Protein AF-0000000076202775 (afdb_homodimer)

Solvent-accessible surface area (backbone atoms only — not comparable to full-atom values): 42315 Å² total; per-residue (Å²): 124,76,68,68,77,54,48,28,70,50,40,70,52,51,61,80,54,64,61,56,53,52,49,53,47,55,75,72,47,61,91,71,47,43,62,22,39,56,92,52,64,41,72,86,58,28,51,69,39,34,38,36,37,31,30,73,88,66,50,70,50,76,37,49,51,70,56,36,52,55,13,36,30,75,59,57,40,51,38,56,64,72,46,45,52,53,50,50,51,47,45,46,71,75,40,44,31,63,25,60,84,29,84,81,44,84,24,24,55,39,73,32,42,24,36,14,31,51,24,42,50,34,37,44,46,61,28,44,56,45,69,67,38,34,38,37,31,37,33,70,27,44,45,59,56,46,50,45,53,59,34,50,53,42,44,75,40,77,25,48,46,54,83,50,20,66,36,53,68,48,43,51,58,63,51,60,80,48,56,69,70,32,65,74,40,88,86,57,61,54,51,47,42,36,38,41,46,51,30,16,19,57,49,52,0,20,30,46,49,60,68,53,47,53,49,41,52,50,51,27,63,68,48,61,32,35,36,38,41,44,30,58,23,58,63,26,40,67,55,78,77,73,74,73,54,68,52,33,69,26,72,69,37,42,39,38,35,30,34,39,37,34,71,58,51,26,41,8,39,24,42,14,34,37,36,22,19,34,70,59,50,55,48,34,47,45,51,36,45,33,25,46,33,39,42,36,17,53,49,49,46,51,46,42,54,51,42,67,73,38,40,70,66,42,47,52,50,51,34,48,54,46,17,50,51,40,48,53,34,48,53,51,44,50,52,30,41,56,72,43,27,62,91,48,44,47,68,62,83,50,48,17,36,50,32,43,29,34,40,41,76,46,73,52,29,50,62,51,37,74,48,55,29,46,74,67,36,26,40,56,34,38,32,31,60,28,37,93,66,53,87,49,77,26,32,26,34,31,37,24,42,48,71,45,48,70,68,50,43,38,51,44,35,43,54,48,36,54,51,50,54,50,52,48,61,70,72,104,124,74,66,70,79,52,47,29,71,50,40,70,53,51,62,79,53,65,59,57,52,52,49,54,49,54,75,71,45,62,92,72,48,41,61,24,38,55,91,53,63,40,71,86,57,27,52,71,39,34,38,37,38,31,31,73,89,64,50,71,49,77,37,48,50,71,55,38,52,56,13,35,30,76,59,56,39,52,38,55,66,72,47,46,52,52,49,51,50,48,46,46,73,75,39,44,29,62,24,60,83,29,85,80,43,84,24,23,56,40,73,32,42,23,35,15,31,50,24,42,52,33,35,43,47,60,28,44,56,47,70,66,37,34,38,39,32,37,32,69,28,44,44,59,58,46,51,44,52,61,34,50,55,41,46,77,40,77,26,48,47,53,81,52,19,68,35,53,68,48,43,51,59,64,52,63,80,50,57,68,70,33,63,75,39,90,87,59,59,54,51,46,42,37,39,41,47,51,28,15,18,56,49,52,0,20,31,45,49,61,70,54,48,53,48,41,51,50,51,28,63,68,48,62,32,35,36,39,42,45,32,57,21,59,65,26,39,66,55,78,78,70,74,73,53,68,52,33,69,25,73,69,38,42,38,39,36,28,34,37,37,35,71,58,52,26,41,8,39,23,41,13,34,36,37,23,20,35,71,58,49,55,47,34,47,46,52,37,45,32,26,45,33,39,41,34,18,53,49,49,44,52,48,41,53,52,42,67,72,37,39,70,66,42,48,51,50,50,34,48,53,45,18,50,51,39,48,52,35,47,53,50,43,49,53,30,41,55,72,43,27,60,93,47,45,46,69,60,84,51,46,16,35,49,30,43,29,33,40,41,76,46,73,52,28,52,64,50,37,73,48,54,29,46,76,67,36,26,38,56,34,40,32,30,60,27,37,93,66,52,86,49,77,26,31,27,34,31,36,24,44,48,71,45,47,70,68,49,42,38,51,44,34,43,55,49,34,54,50,50,55,51,52,47,58,70,72,105

pLDDT: mean 95.63, std 5.13, range [69.12, 98.94]

Organism: Mytilus galloprovincialis (NCBI:txid29158)

Foldseek 3Di:
DPPVLQFDPVLVPFDDDPLVVVVVVVVVDDPVDDDPRHPKDDCVPPPDAWDWDADPVGDIFTGGRVLVSQQVIQDAAQADPLLQVLVLVLCCVAQVFPLAPPPPAQFRKGKGKALWLLLLLLLLCVGGDAAAAEEEEEPLADLSNCVRCVVRNYHYDYQYADLAFGDLVSVCVSQVVDDLVLLVDRPSSRHAEYEGAAALGVFALHHHAQVVLVSNLVVCVSNNHQYEHEYQWQLLFLDPPGRHDNSSHCNNQRYWYKYGCCLQPNVVQRIIMIMTGPVSVVSSSSVSCVPVNHRRSVSRSVVSRVCVVQPSVNSSVSSNVSSVVQVVLLVLLVVLCCVACVVFWDWHRRRGDFKTKIQGPAFACVCLQVPVLVVVVAHWATSLSSGSRSVGGGRMIMDGSPPADSVRSNVNSNSVSVSSVVRVVVVD/DPPVLQFDPVLVPFDDDPLVVVVVVVVVDDPVDDDPRHPKDDCVPPPDAWDWDADPVGDIFTGGRVLVSQQVIQDAAQADPLLQVLVLVLCCVAQVFPLAPPPPAQFRKGKGKALWLLLLLLLLCVGGDAAAAEEEEEPLADLSNCVRCVVRNYHYDYQYADLQFGDLVSVLVSQVVDDLVLLVDRPSSRHAEYEGAAALGVFALHHHAQVVLVSNLVVCVSNNHQYEHEYQWQLLFLDPPGRHDNSSHDNNQRYWYKYGCCLQPNVVQRIIMIMTGPVSVVSSSSVSCVPVNHRRSVSRSVVSRVCVVQPSVNSSVSSNVSSVVQVVLLVLLVVLCCVACVVFWDWHRRRGDFKTKIQGPAFACVCLQVPVLVVVVAHWATPLSSGSRSVGGGRMIMDGSPPADSVRSNVRSNSVSVSSVVRVVVVD

Radius of gyration: 27.54 Å; Cα contacts (8 Å, |Δi|>4): 1899; chains: 2; bounding box: 60×96×62 Å

Sequence (856 aa):
MNYTRFLNRLSLARKPSPIRILTAILNESSAEMISMAGGMPNTQTFPIMEASFKLRDGTVLELDQNIMNKGLQYAPTPGLPDLVTWIEGLQSRVHNPPTYNDKSHPGKMECLVTCGSQDGLCKAFEALVSEGDNVLLEHPTYSGTLAIVGPMAANLIPVNSDSQGLDPSHLRKTLSRWSPSDFSRSGSGAPKILYCIPNGGNPTGTSLNLERKKEIYKIAQEYDLLILEDDPYFYIQFTKPYIPSLLSMDVDGRVLRFDSMSKLLSSGMRIGVLTGPKPIVDRVNLHMQCSVMHASGLSKVFLIKLFEHWGHDGFLEHAEKTATFYETKRDLCLKSAEKHLKGLAEWSVPTGGMFLWLKLNVKDTKKMIEVKARANNVLFVPGSAFMIDQSQPCSHIRASYSTATPEEMDLAFKRLADLIREEVKESDMNYTRFLNRLSLARKPSPIRILTAILNESSAEMISMAGGMPNTQTFPIMEASFKLRDGTVLELDQNIMNKGLQYAPTPGLPDLVTWIEGLQSRVHNPPTYNDKSHPGKMECLVTCGSQDGLCKAFEALVSEGDNVLLEHPTYSGTLAIVGPMAANLIPVNSDSQGLDPSHLRKTLSRWSPSDFSRSGSGAPKILYCIPNGGNPTGTSLNLERKKEIYKIAQEYDLLILEDDPYFYIQFTKPYIPSLLSMDVDGRVLRFDSMSKLLSSGMRIGVLTGPKPIVDRVNLHMQCSVMHASGLSKVFLIKLFEHWGHDGFLEHAEKTATFYETKRDLCLKSAEKHLKGLAEWSVPTGGMFLWLKLNVKDTKKMIEVKARANNVLFVPGSAFMIDQSQPCSHIRASYSTATPEEMDLAFKRLADLIREEVKESD

Nearest PDB structures (foldseek):
  4gdy-assembly1_A  TM=9.743E-01  e=2.158E-56  Homo sapiens
  6t8p-assembly1_A  TM=9.674E-01  e=1.159E-53  Homo sapiens
  1vp4-assembly1_B  TM=7.971E-01  e=1.716E-30  Thermotoga maritima MSB8
  8tn2-assembly1_A  TM=8.593E-01  e=6.838E-23  Streptomyces hygroscopicus
  5veq-assembly1_A  TM=7.793E-01  e=7.111E-21  Mus musculus

InterPro domains:
  IPR004839 Aminotransferase, class I/classII, large domain [PF00155] (70-416)
  IPR015421 Pyridoxal phosphate-dependent transferase, major domain [G3DSA:3.40.640.10] (1-427)
  IPR015424 Pyridoxal phosphate-dependent transferase [SSF53383] (2-422)
  IPR050859 Class-I pyridoxal-phosphate-dependent aminotransferase-like [PTHR42790] (1-426)

Secondary structure (DSSP, 8-state):
--GGGG--HHHHH----HHHHHHHHHHHS-TT-EE----PPPGGG-SEEEEEEEETTS-EEEE-HHHHHHHHS---TT--HHHHHHHHHHHHHHT--TTTT-TT-TT-EEEEEESSHHHHHHHHHHHH--TT-EEEEEES--HHHHHHHGGGT-EEEEEEEETTEE-HHHHHHHHTTS-GGGGGSTTS----EEEE--SS-TTT-----HHHHHHHHHHHHHHTPEEEEE-TTGGGBSSSSPPPPSGGG-SSS-EEEEEESTTTT-STT--EEEEEEHHHHHHHHHHHHHTT-SS-HHHHHHHHHHHHHHHHHHHHHHHHHHHHHHHHHHHHHHHHHHHHHBTTEEEPPPSBSSEEEEEESSS--HHIIIIIIHHTTEE-EEGGGGSSSTTS---EEEEE-SSS-HHHHHHHHHHHHHHHHHHHHHH-/--GGGG--HHHHH----HHHHHHHHHHHS-TT-EE----PPPGGG-SEEEEEEEETTS-EEEE-HHHHHHHHS---TT--HHHHHHHHHHHHHHT--TTTT-TT-TT-EEEEEESSHHHHHHHHHHHH--TT-EEEEEES--HHHHHHHGGGT-EEEEEEEETTEE-HHHHHHHHTTS-GGGGGSTTS----EEEE--SS-TTT-----HHHHHHHHHHHHHTTPEEEEE-TTGGGBSSSSPPPPSGGG-SSS-EEEEEESTTTT-STT--EEEEEEHHHHHHHHHHHHHTT-SS-HHHHHHHHHHHHHHHHHHHHHHHHHHHHHHHHHHHHHHHHHHHHHBTTEEEPPPSBSSEEEEEESSS--HHIIIIIIHHTTEE-EEGGGGSSSTTS---EEEEE-SSS-HHHHHHHHHHHHHHHHHHHHHH-

Structure (mmCIF, N/CA/C/O backbone):
data_AF-0000000076202775-model_v1
#
loop_
_entity.id
_entity.type
_entity.pdbx_description
1 polymer 'Kynurenine/alpha-aminoadipate aminotransferase, mitochondrial'
#
loop_
_atom_site.group_PDB
_atom_site.id
_atom_site.type_symbol
_atom_site.label_atom_id
_atom_site.label_alt_id
_atom_site.label_comp_id
_atom_site.label_asym_id
_atom_site.label_entity_id
_atom_site.label_seq_id
_atom_site.pdbx_PDB_ins_code
_atom_site.Cartn_x
_atom_site.Cartn_y
_atom_site.Cartn_z
_atom_site.occupancy
_atom_site.B_iso_or_equiv
_atom_site.auth_seq_id
_atom_site.auth_comp_id
_atom_site.auth_asym_id
_atom_site.auth_atom_id
_atom_site.pdbx_PDB_model_num
ATOM 1 N N . MET A 1 1 ? -15.25 -2.479 25.734 1 91.12 1 MET A N 1
ATOM 2 C CA . MET A 1 1 ? -15.828 -1.949 24.516 1 91.12 1 MET A CA 1
ATOM 3 C C . MET A 1 1 ? -16.234 -3.078 23.562 1 91.12 1 MET A C 1
ATOM 5 O O . MET A 1 1 ? -15.578 -4.121 23.531 1 91.12 1 MET A O 1
ATOM 9 N N . ASN A 1 2 ? -17.359 -2.949 22.891 1 92.81 2 ASN A N 1
ATOM 10 C CA . ASN A 1 2 ? -17.75 -3.871 21.828 1 92.81 2 ASN A CA 1
ATOM 11 C C . ASN A 1 2 ? -17.156 -3.451 20.484 1 92.81 2 ASN A C 1
ATOM 13 O O . ASN A 1 2 ? -17.781 -2.68 19.75 1 92.81 2 ASN A O 1
ATOM 17 N N . TYR A 1 3 ? -16.062 -4.027 20.156 1 95.62 3 TYR A N 1
ATOM 18 C CA . TYR A 1 3 ? -15.297 -3.572 19 1 95.62 3 TYR A CA 1
ATOM 19 C C . TYR A 1 3 ? -16 -3.943 17.703 1 95.62 3 TYR A C 1
ATOM 21 O O . TYR A 1 3 ? -15.805 -3.297 16.672 1 95.62 3 TYR A O 1
ATOM 29 N N . THR A 1 4 ? -16.781 -4.969 17.609 1 94 4 THR A N 1
ATOM 30 C CA . THR A 1 4 ? -17.438 -5.441 16.406 1 94 4 THR A CA 1
ATOM 31 C C . THR A 1 4 ? -18.391 -4.375 15.852 1 94 4 THR A C 1
ATOM 33 O O . THR A 1 4 ? -18.578 -4.273 14.641 1 94 4 THR A O 1
ATOM 36 N N . ARG A 1 5 ? -18.891 -3.521 16.688 1 93.06 5 ARG A N 1
ATOM 37 C CA . ARG A 1 5 ? -19.844 -2.512 16.266 1 93.06 5 ARG A CA 1
ATOM 38 C C . ARG A 1 5 ? -19.203 -1.511 15.312 1 93.06 5 ARG A C 1
ATOM 40 O O . ARG A 1 5 ? -19.891 -0.845 14.539 1 93.06 5 ARG A O 1
ATOM 47 N N . PHE A 1 6 ? -17.891 -1.4 15.469 1 96 6 PHE A N 1
ATOM 48 C CA . PHE A 1 6 ? -17.188 -0.375 14.703 1 96 6 PHE A CA 1
ATOM 49 C C . PHE A 1 6 ? -16.844 -0.892 13.312 1 96 6 PHE A C 1
ATOM 51 O O . PHE A 1 6 ? -16.5 -0.11 12.414 1 96 6 PHE A O 1
ATOM 58 N N . LEU A 1 7 ? -16.859 -2.184 13.07 1 97 7 LEU A N 1
ATOM 59 C CA . LEU A 1 7 ? -16.391 -2.801 11.836 1 97 7 LEU A CA 1
ATOM 60 C C . LEU A 1 7 ? -17.516 -2.895 10.812 1 97 7 LEU A C 1
ATOM 62 O O . LEU A 1 7 ? -18.656 -3.186 11.164 1 97 7 LEU A O 1
ATOM 66 N N . ASN A 1 8 ? -17.188 -2.66 9.531 1 96.75 8 ASN A N 1
ATOM 67 C CA . ASN A 1 8 ? -18.203 -2.799 8.492 1 96.75 8 ASN A CA 1
ATOM 68 C C . ASN A 1 8 ? -18.219 -4.207 7.906 1 96.75 8 ASN A C 1
ATOM 70 O O . ASN A 1 8 ? -17.438 -5.059 8.305 1 96.75 8 ASN A O 1
ATOM 74 N N . ARG A 1 9 ? -19.094 -4.457 6.98 1 96 9 ARG A N 1
ATOM 75 C CA . ARG A 1 9 ? -19.328 -5.781 6.414 1 96 9 ARG A CA 1
ATOM 76 C C . ARG A 1 9 ? -18.078 -6.301 5.707 1 96 9 ARG A C 1
ATOM 78 O O . ARG A 1 9 ? -17.703 -7.465 5.867 1 96 9 ARG A O 1
ATOM 85 N N . LEU A 1 10 ? -17.469 -5.445 4.859 1 97.5 10 LEU A N 1
ATOM 86 C CA . LEU A 1 10 ? -16.266 -5.812 4.113 1 97.5 10 LEU A CA 1
ATOM 87 C C . LEU A 1 10 ? -15.172 -6.312 5.051 1 97.5 10 LEU A C 1
ATOM 89 O O . LEU A 1 10 ? -14.578 -7.363 4.812 1 97.5 10 LEU A O 1
ATOM 93 N N . SER A 1 11 ? -14.906 -5.531 6.09 1 98.12 11 SER A N 1
ATOM 94 C CA . SER A 1 11 ? -13.867 -5.867 7.055 1 98.12 11 SER A CA 1
ATOM 95 C C . SER A 1 11 ? -14.188 -7.168 7.781 1 98.12 11 SER A C 1
ATOM 97 O O . SER A 1 11 ? -13.312 -8.008 7.984 1 98.12 11 SER A O 1
ATOM 99 N N . LEU A 1 12 ? -15.43 -7.34 8.188 1 97.5 12 LEU A N 1
ATOM 100 C CA . LEU A 1 12 ? -15.836 -8.547 8.898 1 97.5 12 LEU A CA 1
ATOM 101 C C . LEU A 1 12 ? -15.703 -9.773 8.008 1 97.5 12 LEU A C 1
ATOM 103 O O . LEU A 1 12 ? -15.5 -10.883 8.5 1 97.5 12 LEU A O 1
ATOM 107 N N . ALA A 1 13 ? -15.75 -9.586 6.703 1 97.31 13 ALA A N 1
ATOM 108 C CA . ALA A 1 13 ? -15.711 -10.695 5.758 1 97.31 13 ALA A CA 1
ATOM 109 C C . ALA A 1 13 ? -14.281 -11.078 5.414 1 97.31 13 ALA A C 1
ATOM 111 O O . ALA A 1 13 ? -14.031 -12.148 4.844 1 97.31 13 ALA A O 1
ATOM 112 N N . ARG A 1 14 ? -13.305 -10.266 5.707 1 96.88 14 ARG A N 1
ATOM 113 C CA . ARG A 1 14 ? -11.914 -10.586 5.395 1 96.88 14 ARG A CA 1
ATOM 114 C C . ARG A 1 14 ? -11.391 -11.695 6.301 1 96.88 14 ARG A C 1
ATOM 116 O O . ARG A 1 14 ? -11.695 -11.727 7.492 1 96.88 14 ARG A O 1
ATOM 123 N N . LYS A 1 15 ? -10.68 -12.578 5.648 1 93.06 15 LYS A N 1
ATOM 124 C CA . LYS A 1 15 ? -10.086 -13.711 6.359 1 93.06 15 LYS A CA 1
ATOM 125 C C . LYS A 1 15 ? -8.578 -13.758 6.145 1 93.06 15 LYS A C 1
ATOM 127 O O . LYS A 1 15 ? -8.07 -13.227 5.156 1 93.06 15 LYS A O 1
ATOM 132 N N . PRO A 1 16 ? -7.926 -14.359 7.078 1 90.12 16 PRO A N 1
ATOM 133 C CA . PRO A 1 16 ? -6.488 -14.539 6.863 1 90.12 16 PRO A CA 1
ATOM 134 C C . PRO A 1 16 ? -6.176 -15.398 5.641 1 90.12 16 PRO A C 1
ATOM 136 O O . PRO A 1 16 ? -6.93 -16.328 5.32 1 90.12 16 PRO A O 1
ATOM 139 N N . SER A 1 17 ? -5.125 -15.07 4.988 1 86.06 17 SER A N 1
ATOM 140 C CA . SER A 1 17 ? -4.641 -15.883 3.875 1 86.06 17 SER A CA 1
ATOM 141 C C . SER A 1 17 ? -4.258 -17.281 4.34 1 86.06 17 SER A C 1
ATOM 143 O O . SER A 1 17 ? -3.461 -17.438 5.266 1 86.06 17 SER A O 1
ATOM 145 N N . PRO A 1 18 ? -4.793 -18.25 3.701 1 84.12 18 PRO A N 1
ATOM 146 C CA . PRO A 1 18 ? -4.406 -19.609 4.086 1 84.12 18 PRO A CA 1
ATOM 147 C C . PRO A 1 18 ? -2.904 -19.859 3.949 1 84.12 18 PRO A C 1
ATOM 149 O O . PRO A 1 18 ? -2.309 -20.562 4.777 1 84.12 18 PRO A O 1
ATOM 152 N N . ILE A 1 19 ? -2.34 -19.297 2.918 1 82.62 19 ILE A N 1
ATOM 153 C CA . ILE A 1 19 ? -0.912 -19.469 2.672 1 82.62 19 ILE A CA 1
ATOM 154 C C . ILE A 1 19 ? -0.112 -18.812 3.795 1 82.62 19 ILE A C 1
ATOM 156 O O . ILE A 1 19 ? 0.855 -19.391 4.297 1 82.62 19 ILE A O 1
ATOM 160 N N . ARG A 1 20 ? -0.56 -17.703 4.215 1 79.19 20 ARG A N 1
ATOM 161 C CA . ARG A 1 20 ? 0.176 -16.969 5.246 1 79.19 20 ARG A CA 1
ATOM 162 C C . ARG A 1 20 ? 0.025 -17.656 6.605 1 79.19 20 ARG A C 1
ATOM 164 O O . ARG A 1 20 ? 0.953 -17.641 7.418 1 79.19 20 ARG A O 1
ATOM 171 N N . ILE A 1 21 ? -1.097 -18.297 6.793 1 78 21 ILE A N 1
ATOM 172 C CA . ILE A 1 21 ? -1.294 -19.078 8.008 1 78 21 ILE A CA 1
ATOM 173 C C . ILE A 1 21 ? -0.301 -20.234 8.047 1 78 21 ILE A C 1
ATOM 175 O O . ILE A 1 21 ? 0.333 -20.484 9.07 1 78 21 ILE A O 1
ATOM 179 N N . LEU A 1 22 ? -0.086 -20.812 6.934 1 79.31 22 LEU A N 1
ATOM 180 C CA . LEU A 1 22 ? 0.831 -21.938 6.84 1 79.31 22 LEU A CA 1
ATOM 181 C C . LEU A 1 22 ? 2.277 -21.484 7.004 1 79.31 22 LEU A C 1
ATOM 183 O O . LEU A 1 22 ? 3.088 -22.188 7.613 1 79.31 22 LEU A O 1
ATOM 187 N N . THR A 1 23 ? 2.537 -20.281 6.477 1 75.38 23 THR A N 1
ATOM 188 C CA . THR A 1 23 ? 3.869 -19.703 6.633 1 75.38 23 THR A CA 1
ATOM 189 C C . THR A 1 23 ? 4.16 -19.406 8.102 1 75.38 23 THR A C 1
ATOM 191 O O . THR A 1 23 ? 5.277 -19.625 8.578 1 75.38 23 THR A O 1
ATOM 194 N N . ALA A 1 24 ? 3.156 -18.938 8.773 1 73.5 24 ALA A N 1
ATOM 195 C CA . ALA A 1 24 ? 3.309 -18.672 10.203 1 73.5 24 ALA A CA 1
ATOM 196 C C . ALA A 1 24 ? 3.553 -19.953 10.984 1 73.5 24 ALA A C 1
ATOM 198 O O . ALA A 1 24 ? 4.355 -19.984 11.922 1 73.5 24 ALA A O 1
ATOM 199 N N . ILE A 1 25 ? 2.926 -21.016 10.555 1 77.19 25 ILE A N 1
ATOM 200 C CA . ILE A 1 25 ? 3.098 -22.312 11.18 1 77.19 25 ILE A CA 1
ATOM 201 C C . ILE A 1 25 ? 4.531 -22.797 10.977 1 77.19 25 ILE A C 1
ATOM 203 O O . ILE A 1 25 ? 5.145 -23.344 11.898 1 77.19 25 ILE A O 1
ATOM 207 N N . LEU A 1 26 ? 5.066 -22.531 9.82 1 78.12 26 LEU A N 1
ATOM 208 C CA . LEU A 1 26 ? 6.441 -22.922 9.516 1 78.12 26 LEU A CA 1
ATOM 209 C C . LEU A 1 26 ? 7.418 -22.234 10.469 1 78.12 26 LEU A C 1
ATOM 211 O O . LEU A 1 26 ? 8.367 -22.859 10.938 1 78.12 26 LEU A O 1
ATOM 215 N N . ASN A 1 27 ? 7.117 -21.016 10.75 1 71.31 27 ASN A N 1
ATOM 216 C CA . ASN A 1 27 ? 8.016 -20.25 11.594 1 71.31 27 ASN A CA 1
ATOM 217 C C . ASN A 1 27 ? 8.031 -20.781 13.023 1 71.31 27 ASN A C 1
ATOM 219 O O . ASN A 1 27 ? 9 -20.562 13.766 1 71.31 27 ASN A O 1
ATOM 223 N N . GLU A 1 28 ? 6.977 -21.547 13.367 1 74.12 28 GLU A N 1
ATOM 224 C CA . GLU A 1 28 ? 6.859 -22.094 14.719 1 74.12 28 GLU A CA 1
ATOM 225 C C . GLU A 1 28 ? 7.199 -23.578 14.75 1 74.12 28 GLU A C 1
ATOM 227 O O . GLU A 1 28 ? 7.215 -24.203 15.812 1 74.12 28 GLU A O 1
ATOM 232 N N . SER A 1 29 ? 7.469 -24.078 13.664 1 80.19 29 SER A N 1
ATOM 233 C CA . SER A 1 29 ? 7.66 -25.516 13.547 1 80.19 29 SER A CA 1
ATOM 234 C C . SER A 1 29 ? 9.117 -25.906 13.789 1 80.19 29 SER A C 1
ATOM 236 O O . SER A 1 29 ? 9.992 -25.047 13.828 1 80.19 29 SER A O 1
ATOM 238 N N . SER A 1 30 ? 9.328 -27.203 14.055 1 81.62 30 SER A N 1
ATOM 239 C CA . SER A 1 30 ? 10.664 -27.734 14.312 1 81.62 30 SER A CA 1
ATOM 240 C C . SER A 1 30 ? 11.523 -27.688 13.062 1 81.62 30 SER A C 1
ATOM 242 O O . SER A 1 30 ? 11.016 -27.516 11.953 1 81.62 30 SER A O 1
ATOM 244 N N . ALA A 1 31 ? 12.797 -27.969 13.289 1 82.38 31 ALA A N 1
ATOM 245 C CA . ALA A 1 31 ? 13.789 -27.969 12.211 1 82.38 31 ALA A CA 1
ATOM 246 C C . ALA A 1 31 ? 13.57 -29.125 11.258 1 82.38 31 ALA A C 1
ATOM 248 O O . ALA A 1 31 ? 14.047 -29.109 10.117 1 82.38 31 ALA A O 1
ATOM 249 N N . GLU A 1 32 ? 12.797 -29.969 11.633 1 89.44 32 GLU A N 1
ATOM 250 C CA . GLU A 1 32 ? 12.547 -31.172 10.836 1 89.44 32 GLU A CA 1
ATOM 251 C C . GLU A 1 32 ? 11.414 -30.938 9.836 1 89.44 32 GLU A C 1
ATOM 253 O O . GLU A 1 32 ? 11.219 -31.734 8.914 1 89.44 32 GLU A O 1
ATOM 258 N N . MET A 1 33 ? 10.719 -29.844 10.031 1 93.25 33 MET A N 1
ATOM 259 C CA . MET A 1 33 ? 9.586 -29.547 9.164 1 93.25 33 MET A CA 1
ATOM 260 C C . MET A 1 33 ? 10.047 -29.219 7.75 1 93.25 33 MET A C 1
ATOM 262 O O . MET A 1 33 ? 10.945 -28.391 7.566 1 93.25 33 MET A O 1
ATOM 266 N N . ILE A 1 34 ? 9.562 -29.953 6.789 1 94.81 34 ILE A N 1
ATOM 267 C CA . ILE A 1 34 ? 9.789 -29.656 5.383 1 94.81 34 ILE A CA 1
ATOM 268 C C . ILE A 1 34 ? 8.578 -28.938 4.809 1 94.81 34 ILE A C 1
ATOM 270 O O . ILE A 1 34 ? 7.469 -29.469 4.809 1 94.81 34 ILE A O 1
ATOM 274 N N . SER A 1 35 ? 8.781 -27.719 4.395 1 93.88 35 SER A N 1
ATOM 275 C CA . SER A 1 35 ? 7.645 -26.969 3.859 1 93.88 35 SER A CA 1
ATOM 276 C C . SER A 1 35 ? 7.715 -26.859 2.34 1 93.88 35 SER A C 1
ATOM 278 O O . SER A 1 35 ? 8.719 -26.406 1.789 1 93.88 35 SER A O 1
ATOM 280 N N . MET A 1 36 ? 6.73 -27.312 1.704 1 95.56 36 MET A N 1
ATOM 281 C CA . MET A 1 36 ? 6.473 -27.047 0.29 1 95.56 36 MET A CA 1
ATOM 282 C C . MET A 1 36 ? 5.168 -26.281 0.107 1 95.56 36 MET A C 1
ATOM 284 O O . MET A 1 36 ? 4.496 -26.422 -0.917 1 95.56 36 MET A O 1
ATOM 288 N N . ALA A 1 37 ? 4.785 -25.547 1.188 1 91.19 37 ALA A N 1
ATOM 289 C CA . ALA A 1 37 ? 3.514 -24.828 1.196 1 91.19 37 ALA A CA 1
ATOM 290 C C . ALA A 1 37 ? 3.684 -23.406 0.665 1 91.19 37 ALA A C 1
ATOM 292 O O . ALA A 1 37 ? 2.809 -22.891 -0.037 1 91.19 37 ALA A O 1
ATOM 293 N N . GLY A 1 38 ? 4.758 -22.781 0.978 1 85.31 38 GLY A N 1
ATOM 294 C CA . GLY A 1 38 ? 4.906 -21.359 0.693 1 85.31 38 GLY A CA 1
ATOM 295 C C . GLY A 1 38 ? 5.16 -21.062 -0.774 1 85.31 38 GLY A C 1
ATOM 296 O O . GLY A 1 38 ? 5.855 -21.828 -1.45 1 85.31 38 GLY A O 1
ATOM 297 N N . GLY A 1 39 ? 4.531 -20.062 -1.338 1 87.38 39 GLY A N 1
ATOM 298 C CA . GLY A 1 39 ? 4.836 -19.547 -2.666 1 87.38 39 GLY A CA 1
ATOM 299 C C . GLY A 1 39 ? 5.949 -18.516 -2.67 1 87.38 39 GLY A C 1
ATOM 300 O O . GLY A 1 39 ? 5.855 -17.5 -3.359 1 87.38 39 GLY A O 1
ATOM 301 N N . MET A 1 40 ? 6.992 -18.781 -1.916 1 91.56 40 MET A N 1
ATOM 302 C CA . MET A 1 40 ? 8.102 -17.844 -1.778 1 91.56 40 MET A CA 1
ATOM 303 C C . MET A 1 40 ? 9.172 -18.109 -2.834 1 91.56 40 MET A C 1
ATOM 305 O O . MET A 1 40 ? 9.617 -19.25 -3.006 1 91.56 40 MET A O 1
ATOM 309 N N . PRO A 1 41 ? 9.586 -17.062 -3.518 1 95.5 41 PRO A N 1
ATOM 310 C CA . PRO A 1 41 ? 10.719 -17.25 -4.418 1 95.5 41 PRO A CA 1
ATOM 311 C C . PRO A 1 41 ? 12.008 -17.609 -3.68 1 95.5 41 PRO A C 1
ATOM 313 O O . PRO A 1 41 ? 12.117 -17.391 -2.473 1 95.5 41 PRO A O 1
ATOM 316 N N . ASN A 1 42 ? 12.883 -18.281 -4.387 1 95.25 42 ASN A N 1
ATOM 317 C CA . ASN A 1 42 ? 14.164 -18.672 -3.809 1 95.25 42 ASN A CA 1
ATOM 318 C C . ASN A 1 42 ? 15.133 -17.5 -3.748 1 95.25 42 ASN A C 1
ATOM 320 O O . ASN A 1 42 ? 15.5 -16.938 -4.781 1 95.25 42 ASN A O 1
ATOM 324 N N . THR A 1 43 ? 15.609 -17.141 -2.602 1 92.44 43 THR A N 1
ATOM 325 C CA . THR A 1 43 ? 16.453 -15.969 -2.408 1 92.44 43 THR A CA 1
ATOM 326 C C . THR A 1 43 ? 17.766 -16.109 -3.168 1 92.44 43 THR A C 1
ATOM 328 O O . THR A 1 43 ? 18.453 -15.125 -3.43 1 92.44 43 THR A O 1
ATOM 331 N N . GLN A 1 44 ? 18.094 -17.344 -3.525 1 92.75 44 GLN A N 1
ATOM 332 C CA . GLN A 1 44 ? 19.312 -17.562 -4.297 1 92.75 44 GLN A CA 1
ATOM 333 C C . GLN A 1 44 ? 19.203 -16.953 -5.688 1 92.75 44 GLN A C 1
ATOM 335 O O . GLN A 1 44 ? 20.219 -16.75 -6.363 1 92.75 44 GLN A O 1
ATOM 340 N N . THR A 1 45 ? 17.984 -16.734 -6.102 1 95.75 45 THR A N 1
ATOM 341 C CA . THR A 1 45 ? 17.781 -16.172 -7.438 1 95.75 45 THR A CA 1
ATOM 342 C C . THR A 1 45 ? 17.781 -14.648 -7.395 1 95.75 45 THR A C 1
ATOM 344 O O . THR A 1 45 ? 17.797 -13.992 -8.438 1 95.75 45 THR A O 1
ATOM 347 N N . PHE A 1 46 ? 17.781 -14.023 -6.199 1 96.75 46 PHE A N 1
ATOM 348 C CA . PHE A 1 46 ? 17.812 -12.57 -6.094 1 96.75 46 PHE A CA 1
ATOM 349 C C . PHE A 1 46 ? 19.219 -12.039 -6.379 1 96.75 46 PHE A C 1
ATOM 351 O O . PHE A 1 46 ? 20.203 -12.617 -5.93 1 96.75 46 PHE A O 1
ATOM 358 N N . PRO A 1 47 ? 19.344 -10.93 -7.035 1 97 47 PRO A N 1
ATOM 359 C CA . PRO A 1 47 ? 20.656 -10.453 -7.434 1 97 47 PRO A CA 1
ATOM 360 C C . PRO A 1 47 ? 21.391 -9.711 -6.309 1 97 47 PRO A C 1
ATOM 362 O O . PRO A 1 47 ? 22.594 -9.484 -6.391 1 97 47 PRO A O 1
ATOM 365 N N . ILE A 1 48 ? 20.75 -9.297 -5.238 1 96.44 48 ILE A N 1
ATOM 366 C CA . ILE A 1 48 ? 21.312 -8.43 -4.203 1 96.44 48 ILE A CA 1
ATOM 367 C C . ILE A 1 48 ? 21.875 -9.281 -3.068 1 96.44 48 ILE A C 1
ATOM 369 O O . ILE A 1 48 ? 21.25 -10.242 -2.627 1 96.44 48 ILE A O 1
ATOM 373 N N . MET A 1 49 ? 23.031 -8.938 -2.584 1 95.94 49 MET A N 1
ATOM 374 C CA . MET A 1 49 ? 23.656 -9.68 -1.496 1 95.94 49 MET A CA 1
ATOM 375 C C . MET A 1 49 ? 23.719 -8.844 -0.225 1 95.94 49 MET A C 1
ATOM 377 O O . MET A 1 49 ? 23.188 -9.242 0.813 1 95.94 49 MET A O 1
ATOM 381 N N . GLU A 1 50 ? 24.391 -7.738 -0.317 1 97.62 50 GLU A N 1
ATOM 382 C CA . GLU A 1 50 ? 24.641 -6.867 0.828 1 97.62 50 GLU A CA 1
ATOM 383 C C . GLU A 1 50 ? 24.406 -5.402 0.471 1 97.62 50 GLU A C 1
ATOM 385 O O . GLU A 1 50 ? 24.266 -5.059 -0.706 1 97.62 50 GLU A O 1
ATOM 390 N N . ALA A 1 51 ? 24.344 -4.562 1.532 1 98.38 51 ALA A N 1
ATOM 391 C CA . ALA A 1 51 ? 24.219 -3.123 1.317 1 98.38 51 ALA A CA 1
ATOM 392 C C . ALA A 1 51 ? 24.891 -2.344 2.443 1 98.38 51 ALA A C 1
ATOM 394 O O . ALA A 1 51 ? 25.219 -2.91 3.488 1 98.38 51 ALA A O 1
ATOM 395 N N . SER A 1 52 ? 25.172 -1.145 2.217 1 98.44 52 SER A N 1
ATOM 396 C CA . SER A 1 52 ? 25.641 -0.198 3.225 1 98.44 52 SER A CA 1
ATOM 397 C C . SER A 1 52 ? 24.984 1.165 3.051 1 98.44 52 SER A C 1
ATOM 399 O O . SER A 1 52 ? 24.719 1.592 1.925 1 98.44 52 SER A O 1
ATOM 401 N N . PHE A 1 53 ? 24.734 1.848 4.156 1 98.44 53 PHE A N 1
ATOM 402 C CA . PHE A 1 53 ? 24.156 3.188 4.172 1 98.44 53 PHE A CA 1
ATOM 403 C C . PHE A 1 53 ? 25.031 4.148 4.961 1 98.44 53 PHE A C 1
ATOM 405 O O . PHE A 1 53 ? 25.469 3.83 6.07 1 98.44 53 PHE A O 1
ATOM 412 N N . LYS A 1 54 ? 25.297 5.285 4.379 1 98.38 54 LYS A N 1
ATOM 413 C CA . LYS A 1 54 ? 26.047 6.344 5.051 1 98.38 54 LYS A CA 1
ATOM 414 C C . LYS A 1 54 ? 25.109 7.418 5.594 1 98.38 54 LYS A C 1
ATOM 416 O O . LYS A 1 54 ? 24.312 7.977 4.852 1 98.38 54 LYS A O 1
ATOM 421 N N . LEU A 1 55 ? 25.266 7.703 6.867 1 97.88 55 LEU A N 1
ATOM 422 C CA . LEU A 1 55 ? 24.453 8.727 7.52 1 97.88 55 LEU A CA 1
ATOM 423 C C . LEU A 1 55 ? 25.141 10.086 7.457 1 97.88 55 LEU A C 1
ATOM 425 O O . LEU A 1 55 ? 26.328 10.172 7.133 1 97.88 55 LEU A O 1
ATOM 429 N N . ARG A 1 56 ? 24.406 11.117 7.746 1 95.31 56 ARG A N 1
ATOM 430 C CA . ARG A 1 56 ? 24.922 12.484 7.688 1 95.31 56 ARG A CA 1
ATOM 431 C C . ARG A 1 56 ? 26.047 12.695 8.688 1 95.31 56 ARG A C 1
ATOM 433 O O . ARG A 1 56 ? 26.953 13.492 8.453 1 95.31 56 ARG A O 1
ATOM 440 N N . ASP A 1 57 ? 26.047 11.969 9.797 1 94.88 57 ASP A N 1
ATOM 441 C CA . ASP A 1 57 ? 27.078 12.148 10.812 1 94.88 57 ASP A CA 1
ATOM 442 C C . ASP A 1 57 ? 28.328 11.336 10.477 1 94.88 57 ASP A C 1
ATOM 444 O O . ASP A 1 57 ? 29.25 11.258 11.289 1 94.88 57 ASP A O 1
ATOM 448 N N . GLY A 1 58 ? 28.297 10.688 9.414 1 96.19 58 GLY A N 1
ATOM 449 C CA . GLY A 1 58 ? 29.469 9.953 8.945 1 96.19 58 GLY A CA 1
ATOM 450 C C . GLY A 1 58 ? 29.406 8.477 9.273 1 96.19 58 GLY A C 1
ATOM 451 O O . GLY A 1 58 ? 30.172 7.68 8.727 1 96.19 58 GLY A O 1
ATOM 452 N N . THR A 1 59 ? 28.453 8.07 10.07 1 97.88 59 THR A N 1
ATOM 453 C CA . THR A 1 59 ? 28.297 6.664 10.422 1 97.88 59 THR A CA 1
ATOM 454 C C . THR A 1 59 ? 27.922 5.832 9.203 1 97.88 59 THR A C 1
ATOM 456 O O . THR A 1 59 ? 27.109 6.266 8.375 1 97.88 59 THR A O 1
ATOM 459 N N . VAL A 1 60 ? 28.531 4.695 9.125 1 98.31 60 VAL A N 1
ATOM 460 C CA . VAL A 1 60 ? 28.172 3.752 8.07 1 98.31 60 VAL A CA 1
ATOM 461 C C . VAL A 1 60 ? 27.484 2.533 8.672 1 98.31 60 VAL A C 1
ATOM 463 O O . VAL A 1 60 ? 28.047 1.861 9.547 1 98.31 60 VAL A O 1
ATOM 466 N N . LEU A 1 61 ? 26.266 2.256 8.281 1 98.5 61 LEU A N 1
ATOM 467 C CA . LEU A 1 61 ? 25.516 1.073 8.688 1 98.5 61 LEU A CA 1
ATOM 468 C C . LEU A 1 61 ? 25.656 -0.042 7.656 1 98.5 61 LEU A C 1
ATOM 470 O O . LEU A 1 61 ? 25.312 0.143 6.484 1 98.5 61 LEU A O 1
ATOM 474 N N . GLU A 1 62 ? 26.094 -1.173 8.102 1 98.44 62 GLU A N 1
ATOM 475 C CA . GLU A 1 62 ? 26.281 -2.324 7.22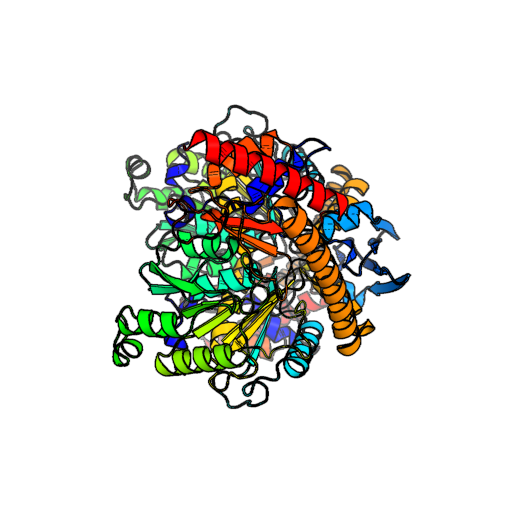3 1 98.44 62 GLU A CA 1
ATOM 476 C C . GLU A 1 62 ? 25.109 -3.297 7.344 1 98.44 62 GLU A C 1
ATOM 478 O O . GLU A 1 62 ? 24.703 -3.658 8.453 1 98.44 62 GLU A O 1
ATOM 483 N N . LEU A 1 63 ? 24.547 -3.631 6.254 1 98.31 63 LEU A N 1
ATOM 484 C CA . LEU A 1 63 ? 23.547 -4.68 6.16 1 98.31 63 LEU A CA 1
ATOM 485 C C . LEU A 1 63 ? 24.125 -5.934 5.508 1 98.31 63 LEU A C 1
ATOM 487 O O . LEU A 1 63 ? 24.234 -6 4.281 1 98.31 63 LEU A O 1
ATOM 491 N N . ASP A 1 64 ? 24.422 -6.902 6.309 1 97.81 64 ASP A N 1
ATOM 492 C CA . ASP A 1 64 ? 25.031 -8.125 5.785 1 97.81 64 ASP A CA 1
ATOM 493 C C . ASP A 1 64 ? 23.984 -9.016 5.129 1 97.81 64 ASP A C 1
ATOM 495 O O . ASP A 1 64 ? 22.812 -8.648 5.043 1 97.81 64 ASP A O 1
ATOM 499 N N . GLN A 1 65 ? 24.406 -10.102 4.664 1 95.56 65 GLN A N 1
ATOM 500 C CA . GLN A 1 65 ? 23.547 -10.984 3.883 1 95.56 65 GLN A CA 1
ATOM 501 C C . GLN A 1 65 ? 22.375 -11.492 4.723 1 95.56 65 GLN A C 1
ATOM 503 O O . GLN A 1 65 ? 21.266 -11.688 4.211 1 95.56 65 GLN A O 1
ATOM 508 N N . ASN A 1 66 ? 22.578 -11.719 5.93 1 95.44 66 ASN A N 1
ATOM 509 C CA . ASN A 1 66 ? 21.531 -12.266 6.801 1 95.44 66 ASN A CA 1
ATOM 510 C C . ASN A 1 66 ? 20.359 -11.305 6.918 1 95.44 66 ASN A C 1
ATOM 512 O O . ASN A 1 66 ? 19.203 -11.695 6.711 1 95.44 66 ASN A O 1
ATOM 516 N N . ILE A 1 67 ? 20.594 -10.078 7.254 1 96.75 67 ILE A N 1
ATOM 517 C CA . ILE A 1 67 ? 19.516 -9.109 7.41 1 96.75 67 ILE A CA 1
ATOM 518 C C . ILE A 1 67 ? 18.938 -8.758 6.043 1 96.75 67 ILE A C 1
ATOM 520 O O . ILE A 1 67 ? 17.734 -8.508 5.918 1 96.75 67 ILE A O 1
ATOM 524 N N . MET A 1 68 ? 19.797 -8.711 5.02 1 96.56 68 MET A N 1
ATOM 525 C CA . MET A 1 68 ? 19.312 -8.445 3.67 1 96.56 68 MET A CA 1
ATOM 526 C C . MET A 1 68 ? 18.359 -9.547 3.211 1 96.56 68 MET A C 1
ATOM 528 O O . MET A 1 68 ? 17.3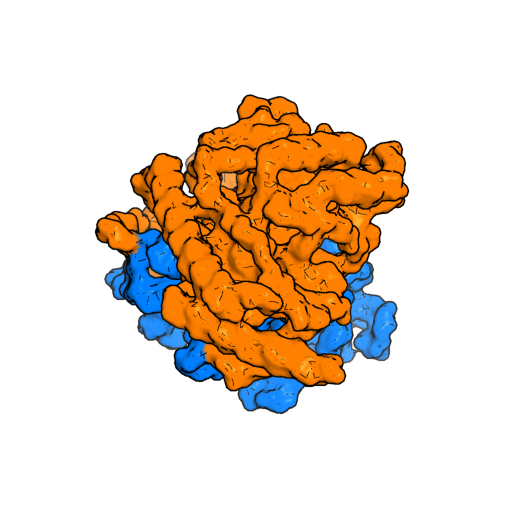44 -9.266 2.568 1 96.56 68 MET A O 1
ATOM 532 N N . ASN A 1 69 ? 18.656 -10.789 3.541 1 94.69 69 ASN A N 1
ATOM 533 C CA . ASN A 1 69 ? 17.766 -11.891 3.182 1 94.69 69 ASN A CA 1
ATOM 534 C C . ASN A 1 69 ? 16.375 -11.711 3.795 1 94.69 69 ASN A C 1
ATOM 536 O O . ASN A 1 69 ? 15.367 -12.023 3.158 1 94.69 69 ASN A O 1
ATOM 540 N N . LYS A 1 70 ? 16.328 -11.195 4.996 1 94 70 LYS A N 1
ATOM 541 C CA . LYS A 1 70 ? 15.039 -10.922 5.637 1 94 70 LYS A CA 1
ATOM 542 C C . LYS A 1 70 ? 14.281 -9.82 4.898 1 94 70 LYS A C 1
ATOM 544 O O . LYS A 1 70 ? 13.078 -9.93 4.672 1 94 70 LYS A O 1
ATOM 549 N N . GLY A 1 71 ? 15.031 -8.836 4.52 1 96.5 71 GLY A N 1
ATOM 550 C CA . GLY A 1 71 ? 14.414 -7.691 3.863 1 96.5 71 GLY A CA 1
ATOM 551 C C . GLY A 1 71 ? 14 -7.977 2.432 1 96.5 71 GLY A C 1
ATOM 552 O O . GLY A 1 71 ? 13.07 -7.359 1.915 1 96.5 71 GLY A O 1
ATOM 553 N N . LEU A 1 72 ? 14.688 -8.906 1.797 1 97 72 LEU A N 1
ATOM 554 C CA . LEU A 1 72 ? 14.469 -9.164 0.377 1 97 72 LEU A CA 1
ATOM 555 C C . LEU A 1 72 ? 13.391 -10.219 0.172 1 97 72 LEU A C 1
ATOM 557 O O . LEU A 1 72 ? 12.891 -10.391 -0.942 1 97 72 LEU A O 1
ATOM 561 N N . GLN A 1 73 ? 12.945 -10.906 1.191 1 95.12 73 GLN A N 1
ATOM 562 C CA . GLN A 1 73 ? 11.914 -11.938 1.115 1 95.12 73 GLN A CA 1
ATOM 563 C C . GLN A 1 73 ? 10.586 -11.43 1.675 1 95.12 73 GLN A C 1
ATOM 565 O O . GLN A 1 73 ? 10.547 -10.414 2.369 1 95.12 73 GLN A O 1
ATOM 570 N N . TYR A 1 74 ? 9.469 -12.102 1.311 1 93.94 74 TYR A N 1
ATOM 571 C CA . TYR A 1 74 ? 8.188 -11.812 1.942 1 93.94 74 TYR A CA 1
ATOM 572 C C . TYR A 1 74 ? 8.32 -11.797 3.461 1 93.94 74 TYR A C 1
ATOM 574 O O . TYR A 1 74 ? 9.016 -12.633 4.039 1 93.94 74 TYR A O 1
ATOM 582 N N . ALA A 1 75 ? 7.73 -10.836 4.062 1 92.94 75 ALA A N 1
ATOM 583 C CA . ALA A 1 75 ? 7.75 -10.672 5.516 1 92.94 75 ALA A CA 1
ATOM 584 C C . ALA A 1 75 ? 6.34 -10.742 6.094 1 92.94 75 ALA A C 1
ATOM 586 O O . ALA A 1 75 ? 5.355 -10.641 5.355 1 92.94 75 ALA A O 1
ATOM 587 N N . PRO A 1 76 ? 6.27 -11.008 7.438 1 93.38 76 PRO A N 1
ATOM 588 C CA . PRO A 1 76 ? 4.953 -10.883 8.062 1 93.38 76 PRO A CA 1
ATOM 589 C C . PRO A 1 76 ? 4.312 -9.516 7.832 1 93.38 76 PRO A C 1
ATOM 591 O O . PRO A 1 76 ? 5.008 -8.492 7.848 1 93.38 76 PRO A O 1
ATOM 594 N N . THR A 1 77 ? 3.018 -9.516 7.656 1 95.94 77 THR A N 1
ATOM 595 C CA . THR A 1 77 ? 2.285 -8.289 7.336 1 95.94 77 THR A CA 1
ATOM 596 C C . THR A 1 77 ? 2.469 -7.246 8.438 1 95.94 77 THR A C 1
ATOM 598 O O . THR A 1 77 ? 2.717 -6.074 8.148 1 95.94 77 THR A O 1
ATOM 601 N N . PRO A 1 78 ? 2.449 -7.578 9.766 1 96.06 78 PRO A N 1
ATOM 602 C CA . PRO A 1 78 ? 2.564 -6.562 10.812 1 96.06 78 PRO A CA 1
ATOM 603 C C . PRO A 1 78 ? 3.934 -5.887 10.828 1 96.06 78 PRO A C 1
ATOM 605 O O . PRO A 1 78 ? 4.102 -4.84 11.469 1 96.06 78 PRO A O 1
ATOM 608 N N . GLY A 1 79 ? 4.887 -6.531 10.164 1 96.25 79 GLY A N 1
ATOM 609 C CA . GLY A 1 79 ? 6.262 -6.059 10.164 1 96.25 79 GLY A CA 1
ATOM 610 C C . GLY A 1 79 ? 7.258 -7.113 10.617 1 96.25 79 GLY A C 1
ATOM 611 O O . GLY A 1 79 ? 6.867 -8.164 11.117 1 96.25 79 GLY A O 1
ATOM 612 N N . LEU A 1 80 ? 8.578 -6.855 10.328 1 96.69 80 LEU A N 1
ATOM 613 C CA . LEU A 1 80 ? 9.617 -7.719 10.867 1 96.69 80 LEU A CA 1
ATOM 614 C C . LEU A 1 80 ? 9.625 -7.68 12.391 1 96.69 80 LEU A C 1
ATOM 616 O O . LEU A 1 80 ? 9.516 -6.605 12.984 1 96.69 80 LEU A O 1
ATOM 620 N N . PRO A 1 81 ? 9.719 -8.766 13.031 1 94.81 81 PRO A N 1
ATOM 621 C CA . PRO A 1 81 ? 9.562 -8.836 14.484 1 94.81 81 PRO A CA 1
ATOM 622 C C . PRO A 1 81 ? 10.477 -7.867 15.227 1 94.81 81 PRO A C 1
ATOM 624 O O . PRO A 1 81 ? 10.039 -7.207 16.172 1 94.81 81 PRO A O 1
ATOM 627 N N . ASP A 1 82 ? 11.734 -7.758 14.789 1 96.5 82 ASP A N 1
ATOM 628 C CA . ASP A 1 82 ? 12.68 -6.852 15.438 1 96.5 82 ASP A CA 1
ATOM 629 C C . ASP A 1 82 ? 12.195 -5.406 15.359 1 96.5 82 ASP A C 1
ATOM 631 O O . ASP A 1 82 ? 12.32 -4.648 16.328 1 96.5 82 ASP A O 1
ATOM 635 N N . LEU A 1 83 ? 11.672 -5.062 14.266 1 98.19 83 LEU A N 1
ATOM 636 C CA . LEU A 1 83 ? 11.172 -3.705 14.07 1 98.19 83 LEU A CA 1
ATOM 637 C C . LEU A 1 83 ? 9.93 -3.455 14.922 1 98.19 83 LEU A C 1
ATOM 639 O O . LEU A 1 83 ? 9.812 -2.406 15.562 1 98.19 83 LEU A O 1
ATOM 643 N N . VAL A 1 84 ? 9 -4.387 14.945 1 97.94 84 VAL A N 1
ATOM 644 C CA . VAL A 1 84 ? 7.762 -4.266 15.711 1 97.94 84 VAL A CA 1
ATOM 645 C C . VAL A 1 84 ? 8.086 -4.121 17.203 1 97.94 84 VAL A C 1
ATOM 647 O O . VAL A 1 84 ? 7.504 -3.279 17.891 1 97.94 84 VAL A O 1
ATOM 650 N N . THR A 1 85 ? 9.039 -4.926 17.625 1 97.62 85 THR A N 1
ATOM 651 C CA . THR A 1 85 ? 9.453 -4.863 19.031 1 97.62 85 THR A CA 1
ATOM 652 C C . THR A 1 85 ? 10.023 -3.488 19.359 1 97.62 85 THR A C 1
ATOM 654 O O . THR A 1 85 ? 9.711 -2.916 20.406 1 97.62 85 THR A O 1
ATOM 657 N N . TRP A 1 86 ? 10.852 -3.016 18.531 1 98.56 86 TRP A N 1
ATOM 658 C CA . TRP A 1 86 ? 11.438 -1.696 18.75 1 98.56 86 TRP A CA 1
ATOM 659 C C . TRP A 1 86 ? 10.352 -0.623 18.797 1 98.56 86 TRP A C 1
ATOM 661 O O . TRP A 1 86 ? 10.383 0.256 19.656 1 98.56 86 TRP A O 1
ATOM 671 N N . ILE A 1 87 ? 9.406 -0.665 17.891 1 98.5 87 ILE A N 1
ATOM 672 C CA . ILE A 1 87 ? 8.312 0.3 17.797 1 98.5 87 ILE A CA 1
ATOM 673 C C . ILE A 1 87 ? 7.453 0.224 19.062 1 98.5 87 ILE A C 1
ATOM 675 O O . ILE A 1 87 ? 7.066 1.254 19.609 1 98.5 87 ILE A O 1
ATOM 679 N N . GLU A 1 88 ? 7.133 -0.979 19.484 1 97.62 88 GLU A N 1
ATOM 680 C CA . GLU A 1 88 ? 6.363 -1.159 20.703 1 97.62 88 GLU A CA 1
ATOM 681 C C . GLU A 1 88 ? 7.078 -0.542 21.906 1 97.62 88 GLU A C 1
ATOM 683 O O . GLU A 1 88 ? 6.445 0.07 22.766 1 97.62 88 GLU A O 1
ATOM 688 N N . GLY A 1 89 ? 8.375 -0.77 21.938 1 97.88 89 GLY A N 1
ATOM 689 C CA . GLY A 1 89 ? 9.172 -0.142 22.984 1 97.88 89 GLY A CA 1
ATOM 690 C C . GLY A 1 89 ? 9.102 1.373 22.953 1 97.88 89 GLY A C 1
ATOM 691 O O . GLY A 1 89 ? 8.992 2.016 24 1 97.88 89 GLY A O 1
ATOM 692 N N . LEU A 1 90 ? 9.18 1.934 21.781 1 98.44 90 LEU A N 1
ATOM 693 C CA . LEU A 1 90 ? 9.078 3.383 21.641 1 98.44 90 LEU A CA 1
ATOM 694 C C . LEU A 1 90 ? 7.715 3.883 22.109 1 98.44 90 LEU A C 1
ATOM 696 O O . LEU A 1 90 ? 7.621 4.895 22.797 1 98.44 90 LEU A O 1
ATOM 700 N N . GLN A 1 91 ? 6.621 3.174 21.688 1 98.19 91 GLN A N 1
ATOM 701 C CA . GLN A 1 91 ? 5.266 3.541 22.078 1 98.19 91 GLN A CA 1
ATOM 702 C C . GLN A 1 91 ? 5.102 3.494 23.594 1 98.19 91 GLN A C 1
ATOM 704 O O . GLN A 1 91 ? 4.461 4.367 24.172 1 98.19 91 GLN A O 1
ATOM 709 N N . SER A 1 92 ? 5.645 2.49 24.156 1 96.5 92 SER A N 1
ATOM 710 C CA . SER A 1 92 ? 5.59 2.359 25.609 1 96.5 92 SER A CA 1
ATOM 711 C C . SER A 1 92 ? 6.348 3.494 26.297 1 96.5 92 SER A C 1
ATOM 713 O O . SER A 1 92 ? 5.859 4.078 27.266 1 96.5 92 SER A O 1
ATOM 715 N N . ARG A 1 93 ? 7.473 3.844 25.797 1 97.06 93 ARG A N 1
ATOM 716 C CA . ARG A 1 93 ? 8.336 4.863 26.391 1 97.06 93 ARG A CA 1
ATOM 717 C C . ARG A 1 93 ? 7.707 6.246 26.266 1 97.06 93 ARG A C 1
ATOM 719 O O . ARG A 1 93 ? 7.77 7.043 27.219 1 97.06 93 ARG A O 1
ATOM 726 N N . VAL A 1 94 ? 7.121 6.523 25.188 1 98.06 94 VAL A N 1
ATOM 727 C CA . VAL A 1 94 ? 6.699 7.887 24.875 1 98.06 94 VAL A CA 1
ATOM 728 C C . VAL A 1 94 ? 5.246 8.086 25.297 1 98.06 94 VAL A C 1
ATOM 730 O O . VAL A 1 94 ? 4.887 9.133 25.844 1 98.06 94 VAL A O 1
ATOM 733 N N . HIS A 1 95 ? 4.391 7.102 25.016 1 98.06 95 HIS A N 1
ATOM 734 C CA . HIS A 1 95 ? 2.961 7.262 25.234 1 98.06 95 HIS A CA 1
ATOM 735 C C . HIS A 1 95 ? 2.502 6.457 26.453 1 98.06 95 HIS A C 1
ATOM 737 O O . HIS A 1 95 ? 1.581 6.867 27.156 1 98.06 95 HIS A O 1
ATOM 743 N N . ASN A 1 96 ? 3.021 5.258 26.625 1 96.12 96 ASN A N 1
ATOM 744 C CA . ASN A 1 96 ? 2.74 4.371 27.734 1 96.12 96 ASN A CA 1
ATOM 745 C C . ASN A 1 96 ? 1.241 4.262 28.016 1 96.12 96 ASN A C 1
ATOM 747 O O . ASN A 1 96 ? 0.785 4.516 29.125 1 96.12 96 ASN A O 1
ATOM 751 N N . PRO A 1 97 ? 0.472 3.836 27.016 1 95.62 97 PRO A N 1
ATOM 752 C CA . PRO A 1 97 ? -0.969 3.744 27.25 1 95.62 97 PRO A CA 1
ATOM 753 C C . PRO A 1 97 ? -1.322 2.719 28.328 1 95.62 97 PRO A C 1
ATOM 755 O O . PRO A 1 97 ? -0.649 1.693 28.453 1 95.62 97 PRO A O 1
ATOM 758 N N . PRO A 1 98 ? -2.422 2.938 29.078 1 94.75 98 PRO A N 1
ATOM 759 C CA . PRO A 1 98 ? -2.857 2.012 30.141 1 94.75 98 PRO A CA 1
ATOM 760 C C . PRO A 1 98 ? -3.125 0.604 29.609 1 94.75 98 PRO A C 1
ATOM 762 O O . PRO A 1 98 ? -3.047 -0.369 30.359 1 94.75 98 PRO A O 1
ATOM 765 N N . THR A 1 99 ? -3.396 0.457 28.375 1 92.88 99 THR A N 1
ATOM 766 C CA . THR A 1 99 ? -3.756 -0.826 27.781 1 92.88 99 THR A CA 1
ATOM 767 C C . THR A 1 99 ? -2.508 -1.62 27.406 1 92.88 99 THR A C 1
ATOM 769 O O . THR A 1 99 ? -2.592 -2.811 27.094 1 92.88 99 THR A O 1
ATOM 772 N N . TYR A 1 100 ? -1.375 -1.032 27.406 1 90.56 100 TYR A N 1
ATOM 773 C CA . TYR A 1 100 ? -0.141 -1.66 26.953 1 90.56 100 TYR A CA 1
ATOM 774 C C . TYR A 1 100 ? 0.223 -2.85 27.844 1 90.56 100 TYR A C 1
ATOM 776 O O . TYR A 1 100 ? 0.485 -3.945 27.328 1 90.56 100 TYR A O 1
ATOM 784 N N . ASN A 1 101 ? 0.209 -2.701 29.109 1 84.31 101 ASN A N 1
ATOM 785 C CA . ASN A 1 101 ? 0.682 -3.725 30.031 1 84.31 101 ASN A CA 1
ATOM 786 C C . ASN A 1 101 ? -0.473 -4.551 30.594 1 84.31 101 ASN A C 1
ATOM 788 O O . ASN A 1 101 ? -0.271 -5.395 31.469 1 84.31 101 ASN A O 1
ATOM 792 N N . ASP A 1 102 ? -1.629 -4.352 30.062 1 87.25 102 ASP A N 1
ATOM 793 C CA . ASP A 1 102 ? -2.775 -5.121 30.531 1 87.25 102 ASP A CA 1
ATOM 794 C C . ASP A 1 102 ? -3.156 -6.211 29.531 1 87.25 102 ASP A C 1
ATOM 796 O O . ASP A 1 102 ? -4.066 -6.027 28.734 1 87.25 102 ASP A O 1
ATOM 800 N N . LYS A 1 103 ? -2.572 -7.344 29.734 1 82.19 103 LYS A N 1
ATOM 801 C CA . LYS A 1 103 ? -2.754 -8.461 28.812 1 82.19 103 LYS A CA 1
ATOM 802 C C . LYS A 1 103 ? -4.203 -8.93 28.797 1 82.19 103 LYS A C 1
ATOM 804 O O . LYS A 1 103 ? -4.648 -9.562 27.844 1 82.19 103 LYS A O 1
ATOM 809 N N . SER A 1 104 ? -4.934 -8.625 29.781 1 90.25 104 SER A N 1
ATOM 810 C CA . SER A 1 104 ? -6.312 -9.094 29.891 1 90.25 104 SER A CA 1
ATOM 811 C C . SER A 1 104 ? -7.285 -8.078 29.281 1 90.25 104 SER A C 1
ATOM 813 O O . SER A 1 104 ? -8.461 -8.391 29.078 1 90.25 104 SER A O 1
ATOM 815 N N . HIS A 1 105 ? -6.766 -6.938 29.016 1 92.44 105 HIS A N 1
ATOM 816 C CA . HIS A 1 105 ? -7.645 -5.934 28.438 1 92.44 105 HIS A CA 1
ATOM 817 C C . HIS A 1 105 ? -8.141 -6.375 27.062 1 92.44 105 HIS A C 1
ATOM 819 O O . HIS A 1 105 ? -7.359 -6.832 26.219 1 92.44 105 HIS A O 1
ATOM 825 N N . PRO A 1 106 ? -9.43 -6.254 26.781 1 92.25 106 PRO A N 1
ATOM 826 C CA . PRO A 1 106 ? -9.969 -6.672 25.484 1 92.25 106 PRO A CA 1
ATOM 827 C C . PRO A 1 106 ? -9.398 -5.863 24.328 1 92.25 106 PRO A C 1
ATOM 829 O O . PRO A 1 106 ? -9.406 -6.324 23.188 1 92.25 106 PRO A O 1
ATOM 832 N N . GLY A 1 107 ? -8.961 -4.723 24.688 1 95.06 107 GLY A N 1
ATOM 833 C CA . GLY A 1 107 ? -8.336 -3.861 23.703 1 95.06 107 GLY A CA 1
ATOM 834 C C . GLY A 1 107 ? -6.848 -3.666 23.938 1 95.06 107 GLY A C 1
ATOM 835 O O . GLY A 1 107 ? -6.348 -2.543 23.875 1 95.06 107 GLY A O 1
ATOM 836 N N . LYS A 1 108 ? -6.156 -4.73 24.203 1 95.19 108 LYS A N 1
ATOM 837 C CA . LYS A 1 108 ? -4.711 -4.645 24.391 1 95.19 108 LYS A CA 1
ATOM 838 C C . LYS A 1 108 ? -4.051 -3.939 23.203 1 95.19 108 LYS A C 1
ATOM 840 O O . LYS A 1 108 ? -4.43 -4.156 22.062 1 95.19 108 LYS A O 1
ATOM 845 N N . MET A 1 109 ? -3.049 -3.148 23.516 1 96.38 109 MET A N 1
ATOM 846 C CA . MET A 1 109 ? -2.389 -2.371 22.469 1 96.38 109 MET A CA 1
ATOM 847 C C . MET A 1 109 ? -1.63 -3.283 21.516 1 96.38 109 MET A C 1
ATOM 849 O O . MET A 1 109 ? -0.944 -4.211 21.953 1 96.38 109 MET A O 1
ATOM 853 N N . GLU A 1 110 ? -1.733 -3.025 20.266 1 96.56 110 GLU A N 1
ATOM 854 C CA . GLU A 1 110 ? -0.982 -3.678 19.203 1 96.56 110 GLU A CA 1
ATOM 855 C C . GLU A 1 110 ? -0.45 -2.66 18.188 1 96.56 110 GLU A C 1
ATOM 857 O O . GLU A 1 110 ? -1.023 -1.581 18.031 1 96.56 110 GLU A O 1
ATOM 862 N N . CYS A 1 111 ? 0.721 -2.99 17.641 1 98.06 111 CYS A N 1
ATOM 863 C CA . CYS A 1 111 ? 1.32 -2.137 16.609 1 98.06 111 CYS A CA 1
ATOM 864 C C . CYS A 1 111 ? 1.346 -2.838 15.258 1 98.06 111 CYS A C 1
ATOM 866 O O . CYS A 1 111 ? 1.505 -4.059 15.195 1 98.06 111 CYS A O 1
ATOM 868 N N . LEU A 1 112 ? 1.172 -2.096 14.203 1 98.62 112 LEU A N 1
ATOM 869 C CA . LEU A 1 112 ? 1.194 -2.543 12.812 1 98.62 112 LEU A CA 1
ATOM 870 C C . LEU A 1 112 ? 2.018 -1.593 11.945 1 98.62 112 LEU A C 1
ATOM 872 O O . LEU A 1 112 ? 1.74 -0.393 11.898 1 98.62 112 LEU A O 1
ATOM 876 N N . VAL A 1 113 ? 3.1 -2.129 11.297 1 98.81 113 VAL A N 1
ATOM 877 C CA . VAL A 1 113 ? 3.883 -1.334 10.359 1 98.81 113 VAL A CA 1
ATOM 878 C C . VAL A 1 113 ? 3.127 -1.196 9.039 1 98.81 113 VAL A C 1
ATOM 880 O O . VAL A 1 113 ? 2.672 -2.191 8.469 1 98.81 113 VAL A O 1
ATOM 883 N N . THR A 1 114 ? 2.967 0.006 8.562 1 98.81 114 THR A N 1
ATOM 884 C CA . THR A 1 114 ? 2.18 0.264 7.363 1 98.81 114 THR A CA 1
ATOM 885 C C . THR A 1 114 ? 3.037 0.922 6.285 1 98.81 114 THR A C 1
ATOM 887 O O . THR A 1 114 ? 4.168 1.338 6.551 1 98.81 114 THR A O 1
ATOM 890 N N . CYS A 1 115 ? 2.541 0.994 5.039 1 98.56 115 CYS A N 1
ATOM 891 C CA . CYS A 1 115 ? 3.209 1.648 3.922 1 98.56 115 CYS A CA 1
ATOM 892 C C . CYS A 1 115 ? 2.998 3.156 3.965 1 98.56 115 CYS A C 1
ATOM 894 O O . CYS A 1 115 ? 2.436 3.736 3.035 1 98.56 115 CYS A O 1
ATOM 896 N N . GLY A 1 116 ? 3.549 3.762 4.992 1 98.31 116 GLY A N 1
ATOM 897 C CA . GLY A 1 116 ? 3.219 5.137 5.332 1 98.31 116 GLY A CA 1
ATOM 898 C C . GLY A 1 116 ? 1.978 5.258 6.191 1 98.31 116 GLY A C 1
ATOM 899 O O . GLY A 1 116 ? 1.131 4.363 6.203 1 98.31 116 GLY A O 1
ATOM 900 N N . SER A 1 117 ? 1.884 6.355 6.898 1 98.19 117 SER A N 1
ATOM 901 C CA . SER A 1 117 ? 0.749 6.527 7.801 1 98.19 117 SER A CA 1
ATOM 902 C C . SER A 1 117 ? -0.559 6.652 7.023 1 98.19 117 SER A C 1
ATOM 904 O O . SER A 1 117 ? -1.613 6.23 7.504 1 98.19 117 SER A O 1
ATOM 906 N N . GLN A 1 118 ? -0.527 7.242 5.812 1 97.75 118 GLN A N 1
ATOM 907 C CA . GLN A 1 118 ? -1.736 7.402 5.016 1 97.75 118 GLN A CA 1
ATOM 908 C C . GLN A 1 118 ? -2.33 6.051 4.637 1 97.75 118 GLN A C 1
ATOM 910 O O . GLN A 1 118 ? -3.551 5.906 4.539 1 97.75 118 GLN A O 1
ATOM 915 N N . ASP A 1 119 ? -1.47 5.074 4.371 1 98.56 119 ASP A N 1
ATOM 916 C CA . ASP A 1 119 ? -1.974 3.732 4.098 1 98.56 119 ASP A CA 1
ATOM 917 C C . ASP A 1 119 ? -2.742 3.178 5.297 1 98.56 119 ASP A C 1
ATOM 919 O O . ASP A 1 119 ? -3.801 2.568 5.133 1 98.56 119 ASP A O 1
ATOM 923 N N . GLY A 1 120 ? -2.16 3.342 6.527 1 98.75 120 GLY A N 1
ATOM 924 C CA . GLY A 1 120 ? -2.869 2.945 7.734 1 98.75 120 GLY A CA 1
ATOM 925 C C . GLY A 1 120 ? -4.223 3.615 7.879 1 98.75 120 GLY A C 1
ATOM 926 O O . GLY A 1 120 ? -5.215 2.959 8.211 1 98.75 120 GLY A O 1
ATOM 927 N N . LEU A 1 121 ? -4.27 4.926 7.594 1 98.75 121 LEU A N 1
ATOM 928 C CA . LEU A 1 121 ? -5.516 5.688 7.648 1 98.75 121 LEU A CA 1
ATOM 929 C C . LEU A 1 121 ? -6.527 5.145 6.645 1 98.75 121 LEU A C 1
ATOM 931 O O . LEU A 1 121 ? -7.691 4.93 6.984 1 98.75 121 LEU A O 1
ATOM 935 N N . CYS A 1 122 ? -6.051 4.957 5.445 1 98.69 122 CYS A N 1
ATOM 936 C CA . CYS A 1 122 ? -6.93 4.473 4.387 1 98.69 122 CYS A CA 1
ATOM 937 C C . CYS A 1 122 ? -7.543 3.127 4.758 1 98.69 122 CYS A C 1
ATOM 939 O O . CYS A 1 122 ? -8.758 2.939 4.641 1 98.69 122 CYS A O 1
ATOM 941 N N . LYS A 1 123 ? -6.723 2.207 5.219 1 98.81 123 LYS A N 1
ATOM 942 C CA . LYS A 1 123 ? -7.199 0.871 5.562 1 98.81 123 LYS A CA 1
ATOM 943 C C . LYS A 1 123 ? -8.109 0.912 6.785 1 98.81 123 LYS A C 1
ATOM 945 O O . LYS A 1 123 ? -9.047 0.112 6.895 1 98.81 123 LYS A O 1
ATOM 950 N N . ALA A 1 124 ? -7.824 1.793 7.711 1 98.88 124 ALA A N 1
ATOM 951 C CA . ALA A 1 124 ? -8.727 1.956 8.844 1 98.88 124 ALA A CA 1
ATOM 952 C C . ALA A 1 124 ? -10.102 2.43 8.391 1 98.88 124 ALA A C 1
ATOM 954 O O . ALA A 1 124 ? -11.125 1.88 8.805 1 98.88 124 ALA A O 1
ATOM 955 N N . PHE A 1 125 ? -10.156 3.465 7.527 1 98.81 125 PHE A N 1
ATOM 956 C CA . PHE A 1 125 ? -11.438 3.941 7.023 1 98.81 125 PHE A CA 1
ATOM 957 C C . PHE A 1 125 ? -12.156 2.848 6.234 1 98.81 125 PHE A C 1
ATOM 959 O O . PHE A 1 125 ? -13.375 2.691 6.344 1 98.81 125 PHE A O 1
ATOM 966 N N . GLU A 1 126 ? -11.422 2.078 5.438 1 98.44 126 GLU A N 1
ATOM 967 C CA . GLU A 1 126 ? -12.016 0.978 4.684 1 98.44 126 GLU A CA 1
ATOM 968 C C . GLU A 1 126 ? -12.617 -0.071 5.613 1 98.44 126 GLU A C 1
ATOM 970 O O . GLU A 1 126 ? -13.609 -0.716 5.266 1 98.44 126 GLU A O 1
ATOM 975 N N . ALA A 1 127 ? -12.031 -0.248 6.746 1 98.69 127 ALA A N 1
ATOM 976 C CA . ALA A 1 127 ? -12.484 -1.254 7.699 1 98.69 127 ALA A CA 1
ATOM 977 C C . ALA A 1 127 ? -13.695 -0.756 8.484 1 98.69 127 ALA A C 1
ATOM 979 O O . ALA A 1 127 ? -14.516 -1.553 8.945 1 98.69 127 ALA A O 1
ATOM 980 N N . LEU A 1 128 ? -13.844 0.587 8.633 1 98.31 128 LEU A N 1
ATOM 981 C CA . LEU A 1 128 ? -14.742 1.118 9.656 1 98.31 128 LEU A CA 1
ATOM 982 C C . LEU A 1 128 ? -15.938 1.822 9.016 1 98.31 128 LEU A C 1
ATOM 984 O O . LEU A 1 128 ? -16.969 2.008 9.664 1 98.31 128 LEU A O 1
ATOM 988 N N . VAL A 1 129 ? -15.836 2.295 7.734 1 97.88 129 VAL A N 1
ATOM 989 C CA . VAL A 1 129 ? -16.812 3.225 7.184 1 97.88 129 VAL A CA 1
ATOM 990 C C . VAL A 1 129 ? -17.578 2.557 6.043 1 97.88 129 VAL A C 1
ATOM 992 O O . VAL A 1 129 ? -16.969 1.973 5.141 1 97.88 129 VAL A O 1
ATOM 995 N N . SER A 1 130 ? -18.859 2.58 6.082 1 95.44 130 SER A N 1
ATOM 996 C CA . SER A 1 130 ? -19.766 2.145 5.02 1 95.44 130 SER A CA 1
ATOM 997 C C . SER A 1 130 ? -20.516 3.326 4.41 1 95.44 130 SER A C 1
ATOM 999 O O . SER A 1 130 ? -20.547 4.414 4.988 1 95.44 130 SER A O 1
ATOM 1001 N N . GLU A 1 131 ? -21.062 3.096 3.205 1 95.25 131 GLU A N 1
ATOM 1002 C CA . GLU A 1 131 ? -21.938 4.09 2.604 1 95.25 131 GLU A CA 1
ATOM 1003 C C . GLU A 1 131 ? -23.062 4.484 3.562 1 95.25 131 GLU A C 1
ATOM 1005 O O . GLU A 1 131 ? -23.672 3.623 4.203 1 95.25 131 GLU A O 1
ATOM 1010 N N . GLY A 1 132 ? -23.219 5.805 3.732 1 95.94 132 GLY A N 1
ATOM 1011 C CA . GLY A 1 132 ? -24.328 6.305 4.547 1 95.94 132 GLY A CA 1
ATOM 1012 C C . GLY A 1 132 ? -23.938 6.547 5.992 1 95.94 132 GLY A C 1
ATOM 1013 O O . GLY A 1 132 ? -24.656 7.203 6.738 1 95.94 132 GLY A O 1
ATOM 1014 N N . ASP A 1 133 ? -22.766 6.059 6.449 1 96.69 133 ASP A N 1
ATOM 1015 C CA . ASP A 1 133 ? -22.328 6.281 7.824 1 96.69 133 ASP A CA 1
ATOM 1016 C C . ASP A 1 133 ? -22.078 7.766 8.086 1 96.69 133 ASP A C 1
ATOM 1018 O O . ASP A 1 133 ? -21.688 8.508 7.184 1 96.69 133 ASP A O 1
ATOM 1022 N N . ASN A 1 134 ? -22.359 8.211 9.32 1 97.25 134 ASN A N 1
ATOM 1023 C CA . ASN A 1 134 ? -21.922 9.516 9.797 1 97.25 134 ASN A CA 1
ATOM 1024 C C . ASN A 1 134 ? -20.5 9.453 10.344 1 97.25 134 ASN A C 1
ATOM 1026 O O . ASN A 1 134 ? -20.188 8.625 11.203 1 97.25 134 ASN A O 1
ATOM 1030 N N . VAL A 1 135 ? -19.609 10.266 9.828 1 98.31 135 VAL A N 1
ATOM 1031 C CA . VAL A 1 135 ? -18.203 10.289 10.219 1 98.31 135 VAL A CA 1
ATOM 1032 C C . VAL A 1 135 ? -17.828 11.695 10.68 1 98.31 135 VAL A C 1
ATOM 1034 O O . VAL A 1 135 ? -17.984 12.664 9.938 1 98.31 135 VAL A O 1
ATOM 1037 N N . LEU A 1 136 ? -17.328 11.852 11.953 1 98.75 136 LEU A N 1
ATOM 1038 C CA . LEU A 1 136 ? -16.891 13.133 12.484 1 98.75 136 LEU A CA 1
ATOM 1039 C C . LEU A 1 136 ? -15.445 13.422 12.07 1 98.75 136 LEU A C 1
ATOM 1041 O O . LEU A 1 136 ? -14.547 12.617 12.328 1 98.75 136 LEU A O 1
ATOM 1045 N N . LEU A 1 137 ? -15.203 14.586 11.438 1 98.62 137 LEU A N 1
ATOM 1046 C CA . LEU A 1 137 ? -13.867 15 11.008 1 98.62 137 LEU A CA 1
ATOM 1047 C C . LEU A 1 137 ? -13.523 16.375 11.562 1 98.62 137 LEU A C 1
ATOM 1049 O O . LEU A 1 137 ? -14.336 17.297 11.5 1 98.62 137 LEU A O 1
ATOM 1053 N N . GLU A 1 138 ? -12.336 16.422 12.117 1 98.69 138 GLU A N 1
ATOM 1054 C CA . GLU A 1 138 ? -11.828 17.766 12.391 1 98.69 138 GLU A CA 1
ATOM 1055 C C . GLU A 1 138 ? -11.875 18.641 11.141 1 98.69 138 GLU A C 1
ATOM 1057 O O . GLU A 1 138 ? -11.602 18.172 10.039 1 98.69 138 GLU A O 1
ATOM 1062 N N . HIS A 1 139 ? -12.258 19.922 11.305 1 98.38 139 HIS A N 1
ATOM 1063 C CA . HIS A 1 139 ? -12.438 20.828 10.18 1 98.38 139 HIS A CA 1
ATOM 1064 C C . HIS A 1 139 ? -11.773 22.172 10.445 1 98.38 139 HIS A C 1
ATOM 1066 O O . HIS A 1 139 ? -12.016 22.797 11.477 1 98.38 139 HIS A O 1
ATOM 1072 N N . PRO A 1 140 ? -10.914 22.734 9.539 1 97.81 140 PRO A N 1
ATOM 1073 C CA . PRO A 1 140 ? -10.445 22.062 8.328 1 97.81 140 PRO A CA 1
ATOM 1074 C C . PRO A 1 140 ? -9.547 20.859 8.625 1 97.81 140 PRO A C 1
ATOM 1076 O O . PRO A 1 140 ? -9.164 20.656 9.773 1 97.81 140 PRO A O 1
ATOM 1079 N N . THR A 1 141 ? -9.367 20.031 7.574 1 97.69 141 THR A N 1
ATOM 1080 C CA . THR A 1 141 ? -8.602 18.812 7.836 1 97.69 141 THR A CA 1
ATOM 1081 C C . THR A 1 141 ? -7.68 18.484 6.66 1 97.69 141 THR A C 1
ATOM 1083 O O . THR A 1 141 ? -7.684 19.203 5.652 1 97.69 141 THR A O 1
ATOM 1086 N N . TYR A 1 142 ? -6.812 17.531 6.848 1 97.25 142 TYR A N 1
ATOM 1087 C CA . TYR A 1 142 ? -5.812 17.109 5.871 1 97.25 142 TYR A CA 1
ATOM 1088 C C . TYR A 1 142 ? -6.473 16.641 4.582 1 97.25 142 TYR A C 1
ATOM 1090 O O . TYR A 1 142 ? -7.34 15.766 4.602 1 97.25 142 TYR A O 1
ATOM 1098 N N . SER A 1 143 ? -6.031 17.156 3.443 1 96.56 143 SER A N 1
ATOM 1099 C CA . SER A 1 143 ? -6.617 16.859 2.139 1 96.56 143 SER A CA 1
ATOM 1100 C C . SER A 1 143 ? -6.473 15.391 1.779 1 96.56 143 SER A C 1
ATOM 1102 O O . SER A 1 143 ? -7.316 14.828 1.077 1 96.56 143 SER A O 1
ATOM 1104 N N . GLY A 1 144 ? -5.367 14.688 2.223 1 95.81 144 GLY A N 1
ATOM 1105 C CA . GLY A 1 144 ? -5.211 13.266 1.979 1 95.81 144 GLY A CA 1
ATOM 1106 C C . GLY A 1 144 ? -6.312 12.43 2.607 1 95.81 144 GLY A C 1
ATOM 1107 O O . GLY A 1 144 ? -6.766 11.445 2.016 1 95.81 144 GLY A O 1
ATOM 1108 N N . THR A 1 145 ? -6.723 12.812 3.844 1 97.75 145 THR A N 1
ATOM 1109 C CA . THR A 1 145 ? -7.832 12.117 4.488 1 97.75 145 THR A CA 1
ATOM 1110 C C . THR A 1 145 ? -9.125 12.336 3.715 1 97.75 145 THR A C 1
ATOM 1112 O O . THR A 1 145 ? -9.914 11.398 3.543 1 97.75 145 THR A O 1
ATOM 1115 N N . LEU A 1 146 ? -9.344 13.562 3.23 1 97.62 146 LEU A N 1
ATOM 1116 C CA . LEU A 1 146 ? -10.531 13.844 2.426 1 97.62 146 LEU A CA 1
ATOM 1117 C C . LEU A 1 146 ? -10.523 13.016 1.145 1 97.62 146 LEU A C 1
ATOM 1119 O O . LEU A 1 146 ? -11.578 12.57 0.688 1 97.62 146 LEU A O 1
ATOM 1123 N N . ALA A 1 147 ? -9.367 12.852 0.561 1 97 147 ALA A N 1
ATOM 1124 C CA . ALA A 1 147 ? -9.242 12.031 -0.641 1 97 147 ALA A CA 1
ATOM 1125 C C . ALA A 1 147 ? -9.617 10.578 -0.356 1 97 147 ALA A C 1
ATOM 1127 O O . ALA A 1 147 ? -10.102 9.875 -1.241 1 97 147 ALA A O 1
ATOM 1128 N N . ILE A 1 148 ? -9.398 10.094 0.867 1 97.88 148 ILE A N 1
ATOM 1129 C CA . ILE A 1 148 ? -9.719 8.727 1.275 1 97.88 148 ILE A CA 1
ATOM 1130 C C . ILE A 1 148 ? -11.219 8.594 1.499 1 97.88 148 ILE A C 1
ATOM 1132 O O . ILE A 1 148 ? -11.883 7.773 0.862 1 97.88 148 ILE A O 1
ATOM 1136 N N . VAL A 1 149 ? -11.812 9.461 2.324 1 97.81 149 VAL A N 1
ATOM 1137 C CA . VAL A 1 149 ? -13.141 9.211 2.873 1 97.81 149 VAL A CA 1
ATOM 1138 C C . VAL A 1 149 ? -14.195 9.898 2.006 1 97.81 149 VAL A C 1
ATOM 1140 O O . VAL A 1 149 ? -15.336 9.445 1.938 1 97.81 149 VAL A O 1
ATOM 1143 N N . GLY A 1 150 ? -13.836 10.977 1.277 1 96.88 150 GLY A N 1
ATOM 1144 C CA . GLY A 1 150 ? -14.773 11.719 0.453 1 96.88 150 GLY A CA 1
ATOM 1145 C C . GLY A 1 150 ? -15.539 10.844 -0.52 1 96.88 150 GLY A C 1
ATOM 1146 O O . GLY A 1 150 ? -16.766 10.906 -0.583 1 96.88 150 GLY A O 1
ATOM 1147 N N . PRO A 1 151 ? -14.828 9.953 -1.184 1 97.5 151 PRO A N 1
ATOM 1148 C CA . PRO A 1 151 ? -15.469 9.133 -2.211 1 97.5 151 PRO A CA 1
ATOM 1149 C C . PRO A 1 151 ? -16.312 8 -1.622 1 97.5 151 PRO A C 1
ATOM 1151 O O . PRO A 1 151 ? -17.047 7.336 -2.348 1 97.5 151 PRO A O 1
ATOM 1154 N N . MET A 1 152 ? -16.281 7.699 -0.314 1 97.19 152 MET A N 1
ATOM 1155 C CA . MET A 1 152 ? -16.891 6.527 0.301 1 97.19 152 MET A CA 1
ATOM 1156 C C . MET A 1 152 ? -18.406 6.723 0.447 1 97.19 152 MET A C 1
ATOM 1158 O O . MET A 1 152 ? -19.109 5.816 0.896 1 97.19 152 MET A O 1
ATOM 1162 N N . ALA A 1 153 ? -19 7.855 0.076 1 96.12 153 ALA A N 1
ATOM 1163 C CA . ALA A 1 153 ? -20.422 8.164 0.157 1 96.12 153 ALA A CA 1
ATOM 1164 C C . ALA A 1 153 ? -20.922 8.117 1.602 1 96.12 153 ALA A C 1
ATOM 1166 O O . ALA A 1 153 ? -22.031 7.656 1.871 1 96.12 153 ALA A O 1
ATOM 1167 N N . ALA A 1 154 ? -20.062 8.414 2.553 1 97.19 154 ALA A N 1
ATOM 1168 C CA . ALA A 1 154 ? -20.422 8.641 3.945 1 97.19 154 ALA A CA 1
ATOM 1169 C C . ALA A 1 154 ? -20.828 10.094 4.172 1 97.19 154 ALA A C 1
ATOM 1171 O O . ALA A 1 154 ? -20.547 10.961 3.34 1 97.19 154 ALA A O 1
ATOM 1172 N N . ASN A 1 155 ? -21.594 10.289 5.191 1 97.56 155 ASN A N 1
ATOM 1173 C CA . ASN A 1 155 ? -21.906 11.656 5.598 1 97.56 155 ASN A CA 1
ATOM 1174 C C . ASN A 1 155 ? -20.797 12.242 6.477 1 97.56 155 ASN A C 1
ATOM 1176 O O . ASN A 1 155 ? -20.719 11.922 7.664 1 97.56 155 ASN A O 1
ATOM 1180 N N . LEU A 1 156 ? -19.969 13.102 5.938 1 98.38 156 LEU A N 1
ATOM 1181 C CA . LEU A 1 156 ? -18.875 13.711 6.672 1 98.38 156 LEU A CA 1
ATOM 1182 C C . LEU A 1 156 ? -19.344 14.922 7.465 1 98.38 156 LEU A C 1
ATOM 1184 O O . LEU A 1 156 ? -19.812 15.914 6.887 1 98.38 156 LEU A O 1
ATOM 1188 N N . ILE A 1 157 ? -19.266 14.844 8.758 1 98.5 157 ILE A N 1
ATOM 1189 C CA . ILE A 1 157 ? -19.75 15.883 9.664 1 98.5 157 ILE A CA 1
ATOM 1190 C C . ILE A 1 157 ? -18.562 16.656 10.227 1 98.5 157 ILE A C 1
ATOM 1192 O O . ILE A 1 157 ? -17.734 16.109 10.945 1 98.5 157 ILE A O 1
ATOM 1196 N N . PRO A 1 158 ? -18.516 17.969 9.961 1 98.44 158 PRO A N 1
ATOM 1197 C CA . PRO A 1 158 ? -17.391 18.766 10.453 1 98.44 158 PRO A CA 1
ATOM 1198 C C . PRO A 1 158 ? -17.469 19.031 11.953 1 98.44 158 PRO A C 1
ATOM 1200 O O . PRO A 1 158 ? -18.562 19.312 12.477 1 98.44 158 PRO A O 1
ATOM 1203 N N . VAL A 1 159 ? -16.391 18.844 12.633 1 98.75 159 VAL A N 1
ATOM 1204 C CA . VAL A 1 159 ? -16.172 19.375 13.977 1 98.75 159 VAL A CA 1
ATOM 1205 C C . VAL A 1 159 ? -15.156 20.516 13.922 1 98.75 159 VAL A C 1
ATOM 1207 O O . VAL A 1 159 ? -13.984 20.297 13.625 1 98.75 159 VAL A O 1
ATOM 1210 N N . ASN A 1 160 ? -15.523 21.672 14.32 1 98 160 ASN A N 1
ATOM 1211 C CA . ASN A 1 160 ? -14.727 22.875 14.109 1 98 160 ASN A CA 1
ATOM 1212 C C . ASN A 1 160 ? -13.492 22.906 15.008 1 98 160 ASN A C 1
ATOM 1214 O O . ASN A 1 160 ? -13.523 22.375 16.125 1 98 160 ASN A O 1
ATOM 1218 N N . SER A 1 161 ? -12.477 23.484 14.461 1 96.94 161 SER A N 1
ATOM 1219 C CA . SER A 1 161 ? -11.258 23.75 15.227 1 96.94 161 SER A CA 1
ATOM 1220 C C . SER A 1 161 ? -10.977 25.234 15.328 1 96.94 161 SER A C 1
ATOM 1222 O O . SER A 1 161 ? -11.523 26.031 14.57 1 96.94 161 SER A O 1
ATOM 1224 N N . ASP A 1 162 ? -10.227 25.656 16.344 1 95.56 162 ASP A N 1
ATOM 1225 C CA . ASP A 1 162 ? -9.742 27.031 16.531 1 95.56 162 ASP A CA 1
ATOM 1226 C C . ASP A 1 162 ? -8.234 27.047 16.766 1 95.56 162 ASP A C 1
ATOM 1228 O O . ASP A 1 162 ? -7.523 26.125 16.359 1 95.56 162 ASP A O 1
ATOM 1232 N N . SER A 1 163 ? -7.707 28.125 17.281 1 94.12 163 SER A N 1
ATOM 1233 C CA . SER A 1 163 ? -6.27 28.297 17.438 1 94.12 163 SER A CA 1
ATOM 1234 C C . SER A 1 163 ? -5.691 27.281 18.422 1 94.12 163 SER A C 1
ATOM 1236 O O . SER A 1 163 ? -4.473 27.125 18.516 1 94.12 163 SER A O 1
ATOM 1238 N N . GLN A 1 164 ? -6.586 26.547 19.078 1 94.94 164 GLN A N 1
ATOM 1239 C CA . GLN A 1 164 ? -6.133 25.547 20.031 1 94.94 164 GLN A CA 1
ATOM 1240 C C . GLN A 1 164 ? -6.531 24.141 19.578 1 94.94 164 GLN A C 1
ATOM 1242 O O . GLN A 1 164 ? -6.586 23.219 20.391 1 94.94 164 GLN A O 1
ATOM 1247 N N . GLY A 1 165 ? -6.848 23.969 18.344 1 96.5 165 GLY A N 1
ATOM 1248 C CA . GLY A 1 165 ? -7.195 22.672 17.797 1 96.5 165 GLY A CA 1
ATOM 1249 C C . GLY A 1 165 ? -8.688 22.375 17.859 1 96.5 165 GLY A C 1
ATOM 1250 O O . GLY A 1 165 ? -9.5 23.297 17.938 1 96.5 165 GLY A O 1
ATOM 1251 N N . LEU A 1 166 ? -9.086 21.141 17.688 1 98.38 166 LEU A N 1
ATOM 1252 C CA . LEU A 1 166 ? -10.469 20.688 17.672 1 98.38 166 LEU A CA 1
ATOM 1253 C C . LEU A 1 166 ? -11.219 21.203 18.906 1 98.38 166 LEU A C 1
ATOM 1255 O O . LEU A 1 166 ? -10.719 21.094 20.031 1 98.38 166 LEU A O 1
ATOM 1259 N N . ASP A 1 167 ? -12.43 21.781 18.719 1 98.56 167 ASP A N 1
ATOM 1260 C CA . ASP A 1 167 ? -13.227 22.391 19.781 1 98.56 167 ASP A CA 1
ATOM 1261 C C . ASP A 1 167 ? -14.141 21.359 20.438 1 98.56 167 ASP A C 1
ATOM 1263 O O . ASP A 1 167 ? -15.148 20.953 19.844 1 98.56 167 ASP A O 1
ATOM 1267 N N . PRO A 1 168 ? -13.836 21.016 21.703 1 98.56 168 PRO A N 1
ATOM 1268 C CA . PRO A 1 168 ? -14.68 20.016 22.359 1 98.56 168 PRO A CA 1
ATOM 1269 C C . PRO A 1 168 ? -16.125 20.469 22.516 1 98.56 168 PRO A C 1
ATOM 1271 O O . PRO A 1 168 ? -17.047 19.641 22.5 1 98.56 168 PRO A O 1
ATOM 1274 N N . SER A 1 169 ? -16.328 21.766 22.688 1 98.31 169 SER A N 1
ATOM 1275 C CA . SER A 1 169 ? -17.688 22.281 22.812 1 98.31 169 SER A CA 1
ATOM 1276 C C . SER A 1 169 ? -18.469 22.062 21.516 1 98.31 169 SER A C 1
ATOM 1278 O O . SER A 1 169 ? -19.656 21.703 21.547 1 98.31 169 SER A O 1
ATOM 1280 N N . HIS A 1 170 ? -17.875 22.297 20.438 1 98.62 170 HIS A N 1
ATOM 1281 C CA . HIS A 1 170 ? -18.531 22.047 19.156 1 98.62 170 HIS A CA 1
ATOM 1282 C C . HIS A 1 170 ? -18.766 20.547 18.938 1 98.62 170 HIS A C 1
ATOM 1284 O O . HIS A 1 170 ? -19.781 20.156 18.359 1 98.62 170 HIS A O 1
ATOM 1290 N N . LEU A 1 171 ? -17.797 19.719 19.375 1 98.56 171 LEU A N 1
ATOM 1291 C CA . LEU A 1 171 ? -17.969 18.266 19.297 1 98.56 171 LEU A CA 1
ATOM 1292 C C . LEU A 1 171 ? -19.219 17.828 20.062 1 98.56 171 LEU A C 1
ATOM 1294 O O . LEU A 1 171 ? -20.047 17.078 19.531 1 98.56 171 LEU A O 1
ATOM 1298 N N . ARG A 1 172 ? -19.344 18.344 21.281 1 97.25 172 ARG A N 1
ATOM 1299 C CA . ARG A 1 172 ? -20.5 17.984 22.094 1 97.25 172 ARG A CA 1
ATOM 1300 C C . ARG A 1 172 ? -21.797 18.469 21.453 1 97.25 172 ARG A C 1
ATOM 1302 O O . ARG A 1 172 ? -22.781 17.734 21.422 1 97.25 172 ARG A O 1
ATOM 1309 N N . LYS A 1 173 ? -21.75 19.688 20.969 1 97.75 173 LYS A N 1
ATOM 1310 C CA . LYS A 1 173 ? -22.938 20.234 20.297 1 97.75 173 LYS A CA 1
ATOM 1311 C C . LYS A 1 173 ? -23.328 19.391 19.094 1 97.75 173 LYS A C 1
ATOM 1313 O O . LYS A 1 173 ? -24.5 19.094 18.891 1 97.75 173 LYS A O 1
ATOM 1318 N N . THR A 1 174 ? -22.375 18.984 18.281 1 97.38 174 THR A N 1
ATOM 1319 C CA . THR A 1 174 ? -22.609 18.172 17.094 1 97.38 174 THR A CA 1
ATOM 1320 C C . THR A 1 174 ? -23.219 16.828 17.469 1 97.38 174 THR A C 1
ATOM 1322 O O . THR A 1 174 ? -24.156 16.359 16.812 1 97.38 174 THR A O 1
ATOM 1325 N N . LEU A 1 175 ? -22.766 16.219 18.547 1 96.81 175 LEU A N 1
ATOM 1326 C CA . LEU A 1 175 ? -23.188 14.898 18.984 1 96.81 175 LEU A CA 1
ATOM 1327 C C . LEU A 1 175 ? -24.547 14.953 19.672 1 96.81 175 LEU A C 1
ATOM 1329 O O . LEU A 1 175 ? -25.234 13.938 19.781 1 96.81 175 LEU A O 1
ATOM 1333 N N . SER A 1 176 ? -24.922 16.125 20.125 1 94.38 176 SER A N 1
ATOM 1334 C CA . SER A 1 176 ? -26.172 16.266 20.875 1 94.38 176 SER A CA 1
ATOM 1335 C C . SER A 1 176 ? -27.391 16.016 19.984 1 94.38 176 SER A C 1
ATOM 1337 O O . SER A 1 176 ? -28.5 15.867 20.484 1 94.38 176 SER A O 1
ATOM 1339 N N . ARG A 1 177 ? -27.125 15.891 18.703 1 91.94 177 ARG A N 1
ATOM 1340 C CA . ARG A 1 177 ? -28.172 15.539 17.75 1 91.94 177 ARG A CA 1
ATOM 1341 C C . ARG A 1 177 ? -28.656 14.117 17.984 1 91.94 177 ARG A C 1
ATOM 1343 O O . ARG A 1 177 ? -29.734 13.734 17.484 1 91.94 177 ARG A O 1
ATOM 1350 N N . TRP A 1 178 ? -27.812 13.32 18.688 1 91.25 178 TRP A N 1
ATOM 1351 C CA . TRP A 1 178 ? -28.156 11.93 18.984 1 91.25 178 TRP A CA 1
ATOM 1352 C C . TRP A 1 178 ? -28.266 11.703 20.484 1 91.25 178 TRP A C 1
ATOM 1354 O O . TRP A 1 178 ? -27.609 12.398 21.281 1 91.25 178 TRP A O 1
ATOM 1364 N N . SER A 1 179 ? -29.156 10.711 20.828 1 85.5 179 SER A N 1
ATOM 1365 C CA . SER A 1 179 ? -29.203 10.297 22.219 1 85.5 179 SER A CA 1
ATOM 1366 C C . SER A 1 179 ? -28.141 9.25 22.531 1 85.5 179 SER A C 1
ATOM 1368 O O . SER A 1 179 ? -27.719 8.5 21.641 1 85.5 179 SER A O 1
ATOM 1370 N N . PRO A 1 180 ? -27.703 9.289 23.734 1 78.12 180 PRO A N 1
ATOM 1371 C CA . PRO A 1 180 ? -26.719 8.266 24.109 1 78.12 180 PRO A CA 1
ATOM 1372 C C . PRO A 1 180 ? -27.172 6.852 23.766 1 78.12 180 PRO A C 1
ATOM 1374 O O . PRO A 1 180 ? -26.359 6.004 23.406 1 78.12 180 PRO A O 1
ATOM 1377 N N . SER A 1 181 ? -28.422 6.629 23.859 1 81.62 181 SER A N 1
ATOM 1378 C CA . SER A 1 181 ? -28.969 5.301 23.578 1 81.62 181 SER A CA 1
ATOM 1379 C C . SER A 1 181 ? -28.828 4.945 22.094 1 81.62 181 SER A C 1
ATOM 1381 O O . SER A 1 181 ? -28.844 3.77 21.734 1 81.62 181 SER A O 1
ATOM 1383 N N . ASP A 1 182 ? -28.594 5.98 21.281 1 84.81 182 ASP A N 1
ATOM 1384 C CA . ASP A 1 182 ? -28.453 5.766 19.844 1 84.81 182 ASP A CA 1
ATOM 1385 C C . ASP A 1 182 ? -27.141 5.059 19.531 1 84.81 182 ASP A C 1
ATOM 1387 O O . ASP A 1 182 ? -27.031 4.328 18.531 1 84.81 182 ASP A O 1
ATOM 1391 N N . PHE A 1 183 ? -26.281 5.172 20.375 1 82 183 PHE A N 1
ATOM 1392 C CA . PHE A 1 183 ? -24.938 4.66 20.125 1 82 183 PHE A CA 1
ATOM 1393 C C . PHE A 1 183 ? -24.844 3.182 20.484 1 82 183 PHE A C 1
ATOM 1395 O O . PHE A 1 183 ? -23.891 2.502 20.109 1 82 183 PHE A O 1
ATOM 1402 N N . SER A 1 184 ? -25.844 2.705 21.062 1 75.69 184 SER A N 1
ATOM 1403 C CA . SER A 1 184 ? -25.891 1.286 21.406 1 75.69 184 SER A CA 1
ATOM 1404 C C . SER A 1 184 ? -26.797 0.517 20.438 1 75.69 184 SER A C 1
ATOM 1406 O O . SER A 1 184 ? -26.844 -0.715 20.484 1 75.69 184 SER A O 1
ATOM 1408 N N . ARG A 1 185 ? -27.531 1.257 19.625 1 75.25 185 ARG A N 1
ATOM 1409 C CA . ARG A 1 185 ? -28.469 0.611 18.734 1 75.25 185 ARG A CA 1
ATOM 1410 C C . ARG A 1 185 ? -27.891 0.504 17.312 1 75.25 185 ARG A C 1
ATOM 1412 O O . ARG A 1 185 ? -27.5 1.511 16.719 1 75.25 185 ARG A O 1
ATOM 1419 N N . SER A 1 186 ? -27.844 -0.751 16.812 1 72.38 186 SER A N 1
ATOM 1420 C CA . SER A 1 186 ? -27.422 -0.954 15.438 1 72.38 186 SER A CA 1
ATOM 1421 C C . SER A 1 186 ? -28.328 -0.207 14.461 1 72.38 186 SER A C 1
ATOM 1423 O O . SER A 1 186 ? -29.547 -0.197 14.625 1 72.38 186 SER A O 1
ATOM 1425 N N . GLY A 1 187 ? -27.719 0.675 13.562 1 76.81 187 GLY A N 1
ATOM 1426 C CA . GLY A 1 187 ? -28.5 1.326 12.531 1 76.81 187 GLY A CA 1
ATOM 1427 C C . GLY A 1 187 ? -29.016 2.697 12.938 1 76.81 187 GLY A C 1
ATOM 1428 O O . GLY A 1 187 ? -29.797 3.316 12.211 1 76.81 187 GLY A O 1
ATOM 1429 N N . SER A 1 188 ? -28.672 3.182 14.141 1 82.12 188 SER A N 1
ATOM 1430 C CA . SER A 1 188 ? -29.156 4.469 14.625 1 82.12 188 SER A CA 1
ATOM 1431 C C . SER A 1 188 ? -28.609 5.621 13.789 1 82.12 188 SER A C 1
ATOM 1433 O O . SER A 1 188 ? -29.125 6.734 13.844 1 82.12 188 SER A O 1
ATOM 1435 N N . GLY A 1 189 ? -27.609 5.395 13.07 1 88.94 189 GLY A N 1
ATOM 1436 C CA . GLY A 1 189 ? -26.984 6.445 12.289 1 88.94 189 GLY A CA 1
ATOM 1437 C C . GLY A 1 189 ? -26.031 7.297 13.094 1 88.94 189 GLY A C 1
ATOM 1438 O O . GLY A 1 189 ? -25.391 8.203 12.555 1 88.94 189 GLY A O 1
ATOM 1439 N N . ALA A 1 190 ? -25.953 7.043 14.375 1 94.25 190 ALA A N 1
ATOM 1440 C CA . ALA A 1 190 ? -25 7.777 15.211 1 94.25 190 ALA A CA 1
ATOM 1441 C C . ALA A 1 190 ? -23.562 7.566 14.734 1 94.25 190 ALA A C 1
ATOM 1443 O O . ALA A 1 190 ? -23.203 6.461 14.328 1 94.25 190 ALA A O 1
ATOM 1444 N N . PRO A 1 191 ? -22.781 8.688 14.727 1 96.19 191 PRO A N 1
ATOM 1445 C CA . PRO A 1 191 ? -21.375 8.508 14.328 1 96.19 191 PRO A CA 1
ATOM 1446 C C . PRO A 1 191 ? -20.609 7.582 15.266 1 96.19 191 PRO A C 1
ATOM 1448 O O . PRO A 1 191 ? -20.922 7.512 16.453 1 96.19 191 PRO A O 1
ATOM 1451 N N . LYS A 1 192 ? -19.672 6.902 14.742 1 95.38 192 LYS A N 1
ATOM 1452 C CA . LYS A 1 192 ? -18.922 5.969 15.586 1 95.38 192 LYS A CA 1
ATOM 1453 C C . LYS A 1 192 ? -17.438 6.297 15.586 1 95.38 192 LYS A C 1
ATOM 1455 O O . LYS A 1 192 ? -16.672 5.727 16.359 1 95.38 192 LYS A O 1
ATOM 1460 N N . ILE A 1 193 ? -16.969 7.188 14.68 1 97.75 193 ILE A N 1
ATOM 1461 C CA . ILE A 1 193 ? -15.539 7.496 14.641 1 97.75 193 ILE A CA 1
ATOM 1462 C C . ILE A 1 193 ? -15.336 9.008 14.609 1 97.75 193 ILE A C 1
ATOM 1464 O O . ILE A 1 193 ? -16.141 9.734 14.023 1 97.75 193 ILE A O 1
ATOM 1468 N N . LEU A 1 194 ? -14.336 9.508 15.32 1 98.81 194 LEU A N 1
ATOM 1469 C CA . LEU A 1 194 ? -13.836 10.883 15.305 1 98.81 194 LEU A CA 1
ATOM 1470 C C . LEU A 1 194 ? -12.398 10.93 14.789 1 98.81 194 LEU A C 1
ATOM 1472 O O . LEU A 1 194 ? -11.516 10.281 15.359 1 98.81 194 LEU A O 1
ATOM 1476 N N . TYR A 1 195 ? -12.227 11.617 13.695 1 98.88 195 TYR A N 1
ATOM 1477 C CA . TYR A 1 195 ? -10.883 11.836 13.164 1 98.88 195 TYR A CA 1
ATOM 1478 C C . TYR A 1 195 ? -10.352 13.211 13.57 1 98.88 195 TYR A C 1
ATOM 1480 O O . TYR A 1 195 ? -11.047 14.219 13.414 1 98.88 195 TYR A O 1
ATOM 1488 N N . CYS A 1 196 ? -9.086 13.266 14.086 1 98.62 196 CYS A N 1
ATOM 1489 C CA . CYS A 1 196 ? -8.484 14.555 14.422 1 98.62 196 CYS A CA 1
ATOM 1490 C C . CYS A 1 196 ? -6.977 14.523 14.219 1 98.62 196 CYS A C 1
ATOM 1492 O O . CYS A 1 196 ? -6.379 13.453 14.133 1 98.62 196 CYS A O 1
ATOM 1494 N N . ILE A 1 197 ? -6.371 15.609 14.078 1 98.56 197 ILE A N 1
ATOM 1495 C CA . ILE A 1 197 ? -4.934 15.852 13.977 1 98.56 197 ILE A CA 1
ATOM 1496 C C . ILE A 1 197 ? -4.461 16.656 15.18 1 98.56 197 ILE A C 1
ATOM 1498 O O . ILE A 1 197 ? -4.406 17.891 15.133 1 98.56 197 ILE A O 1
ATOM 1502 N N . PRO A 1 198 ? -3.967 16 16.203 1 98.44 198 PRO A N 1
ATOM 1503 C CA . PRO A 1 198 ? -3.855 16.656 17.516 1 98.44 198 PRO A CA 1
ATOM 1504 C C . PRO A 1 198 ? -2.656 17.594 17.609 1 98.44 198 PRO A C 1
ATOM 1506 O O . PRO A 1 198 ? -2.607 18.453 18.484 1 98.44 198 PRO A O 1
ATOM 1509 N N . ASN A 1 199 ? -1.641 17.391 16.766 1 98.12 199 ASN A N 1
ATOM 1510 C CA . ASN A 1 199 ? -0.437 18.203 16.875 1 98.12 199 ASN A CA 1
ATOM 1511 C C . ASN A 1 199 ? -0.01 18.75 15.523 1 98.12 199 ASN A C 1
ATOM 1513 O O . ASN A 1 199 ? 0.113 18 14.555 1 98.12 199 ASN A O 1
ATOM 1517 N N . GLY A 1 200 ? 0.246 20.078 15.484 1 96.69 200 GLY A N 1
ATOM 1518 C CA . GLY A 1 200 ? 0.783 20.672 14.273 1 96.69 200 GLY A CA 1
ATOM 1519 C C . GLY A 1 200 ? -0.044 20.359 13.039 1 96.69 200 GLY A C 1
ATOM 1520 O O . GLY A 1 200 ? 0.503 20 11.992 1 96.69 200 GLY A O 1
ATOM 1521 N N . GLY A 1 201 ? -1.267 20.5 13.188 1 93.81 201 GLY A N 1
ATOM 1522 C CA . GLY A 1 201 ? -2.211 20 12.203 1 93.81 201 GLY A CA 1
ATOM 1523 C C . GLY A 1 201 ? -1.97 20.562 10.812 1 93.81 201 GLY A C 1
ATOM 1524 O O . GLY A 1 201 ? -1.629 21.734 10.664 1 93.81 201 GLY A O 1
ATOM 1525 N N . ASN A 1 202 ? -1.935 19.734 9.758 1 96.06 202 ASN A N 1
ATOM 1526 C CA . ASN A 1 202 ? -2.094 20.141 8.359 1 96.06 202 ASN A CA 1
ATOM 1527 C C . ASN A 1 202 ? -3.562 20.359 8.008 1 96.06 202 ASN A C 1
ATOM 1529 O O . ASN A 1 202 ? -4.32 19.391 7.883 1 96.06 202 ASN A O 1
ATOM 1533 N N . PRO A 1 203 ? -4.051 21.547 7.965 1 97.12 203 PRO A N 1
ATOM 1534 C CA . PRO A 1 203 ? -3.275 22.688 7.469 1 97.12 203 PRO A CA 1
ATOM 1535 C C . PRO A 1 203 ? -2.951 23.703 8.562 1 97.12 203 PRO A C 1
ATOM 1537 O O . PRO A 1 203 ? -2.219 24.656 8.32 1 97.12 203 PRO A O 1
ATOM 1540 N N . THR A 1 204 ? -3.414 23.562 9.773 1 97 204 THR A N 1
ATOM 1541 C CA . THR A 1 204 ? -3.598 24.734 10.641 1 97 204 THR A CA 1
ATOM 1542 C C . THR A 1 204 ? -2.318 25.031 11.414 1 97 204 THR A C 1
ATOM 1544 O O . THR A 1 204 ? -2.121 26.156 11.883 1 97 204 THR A O 1
ATOM 1547 N N . GLY A 1 205 ? -1.508 23.984 11.641 1 97.12 205 GLY A N 1
ATOM 1548 C CA . GLY A 1 205 ? -0.339 24.156 12.492 1 97.12 205 GLY A CA 1
ATOM 1549 C C . GLY A 1 205 ? -0.677 24.219 13.969 1 97.12 205 GLY A C 1
ATOM 1550 O O . GLY A 1 205 ? 0.217 24.312 14.812 1 97.12 205 GLY A O 1
ATOM 1551 N N . THR A 1 206 ? -1.928 24.078 14.281 1 95.81 206 THR A N 1
ATOM 1552 C CA . THR A 1 206 ? -2.385 24.172 15.664 1 95.81 206 THR A CA 1
ATOM 1553 C C . THR A 1 206 ? -2.299 22.828 16.359 1 95.81 206 THR A C 1
ATOM 1555 O O . THR A 1 206 ? -2.266 21.781 15.688 1 95.81 206 THR A O 1
ATOM 1558 N N . SER A 1 207 ? -2.234 22.812 17.703 1 97.56 207 SER A N 1
ATOM 1559 C CA . SER A 1 207 ? -2.191 21.609 18.516 1 97.56 207 SER A CA 1
ATOM 1560 C C . SER A 1 207 ? -3.201 21.672 19.656 1 97.56 207 SER A C 1
ATOM 1562 O O . SER A 1 207 ? -3.436 22.75 20.219 1 97.56 207 SER A O 1
ATOM 1564 N N . LEU A 1 208 ? -3.715 20.562 19.953 1 98.19 208 LEU A N 1
ATOM 1565 C CA . LEU A 1 208 ? -4.527 20.438 21.156 1 98.19 208 LEU A CA 1
ATOM 1566 C C . LEU A 1 208 ? -3.664 20.531 22.406 1 98.19 208 LEU A C 1
ATOM 1568 O O . LEU A 1 208 ? -2.564 19.969 22.453 1 98.19 208 LEU A O 1
ATOM 1572 N N . ASN A 1 209 ? -4.125 21.297 23.391 1 97.12 209 ASN A N 1
ATOM 1573 C CA . ASN A 1 209 ? -3.482 21.203 24.703 1 97.12 209 ASN A CA 1
ATOM 1574 C C . ASN A 1 209 ? -4.008 20 25.5 1 97.12 209 ASN A C 1
ATOM 1576 O O . ASN A 1 209 ? -4.91 19.297 25.031 1 97.12 209 ASN A O 1
ATOM 1580 N N . LEU A 1 210 ? -3.432 19.766 26.609 1 97.75 210 LEU A N 1
ATOM 1581 C CA . LEU A 1 210 ? -3.746 18.578 27.391 1 97.75 210 LEU A CA 1
ATOM 1582 C C . LEU A 1 210 ? -5.191 18.609 27.875 1 97.75 210 LEU A C 1
ATOM 1584 O O . LEU A 1 210 ? -5.879 17.594 27.859 1 97.75 210 LEU A O 1
ATOM 1588 N N . GLU A 1 211 ? -5.668 19.734 28.297 1 98.06 211 GLU A N 1
ATOM 1589 C CA . GLU A 1 211 ? -7.023 19.859 28.828 1 98.06 211 GLU A CA 1
ATOM 1590 C C . GLU A 1 211 ? -8.07 19.547 27.766 1 98.06 211 GLU A C 1
ATOM 1592 O O . GLU A 1 211 ? -9.047 18.844 28.047 1 98.06 211 GLU A O 1
ATOM 1597 N N . ARG A 1 212 ? -7.898 20.016 26.625 1 98.19 212 ARG A N 1
ATOM 1598 C CA . ARG A 1 212 ? -8.82 19.734 25.531 1 98.19 212 ARG A CA 1
ATOM 1599 C C . ARG A 1 212 ? -8.789 18.266 25.156 1 98.19 212 ARG A C 1
ATOM 1601 O O . ARG A 1 212 ? -9.82 17.672 24.859 1 98.19 212 ARG A O 1
ATOM 1608 N N . LYS A 1 213 ? -7.602 17.656 25.125 1 98.69 213 LYS A N 1
ATOM 1609 C CA . LYS A 1 213 ? -7.512 16.234 24.844 1 98.69 213 LYS A CA 1
ATOM 1610 C C . LYS A 1 213 ? -8.305 15.414 25.859 1 98.69 213 LYS A C 1
ATOM 1612 O O . LYS A 1 213 ? -9.008 14.469 25.484 1 98.69 213 LYS A O 1
ATOM 1617 N N . LYS A 1 214 ? -8.156 15.773 27.109 1 98.75 214 LYS A N 1
ATOM 1618 C CA . LYS A 1 214 ? -8.906 15.086 28.156 1 98.75 214 LYS A CA 1
ATOM 1619 C C . LYS A 1 214 ? -10.414 15.234 27.938 1 98.75 214 LYS A C 1
ATOM 1621 O O . LYS A 1 214 ? -11.164 14.266 28.109 1 98.75 214 LYS A O 1
ATOM 1626 N N . GLU A 1 215 ? -10.82 16.422 27.578 1 98.75 215 GLU A N 1
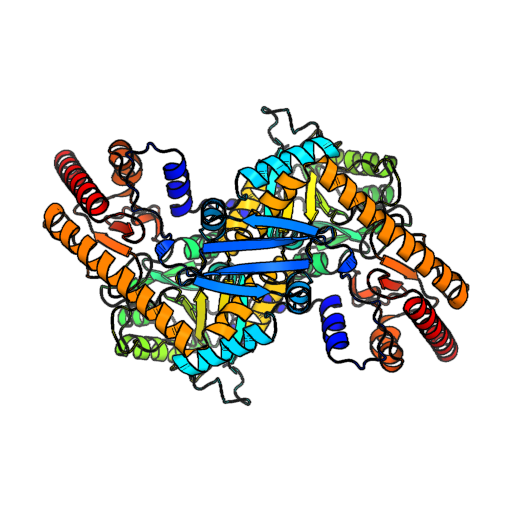ATOM 1627 C CA . GLU A 1 215 ? -12.242 16.672 27.344 1 98.75 215 GLU A CA 1
ATOM 1628 C C . GLU A 1 215 ? -12.742 15.891 26.141 1 98.75 215 GLU A C 1
ATOM 1630 O O . GLU A 1 215 ? -13.828 15.297 26.188 1 98.75 215 GLU A O 1
ATOM 1635 N N . ILE A 1 216 ? -12.016 15.875 25.078 1 98.81 216 ILE A N 1
ATOM 1636 C CA . ILE A 1 216 ? -12.375 15.141 23.875 1 98.81 216 ILE A CA 1
ATOM 1637 C C . ILE A 1 216 ? -12.484 13.648 24.188 1 98.81 216 ILE A C 1
ATOM 1639 O O . ILE A 1 216 ? -13.43 12.984 23.75 1 98.81 216 ILE A O 1
ATOM 1643 N N . TYR A 1 217 ? -11.5 13.117 24.938 1 98.75 217 TYR A N 1
ATOM 1644 C CA . TYR A 1 217 ? -11.523 11.711 25.312 1 98.75 217 TYR A CA 1
ATOM 1645 C C . TYR A 1 217 ? -12.766 11.383 26.141 1 98.75 217 TYR A C 1
ATOM 1647 O O . TYR A 1 217 ? -13.414 10.359 25.922 1 98.75 217 TYR A O 1
ATOM 1655 N N . LYS A 1 218 ? -13.109 12.297 27.062 1 98.31 218 LYS A N 1
ATOM 1656 C CA . LYS A 1 218 ? -14.297 12.102 27.891 1 98.31 218 LYS A CA 1
ATOM 1657 C C . LYS A 1 218 ? -15.562 12.07 27.047 1 98.31 218 LYS A C 1
ATOM 1659 O O . LYS A 1 218 ? -16.453 11.25 27.266 1 98.31 218 LYS A O 1
ATOM 1664 N N . ILE A 1 219 ? -15.672 12.992 26.125 1 97.38 219 ILE A N 1
ATOM 1665 C CA . ILE A 1 219 ? -16.812 13.016 25.219 1 97.38 219 ILE A CA 1
ATOM 1666 C C . ILE A 1 219 ? -16.859 11.711 24.422 1 97.38 219 ILE A C 1
ATOM 1668 O O . ILE A 1 219 ? -17.938 11.125 24.25 1 97.38 219 ILE A O 1
ATOM 1672 N N . ALA A 1 220 ? -15.695 11.227 23.953 1 97.38 220 ALA A N 1
ATOM 1673 C CA . ALA A 1 220 ? -15.641 9.984 23.188 1 97.38 220 ALA A CA 1
ATOM 1674 C C . ALA A 1 220 ? -16.125 8.805 24.047 1 97.38 220 ALA A C 1
ATOM 1676 O O . ALA A 1 220 ? -16.75 7.875 23.531 1 97.38 220 ALA A O 1
ATOM 1677 N N . GLN A 1 221 ? -15.812 8.812 25.344 1 96.19 221 GLN A N 1
ATOM 1678 C CA . GLN A 1 221 ? -16.297 7.789 26.266 1 96.19 221 GLN A CA 1
ATOM 1679 C C . GLN A 1 221 ? -17.812 7.84 26.391 1 96.19 221 GLN A C 1
ATOM 1681 O O . GLN A 1 221 ? -18.484 6.801 26.344 1 96.19 221 GLN A O 1
ATOM 1686 N N . GLU A 1 222 ? -18.312 9.031 26.516 1 94.5 222 GLU A N 1
ATOM 1687 C CA . GLU A 1 222 ? -19.734 9.227 26.719 1 94.5 222 GLU A CA 1
ATOM 1688 C C . GLU A 1 222 ? -20.547 8.773 25.5 1 94.5 222 GLU A C 1
ATOM 1690 O O . GLU A 1 222 ? -21.625 8.211 25.641 1 94.5 222 GLU A O 1
ATOM 1695 N N . TYR A 1 223 ? -20.016 8.953 24.344 1 94.44 223 TYR A N 1
ATOM 1696 C CA . TYR A 1 223 ? -20.781 8.703 23.125 1 94.44 223 TYR A CA 1
ATOM 1697 C C . TYR A 1 223 ? -20.266 7.453 22.406 1 94.44 223 TYR A C 1
ATOM 1699 O O . TYR A 1 223 ? -20.656 7.18 21.281 1 94.44 223 TYR A O 1
ATOM 1707 N N . ASP A 1 224 ? -19.312 6.75 22.969 1 94.75 224 ASP A N 1
ATOM 1708 C CA . ASP A 1 224 ? -18.75 5.496 22.469 1 94.75 224 ASP A CA 1
ATOM 1709 C C . ASP A 1 224 ? -18.172 5.68 21.062 1 94.75 224 ASP A C 1
ATOM 1711 O O . ASP A 1 224 ? -18.547 4.961 20.141 1 94.75 224 ASP A O 1
ATOM 1715 N N . LEU A 1 225 ? -17.25 6.648 21.016 1 96.81 225 LEU A N 1
ATOM 1716 C CA . LEU A 1 225 ? -16.547 6.93 19.75 1 96.81 225 LEU A CA 1
ATOM 1717 C C . LEU A 1 225 ? -15.188 6.262 19.719 1 96.81 225 LEU A C 1
ATOM 1719 O O . LEU A 1 225 ? -14.516 6.164 20.75 1 96.81 225 LEU A O 1
ATOM 1723 N N . LEU A 1 226 ? -14.797 5.711 18.594 1 98 226 LEU A N 1
ATOM 1724 C CA . LEU A 1 226 ? -13.391 5.469 18.297 1 98 226 LEU A CA 1
ATOM 1725 C C . LEU A 1 226 ? -12.695 6.75 17.859 1 98 226 LEU A C 1
ATOM 1727 O O . LEU A 1 226 ? -13.242 7.52 17.062 1 98 226 LEU A O 1
ATOM 1731 N N . ILE A 1 227 ? -11.547 7.035 18.406 1 98.88 227 ILE A N 1
ATOM 1732 C CA . ILE A 1 227 ? -10.789 8.219 18.031 1 98.88 227 ILE A CA 1
ATOM 1733 C C . ILE A 1 227 ? -9.656 7.824 17.078 1 98.88 227 ILE A C 1
ATOM 1735 O O . ILE A 1 227 ? -8.828 6.98 17.406 1 98.88 227 ILE A O 1
ATOM 1739 N N . LEU A 1 228 ? -9.656 8.32 15.883 1 98.94 228 LEU A N 1
ATOM 1740 C CA . LEU A 1 228 ? -8.523 8.227 14.969 1 98.94 228 LEU A CA 1
ATOM 1741 C C . LEU A 1 228 ? -7.562 9.391 15.172 1 98.94 228 LEU A C 1
ATOM 1743 O O . LEU A 1 228 ? -7.824 10.508 14.703 1 98.94 228 LEU A O 1
ATOM 1747 N N . GLU A 1 229 ? -6.488 9.133 15.898 1 98.88 229 GLU A N 1
ATOM 1748 C CA . GLU A 1 229 ? -5.461 10.109 16.234 1 98.88 229 GLU A CA 1
ATOM 1749 C C . GLU A 1 229 ? -4.383 10.164 15.148 1 98.88 229 GLU A C 1
ATOM 1751 O O . GLU A 1 229 ? -3.377 9.461 15.227 1 98.88 229 GLU A O 1
ATOM 1756 N N . ASP A 1 230 ? -4.562 10.992 14.117 1 98.81 230 ASP A N 1
ATOM 1757 C CA . ASP A 1 230 ? -3.611 11.195 13.031 1 98.81 230 ASP A CA 1
ATOM 1758 C C . ASP A 1 230 ? -2.498 12.148 13.445 1 98.81 230 ASP A C 1
ATOM 1760 O O . ASP A 1 230 ? -2.684 13.367 13.438 1 98.81 230 ASP A O 1
ATOM 1764 N N . ASP A 1 231 ? -1.313 11.586 13.711 1 98.56 231 ASP A N 1
ATOM 1765 C CA . ASP A 1 231 ? -0.357 12.445 14.398 1 98.56 231 ASP A CA 1
ATOM 1766 C C . ASP A 1 231 ? 1.044 12.289 13.805 1 98.56 231 ASP A C 1
ATOM 1768 O O . ASP A 1 231 ? 2.004 12.039 14.539 1 98.56 231 ASP A O 1
ATOM 1772 N N . PRO A 1 232 ? 1.185 12.602 12.484 1 98.06 232 PRO A N 1
ATOM 1773 C CA . PRO A 1 232 ? 2.521 12.539 11.883 1 98.06 232 PRO A CA 1
ATOM 1774 C C . PRO A 1 232 ? 3.465 13.602 12.438 1 98.06 232 PRO A C 1
ATOM 1776 O O . PRO A 1 232 ? 4.676 13.531 12.219 1 98.06 232 PRO A O 1
ATOM 1779 N N . TYR A 1 233 ? 2.979 14.586 13.242 1 98.12 233 TYR A N 1
ATOM 1780 C CA . TYR A 1 233 ? 3.783 15.711 13.695 1 98.12 233 TYR A CA 1
ATOM 1781 C C . TYR A 1 233 ? 4.02 15.641 15.195 1 98.12 233 TYR A C 1
ATOM 1783 O O . TYR A 1 233 ? 4.488 16.609 15.805 1 98.12 233 TYR A O 1
ATOM 1791 N N . PHE A 1 234 ? 3.693 14.539 15.836 1 98.62 234 PHE A N 1
ATOM 1792 C CA . PHE A 1 234 ? 3.826 14.43 17.281 1 98.62 234 PHE A CA 1
ATOM 1793 C C . PHE A 1 234 ? 5.219 14.859 17.734 1 98.62 234 PHE A C 1
ATOM 1795 O O . PHE A 1 234 ? 5.359 15.68 18.641 1 98.62 234 PHE A O 1
ATOM 1802 N N . TYR A 1 235 ? 6.262 14.422 17.094 1 98.44 235 TYR A N 1
ATOM 1803 C CA . TYR A 1 235 ? 7.633 14.641 17.531 1 98.44 235 TYR A CA 1
ATOM 1804 C C . TYR A 1 235 ? 8.148 16 17.062 1 98.44 235 TYR A C 1
ATOM 1806 O O . TYR A 1 235 ? 9.266 16.391 17.406 1 98.44 235 TYR A O 1
ATOM 1814 N N . ILE A 1 236 ? 7.375 16.688 16.297 1 98.19 236 ILE A N 1
ATOM 1815 C CA . ILE A 1 236 ? 7.719 18.031 15.875 1 98.19 236 ILE A CA 1
ATOM 1816 C C . ILE A 1 236 ? 6.883 19.047 16.656 1 98.19 236 ILE A C 1
ATOM 1818 O O . ILE A 1 236 ? 6.375 20.016 16.078 1 98.19 236 ILE A O 1
ATOM 1822 N N . GLN A 1 237 ? 6.516 18.781 17.844 1 98.19 237 GLN A N 1
ATOM 1823 C CA . GLN A 1 237 ? 6 19.766 18.781 1 98.19 237 GLN A CA 1
ATOM 1824 C C . GLN A 1 237 ? 7.086 20.766 19.188 1 98.19 237 GLN A C 1
ATOM 1826 O O . GLN A 1 237 ? 8.234 20.375 19.422 1 98.19 237 GLN A O 1
ATOM 1831 N N . PHE A 1 238 ? 6.75 22.016 19.25 1 97.75 238 PHE A N 1
ATOM 1832 C CA . PHE A 1 238 ? 7.723 23.047 19.641 1 97.75 238 PHE A CA 1
ATOM 1833 C C . PHE A 1 238 ? 7.691 23.266 21.156 1 97.75 238 PHE A C 1
ATOM 1835 O O . PHE A 1 238 ? 8.617 23.844 21.719 1 97.75 238 PHE A O 1
ATOM 1842 N N . THR A 1 239 ? 6.605 22.75 21.734 1 93.25 239 THR A N 1
ATOM 1843 C CA . THR A 1 239 ? 6.492 22.781 23.188 1 93.25 239 THR A CA 1
ATOM 1844 C C . THR A 1 239 ? 7.141 21.547 23.797 1 93.25 239 THR A C 1
ATOM 1846 O O . THR A 1 239 ? 6.988 20.438 23.281 1 93.25 239 THR A O 1
ATOM 1849 N N . LYS A 1 240 ? 7.914 21.812 24.953 1 94 240 LYS A N 1
ATOM 1850 C CA . LYS A 1 240 ? 8.484 20.703 25.734 1 94 240 LYS A CA 1
ATOM 1851 C C . LYS A 1 240 ? 8.141 20.844 27.203 1 94 240 LYS A C 1
ATOM 1853 O O . LYS A 1 240 ? 8.07 21.953 27.734 1 94 240 LYS A O 1
ATOM 1858 N N . PRO A 1 241 ? 8.031 19.797 28.062 1 96.12 241 PRO A N 1
ATOM 1859 C CA . PRO A 1 241 ? 7.934 18.453 27.516 1 96.12 241 PRO A CA 1
ATOM 1860 C C . PRO A 1 241 ? 6.77 18.281 26.547 1 96.12 241 PRO A C 1
ATOM 1862 O O . PRO A 1 241 ? 5.902 19.156 26.469 1 96.12 241 PRO A O 1
ATOM 1865 N N . TYR A 1 242 ? 6.762 17.188 25.75 1 97.44 242 TYR A N 1
ATOM 1866 C CA . TYR A 1 242 ? 5.664 16.922 24.828 1 97.44 242 TYR A CA 1
ATOM 1867 C C . TYR A 1 242 ? 4.32 16.969 25.547 1 97.44 242 TYR A C 1
ATOM 1869 O O . TYR A 1 242 ? 4.188 16.484 26.672 1 97.44 242 TYR A O 1
ATOM 1877 N N . ILE A 1 243 ? 3.324 17.641 24.828 1 97.81 243 ILE A N 1
ATOM 1878 C CA . ILE A 1 243 ? 1.952 17.406 25.281 1 97.81 243 ILE A CA 1
ATOM 1879 C C . ILE A 1 243 ? 1.565 15.953 25.016 1 97.81 243 ILE A C 1
ATOM 1881 O O . ILE A 1 243 ? 1.67 15.461 23.891 1 97.81 243 ILE A O 1
ATOM 1885 N N . PRO A 1 244 ? 1.149 15.219 26.047 1 98.19 244 PRO A N 1
ATOM 1886 C CA . PRO A 1 244 ? 0.854 13.789 25.906 1 98.19 244 PRO A CA 1
ATOM 1887 C C . PRO A 1 244 ? -0.217 13.516 24.844 1 98.19 244 PRO A C 1
ATOM 1889 O O . PRO A 1 244 ? -1.09 14.352 24.625 1 98.19 244 PRO A O 1
ATOM 1892 N N . SER A 1 245 ? -0.113 12.344 24.25 1 98.62 245 SER A N 1
ATOM 1893 C CA . SER A 1 245 ? -1.049 11.938 23.219 1 98.62 245 SER A CA 1
ATOM 1894 C C . SER A 1 245 ? -2.387 11.508 23.812 1 98.62 245 SER A C 1
ATOM 1896 O O . SER A 1 245 ? -2.5 11.32 25.016 1 98.62 245 SER A O 1
ATOM 1898 N N . LEU A 1 246 ? -3.461 11.438 22.938 1 98.81 246 LEU A N 1
ATOM 1899 C CA . LEU A 1 246 ? -4.707 10.789 23.344 1 98.81 246 LEU A CA 1
ATOM 1900 C C . LEU A 1 246 ? -4.469 9.328 23.688 1 98.81 246 LEU A C 1
ATOM 1902 O O . LEU A 1 246 ? -5.074 8.805 24.625 1 98.81 246 LEU A O 1
ATOM 1906 N N . LEU A 1 247 ? -3.582 8.68 22.953 1 98.75 247 LEU A N 1
ATOM 1907 C CA . LEU A 1 247 ? -3.232 7.289 23.234 1 98.75 247 LEU A CA 1
ATOM 1908 C C . LEU A 1 247 ? -2.748 7.129 24.672 1 98.75 247 LEU A C 1
ATOM 1910 O O . LEU A 1 247 ? -3.035 6.121 25.328 1 98.75 247 LEU A O 1
ATOM 1914 N N . SER A 1 248 ? -2.018 8.102 25.188 1 98.19 248 SER A N 1
ATOM 1915 C CA . SER A 1 248 ? -1.424 8.016 26.516 1 98.19 248 SER A CA 1
ATOM 1916 C C . SER A 1 248 ? -2.496 7.953 27.594 1 98.19 248 SER A C 1
ATOM 1918 O O . SER A 1 248 ? -2.238 7.484 28.703 1 98.19 248 SER A O 1
ATOM 1920 N N . MET A 1 249 ? -3.738 8.414 27.328 1 98 249 MET A N 1
ATOM 1921 C CA . MET A 1 249 ? -4.801 8.43 28.344 1 98 249 MET A CA 1
ATOM 1922 C C . MET A 1 249 ? -5.871 7.395 28.016 1 98 249 MET A C 1
ATOM 1924 O O . MET A 1 249 ? -6.953 7.406 28.609 1 98 249 MET A O 1
ATOM 1928 N N . ASP A 1 250 ? -5.617 6.5 27.125 1 98.12 250 ASP A N 1
ATOM 1929 C CA . ASP A 1 250 ? -6.613 5.586 26.562 1 98.12 250 ASP A CA 1
ATOM 1930 C C . ASP A 1 250 ? -6.824 4.387 27.484 1 98.12 250 ASP A C 1
ATOM 1932 O O . ASP A 1 250 ? -6.309 3.299 27.219 1 98.12 250 ASP A O 1
ATOM 1936 N N . VAL A 1 251 ? -7.723 4.523 28.391 1 96.94 251 VAL A N 1
ATOM 1937 C CA . VAL A 1 251 ? -7.988 3.457 29.359 1 96.94 251 VAL A CA 1
ATOM 1938 C C . VAL A 1 251 ? -8.953 2.443 28.75 1 96.94 251 VAL A C 1
ATOM 1940 O O . VAL A 1 251 ? -8.961 1.273 29.141 1 96.94 251 VAL A O 1
ATOM 1943 N N . ASP A 1 252 ? -9.773 2.793 27.781 1 96.94 252 ASP A N 1
ATOM 1944 C CA . ASP A 1 252 ? -10.828 1.934 27.25 1 96.94 252 ASP A CA 1
ATOM 1945 C C . ASP A 1 252 ? -10.32 1.117 26.062 1 96.94 252 ASP A C 1
ATOM 1947 O O . ASP A 1 252 ? -10.945 0.128 25.672 1 96.94 252 ASP A O 1
ATOM 1951 N N . GLY A 1 253 ? -9.258 1.521 25.438 1 97.69 253 GLY A N 1
ATOM 1952 C CA . GLY A 1 253 ? -8.852 0.958 24.156 1 97.69 253 GLY A CA 1
ATOM 1953 C C . GLY A 1 253 ? -9.68 1.475 23 1 97.69 253 GLY A C 1
ATOM 1954 O O . GLY A 1 253 ? -10.195 0.689 22.203 1 97.69 253 GLY A O 1
ATOM 1955 N N . ARG A 1 254 ? -9.812 2.887 22.922 1 98.19 254 ARG A N 1
ATOM 1956 C CA . ARG A 1 254 ? -10.672 3.457 21.891 1 98.19 254 ARG A CA 1
ATOM 1957 C C . ARG A 1 254 ? -9.875 4.352 20.953 1 98.19 254 ARG A C 1
ATOM 1959 O O . ARG A 1 254 ? -10.43 4.934 20.016 1 98.19 254 ARG A O 1
ATOM 1966 N N . VAL A 1 255 ? -8.508 4.418 21.094 1 98.81 255 VAL A N 1
ATOM 1967 C CA . VAL A 1 255 ? -7.68 5.301 20.281 1 98.81 255 VAL A CA 1
ATOM 1968 C C . VAL A 1 255 ? -6.906 4.48 19.25 1 98.81 255 VAL A C 1
ATOM 1970 O O . VAL A 1 255 ? -6.242 3.504 19.594 1 98.81 255 VAL A O 1
ATOM 1973 N N . LEU A 1 256 ? -7.051 4.797 18 1 98.81 256 LEU A N 1
ATOM 1974 C CA . LEU A 1 256 ? -6.176 4.379 16.906 1 98.81 256 LEU A CA 1
ATOM 1975 C C . LEU A 1 256 ? -5.215 5.5 16.516 1 98.81 256 LEU A C 1
ATOM 1977 O O . LEU A 1 256 ? -5.629 6.516 15.961 1 98.81 256 LEU A O 1
ATOM 1981 N N . ARG A 1 257 ? -3.988 5.246 16.797 1 98.88 257 ARG A N 1
ATOM 1982 C CA . ARG A 1 257 ? -2.984 6.27 16.547 1 98.88 257 ARG A CA 1
ATOM 1983 C C . ARG A 1 257 ? -2.207 5.965 15.266 1 98.88 257 ARG A C 1
ATOM 1985 O O . ARG A 1 257 ? -1.84 4.812 15.016 1 98.88 257 ARG A O 1
ATOM 1992 N N . PHE A 1 258 ? -1.967 6.996 14.484 1 98.88 258 PHE A N 1
ATOM 1993 C CA . PHE A 1 258 ? -1.221 6.887 13.234 1 98.88 258 PHE A CA 1
ATOM 1994 C C . PHE A 1 258 ? 0.042 7.738 13.281 1 98.88 258 PHE A C 1
ATOM 1996 O O . PHE A 1 258 ? -0.027 8.969 13.211 1 98.88 258 PHE A O 1
ATOM 2003 N N . ASP A 1 259 ? 1.183 7.07 13.391 1 98.69 259 ASP A N 1
ATOM 2004 C CA . ASP A 1 259 ? 2.492 7.711 13.344 1 98.69 259 ASP A CA 1
ATOM 2005 C C . ASP A 1 259 ? 3.127 7.566 11.961 1 98.69 259 ASP A C 1
ATOM 2007 O O . ASP A 1 259 ? 2.77 6.664 11.203 1 98.69 259 ASP A O 1
ATOM 2011 N N . SER A 1 260 ? 4.008 8.484 11.656 1 98.12 260 SER A N 1
ATOM 2012 C CA . SER A 1 260 ? 4.688 8.453 10.367 1 98.12 260 SER A CA 1
ATOM 2013 C C . SER A 1 260 ? 6.191 8.641 10.523 1 98.12 260 SER A C 1
ATOM 2015 O O . SER A 1 260 ? 6.633 9.445 11.352 1 98.12 260 SER A O 1
ATOM 2017 N N . MET A 1 261 ? 6.969 7.965 9.766 1 98.19 261 MET A N 1
ATOM 2018 C CA . MET A 1 261 ? 8.406 8.195 9.711 1 98.19 261 MET A CA 1
ATOM 2019 C C . MET A 1 261 ? 8.75 9.227 8.633 1 98.19 261 MET A C 1
ATOM 2021 O O . MET A 1 261 ? 9.906 9.617 8.484 1 98.19 261 MET A O 1
ATOM 2025 N N . SER A 1 262 ? 7.766 9.734 7.957 1 97.5 262 SER A N 1
ATOM 2026 C CA . SER A 1 262 ? 7.953 10.586 6.781 1 97.5 262 SER A CA 1
ATOM 2027 C C . SER A 1 262 ? 8.555 11.938 7.164 1 97.5 262 SER A C 1
ATOM 2029 O O . SER A 1 262 ? 9.297 12.531 6.387 1 97.5 262 SER A O 1
ATOM 2031 N N . LYS A 1 263 ? 8.203 12.422 8.367 1 97.06 263 LYS A N 1
ATOM 2032 C CA . LYS A 1 263 ? 8.602 13.781 8.742 1 97.06 263 LYS A CA 1
ATOM 2033 C C . LYS A 1 263 ? 9.906 13.766 9.523 1 97.06 263 LYS A C 1
ATOM 2035 O O . LYS A 1 263 ? 10.516 14.812 9.75 1 97.06 263 LYS A O 1
ATOM 2040 N N . LEU A 1 264 ? 10.352 12.562 9.875 1 97.31 264 LEU A N 1
ATOM 2041 C CA . LEU A 1 264 ? 11.516 12.461 10.75 1 97.31 264 LEU A CA 1
ATOM 2042 C C . LEU A 1 264 ? 12.68 11.781 10.031 1 97.31 264 LEU A C 1
ATOM 2044 O O . LEU A 1 264 ? 13.844 12.094 10.297 1 97.31 264 LEU A O 1
ATOM 2048 N N . LEU A 1 265 ? 12.375 10.844 9.148 1 97.88 265 LEU A N 1
ATOM 2049 C CA . LEU A 1 265 ? 13.422 9.992 8.602 1 97.88 265 LEU A CA 1
ATOM 2050 C C . LEU A 1 265 ? 13.43 10.062 7.074 1 97.88 265 LEU A C 1
ATOM 2052 O O . LEU A 1 265 ? 14.477 10.32 6.465 1 97.88 265 LEU A O 1
ATOM 2056 N N . SER A 1 266 ? 12.312 9.781 6.449 1 97.88 266 SER A N 1
ATOM 2057 C CA . SER A 1 266 ? 12.195 9.773 4.996 1 97.88 266 SER A CA 1
ATOM 2058 C C . SER A 1 266 ? 10.734 9.633 4.566 1 97.88 266 SER A C 1
ATOM 2060 O O . SER A 1 266 ? 10.062 8.68 4.945 1 97.88 266 SER A O 1
ATOM 2062 N N . SER A 1 267 ? 10.281 10.641 3.807 1 97.12 267 SER A N 1
ATOM 2063 C CA . SER A 1 267 ? 8.938 10.531 3.248 1 97.12 267 SER A CA 1
ATOM 2064 C C . SER A 1 267 ? 8.883 9.492 2.133 1 97.12 267 SER A C 1
ATOM 2066 O O . SER A 1 267 ? 7.836 8.891 1.888 1 97.12 267 SER A O 1
ATOM 2068 N N . GLY A 1 268 ? 9.977 9.172 1.512 1 97.5 268 GLY A N 1
ATOM 2069 C CA . GLY A 1 268 ? 10.039 8.266 0.38 1 97.5 268 GLY A CA 1
ATOM 2070 C C . GLY A 1 268 ? 10.055 6.805 0.79 1 97.5 268 GLY A C 1
ATOM 2071 O O . GLY A 1 268 ? 9.602 5.938 0.038 1 97.5 268 GLY A O 1
ATOM 2072 N N . MET A 1 269 ? 10.531 6.477 1.994 1 97.94 269 MET A N 1
ATOM 2073 C CA . MET A 1 269 ? 10.656 5.094 2.445 1 97.94 269 MET A CA 1
ATOM 2074 C C . MET A 1 269 ? 9.289 4.492 2.736 1 97.94 269 MET A C 1
ATOM 2076 O O . MET A 1 269 ? 9.141 3.27 2.809 1 97.94 269 MET A O 1
ATOM 2080 N N . ARG A 1 270 ? 8.289 5.348 2.92 1 98.44 270 ARG A N 1
ATOM 2081 C CA . ARG A 1 270 ? 6.895 4.953 3.078 1 98.44 270 ARG A CA 1
ATOM 2082 C C . ARG A 1 270 ? 6.727 3.988 4.246 1 98.44 270 ARG A C 1
ATOM 2084 O O . ARG A 1 270 ? 6.191 2.889 4.082 1 98.44 270 ARG A O 1
ATOM 2091 N N . ILE A 1 271 ? 7.129 4.391 5.43 1 98.75 271 ILE A N 1
ATOM 2092 C CA . ILE A 1 271 ? 6.906 3.604 6.637 1 98.75 271 ILE A CA 1
ATOM 2093 C C . ILE A 1 271 ? 6.059 4.398 7.625 1 98.75 271 ILE A C 1
ATOM 2095 O O . ILE A 1 271 ? 6.344 5.57 7.895 1 98.75 271 ILE A O 1
ATOM 2099 N N . GLY A 1 272 ? 4.977 3.887 8.047 1 98.75 272 GLY A N 1
ATOM 2100 C CA . GLY A 1 272 ? 4.125 4.375 9.117 1 98.75 272 GLY A CA 1
ATOM 2101 C C . GLY A 1 272 ? 3.82 3.322 10.164 1 98.75 272 GLY A C 1
ATOM 2102 O O . GLY A 1 272 ? 4.254 2.174 10.047 1 98.75 272 GLY A O 1
ATOM 2103 N N . VAL A 1 273 ? 3.184 3.709 11.242 1 98.81 273 VAL A N 1
ATOM 2104 C CA . VAL A 1 273 ? 2.82 2.797 12.32 1 98.81 273 VAL A CA 1
ATOM 2105 C C . VAL A 1 273 ? 1.386 3.068 12.766 1 98.81 273 VAL A C 1
ATOM 2107 O O . VAL A 1 273 ? 1.019 4.215 13.039 1 98.81 273 VAL A O 1
ATOM 2110 N N . LEU A 1 274 ? 0.602 2.045 12.742 1 98.88 274 LEU A N 1
ATOM 2111 C CA . LEU A 1 274 ? -0.713 2.072 13.375 1 98.88 274 LEU A CA 1
ATOM 2112 C C . LEU A 1 274 ? -0.672 1.408 14.75 1 98.88 274 LEU A C 1
ATOM 2114 O O . LEU A 1 274 ? -0.195 0.279 14.883 1 98.88 274 LEU A O 1
ATOM 2118 N N . THR A 1 275 ? -1.043 2.127 15.773 1 98.81 275 THR A N 1
ATOM 2119 C CA . THR A 1 275 ? -1.107 1.633 17.141 1 98.81 275 THR A CA 1
ATOM 2120 C C . THR A 1 275 ? -2.525 1.749 17.688 1 98.81 275 THR A C 1
ATOM 2122 O O . THR A 1 275 ? -3.166 2.793 17.562 1 98.81 275 THR A O 1
ATOM 2125 N N . GLY A 1 276 ? -3.082 0.735 18.312 1 98.38 276 GLY A N 1
ATOM 2126 C CA . GLY A 1 276 ? -4.418 0.791 18.891 1 98.38 276 GLY A CA 1
ATOM 2127 C C . GLY A 1 276 ? -4.891 -0.545 19.422 1 98.38 276 GLY A C 1
ATOM 2128 O O . GLY A 1 276 ? -4.082 -1.44 19.672 1 98.38 276 GLY A O 1
ATOM 2129 N N . PRO A 1 277 ? -6.219 -0.646 19.734 1 98.19 277 PRO A N 1
ATOM 2130 C CA . PRO A 1 277 ? -6.742 -1.896 20.281 1 98.19 277 PRO A CA 1
ATOM 2131 C C . PRO A 1 277 ? -6.633 -3.066 19.312 1 98.19 277 PRO A C 1
ATOM 2133 O O . PRO A 1 277 ? -7.016 -2.941 18.156 1 98.19 277 PRO A O 1
ATOM 2136 N N . LYS A 1 278 ? -6.168 -4.184 19.828 1 97.06 278 LYS A N 1
ATOM 2137 C CA . LYS A 1 278 ? -5.844 -5.383 19.062 1 97.06 278 LYS A CA 1
ATOM 2138 C C . LYS A 1 278 ? -7 -5.781 18.156 1 97.06 278 LYS A C 1
ATOM 2140 O O . LYS A 1 278 ? -6.797 -6.078 16.969 1 97.06 278 LYS A O 1
ATOM 2145 N N . PRO A 1 279 ? -8.289 -5.738 18.547 1 97.81 279 PRO A N 1
ATOM 2146 C CA . PRO A 1 279 ? -9.375 -6.199 17.688 1 97.81 279 PRO A CA 1
ATOM 2147 C C . PRO A 1 279 ? -9.508 -5.371 16.406 1 97.81 279 PRO A C 1
ATOM 2149 O O . PRO A 1 279 ? -9.844 -5.91 15.352 1 97.81 279 PRO A O 1
ATOM 2152 N N . ILE A 1 280 ? -9.227 -4.074 16.484 1 98.62 280 ILE A N 1
ATOM 2153 C CA . ILE A 1 280 ? -9.328 -3.213 15.312 1 98.62 280 ILE A CA 1
ATOM 2154 C C . ILE A 1 280 ? -8.062 -3.332 14.477 1 98.62 280 ILE A C 1
ATOM 2156 O O . ILE A 1 280 ? -8.125 -3.436 13.25 1 98.62 280 ILE A O 1
ATOM 2160 N N . VAL A 1 281 ? -6.898 -3.377 15.148 1 98.5 281 VAL A N 1
ATOM 2161 C CA . VAL A 1 281 ? -5.617 -3.477 14.461 1 98.5 281 VAL A CA 1
ATOM 2162 C C . VAL A 1 281 ? -5.562 -4.781 13.664 1 98.5 281 VAL A C 1
ATOM 2164 O O . VAL A 1 281 ? -5.055 -4.809 12.539 1 98.5 281 VAL A O 1
ATOM 2167 N N . ASP A 1 282 ? -6.094 -5.867 14.203 1 97.5 282 ASP A N 1
ATOM 2168 C CA . ASP A 1 282 ? -6.133 -7.156 13.516 1 97.5 282 ASP A CA 1
ATOM 2169 C C . ASP A 1 282 ? -6.914 -7.059 12.211 1 97.5 282 ASP A C 1
ATOM 2171 O O . ASP A 1 282 ? -6.551 -7.688 11.219 1 97.5 282 ASP A O 1
ATOM 2175 N N . ARG A 1 283 ? -7.973 -6.305 12.234 1 98.5 283 ARG A N 1
ATOM 2176 C CA . ARG A 1 283 ? -8.781 -6.156 11.023 1 98.5 283 ARG A CA 1
ATOM 2177 C C . ARG A 1 283 ? -8.055 -5.32 9.977 1 98.5 283 ARG A C 1
ATOM 2179 O O . ARG A 1 283 ? -8.07 -5.652 8.789 1 98.5 283 ARG A O 1
ATOM 2186 N N . VAL A 1 284 ? -7.414 -4.25 10.43 1 98.69 284 VAL A N 1
ATOM 2187 C CA . VAL A 1 284 ? -6.633 -3.436 9.508 1 98.69 284 VAL A CA 1
ATOM 2188 C C . VAL A 1 284 ? -5.5 -4.27 8.914 1 98.69 284 VAL A C 1
ATOM 2190 O O . VAL A 1 284 ? -5.164 -4.125 7.734 1 98.69 284 VAL A O 1
ATOM 2193 N N . ASN A 1 285 ? -4.953 -5.129 9.719 1 98 285 ASN A N 1
ATOM 2194 C CA . ASN A 1 285 ? -3.916 -6.051 9.266 1 98 285 ASN A CA 1
ATOM 2195 C C . ASN A 1 285 ? -4.402 -6.918 8.109 1 98 285 ASN A C 1
ATOM 2197 O O . ASN A 1 285 ? -3.65 -7.176 7.164 1 98 285 ASN A O 1
ATOM 2201 N N . LEU A 1 286 ? -5.617 -7.398 8.156 1 98 286 LEU A N 1
ATOM 2202 C CA . LEU A 1 286 ? -6.172 -8.211 7.078 1 98 286 LEU A CA 1
ATOM 2203 C C . LEU A 1 286 ? -6.352 -7.383 5.809 1 98 286 LEU A C 1
ATOM 2205 O O . LEU A 1 286 ? -6.188 -7.895 4.699 1 98 286 LEU A O 1
ATOM 2209 N N . HIS A 1 287 ? -6.699 -6.098 5.965 1 98.5 287 HIS A N 1
ATOM 2210 C CA . HIS A 1 287 ? -6.766 -5.211 4.809 1 98.5 287 HIS A CA 1
ATOM 2211 C C . HIS A 1 287 ? -5.391 -5.031 4.176 1 98.5 287 HIS A C 1
ATOM 2213 O O . HIS A 1 287 ? -5.27 -5 2.947 1 98.5 287 HIS A O 1
ATOM 2219 N N . MET A 1 288 ? -4.379 -4.926 5.016 1 97.81 288 MET A N 1
ATOM 2220 C CA . MET A 1 288 ? -3.016 -4.82 4.504 1 97.81 288 MET A CA 1
ATOM 2221 C C . MET A 1 288 ? -2.594 -6.109 3.807 1 97.81 288 MET A C 1
ATOM 2223 O O . MET A 1 288 ? -2.002 -6.066 2.725 1 97.81 288 MET A O 1
ATOM 2227 N N . GLN A 1 289 ? -2.949 -7.168 4.371 1 96.31 289 GLN A N 1
ATOM 2228 C CA . GLN A 1 289 ? -2.529 -8.477 3.885 1 96.31 289 GLN A CA 1
ATOM 2229 C C . GLN A 1 289 ? -3.027 -8.719 2.463 1 96.31 289 GLN A C 1
ATOM 2231 O O . GLN A 1 289 ? -2.301 -9.273 1.632 1 96.31 289 GLN A O 1
ATOM 2236 N N . CYS A 1 290 ? -4.188 -8.312 2.125 1 96.62 290 CYS A N 1
ATOM 2237 C CA . CYS A 1 290 ? -4.762 -8.625 0.821 1 96.62 290 CYS A CA 1
ATOM 2238 C C . CYS A 1 290 ? -4.406 -7.555 -0.202 1 96.62 290 CYS A C 1
ATOM 2240 O O . CYS A 1 290 ? -4.629 -7.734 -1.4 1 96.62 290 CYS A O 1
ATOM 2242 N N . SER A 1 291 ? -3.834 -6.449 0.212 1 97.62 291 SER A N 1
ATOM 2243 C CA . SER A 1 291 ? -3.498 -5.363 -0.702 1 97.62 291 SER A CA 1
ATOM 2244 C C . SER A 1 291 ? -1.99 -5.258 -0.903 1 97.62 291 SER A C 1
ATOM 2246 O O . SER A 1 291 ? -1.416 -5.969 -1.729 1 97.62 291 SER A O 1
ATOM 2248 N N . VAL A 1 292 ? -1.32 -4.641 0.077 1 98.12 292 VAL A N 1
ATOM 2249 C CA . VAL A 1 292 ? 0.105 -4.383 -0.094 1 98.12 292 VAL A CA 1
ATOM 2250 C C . VAL A 1 292 ? 0.914 -5.543 0.478 1 98.12 292 VAL A C 1
ATOM 2252 O O . VAL A 1 292 ? 2.129 -5.617 0.282 1 98.12 292 VAL A O 1
ATOM 2255 N N . MET A 1 293 ? 0.298 -6.516 1.152 1 96.19 293 MET A N 1
ATOM 2256 C CA . MET A 1 293 ? 0.914 -7.629 1.869 1 96.19 293 MET A CA 1
ATOM 2257 C C . MET A 1 293 ? 1.728 -7.129 3.057 1 96.19 293 MET A C 1
ATOM 2259 O O . MET A 1 293 ? 1.45 -7.492 4.203 1 96.19 293 MET A O 1
ATOM 2263 N N . HIS A 1 294 ? 2.682 -6.352 2.859 1 97.06 294 HIS A N 1
ATOM 2264 C CA . HIS A 1 294 ? 3.469 -5.699 3.898 1 97.06 294 HIS A CA 1
ATOM 2265 C C . HIS A 1 294 ? 4.27 -4.531 3.332 1 97.06 294 HIS A C 1
ATOM 2267 O O . HIS A 1 294 ? 4.414 -4.406 2.113 1 97.06 294 HIS A O 1
ATOM 2273 N N . ALA A 1 295 ? 4.723 -3.625 4.195 1 98.31 295 ALA A N 1
ATOM 2274 C CA . ALA A 1 295 ? 5.578 -2.514 3.795 1 98.31 295 ALA A CA 1
ATOM 2275 C C . ALA A 1 295 ? 6.918 -3.016 3.262 1 98.31 295 ALA A C 1
ATOM 2277 O O . ALA A 1 295 ? 7.285 -4.172 3.48 1 98.31 295 ALA A O 1
ATOM 2278 N N . SER A 1 296 ? 7.652 -2.17 2.549 1 98.56 296 SER A N 1
ATOM 2279 C CA . SER A 1 296 ? 8.906 -2.527 1.899 1 98.56 296 SER A CA 1
ATOM 2280 C C . SER A 1 296 ? 9.891 -3.143 2.893 1 98.56 296 SER A C 1
ATOM 2282 O O . SER A 1 296 ? 10.211 -2.531 3.912 1 98.56 296 SER A O 1
ATOM 2284 N N . GLY A 1 297 ? 10.328 -4.348 2.543 1 98.19 297 GLY A N 1
ATOM 2285 C CA . GLY A 1 297 ? 11.32 -5.008 3.381 1 98.19 297 GLY A CA 1
ATOM 2286 C C . GLY A 1 297 ? 12.648 -4.281 3.426 1 98.19 297 GLY A C 1
ATOM 2287 O O . GLY A 1 297 ? 13.312 -4.25 4.465 1 98.19 297 GLY A O 1
ATOM 2288 N N . LEU A 1 298 ? 13.039 -3.672 2.297 1 97.88 298 LEU A N 1
ATOM 2289 C CA . LEU A 1 298 ? 14.289 -2.92 2.246 1 97.88 298 LEU A CA 1
ATOM 2290 C C . LEU A 1 298 ? 14.25 -1.732 3.201 1 97.88 298 LEU A C 1
ATOM 2292 O O . LEU A 1 298 ? 15.219 -1.476 3.92 1 97.88 298 LEU A O 1
ATOM 2296 N N . SER A 1 299 ? 13.148 -1.003 3.215 1 98.44 299 SER A N 1
ATOM 2297 C CA . SER A 1 299 ? 12.984 0.097 4.16 1 98.44 299 SER A CA 1
ATOM 2298 C C . SER A 1 299 ? 13.039 -0.399 5.602 1 98.44 299 SER A C 1
ATOM 2300 O O . SER A 1 299 ? 13.664 0.23 6.453 1 98.44 299 SER A O 1
ATOM 2302 N N . LYS A 1 300 ? 12.445 -1.555 5.859 1 98.56 300 LYS A N 1
ATOM 2303 C CA . LYS A 1 300 ? 12.344 -2.066 7.223 1 98.56 300 LYS A CA 1
ATOM 2304 C C . LYS A 1 300 ? 13.703 -2.508 7.75 1 98.56 300 LYS A C 1
ATOM 2306 O O . LYS A 1 300 ? 14.047 -2.225 8.898 1 98.56 300 LYS A O 1
ATOM 2311 N N . VAL A 1 301 ? 14.492 -3.186 6.918 1 98.31 301 VAL A N 1
ATOM 2312 C CA . VAL A 1 301 ? 15.773 -3.674 7.422 1 98.31 301 VAL A CA 1
ATOM 2313 C C . VAL A 1 301 ? 16.734 -2.506 7.609 1 98.31 301 VAL A C 1
ATOM 2315 O O . VAL A 1 301 ? 17.562 -2.51 8.531 1 98.31 301 VAL A O 1
ATOM 2318 N N . PHE A 1 302 ? 16.656 -1.475 6.742 1 98.25 302 PHE A N 1
ATOM 2319 C CA . PHE A 1 302 ? 17.422 -0.265 7.004 1 98.25 302 PHE A CA 1
ATOM 2320 C C . PHE A 1 302 ? 17.062 0.327 8.359 1 98.25 302 PHE A C 1
ATOM 2322 O O . PHE A 1 302 ? 17.938 0.647 9.164 1 98.25 302 PHE A O 1
ATOM 2329 N N . LEU A 1 303 ? 15.773 0.47 8.633 1 98.5 303 LEU A N 1
ATOM 2330 C CA . LEU A 1 303 ? 15.312 1.08 9.875 1 98.5 303 LEU A CA 1
ATOM 2331 C C . LEU A 1 303 ? 15.75 0.254 11.086 1 98.5 303 LEU A C 1
ATOM 2333 O O . LEU A 1 303 ? 16.078 0.809 12.133 1 98.5 303 LEU A O 1
ATOM 2337 N N . ILE A 1 304 ? 15.648 -1.092 10.93 1 98.5 304 ILE A N 1
ATOM 2338 C CA . ILE A 1 304 ? 16.094 -1.954 12.016 1 98.5 304 ILE A CA 1
ATOM 2339 C C . ILE A 1 304 ? 17.531 -1.615 12.383 1 98.5 304 ILE A C 1
ATOM 2341 O O . ILE A 1 304 ? 17.859 -1.412 13.555 1 98.5 304 ILE A O 1
ATOM 2345 N N . LYS A 1 305 ? 18.422 -1.481 11.383 1 98.38 305 LYS A N 1
ATOM 2346 C CA . LYS A 1 305 ? 19.828 -1.19 11.633 1 98.38 305 LYS A CA 1
ATOM 2347 C C . LYS A 1 305 ? 20 0.217 12.195 1 98.38 305 LYS A C 1
ATOM 2349 O O . LYS A 1 305 ? 20.828 0.434 13.094 1 98.38 305 LYS A O 1
ATOM 2354 N N . LEU A 1 306 ? 19.312 1.181 11.664 1 98.5 306 LEU A N 1
ATOM 2355 C CA . LEU A 1 306 ? 19.375 2.551 12.156 1 98.5 306 LEU A CA 1
ATOM 2356 C C . LEU A 1 306 ? 18.938 2.619 13.617 1 98.5 306 LEU A C 1
ATOM 2358 O O . LEU A 1 306 ? 19.609 3.271 14.438 1 98.5 306 LEU A O 1
ATOM 2362 N N . PHE A 1 307 ? 17.844 1.949 13.945 1 98.44 307 PHE A N 1
ATOM 2363 C CA . PHE A 1 307 ? 17.266 1.994 15.289 1 98.44 307 PHE A CA 1
ATOM 2364 C C . PHE A 1 307 ? 18.141 1.236 16.281 1 98.44 307 PHE A C 1
ATOM 2366 O O . PHE A 1 307 ? 18.25 1.614 17.438 1 98.44 307 PHE A O 1
ATOM 2373 N N . GLU A 1 308 ? 18.719 0.12 15.797 1 97.88 308 GLU A N 1
ATOM 2374 C CA . GLU A 1 308 ? 19.719 -0.554 16.625 1 97.88 308 GLU A CA 1
ATOM 2375 C C . GLU A 1 308 ? 20.859 0.386 16.984 1 97.88 308 GLU A C 1
ATOM 2377 O O . GLU A 1 308 ? 21.344 0.38 18.109 1 97.88 308 GLU A O 1
ATOM 2382 N N . HIS A 1 309 ? 21.312 1.142 16.031 1 97.94 309 HIS A N 1
ATOM 2383 C CA . HIS A 1 309 ? 22.422 2.074 16.203 1 97.94 309 HIS A CA 1
ATOM 2384 C C . HIS A 1 309 ? 22.047 3.207 17.156 1 97.94 309 HIS A C 1
ATOM 2386 O O . HIS A 1 309 ? 22.797 3.545 18.062 1 97.94 309 HIS A O 1
ATOM 2392 N N . TRP A 1 310 ? 20.844 3.771 17.016 1 98 310 TRP A N 1
ATOM 2393 C CA . TRP A 1 310 ? 20.406 4.961 17.734 1 98 310 TRP A CA 1
ATOM 2394 C C . TRP A 1 310 ? 19.859 4.59 19.109 1 98 310 TRP A C 1
ATOM 2396 O O . TRP A 1 310 ? 19.984 5.367 20.062 1 98 310 TRP A O 1
ATOM 2406 N N . GLY A 1 311 ? 19.219 3.377 19.25 1 98.25 311 GLY A N 1
ATOM 2407 C CA . GLY A 1 311 ? 18.312 3.162 20.375 1 98.25 311 GLY A CA 1
ATOM 2408 C C . GLY A 1 311 ? 17.172 4.156 20.406 1 98.25 311 GLY A C 1
ATOM 2409 O O . GLY A 1 311 ? 17.031 4.98 19.5 1 98.25 311 GLY A O 1
ATOM 2410 N N . HIS A 1 312 ? 16.344 4.031 21.5 1 98.5 312 HIS A N 1
ATOM 2411 C CA . HIS A 1 312 ? 15.219 4.961 21.609 1 98.5 312 HIS A CA 1
ATOM 2412 C C . HIS A 1 312 ? 15.703 6.367 21.938 1 98.5 312 HIS A C 1
ATOM 2414 O O . HIS A 1 312 ? 15.148 7.352 21.438 1 98.5 312 HIS A O 1
ATOM 2420 N N . ASP A 1 313 ? 16.75 6.496 22.719 1 98.38 313 ASP A N 1
ATOM 2421 C CA . ASP A 1 313 ? 17.281 7.805 23.094 1 98.38 313 ASP A CA 1
ATOM 2422 C C . ASP A 1 313 ? 17.828 8.547 21.875 1 98.38 313 ASP A C 1
ATOM 2424 O O . ASP A 1 313 ? 17.594 9.742 21.703 1 98.38 313 ASP A O 1
ATOM 2428 N N . GLY A 1 314 ? 18.609 7.789 21.047 1 98.25 314 GLY A N 1
ATOM 2429 C CA . GLY A 1 314 ? 19.125 8.391 19.828 1 98.25 314 GLY A CA 1
ATOM 2430 C C . GLY A 1 314 ? 18.031 8.836 18.875 1 98.25 314 GLY A C 1
ATOM 2431 O O . GLY A 1 314 ? 18.156 9.875 18.219 1 98.25 314 GLY A O 1
ATOM 2432 N N . PHE A 1 315 ? 16.984 8.078 18.812 1 98.56 315 PHE A N 1
ATOM 2433 C CA . PHE A 1 315 ? 15.836 8.461 18 1 98.56 315 PHE A CA 1
ATOM 2434 C C . PHE A 1 315 ? 15.211 9.75 18.516 1 98.56 315 PHE A C 1
ATOM 2436 O O . PHE A 1 315 ? 14.922 10.664 17.734 1 98.56 315 PHE A O 1
ATOM 2443 N N . LEU A 1 316 ? 15 9.828 19.781 1 98.44 316 LEU A N 1
ATOM 2444 C CA . LEU A 1 316 ? 14.383 11 20.391 1 98.44 316 LEU A CA 1
ATOM 2445 C C . LEU A 1 316 ? 15.281 12.227 20.234 1 98.44 316 LEU A C 1
ATOM 2447 O O . LEU A 1 316 ? 14.789 13.344 20.078 1 98.44 316 LEU A O 1
ATOM 2451 N N . GLU A 1 317 ? 16.562 12.039 20.281 1 98.25 317 GLU A N 1
ATOM 2452 C CA . GLU A 1 317 ? 17.5 13.133 20.031 1 98.25 317 GLU A CA 1
ATOM 2453 C C . GLU A 1 317 ? 17.375 13.648 18.609 1 98.25 317 GLU A C 1
ATOM 2455 O O . GLU A 1 317 ? 17.359 14.859 18.375 1 98.25 317 GLU A O 1
ATOM 2460 N N . HIS A 1 318 ? 17.312 12.758 17.688 1 98.38 318 HIS A N 1
ATOM 2461 C CA . HIS A 1 318 ? 17.125 13.141 16.297 1 98.38 318 HIS A CA 1
ATOM 2462 C C . HIS A 1 318 ? 15.805 13.898 16.109 1 98.38 318 HIS A C 1
ATOM 2464 O O . HIS A 1 318 ? 15.758 14.898 15.406 1 98.38 318 HIS A O 1
ATOM 2470 N N . ALA A 1 319 ? 14.742 13.391 16.719 1 98.31 319 ALA A N 1
ATOM 2471 C CA . ALA A 1 319 ? 13.438 14.039 16.641 1 98.31 319 ALA A CA 1
ATOM 2472 C C . ALA A 1 319 ? 13.5 15.461 17.188 1 98.31 319 ALA A C 1
ATOM 2474 O O . ALA A 1 319 ? 12.906 16.391 16.625 1 98.31 319 ALA A O 1
ATOM 2475 N N . GLU A 1 320 ? 14.18 15.609 18.266 1 98.12 320 GLU A N 1
ATOM 2476 C CA . GLU A 1 320 ? 14.328 16.922 18.859 1 98.12 320 GLU A CA 1
ATOM 2477 C C . GLU A 1 320 ? 15.07 17.875 17.938 1 98.12 320 GLU A C 1
ATOM 2479 O O . GLU A 1 320 ? 14.695 19.047 17.797 1 98.12 320 GLU A O 1
ATOM 2484 N N . LYS A 1 321 ? 16.141 17.422 17.328 1 98.06 321 LYS A N 1
ATOM 2485 C CA . LYS A 1 321 ? 16.875 18.219 16.359 1 98.06 321 LYS A CA 1
ATOM 2486 C C . LYS A 1 321 ? 15.984 18.625 15.18 1 98.06 321 LYS A C 1
ATOM 2488 O O . LYS A 1 321 ? 16.047 19.766 14.703 1 98.06 321 LYS A O 1
ATOM 2493 N N . THR A 1 322 ? 15.219 17.688 14.75 1 98.31 322 THR A N 1
ATOM 2494 C CA . THR A 1 322 ? 14.289 17.953 13.656 1 98.31 322 THR A CA 1
ATOM 2495 C C . THR A 1 322 ? 13.258 19 14.062 1 98.31 322 THR A C 1
ATOM 2497 O O . THR A 1 322 ? 12.969 19.922 13.297 1 98.31 322 THR A O 1
ATOM 2500 N N . ALA A 1 323 ? 12.711 18.859 15.273 1 98.5 323 ALA A N 1
ATOM 2501 C CA . ALA A 1 323 ? 11.742 19.828 15.781 1 98.5 323 ALA A CA 1
ATOM 2502 C C . ALA A 1 323 ? 12.352 21.219 15.875 1 98.5 323 ALA A C 1
ATOM 2504 O O . ALA A 1 323 ? 11.711 22.219 15.516 1 98.5 323 ALA A O 1
ATOM 2505 N N . THR A 1 324 ? 13.547 21.297 16.328 1 98.44 324 THR A N 1
ATOM 2506 C CA . THR A 1 324 ? 14.25 22.562 16.453 1 98.44 324 THR A CA 1
ATOM 2507 C C . THR A 1 324 ? 14.43 23.219 15.086 1 98.44 324 THR A C 1
ATOM 2509 O O . THR A 1 324 ? 14.281 24.422 14.945 1 98.44 324 THR A O 1
ATOM 2512 N N . PHE A 1 325 ? 14.766 22.406 14.125 1 98.38 325 PHE A N 1
ATOM 2513 C CA . PHE A 1 325 ? 14.898 22.875 12.758 1 98.38 325 PHE A CA 1
ATOM 2514 C C . PHE A 1 325 ? 13.609 23.531 12.281 1 98.38 325 PHE A C 1
ATOM 2516 O O . PHE A 1 325 ? 13.625 24.656 11.781 1 98.38 325 PHE A O 1
ATOM 2523 N N . TYR A 1 326 ? 12.5 22.906 12.461 1 98.44 326 TYR A N 1
ATOM 2524 C CA . TYR A 1 326 ? 11.227 23.422 11.969 1 98.44 326 TYR A CA 1
ATOM 2525 C C . TYR A 1 326 ? 10.75 24.594 12.812 1 98.44 326 TYR A C 1
ATOM 2527 O O . TYR A 1 326 ? 10.086 25.5 12.305 1 98.44 326 TYR A O 1
ATOM 2535 N N . GLU A 1 327 ? 11.078 24.578 14.125 1 98.56 327 GLU A N 1
ATOM 2536 C CA . GLU A 1 327 ? 10.766 25.734 14.953 1 98.56 327 GLU A CA 1
ATOM 2537 C C . GLU A 1 327 ? 11.477 26.984 14.445 1 98.56 327 GLU A C 1
ATOM 2539 O O . GLU A 1 327 ? 10.883 28.062 14.398 1 98.56 327 GLU A O 1
ATOM 2544 N N . THR A 1 328 ? 12.719 26.844 14.078 1 98.5 328 THR A N 1
ATOM 2545 C CA . THR A 1 328 ? 13.477 27.953 13.516 1 98.5 328 THR A CA 1
ATOM 2546 C C . THR A 1 328 ? 12.852 28.422 12.211 1 98.5 328 THR A C 1
ATOM 2548 O O . THR A 1 328 ? 12.711 29.625 11.984 1 98.5 328 THR A O 1
ATOM 2551 N N . LYS A 1 329 ? 12.508 27.5 11.328 1 98.31 329 LYS A N 1
ATOM 2552 C CA . LYS A 1 329 ? 11.844 27.828 10.078 1 98.31 329 LYS A CA 1
ATOM 2553 C C . LYS A 1 329 ? 10.531 28.578 10.328 1 98.31 329 LYS A C 1
ATOM 2555 O O . LYS A 1 329 ? 10.219 29.547 9.633 1 98.31 329 LYS A O 1
ATOM 2560 N N . ARG A 1 330 ? 9.797 28.109 11.328 1 98.31 330 ARG A N 1
ATOM 2561 C CA . ARG A 1 330 ? 8.547 28.75 11.727 1 98.31 330 ARG A CA 1
ATOM 2562 C C . ARG A 1 330 ? 8.781 30.203 12.125 1 98.31 330 ARG A C 1
ATOM 2564 O O . ARG A 1 330 ? 8.062 31.109 11.672 1 98.31 330 ARG A O 1
ATOM 2571 N N . ASP A 1 331 ? 9.766 30.469 12.945 1 98.69 331 ASP A N 1
ATOM 2572 C CA . ASP A 1 331 ? 10.055 31.812 13.422 1 98.69 331 ASP A CA 1
ATOM 2573 C C . ASP A 1 331 ? 10.422 32.75 12.258 1 98.69 331 ASP A C 1
ATOM 2575 O O . ASP A 1 331 ? 9.992 33.906 12.211 1 98.69 331 ASP A O 1
ATOM 2579 N N . LEU A 1 332 ? 11.195 32.219 11.32 1 98.62 332 LEU A N 1
ATOM 2580 C CA . LEU A 1 332 ? 11.578 33 10.133 1 98.62 332 LEU A CA 1
ATOM 2581 C C . LEU A 1 332 ? 10.359 33.281 9.258 1 98.62 332 LEU A C 1
ATOM 2583 O O . LEU A 1 332 ? 10.227 34.375 8.719 1 98.62 332 LEU A O 1
ATOM 2587 N N . CYS A 1 333 ? 9.531 32.312 9.125 1 98.62 333 CYS A N 1
ATOM 2588 C CA . CYS A 1 333 ? 8.297 32.469 8.359 1 98.62 333 CYS A CA 1
ATOM 2589 C C . CYS A 1 333 ? 7.402 33.531 8.969 1 98.62 333 CYS A C 1
ATOM 2591 O O . CYS A 1 333 ? 6.871 34.406 8.258 1 98.62 333 CYS A O 1
ATOM 2593 N N . LEU A 1 334 ? 7.254 33.531 10.305 1 98.62 334 LEU A N 1
ATOM 2594 C CA . LEU A 1 334 ? 6.41 34.469 11.016 1 98.62 334 LEU A CA 1
ATOM 2595 C C . LEU A 1 334 ? 6.957 35.875 10.883 1 98.62 334 LEU A C 1
ATOM 2597 O O . LEU A 1 334 ? 6.191 36.844 10.766 1 98.62 334 LEU A O 1
ATOM 2601 N N . LYS A 1 335 ? 8.258 35.969 10.945 1 98.62 335 LYS A N 1
ATOM 2602 C CA . LYS A 1 335 ? 8.883 37.281 10.766 1 98.62 335 LYS A CA 1
ATOM 2603 C C . LYS A 1 335 ? 8.523 37.875 9.406 1 98.62 335 LYS A C 1
ATOM 2605 O O . LYS A 1 335 ? 8.18 39.062 9.312 1 98.62 335 LYS A O 1
ATOM 2610 N N . SER A 1 336 ? 8.641 37.031 8.375 1 98.69 336 SER A N 1
ATOM 2611 C CA . SER A 1 336 ? 8.297 37.469 7.027 1 98.69 336 SER A CA 1
ATOM 2612 C C . SER A 1 336 ? 6.809 37.781 6.918 1 98.69 336 SER A C 1
ATOM 2614 O O . SER A 1 336 ? 6.422 38.75 6.262 1 98.69 336 SER A O 1
ATOM 2616 N N . ALA A 1 337 ? 5.961 37 7.52 1 98.75 337 ALA A N 1
ATOM 2617 C CA . ALA A 1 337 ? 4.52 37.219 7.504 1 98.75 337 ALA A CA 1
ATOM 2618 C C . ALA A 1 337 ? 4.176 38.562 8.18 1 98.75 337 ALA A C 1
ATOM 2620 O O . ALA A 1 337 ? 3.361 39.312 7.668 1 98.75 337 ALA A O 1
ATOM 2621 N N . GLU A 1 338 ? 4.785 38.812 9.312 1 98.5 338 GLU A N 1
ATOM 2622 C CA . GLU A 1 338 ? 4.566 40.062 10.031 1 98.5 338 GLU A CA 1
ATOM 2623 C C . GLU A 1 338 ? 4.98 41.281 9.188 1 98.5 338 GLU A C 1
ATOM 2625 O O . GLU A 1 338 ? 4.289 42.281 9.172 1 98.5 338 GLU A O 1
ATOM 2630 N N . LYS A 1 339 ? 6.07 41.094 8.555 1 98.56 339 LYS A N 1
ATOM 2631 C CA . LYS A 1 339 ? 6.633 42.188 7.742 1 98.56 339 LYS A CA 1
ATOM 2632 C C . LYS A 1 339 ? 5.719 42.531 6.566 1 98.56 339 LYS A C 1
ATOM 2634 O O . LYS A 1 339 ? 5.488 43.688 6.273 1 98.56 339 LYS A O 1
ATOM 2639 N N . HIS A 1 340 ? 5.156 41.562 5.895 1 98.69 340 HIS A N 1
ATOM 2640 C CA . HIS A 1 340 ? 4.535 41.812 4.602 1 98.69 340 HIS A CA 1
ATOM 2641 C C . HIS A 1 340 ? 3.018 41.688 4.688 1 98.69 340 HIS A C 1
ATOM 2643 O O . HIS A 1 340 ? 2.297 42.281 3.883 1 98.69 340 HIS A O 1
ATOM 2649 N N . LEU A 1 341 ? 2.469 40.938 5.664 1 98.56 341 LEU A N 1
ATOM 2650 C CA . LEU A 1 341 ? 1.066 40.531 5.57 1 98.56 341 LEU A CA 1
ATOM 2651 C C . LEU A 1 341 ? 0.252 41.188 6.695 1 98.56 341 LEU A C 1
ATOM 2653 O O . LEU A 1 341 ? -0.972 41.031 6.738 1 98.56 341 LEU A O 1
ATOM 2657 N N . LYS A 1 342 ? 0.934 41.812 7.633 1 97.69 342 LYS A N 1
ATOM 2658 C CA . LYS A 1 342 ? 0.195 42.531 8.68 1 97.69 342 LYS A CA 1
ATOM 2659 C C . LYS A 1 342 ? -0.864 43.438 8.078 1 97.69 342 LYS A C 1
ATOM 2661 O O . LYS A 1 342 ? -0.57 44.25 7.176 1 97.69 342 LYS A O 1
ATOM 2666 N N . GLY A 1 343 ? -2.041 43.281 8.609 1 97.44 343 GLY A N 1
ATOM 2667 C CA . GLY A 1 343 ? -3.143 44.094 8.109 1 97.44 343 GLY A CA 1
ATOM 2668 C C . GLY A 1 343 ? -3.828 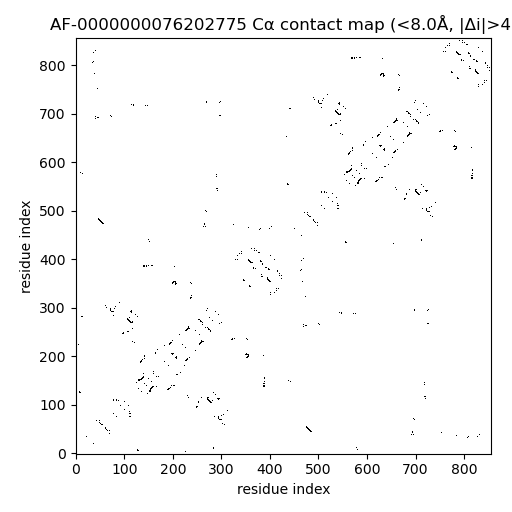43.5 6.902 1 97.44 343 GLY A C 1
ATOM 2669 O O . GLY A 1 343 ? -4.934 43.906 6.539 1 97.44 343 GLY A O 1
ATOM 2670 N N . LEU A 1 344 ? -3.229 42.531 6.32 1 98 344 LEU A N 1
ATOM 2671 C CA . LEU A 1 344 ? -3.758 41.906 5.109 1 98 344 LEU A CA 1
ATOM 2672 C C . LEU A 1 344 ? -4.234 40.469 5.383 1 98 344 LEU A C 1
ATOM 2674 O O . LEU A 1 344 ? -5.008 39.906 4.602 1 98 344 LEU A O 1
ATOM 2678 N N . ALA A 1 345 ? -3.721 39.875 6.43 1 98.25 345 ALA A N 1
ATOM 2679 C CA . ALA A 1 345 ? -4.027 38.5 6.797 1 98.25 345 ALA A CA 1
ATOM 2680 C C . ALA A 1 345 ? -3.943 38.312 8.305 1 98.25 345 ALA A C 1
ATOM 2682 O O . ALA A 1 345 ? -3.338 39.125 9.016 1 98.25 345 ALA A O 1
ATOM 2683 N N . GLU A 1 346 ? -4.625 37.312 8.734 1 98 346 GLU A N 1
ATOM 2684 C CA . GLU A 1 346 ? -4.559 36.875 10.125 1 98 346 GLU A CA 1
ATOM 2685 C C . GLU A 1 346 ? -4.031 35.438 10.219 1 98 346 GLU A C 1
ATOM 2687 O O . GLU A 1 346 ? -4.266 34.625 9.328 1 98 346 GLU A O 1
ATOM 2692 N N . TRP A 1 347 ? -3.305 35.156 11.242 1 97.94 347 TRP A N 1
ATOM 2693 C CA . TRP A 1 347 ? -2.801 33.812 11.469 1 97.94 347 TRP A CA 1
ATOM 2694 C C . TRP A 1 347 ? -2.547 33.562 12.953 1 97.94 347 TRP A C 1
ATOM 2696 O O . TRP A 1 347 ? -2.467 34.531 13.734 1 97.94 347 TRP A O 1
ATOM 2706 N N . SER A 1 348 ? -2.568 32.344 13.344 1 95.69 348 SER A N 1
ATOM 2707 C CA . SER A 1 348 ? -2.1 31.938 14.656 1 95.69 348 SER A CA 1
ATOM 2708 C C . SER A 1 348 ? -0.698 31.328 14.586 1 95.69 348 SER A C 1
ATOM 2710 O O . SER A 1 348 ? -0.296 30.812 13.539 1 95.69 348 SER A O 1
ATOM 2712 N N . VAL A 1 349 ? 0.001 31.484 15.648 1 97.38 349 VAL A N 1
ATOM 2713 C CA . VAL A 1 349 ? 1.362 30.953 15.703 1 97.38 349 VAL A CA 1
ATOM 2714 C C . VAL A 1 349 ? 1.327 29.438 15.781 1 97.38 349 VAL A C 1
ATOM 2716 O O . VAL A 1 349 ? 0.773 28.859 16.734 1 97.38 349 VAL A O 1
ATOM 2719 N N . PRO A 1 350 ? 1.883 28.719 14.781 1 97.75 350 PRO A N 1
ATOM 2720 C CA . PRO A 1 350 ? 1.94 27.25 14.859 1 97.75 350 PRO A CA 1
ATOM 2721 C C . PRO A 1 350 ? 2.717 26.766 16.078 1 97.75 350 PRO A C 1
ATOM 2723 O O . PRO A 1 350 ? 3.74 27.344 16.438 1 97.75 350 PRO A O 1
ATOM 2726 N N . THR A 1 351 ? 2.287 25.703 16.656 1 96.94 351 THR A N 1
ATOM 2727 C CA . THR A 1 351 ? 2.936 25.141 17.844 1 96.94 351 THR A CA 1
ATOM 2728 C C . THR A 1 351 ? 3.668 23.859 17.484 1 96.94 351 THR A C 1
ATOM 2730 O O . THR A 1 351 ? 4.254 23.203 18.359 1 96.94 351 THR A O 1
ATOM 2733 N N . GLY A 1 352 ? 3.645 23.484 16.297 1 97.25 352 GLY A N 1
ATOM 2734 C CA . GLY A 1 352 ? 4.305 22.312 15.727 1 97.25 352 GLY A CA 1
ATOM 2735 C C . GLY A 1 352 ? 4.082 22.172 14.234 1 97.25 352 GLY A C 1
ATOM 2736 O O . GLY A 1 352 ? 3.395 23 13.625 1 97.25 352 GLY A O 1
ATOM 2737 N N . GLY A 1 353 ? 4.75 21.188 13.688 1 97.12 353 GLY A N 1
ATOM 2738 C CA . GLY A 1 353 ? 4.531 20.859 12.289 1 97.12 353 GLY A CA 1
ATOM 2739 C C . GLY A 1 353 ? 5.332 21.734 11.344 1 97.12 353 GLY A C 1
ATOM 2740 O O . GLY A 1 353 ? 6.496 22.047 11.609 1 97.12 353 GLY A O 1
ATOM 2741 N N . MET A 1 354 ? 4.664 22.031 10.148 1 98.06 354 MET A N 1
ATOM 2742 C CA . MET A 1 354 ? 5.445 22.609 9.055 1 98.06 354 MET A CA 1
ATOM 2743 C C . MET A 1 354 ? 4.637 23.672 8.32 1 98.06 354 MET A C 1
ATOM 2745 O O . MET A 1 354 ? 4.996 24.078 7.207 1 98.06 354 MET A O 1
ATOM 2749 N N . PHE A 1 355 ? 3.488 24.172 8.938 1 98.25 355 PHE A N 1
ATOM 2750 C CA . PHE A 1 355 ? 2.551 24.922 8.109 1 98.25 355 PHE A CA 1
ATOM 2751 C C . PHE A 1 355 ? 2.1 26.188 8.828 1 98.25 355 PHE A C 1
ATOM 2753 O O . PHE A 1 355 ? 2.035 26.234 10.062 1 98.25 355 PHE A O 1
ATOM 2760 N N . LEU A 1 356 ? 1.852 27.188 8.078 1 98.5 356 LEU A N 1
ATOM 2761 C CA . LEU A 1 356 ? 1.193 28.422 8.5 1 98.5 356 LEU A CA 1
ATOM 2762 C C . LEU A 1 356 ? -0.145 28.594 7.789 1 98.5 356 LEU A C 1
ATOM 2764 O O . LEU A 1 356 ? -0.203 28.594 6.559 1 98.5 356 LEU A O 1
ATOM 2768 N N . TRP A 1 357 ? -1.155 28.625 8.57 1 98.44 357 TRP A N 1
ATOM 2769 C CA . TRP A 1 357 ? -2.527 28.797 8.102 1 98.44 357 TRP A CA 1
ATOM 2770 C C . TRP A 1 357 ? -2.957 30.25 8.172 1 98.44 357 TRP A C 1
ATOM 2772 O O . TRP A 1 357 ? -2.971 30.859 9.242 1 98.44 357 TRP A O 1
ATOM 2782 N N . LEU A 1 358 ? -3.297 30.859 6.969 1 98.5 358 LEU A N 1
ATOM 2783 C CA . LEU A 1 358 ? -3.549 32.312 6.898 1 98.5 358 LEU A CA 1
ATOM 2784 C C . LEU A 1 358 ? -4.973 32.594 6.426 1 98.5 358 LEU A C 1
ATOM 2786 O O . LEU A 1 358 ? -5.445 31.969 5.469 1 98.5 358 LEU A O 1
ATOM 2790 N N . LYS A 1 359 ? -5.637 33.406 7.137 1 98.31 359 LYS A N 1
ATOM 2791 C CA . LYS A 1 359 ? -6.883 33.969 6.656 1 98.31 359 LYS A CA 1
ATOM 2792 C C . LYS A 1 359 ? -6.633 35.312 5.977 1 98.31 359 LYS A C 1
ATOM 2794 O O . LYS A 1 359 ? -6.203 36.281 6.621 1 98.31 359 LYS A O 1
ATOM 2799 N N . LEU A 1 360 ? -6.887 35.375 4.73 1 98.31 360 LEU A N 1
ATOM 2800 C CA . LEU A 1 360 ? -6.641 36.594 3.973 1 98.31 360 LEU A CA 1
ATOM 2801 C C . LEU A 1 360 ? -7.871 37.5 3.967 1 98.31 360 LEU A C 1
ATOM 2803 O O . LEU A 1 360 ? -8.992 37 4.156 1 98.31 360 LEU A O 1
ATOM 2807 N N . ASN A 1 361 ? -7.648 38.75 3.729 1 95.81 361 ASN A N 1
ATOM 2808 C CA . ASN A 1 361 ? -8.75 39.688 3.537 1 95.81 361 ASN A CA 1
ATOM 2809 C C . ASN A 1 361 ? -9.32 39.625 2.125 1 95.81 361 ASN A C 1
ATOM 2811 O O . ASN A 1 361 ? -9.445 40.625 1.438 1 95.81 361 ASN A O 1
ATOM 2815 N N . VAL A 1 362 ? -9.562 38.438 1.675 1 95.44 362 VAL A N 1
ATOM 2816 C CA . VAL A 1 362 ? -10.188 38.125 0.396 1 95.44 362 VAL A CA 1
ATOM 2817 C C . VAL A 1 362 ? -11.258 37.062 0.601 1 95.44 362 VAL A C 1
ATOM 2819 O O . VAL A 1 362 ? -11.125 36.188 1.472 1 95.44 362 VAL A O 1
ATOM 2822 N N . LYS A 1 363 ? -12.328 37.156 -0.134 1 93.94 363 LYS A N 1
ATOM 2823 C CA . LYS A 1 363 ? -13.469 36.25 0.041 1 93.94 363 LYS A CA 1
ATOM 2824 C C . LYS A 1 363 ? -13.125 34.844 -0.408 1 93.94 363 LYS A C 1
ATOM 2826 O O . LYS A 1 363 ? -13.547 33.875 0.217 1 93.94 363 LYS A O 1
ATOM 2831 N N . ASP A 1 364 ? -12.484 34.688 -1.475 1 95.62 364 ASP A N 1
ATOM 2832 C CA . ASP A 1 364 ? -12.141 33.406 -2.062 1 95.62 364 ASP A CA 1
ATOM 2833 C C . ASP A 1 364 ? -10.719 33.406 -2.619 1 95.62 364 ASP A C 1
ATOM 2835 O O . ASP A 1 364 ? -10.414 34.156 -3.551 1 95.62 364 ASP A O 1
ATOM 2839 N N . THR A 1 365 ? -9.922 32.531 -2.053 1 96.62 365 THR A N 1
ATOM 2840 C CA . THR A 1 365 ? -8.5 32.562 -2.402 1 96.62 365 THR A CA 1
ATOM 2841 C C . THR A 1 365 ? -8.227 31.625 -3.58 1 96.62 365 THR A C 1
ATOM 2843 O O . THR A 1 365 ? -7.133 31.656 -4.156 1 96.62 365 THR A O 1
ATOM 2846 N N . LYS A 1 366 ? -9.102 30.797 -4.039 1 93.88 366 LYS A N 1
ATOM 2847 C CA . LYS A 1 366 ? -8.852 29.719 -4.988 1 93.88 366 LYS A CA 1
ATOM 2848 C C . LYS A 1 366 ? -8.289 30.25 -6.301 1 93.88 366 LYS A C 1
ATOM 2850 O O . LYS A 1 366 ? -7.156 29.922 -6.676 1 93.88 366 LYS A O 1
ATOM 2855 N N . LYS A 1 367 ? -9 31.109 -6.945 1 92.38 367 LYS A N 1
ATOM 2856 C CA . LYS A 1 367 ? -8.555 31.656 -8.227 1 92.38 367 LYS A CA 1
ATOM 2857 C C . LYS A 1 367 ? -7.297 32.5 -8.062 1 92.38 367 LYS A C 1
ATOM 2859 O O . LYS A 1 367 ? -6.41 32.469 -8.922 1 92.38 367 LYS A O 1
ATOM 2864 N N . MET A 1 368 ? -7.273 33.281 -7.004 1 93.69 368 MET A N 1
ATOM 2865 C CA . MET A 1 368 ? -6.121 34.125 -6.742 1 93.69 368 MET A CA 1
ATOM 2866 C C . MET A 1 368 ? -4.836 33.312 -6.672 1 93.69 368 MET A C 1
ATOM 2868 O O . MET A 1 368 ? -3.816 33.719 -7.246 1 93.69 368 MET A O 1
ATOM 2872 N N . ILE A 1 369 ? -4.93 32.188 -5.996 1 92.38 369 ILE A N 1
ATOM 2873 C CA . ILE A 1 369 ? -3.744 31.375 -5.797 1 92.38 369 ILE A CA 1
ATOM 2874 C C . ILE A 1 369 ? -3.461 30.562 -7.059 1 92.38 369 ILE A C 1
ATOM 2876 O O . ILE A 1 369 ? -2.336 30.547 -7.559 1 92.38 369 ILE A O 1
ATOM 2880 N N . GLU A 1 370 ? -4.41 29.859 -7.66 1 89.88 370 GLU A N 1
ATOM 2881 C CA . GLU A 1 370 ? -4.223 28.922 -8.758 1 89.88 370 GLU A CA 1
ATOM 2882 C C . GLU A 1 370 ? -3.84 29.641 -10.047 1 89.88 370 GLU A C 1
ATOM 2884 O O . GLU A 1 370 ? -3.139 29.078 -10.891 1 89.88 370 GLU A O 1
ATOM 2889 N N . VAL A 1 371 ? -4.223 30.922 -10.195 1 91.38 371 VAL A N 1
ATOM 2890 C CA . VAL A 1 371 ? -3.986 31.609 -11.453 1 91.38 371 VAL A CA 1
ATOM 2891 C C . VAL A 1 371 ? -2.996 32.75 -11.234 1 91.38 371 VAL A C 1
ATOM 2893 O O . VAL A 1 371 ? -1.876 32.719 -11.742 1 91.38 371 VAL A O 1
ATOM 2896 N N . LYS A 1 372 ? -3.338 33.688 -10.375 1 94 372 LYS A N 1
ATOM 2897 C CA . LYS A 1 372 ? -2.564 34.938 -10.242 1 94 372 LYS A CA 1
ATOM 2898 C C . LYS A 1 372 ? -1.237 34.688 -9.539 1 94 372 LYS A C 1
ATOM 2900 O O . LYS A 1 372 ? -0.196 35.188 -9.953 1 94 372 LYS A O 1
ATOM 2905 N N . ALA A 1 373 ? -1.285 33.969 -8.453 1 93.75 373 ALA A N 1
ATOM 2906 C CA . ALA A 1 373 ? -0.05 33.688 -7.73 1 93.75 373 ALA A CA 1
ATOM 2907 C C . ALA A 1 373 ? 0.937 32.938 -8.609 1 93.75 373 ALA A C 1
ATOM 2909 O O . ALA A 1 373 ? 2.131 33.25 -8.625 1 93.75 373 ALA A O 1
ATOM 2910 N N . ARG A 1 374 ? 0.418 31.922 -9.305 1 90.75 374 ARG A N 1
ATOM 2911 C CA . ARG A 1 374 ? 1.253 31.141 -10.219 1 90.75 374 ARG A CA 1
ATOM 2912 C C . ARG A 1 374 ? 1.907 32.031 -11.258 1 90.75 374 ARG A C 1
ATOM 2914 O O . ARG A 1 374 ? 3.096 31.906 -11.555 1 90.75 374 ARG A O 1
ATOM 2921 N N . ALA A 1 375 ? 1.142 32.906 -11.781 1 92.12 375 ALA A N 1
ATOM 2922 C CA . ALA A 1 375 ? 1.646 33.844 -12.781 1 92.12 375 ALA A CA 1
ATOM 2923 C C . ALA A 1 375 ? 2.711 34.781 -12.188 1 92.12 375 ALA A C 1
ATOM 2925 O O . ALA A 1 375 ? 3.562 35.312 -12.906 1 92.12 375 ALA A O 1
ATOM 2926 N N . ASN A 1 376 ? 2.674 34.969 -10.898 1 94.5 376 ASN A N 1
ATOM 2927 C CA . ASN A 1 376 ? 3.648 35.812 -10.211 1 94.5 376 ASN A CA 1
ATOM 2928 C C . ASN A 1 376 ? 4.75 34.969 -9.562 1 94.5 376 ASN A C 1
ATOM 2930 O O . ASN A 1 376 ? 5.418 35.438 -8.641 1 94.5 376 ASN A O 1
ATOM 2934 N N . ASN A 1 377 ? 4.863 33.719 -9.898 1 94.31 377 ASN A N 1
ATOM 2935 C CA . ASN A 1 377 ? 5.957 32.812 -9.555 1 94.31 377 ASN A CA 1
ATOM 2936 C C . ASN A 1 377 ? 5.973 32.5 -8.062 1 94.31 377 ASN A C 1
ATOM 2938 O O . ASN A 1 377 ? 7.031 32.5 -7.434 1 94.31 377 ASN A O 1
ATOM 2942 N N . VAL A 1 378 ? 4.828 32.344 -7.523 1 95.5 378 VAL A N 1
ATOM 2943 C CA . VAL A 1 378 ? 4.715 31.875 -6.145 1 95.5 378 VAL A CA 1
ATOM 2944 C C . VAL A 1 378 ? 3.543 30.891 -6.031 1 95.5 378 VAL A C 1
ATOM 2946 O O . VAL A 1 378 ? 2.51 31.078 -6.676 1 95.5 378 VAL A O 1
ATOM 2949 N N . LEU A 1 379 ? 3.703 29.859 -5.234 1 94.5 379 LEU A N 1
ATOM 2950 C CA . LEU A 1 379 ? 2.664 28.844 -5.082 1 94.5 379 LEU A CA 1
ATOM 2951 C C . LEU A 1 379 ? 2.33 28.625 -3.611 1 94.5 379 LEU A C 1
ATOM 2953 O O . LEU A 1 379 ? 3.23 28.516 -2.775 1 94.5 379 LEU A O 1
ATOM 2957 N N . PHE A 1 380 ? 1.08 28.672 -3.254 1 96.19 380 PHE A N 1
ATOM 2958 C CA . PHE A 1 380 ? 0.482 28.266 -1.986 1 96.19 380 PHE A CA 1
ATOM 2959 C C . PHE A 1 380 ? -0.651 27.266 -2.217 1 96.19 380 PHE A C 1
ATOM 2961 O O . PHE A 1 380 ? -0.963 26.922 -3.359 1 96.19 380 PHE A O 1
ATOM 2968 N N . VAL A 1 381 ? -1.254 26.734 -1.164 1 96 381 VAL A N 1
ATOM 2969 C CA . VAL A 1 381 ? -2.436 25.891 -1.312 1 96 381 VAL A CA 1
ATOM 2970 C C . VAL A 1 381 ? -3.68 26.672 -0.873 1 96 381 VAL A C 1
ATOM 2972 O O . VAL A 1 381 ? -3.74 27.172 0.252 1 96 381 VAL A O 1
ATOM 2975 N N . PRO A 1 382 ? -4.68 26.781 -1.785 1 96.25 382 PRO A N 1
ATOM 2976 C CA . PRO A 1 382 ? -5.93 27.406 -1.347 1 96.25 382 PRO A CA 1
ATOM 2977 C C . PRO A 1 382 ? -6.609 26.641 -0.215 1 96.25 382 PRO A C 1
ATOM 2979 O O . PRO A 1 382 ? -6.586 25.406 -0.2 1 96.25 382 PRO A O 1
ATOM 2982 N N . GLY A 1 383 ? -7.234 27.375 0.691 1 97.25 383 GLY A N 1
ATOM 2983 C CA . GLY A 1 383 ? -7.848 26.766 1.855 1 97.25 383 GLY A CA 1
ATOM 2984 C C . GLY A 1 383 ? -8.945 25.781 1.499 1 97.25 383 GLY A C 1
ATOM 2985 O O . GLY A 1 383 ? -9.195 24.828 2.24 1 97.25 383 GLY A O 1
ATOM 2986 N N . SER A 1 384 ? -9.586 25.938 0.333 1 96.38 384 SER A N 1
ATOM 2987 C CA . SER A 1 384 ? -10.688 25.078 -0.098 1 96.38 384 SER A CA 1
ATOM 2988 C C . SER A 1 384 ? -10.234 23.625 -0.198 1 96.38 384 SER A C 1
ATOM 2990 O O . SER A 1 384 ? -11.047 22.703 -0.018 1 96.38 384 SER A O 1
ATOM 2992 N N . ALA A 1 385 ? -8.961 23.359 -0.403 1 95.94 385 ALA A N 1
ATOM 2993 C CA . ALA A 1 385 ? -8.406 22.016 -0.542 1 95.94 385 ALA A CA 1
ATOM 2994 C C . ALA A 1 385 ? -8.562 21.219 0.751 1 95.94 385 ALA A C 1
ATOM 2996 O O . ALA A 1 385 ? -8.484 19.984 0.744 1 95.94 385 ALA A O 1
ATOM 2997 N N . PHE A 1 386 ? -8.766 21.938 1.901 1 97.62 386 PHE A N 1
ATOM 2998 C CA . PHE A 1 386 ? -8.773 21.312 3.215 1 97.62 386 PHE A CA 1
ATOM 2999 C C . PHE A 1 386 ? -10.18 21.297 3.805 1 97.62 386 PHE A C 1
ATOM 3001 O O . PHE A 1 386 ? -10.375 20.906 4.957 1 97.62 386 PHE A O 1
ATOM 3008 N N . MET A 1 387 ? -11.164 21.797 2.979 1 97.62 387 MET A N 1
ATOM 3009 C CA . MET A 1 387 ? -12.555 21.859 3.42 1 97.62 387 MET A CA 1
ATOM 3010 C C . MET A 1 387 ? -13.328 20.609 2.975 1 97.62 387 MET A C 1
ATOM 3012 O O . MET A 1 387 ? -13.086 20.094 1.885 1 97.62 387 MET A O 1
ATOM 3016 N N . ILE A 1 388 ? -14.242 20.156 3.793 1 97.06 388 ILE A N 1
ATOM 3017 C CA . ILE A 1 388 ? -15.109 19.047 3.43 1 97.06 388 ILE A CA 1
ATOM 3018 C C . ILE A 1 388 ? -15.898 19.391 2.174 1 97.06 388 ILE A C 1
ATOM 3020 O O . ILE A 1 388 ? -15.961 18.609 1.228 1 97.06 388 ILE A O 1
ATOM 3024 N N . ASP A 1 389 ? -16.531 20.578 2.152 1 95.88 389 ASP A N 1
ATOM 3025 C CA . ASP A 1 389 ? -17.156 21.109 0.951 1 95.88 389 ASP A CA 1
ATOM 3026 C C . ASP A 1 389 ? -16.234 22.078 0.215 1 95.88 389 ASP A C 1
ATOM 3028 O O . ASP A 1 389 ? -16.156 23.25 0.561 1 95.88 389 ASP A O 1
ATOM 3032 N N . GLN A 1 390 ? -15.641 21.641 -0.791 1 93.88 390 GLN A N 1
ATOM 3033 C CA . GLN A 1 390 ? -14.602 22.375 -1.495 1 93.88 390 GLN A CA 1
ATOM 3034 C C . GLN A 1 390 ? -15.203 23.359 -2.494 1 93.88 390 GLN A C 1
ATOM 3036 O O . GLN A 1 390 ? -14.492 24.156 -3.1 1 93.88 390 GLN A O 1
ATOM 3041 N N . SER A 1 391 ? -16.531 23.312 -2.646 1 92.94 391 SER A N 1
ATOM 3042 C CA . SER A 1 391 ? -17.188 24.188 -3.609 1 92.94 391 SER A CA 1
ATOM 3043 C C . SER A 1 391 ? -17.453 25.562 -3.016 1 92.94 391 SER A C 1
ATOM 3045 O O . SER A 1 391 ? -17.75 26.516 -3.746 1 92.94 391 SER A O 1
ATOM 3047 N N . GLN A 1 392 ? -17.328 25.703 -1.691 1 94.88 392 GLN A N 1
ATOM 3048 C CA . GLN A 1 392 ? -17.609 26.969 -1.02 1 94.88 392 GLN A CA 1
ATOM 3049 C C . GLN A 1 392 ? -16.375 27.875 -1.041 1 94.88 392 GLN A C 1
ATOM 3051 O O . GLN A 1 392 ? -15.242 27.391 -0.98 1 94.88 392 GLN A O 1
ATOM 3056 N N . PRO A 1 393 ? -16.656 29.188 -1.11 1 96.38 393 PRO A N 1
ATOM 3057 C CA . PRO A 1 393 ? -15.516 30.109 -1.013 1 96.38 393 PRO A CA 1
ATOM 3058 C C . PRO A 1 393 ? -14.758 29.969 0.305 1 96.38 393 PRO A C 1
ATOM 3060 O O . PRO A 1 393 ? -15.367 29.734 1.351 1 96.38 393 PRO A O 1
ATOM 3063 N N . CYS A 1 394 ? -13.453 30.109 0.22 1 97.56 394 CYS A N 1
ATOM 3064 C CA . CYS A 1 394 ? -12.578 30.016 1.386 1 97.56 394 CYS A CA 1
ATOM 3065 C C . CYS A 1 394 ? -11.547 31.141 1.377 1 97.56 394 CYS A C 1
ATOM 3067 O O . CYS A 1 394 ? -10.898 31.391 0.358 1 97.56 394 CYS A O 1
ATOM 3069 N N . SER A 1 395 ? -11.406 31.859 2.463 1 98.06 395 SER A N 1
ATOM 3070 C CA . SER A 1 395 ? -10.508 33 2.553 1 98.06 395 SER A CA 1
ATOM 3071 C C . SER A 1 395 ? -9.125 32.594 3.027 1 98.06 395 SER A C 1
ATOM 3073 O O . SER A 1 395 ? -8.242 33.438 3.207 1 98.06 395 SER A O 1
ATOM 3075 N N . HIS A 1 396 ? -8.938 31.297 3.234 1 98.06 396 HIS A N 1
ATOM 3076 C CA . HIS A 1 396 ? -7.691 30.828 3.832 1 98.06 396 HIS A CA 1
ATOM 3077 C C . HIS A 1 396 ? -6.719 30.344 2.766 1 98.06 396 HIS A C 1
ATOM 3079 O O . HIS A 1 396 ? -7.129 30.016 1.649 1 98.06 396 HIS A O 1
ATOM 3085 N N . ILE A 1 397 ? -5.457 30.359 3.074 1 97.81 397 ILE A N 1
ATOM 3086 C CA . ILE A 1 397 ? -4.418 29.625 2.363 1 97.81 397 ILE A CA 1
ATOM 3087 C C . ILE A 1 397 ? -3.502 28.922 3.365 1 97.81 397 ILE A C 1
ATOM 3089 O O . ILE A 1 397 ? -3.441 29.312 4.535 1 97.81 397 ILE A O 1
ATOM 3093 N N . ARG A 1 398 ? -2.844 27.875 2.938 1 98 398 ARG A N 1
ATOM 3094 C CA . ARG A 1 398 ? -1.798 27.219 3.721 1 98 398 ARG A CA 1
ATOM 3095 C C . ARG A 1 398 ? -0.425 27.453 3.096 1 98 398 ARG A C 1
ATOM 3097 O O . ARG A 1 398 ? -0.236 27.219 1.899 1 98 398 ARG A O 1
ATOM 3104 N N . ALA A 1 399 ? 0.494 27.875 3.861 1 97.88 399 ALA A N 1
ATOM 3105 C CA . ALA A 1 399 ? 1.895 28.016 3.469 1 97.88 399 ALA A CA 1
ATOM 3106 C C . ALA A 1 399 ? 2.771 27.016 4.211 1 97.88 399 ALA A C 1
ATOM 3108 O O . ALA A 1 399 ? 2.643 26.844 5.426 1 97.88 399 ALA A O 1
ATOM 3109 N N . SER A 1 400 ? 3.617 26.344 3.518 1 97.19 400 SER A N 1
ATOM 3110 C CA . SER A 1 400 ? 4.598 25.469 4.141 1 97.19 400 SER A CA 1
ATOM 3111 C C . SER A 1 400 ? 5.945 26.156 4.297 1 97.19 400 SER A C 1
ATOM 3113 O O . SER A 1 400 ? 6.492 26.703 3.332 1 97.19 400 SER A O 1
ATOM 3115 N N . TYR A 1 401 ? 6.523 26.156 5.457 1 98 401 TYR A N 1
ATOM 3116 C CA . TYR A 1 401 ? 7.816 26.797 5.672 1 98 401 TYR A CA 1
ATOM 3117 C C . TYR A 1 401 ? 8.938 25.766 5.695 1 98 401 TYR A C 1
ATOM 3119 O O . TYR A 1 401 ? 10.062 26.062 6.098 1 98 401 TYR A O 1
ATOM 3127 N N . SER A 1 402 ? 8.672 24.562 5.258 1 96.56 402 SER A N 1
ATOM 3128 C CA . SER A 1 402 ? 9.586 23.438 5.383 1 96.56 402 SER A CA 1
ATOM 3129 C C . SER A 1 402 ? 10.789 23.594 4.465 1 96.56 402 SER A C 1
ATOM 3131 O O . SER A 1 402 ? 11.938 23.547 4.922 1 96.56 402 SER A O 1
ATOM 3133 N N . THR A 1 403 ? 10.57 23.828 3.162 1 94.06 403 THR A N 1
ATOM 3134 C CA . THR A 1 403 ? 11.656 23.719 2.195 1 94.06 403 THR A CA 1
ATOM 3135 C C . THR A 1 403 ? 12.125 25.094 1.741 1 94.06 403 THR A C 1
ATOM 3137 O O . THR A 1 403 ? 13.273 25.266 1.32 1 94.06 403 THR A O 1
ATOM 3140 N N . ALA A 1 404 ? 11.305 26.172 1.778 1 95.56 404 ALA A N 1
ATOM 3141 C CA . ALA A 1 404 ? 11.648 27.516 1.312 1 95.56 404 ALA A CA 1
ATOM 3142 C C . ALA A 1 404 ? 12.719 28.141 2.199 1 95.56 404 ALA A C 1
ATOM 3144 O O . ALA A 1 404 ? 12.695 27.984 3.422 1 95.56 404 ALA A O 1
ATOM 3145 N N . THR A 1 405 ? 13.672 28.844 1.604 1 96.5 405 THR A N 1
ATOM 3146 C CA . THR A 1 405 ? 14.672 29.594 2.357 1 96.5 405 THR A CA 1
ATOM 3147 C C . THR A 1 405 ? 14.055 30.844 2.973 1 96.5 405 THR A C 1
ATOM 3149 O O . THR A 1 405 ? 12.945 31.25 2.604 1 96.5 405 THR A O 1
ATOM 3152 N N . PRO A 1 406 ? 14.773 31.406 3.932 1 97.38 406 PRO A N 1
ATOM 3153 C CA . PRO A 1 406 ? 14.258 32.656 4.508 1 97.38 406 PRO A CA 1
ATOM 3154 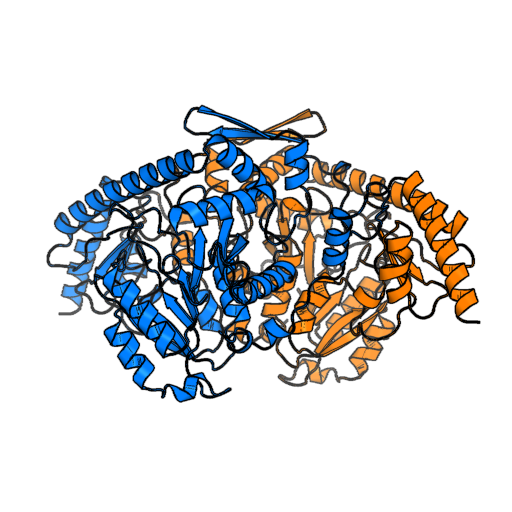C C . PRO A 1 406 ? 14.016 33.75 3.457 1 97.38 406 PRO A C 1
ATOM 3156 O O . PRO A 1 406 ? 13.008 34.438 3.518 1 97.38 406 PRO A O 1
ATOM 3159 N N . GLU A 1 407 ? 14.938 33.844 2.494 1 98.12 407 GLU A N 1
ATOM 3160 C CA . GLU A 1 407 ? 14.797 34.812 1.423 1 98.12 407 GLU A CA 1
ATOM 3161 C C . GLU A 1 407 ? 13.586 34.5 0.548 1 98.12 407 GLU A C 1
ATOM 3163 O O . GLU A 1 407 ? 12.844 35.406 0.157 1 98.12 407 GLU A O 1
ATOM 3168 N N . GLU A 1 408 ? 13.398 33.25 0.276 1 97.69 408 GLU A N 1
ATOM 3169 C CA . GLU A 1 408 ? 12.258 32.812 -0.526 1 97.69 408 GLU A CA 1
ATOM 3170 C C . GLU A 1 408 ? 10.945 33.094 0.2 1 97.69 408 GLU A C 1
ATOM 3172 O O . GLU A 1 408 ? 9.969 33.531 -0.411 1 97.69 408 GLU A O 1
ATOM 3177 N N . MET A 1 409 ? 10.898 32.812 1.515 1 98.38 409 MET A N 1
ATOM 3178 C CA . MET A 1 409 ? 9.688 33.062 2.291 1 98.38 409 MET A CA 1
ATOM 3179 C C . MET A 1 409 ? 9.344 34.562 2.293 1 98.38 409 MET A C 1
ATOM 3181 O O . MET A 1 409 ? 8.18 34.938 2.131 1 98.38 409 MET A O 1
ATOM 3185 N N . ASP A 1 410 ? 10.406 35.344 2.475 1 98.5 410 ASP A N 1
ATOM 3186 C CA . ASP A 1 410 ? 10.203 36.781 2.49 1 98.5 410 ASP A CA 1
ATOM 3187 C C . ASP A 1 410 ? 9.633 37.281 1.159 1 98.5 410 ASP A C 1
ATOM 3189 O O . ASP A 1 410 ? 8.641 38 1.134 1 98.5 410 ASP A O 1
ATOM 3193 N N . LEU A 1 411 ? 10.227 36.844 0.062 1 98.31 411 LEU A N 1
ATOM 3194 C CA . LEU A 1 411 ? 9.773 37.219 -1.271 1 98.31 411 LEU A CA 1
ATOM 3195 C C . LEU A 1 411 ? 8.383 36.656 -1.562 1 98.31 411 LEU A C 1
ATOM 3197 O O . LEU A 1 411 ? 7.559 37.344 -2.182 1 98.31 411 LEU A O 1
ATOM 3201 N N . ALA A 1 412 ? 8.148 35.469 -1.152 1 98.31 412 ALA A N 1
ATOM 3202 C CA . ALA A 1 412 ? 6.848 34.812 -1.367 1 98.31 412 ALA A CA 1
ATOM 3203 C C . ALA A 1 412 ? 5.734 35.625 -0.699 1 98.31 412 ALA A C 1
ATOM 3205 O O . ALA A 1 412 ? 4.691 35.875 -1.307 1 98.31 412 ALA A O 1
ATOM 3206 N N . PHE A 1 413 ? 5.895 36.062 0.511 1 98.69 413 PHE A N 1
ATOM 3207 C CA . PHE A 1 413 ? 4.867 36.781 1.239 1 98.69 413 PHE A CA 1
ATOM 3208 C C . PHE A 1 413 ? 4.746 38.219 0.712 1 98.69 413 PHE A C 1
ATOM 3210 O O . PHE A 1 413 ? 3.658 38.781 0.725 1 98.69 413 PHE A O 1
ATOM 3217 N N . LYS A 1 414 ? 5.887 38.781 0.221 1 98.62 414 LYS A N 1
ATOM 3218 C CA . LYS A 1 414 ? 5.793 40.062 -0.456 1 98.62 414 LYS A CA 1
ATOM 3219 C C . LYS A 1 414 ? 4.891 39.969 -1.682 1 98.62 414 LYS A C 1
ATOM 3221 O O . LYS A 1 414 ? 4.008 40.812 -1.871 1 98.62 414 LYS A O 1
ATOM 3226 N N . ARG A 1 415 ? 5.109 39 -2.461 1 98.06 415 ARG A N 1
ATOM 3227 C CA . ARG A 1 415 ? 4.293 38.781 -3.652 1 98.06 415 ARG A CA 1
ATOM 3228 C C . ARG A 1 415 ? 2.834 38.531 -3.281 1 98.06 415 ARG A C 1
ATOM 3230 O O . ARG A 1 415 ? 1.926 39.031 -3.959 1 98.06 415 ARG A O 1
ATOM 3237 N N . LEU A 1 416 ? 2.637 37.75 -2.24 1 98.31 416 LEU A N 1
ATOM 3238 C CA . LEU A 1 416 ? 1.279 37.5 -1.771 1 98.31 416 LEU A CA 1
ATOM 3239 C C . LEU A 1 416 ? 0.599 38.781 -1.338 1 98.31 416 LEU A C 1
ATOM 3241 O O . LEU A 1 416 ? -0.576 39.031 -1.643 1 98.31 416 LEU A O 1
ATOM 3245 N N . ALA A 1 417 ? 1.312 39.656 -0.608 1 98.38 417 ALA A N 1
ATOM 3246 C CA . ALA A 1 417 ? 0.777 40.938 -0.164 1 98.38 417 ALA A CA 1
ATOM 3247 C C . ALA A 1 417 ? 0.315 41.781 -1.351 1 98.38 417 ALA A C 1
ATOM 3249 O O . ALA A 1 417 ? -0.76 42.375 -1.311 1 98.38 417 ALA A O 1
ATOM 3250 N N . ASP A 1 418 ? 1.15 41.781 -2.352 1 97.81 418 ASP A N 1
ATOM 3251 C CA . ASP A 1 418 ? 0.807 42.531 -3.551 1 97.81 418 ASP A CA 1
ATOM 3252 C C . ASP A 1 418 ? -0.469 42 -4.195 1 97.81 418 ASP A C 1
ATOM 3254 O O . ASP A 1 418 ? -1.318 42.781 -4.641 1 97.81 418 ASP A O 1
ATOM 3258 N N . LEU A 1 419 ? -0.618 40.719 -4.254 1 97.12 419 LEU A N 1
ATOM 3259 C CA . LEU A 1 419 ? -1.789 40.094 -4.848 1 97.12 419 LEU A CA 1
ATOM 3260 C C . LEU A 1 419 ? -3.047 40.406 -4.047 1 97.12 419 LEU A C 1
ATOM 3262 O O . LEU A 1 419 ? -4.113 40.625 -4.621 1 97.12 419 LEU A O 1
ATOM 3266 N N . ILE A 1 420 ? -2.949 40.375 -2.689 1 97.62 420 ILE A N 1
ATOM 3267 C CA . ILE A 1 420 ? -4.082 40.656 -1.824 1 97.62 420 ILE A CA 1
ATOM 3268 C C . ILE A 1 420 ? -4.555 42.094 -2.068 1 97.62 420 ILE A C 1
ATOM 3270 O O . ILE A 1 420 ? -5.754 42.344 -2.203 1 97.62 420 ILE A O 1
ATOM 3274 N N . ARG A 1 421 ? -3.627 43.031 -2.197 1 96.44 421 ARG A N 1
ATOM 3275 C CA . ARG A 1 421 ? -3.963 44.438 -2.426 1 96.44 421 ARG A CA 1
ATOM 3276 C C . ARG A 1 421 ? -4.66 44.625 -3.77 1 96.44 421 ARG A C 1
ATOM 3278 O O . ARG A 1 421 ? -5.602 45.406 -3.883 1 96.44 421 ARG A O 1
ATOM 3285 N N . GLU A 1 422 ? -4.172 43.875 -4.703 1 94.56 422 GLU A N 1
ATOM 3286 C CA . GLU A 1 422 ? -4.801 43.938 -6.02 1 94.56 422 GLU A CA 1
ATOM 3287 C C . GLU A 1 422 ? -6.227 43.406 -5.977 1 94.56 422 GLU A C 1
ATOM 3289 O O . GLU A 1 422 ? -7.129 43.969 -6.605 1 94.56 422 GLU A O 1
ATOM 3294 N N . GLU A 1 423 ? -6.441 42.281 -5.305 1 92.5 423 GLU A N 1
ATOM 3295 C CA . GLU A 1 423 ? -7.754 41.656 -5.211 1 92.5 423 GLU A CA 1
ATOM 3296 C C . GLU A 1 423 ? -8.75 42.562 -4.484 1 92.5 423 GLU A C 1
ATOM 3298 O O . GLU A 1 423 ? -9.938 42.562 -4.801 1 92.5 423 GLU A O 1
ATOM 3303 N N . VAL A 1 424 ? -8.336 43.219 -3.467 1 89 424 VAL A N 1
ATOM 3304 C CA . VAL A 1 424 ? -9.188 44.125 -2.684 1 89 424 VAL A CA 1
ATOM 3305 C C . VAL A 1 424 ? -9.602 45.312 -3.531 1 89 424 VAL A C 1
ATOM 3307 O O . VAL A 1 424 ? -10.75 45.75 -3.475 1 89 424 VAL A O 1
ATOM 3310 N N . LYS A 1 425 ? -8.727 45.781 -4.391 1 88.69 425 LYS A N 1
ATOM 3311 C CA . LYS A 1 425 ? -9.023 46.906 -5.277 1 88.69 425 LYS A CA 1
ATOM 3312 C C . LYS A 1 425 ? -10.047 46.5 -6.34 1 88.69 425 LYS A C 1
ATOM 3314 O O . LYS A 1 425 ? -10.906 47.312 -6.707 1 88.69 425 LYS A O 1
ATOM 3319 N N . GLU A 1 426 ? -9.852 45.281 -6.762 1 83.69 426 GLU A N 1
ATOM 3320 C CA . GLU A 1 426 ? -10.758 44.812 -7.805 1 83.69 426 GLU A CA 1
ATOM 3321 C C . GLU A 1 426 ? -12.148 44.531 -7.242 1 83.69 426 GLU A C 1
ATOM 3323 O O . GLU A 1 426 ? -13.141 44.594 -7.977 1 83.69 426 GLU A O 1
ATOM 3328 N N . SER A 1 427 ? -12.297 44.219 -6.039 1 79 427 SER A N 1
ATOM 3329 C CA . SER A 1 427 ? -13.578 43.906 -5.41 1 79 427 SER A CA 1
ATOM 3330 C C . SER A 1 427 ? -14.297 45.188 -4.977 1 79 427 SER A C 1
ATOM 3332 O O . SER A 1 427 ? -15.523 45.188 -4.82 1 79 427 SER A O 1
ATOM 3334 N N . ASP A 1 428 ? -13.656 46.281 -4.758 1 69.31 428 ASP A N 1
ATOM 3335 C CA . ASP A 1 428 ? -14.258 47.562 -4.461 1 69.31 428 ASP A CA 1
ATOM 3336 C C . ASP A 1 428 ? -14.742 48.25 -5.734 1 69.31 428 ASP A C 1
ATOM 3338 O O . ASP A 1 428 ? -15.781 48.906 -5.73 1 69.31 428 ASP A O 1
ATOM 3342 N N . MET B 1 1 ? -13.461 1.693 -27.156 1 91.12 1 MET B N 1
ATOM 3343 C CA . MET B 1 1 ? -14.094 1.135 -25.969 1 91.12 1 MET B CA 1
ATOM 3344 C C . MET B 1 1 ? -14.617 2.242 -25.062 1 91.12 1 MET B C 1
ATOM 3346 O O . MET B 1 1 ? -14.008 3.314 -24.969 1 91.12 1 MET B O 1
ATOM 3350 N N . ASN B 1 2 ? -15.789 2.061 -24.469 1 92.81 2 ASN B N 1
ATOM 3351 C CA . ASN B 1 2 ? -16.281 2.961 -23.438 1 92.81 2 ASN B CA 1
ATOM 3352 C C . ASN B 1 2 ? -15.781 2.561 -22.047 1 92.81 2 ASN B C 1
ATOM 3354 O O . ASN B 1 2 ? -16.406 1.759 -21.359 1 92.81 2 ASN B O 1
ATOM 3358 N N . TYR B 1 3 ? -14.734 3.186 -21.641 1 95.62 3 TYR B N 1
ATOM 3359 C CA . TYR B 1 3 ? -14.039 2.758 -20.438 1 95.62 3 TYR B CA 1
ATOM 3360 C C . TYR B 1 3 ? -14.852 3.096 -19.188 1 95.62 3 TYR B C 1
ATOM 3362 O O . TYR B 1 3 ? -14.695 2.453 -18.156 1 95.62 3 TYR B O 1
ATOM 3370 N N . THR B 1 4 ? -15.672 4.082 -19.172 1 94 4 THR B N 1
ATOM 3371 C CA . THR B 1 4 ? -16.438 4.52 -18.016 1 94 4 THR B CA 1
ATOM 3372 C C . THR B 1 4 ? -17.375 3.408 -17.531 1 94 4 THR B C 1
ATOM 3374 O O . THR B 1 4 ? -17.641 3.295 -16.328 1 94 4 THR B O 1
ATOM 3377 N N . ARG B 1 5 ? -17.781 2.541 -18.406 1 93.06 5 ARG B N 1
ATOM 3378 C CA . ARG B 1 5 ? -18.719 1.483 -18.047 1 93.06 5 ARG B CA 1
ATOM 3379 C C . ARG B 1 5 ? -18.094 0.512 -17.047 1 93.06 5 ARG B C 1
ATOM 3381 O O . ARG B 1 5 ? -18.797 -0.185 -16.328 1 93.06 5 ARG B O 1
ATOM 3388 N N . PHE B 1 6 ? -16.766 0.466 -17.109 1 96 6 PHE B N 1
ATOM 3389 C CA . PHE B 1 6 ? -16.078 -0.527 -16.297 1 96 6 PHE B CA 1
ATOM 3390 C C . PHE B 1 6 ? -15.852 0.003 -14.883 1 96 6 PHE B C 1
ATOM 3392 O O . PHE B 1 6 ? -15.539 -0.764 -13.969 1 96 6 PHE B O 1
ATOM 3399 N N . LEU B 1 7 ? -15.945 1.291 -14.648 1 96.94 7 LEU B N 1
ATOM 3400 C CA . LEU B 1 7 ? -15.586 1.927 -13.383 1 96.94 7 LEU B CA 1
ATOM 3401 C C . LEU B 1 7 ? -16.781 1.971 -12.438 1 96.94 7 LEU B C 1
ATOM 3403 O O . LEU B 1 7 ? -17.906 2.213 -12.875 1 96.94 7 LEU B O 1
ATOM 3407 N N . ASN B 1 8 ? -16.547 1.764 -11.133 1 96.69 8 ASN B N 1
ATOM 3408 C CA . ASN B 1 8 ? -17.641 1.856 -10.18 1 96.69 8 ASN B CA 1
ATOM 3409 C C . ASN B 1 8 ? -17.75 3.262 -9.594 1 96.69 8 ASN B C 1
ATOM 3411 O O . ASN B 1 8 ? -16.969 4.148 -9.938 1 96.69 8 ASN B O 1
ATOM 3415 N N . ARG B 1 9 ? -18.703 3.467 -8.727 1 96 9 ARG B N 1
ATOM 3416 C CA . ARG B 1 9 ? -19.031 4.777 -8.172 1 96 9 ARG B CA 1
ATOM 3417 C C . ARG B 1 9 ? -17.859 5.348 -7.387 1 96 9 ARG B C 1
ATOM 3419 O O . ARG B 1 9 ? -17.516 6.527 -7.523 1 96 9 ARG B O 1
ATOM 3426 N N . LEU B 1 10 ? -17.266 4.512 -6.5 1 97.44 10 LEU B N 1
ATOM 3427 C CA . LEU B 1 10 ? -16.141 4.926 -5.672 1 97.44 10 LEU B CA 1
ATOM 3428 C C . LEU B 1 10 ? -15 5.477 -6.531 1 97.44 10 LEU B C 1
ATOM 3430 O O . LEU B 1 10 ? -14.469 6.555 -6.254 1 97.44 10 LEU B O 1
ATOM 3434 N N . SER B 1 11 ? -14.633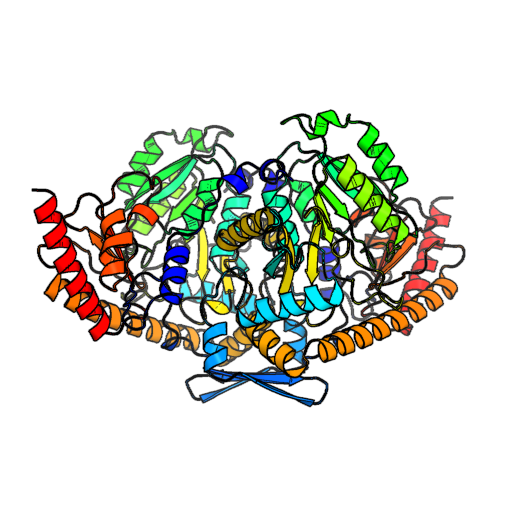 4.707 -7.547 1 98.12 11 SER B N 1
ATOM 3435 C CA . SER B 1 11 ? -13.547 5.09 -8.438 1 98.12 11 SER B CA 1
ATOM 3436 C C . SER B 1 11 ? -13.867 6.379 -9.188 1 98.12 11 SER B C 1
ATOM 3438 O O . SER B 1 11 ? -13.008 7.25 -9.336 1 98.12 11 SER B O 1
ATOM 3440 N N . LEU B 1 12 ? -15.078 6.504 -9.68 1 97.5 12 LEU B N 1
ATOM 3441 C CA . LEU B 1 12 ? -15.484 7.688 -10.422 1 97.5 12 LEU B CA 1
ATOM 3442 C C . LEU B 1 12 ? -15.477 8.922 -9.523 1 97.5 12 LEU B C 1
ATOM 3444 O O . LEU B 1 12 ? -15.281 10.039 -10.008 1 97.5 12 LEU B O 1
ATOM 3448 N N . ALA B 1 13 ? -15.609 8.734 -8.227 1 97.31 13 ALA B N 1
ATOM 3449 C CA . ALA B 1 13 ? -15.688 9.844 -7.285 1 97.31 13 ALA B CA 1
ATOM 3450 C C . ALA B 1 13 ? -14.297 10.297 -6.844 1 97.31 13 ALA B C 1
ATOM 3452 O O . ALA B 1 13 ? -14.141 11.367 -6.262 1 97.31 13 ALA B O 1
ATOM 3453 N N . ARG B 1 14 ? -13.273 9.516 -7.059 1 96.94 14 ARG B N 1
ATOM 3454 C CA . ARG B 1 14 ? -11.922 9.898 -6.652 1 96.94 14 ARG B CA 1
ATOM 3455 C C . ARG B 1 14 ? -11.383 11.031 -7.523 1 96.94 14 ARG B C 1
ATOM 3457 O O . ARG B 1 14 ? -11.609 11.047 -8.734 1 96.94 14 ARG B O 1
ATOM 3464 N N . LYS B 1 15 ? -10.75 11.953 -6.828 1 93.19 15 LYS B N 1
ATOM 3465 C CA . LYS B 1 15 ? -10.156 13.109 -7.5 1 93.19 15 LYS B CA 1
ATOM 3466 C C . LYS B 1 15 ? -8.664 13.219 -7.184 1 93.19 15 LYS B C 1
ATOM 3468 O O . LYS B 1 15 ? -8.203 12.711 -6.16 1 93.19 15 LYS B O 1
ATOM 3473 N N . PRO B 1 16 ? -7.973 13.844 -8.062 1 90.38 16 PRO B N 1
ATOM 3474 C CA . PRO B 1 16 ? -6.562 14.086 -7.75 1 90.38 16 PRO B CA 1
ATOM 3475 C C . PRO B 1 16 ? -6.375 14.953 -6.508 1 90.38 16 PRO B C 1
ATOM 3477 O O . PRO B 1 16 ? -7.191 15.844 -6.242 1 90.38 16 PRO B O 1
ATOM 3480 N N . SER B 1 17 ? -5.355 14.664 -5.797 1 86.31 17 SER B N 1
ATOM 3481 C CA . SER B 1 17 ? -4.984 15.5 -4.652 1 86.31 17 SER B CA 1
ATOM 3482 C C . SER B 1 17 ? -4.633 16.922 -5.09 1 86.31 17 SER B C 1
ATOM 3484 O O . SER B 1 17 ? -3.781 17.109 -5.961 1 86.31 17 SER B O 1
ATOM 3486 N N . PRO B 1 18 ? -5.254 17.875 -4.492 1 84.06 18 PRO B N 1
ATOM 3487 C CA . PRO B 1 18 ? -4.898 19.25 -4.852 1 84.06 18 PRO B CA 1
ATOM 3488 C C . PRO B 1 18 ? -3.422 19.562 -4.602 1 84.06 18 PRO B C 1
ATOM 3490 O O . PRO B 1 18 ? -2.801 20.281 -5.383 1 84.06 18 PRO B O 1
ATOM 3493 N N . ILE B 1 19 ? -2.916 19 -3.535 1 82.69 19 ILE B N 1
ATOM 3494 C CA . ILE B 1 19 ? -1.518 19.234 -3.186 1 82.69 19 ILE B CA 1
ATOM 3495 C C . ILE B 1 19 ? -0.611 18.609 -4.25 1 82.69 19 ILE B C 1
ATOM 3497 O O . ILE B 1 19 ? 0.364 19.234 -4.68 1 82.69 19 ILE B O 1
ATOM 3501 N N . ARG B 1 20 ? -0.984 17.484 -4.699 1 78.88 20 ARG B N 1
ATOM 3502 C CA . ARG B 1 20 ? -0.144 16.797 -5.668 1 78.88 20 ARG B CA 1
ATOM 3503 C C . ARG B 1 20 ? -0.224 17.469 -7.039 1 78.88 20 ARG B C 1
ATOM 3505 O O . ARG B 1 20 ? 0.761 17.5 -7.781 1 78.88 20 ARG B O 1
ATOM 3512 N N . ILE B 1 21 ? -1.356 18.047 -7.312 1 77.94 21 ILE B N 1
ATOM 3513 C CA . ILE B 1 21 ? -1.496 18.828 -8.539 1 77.94 21 ILE B CA 1
ATOM 3514 C C . ILE B 1 21 ? -0.549 20.031 -8.508 1 77.94 21 ILE B C 1
ATOM 3516 O O . ILE B 1 21 ? 0.148 20.297 -9.484 1 77.94 21 ILE B O 1
ATOM 3520 N N . LEU B 1 22 ? -0.44 20.609 -7.383 1 79.12 22 LEU B N 1
ATOM 3521 C CA . LEU B 1 22 ? 0.421 21.781 -7.23 1 79.12 22 LEU B CA 1
ATOM 3522 C C . LEU B 1 22 ? 1.892 21.375 -7.281 1 79.12 22 LEU B C 1
ATOM 3524 O O . LEU B 1 22 ? 2.719 22.109 -7.828 1 79.12 22 LEU B O 1
ATOM 3528 N N . THR B 1 23 ? 2.164 20.188 -6.734 1 75.44 23 THR B N 1
ATOM 3529 C CA . THR B 1 23 ? 3.527 19.672 -6.789 1 75.44 23 THR B CA 1
ATOM 3530 C C . THR B 1 23 ? 3.939 19.375 -8.227 1 75.44 23 THR B C 1
ATOM 3532 O O . THR B 1 23 ? 5.078 19.641 -8.617 1 75.44 23 THR B O 1
ATOM 3535 N N . ALA B 1 24 ? 3.006 18.875 -8.977 1 73.44 24 ALA B N 1
ATOM 3536 C CA . ALA B 1 24 ? 3.275 18.609 -10.391 1 73.44 24 ALA B CA 1
ATOM 3537 C C . ALA B 1 24 ? 3.523 19.906 -11.148 1 73.44 24 ALA B C 1
ATOM 3539 O O . ALA B 1 24 ? 4.395 19.969 -12.023 1 73.44 24 ALA B O 1
ATOM 3540 N N . ILE B 1 25 ? 2.82 20.938 -10.773 1 77.12 25 ILE B N 1
ATOM 3541 C CA . ILE B 1 25 ? 2.984 22.25 -11.383 1 77.12 25 ILE B CA 1
ATOM 3542 C C . ILE B 1 25 ? 4.379 22.781 -11.078 1 77.12 25 ILE B C 1
ATOM 3544 O O . ILE B 1 25 ? 5.035 23.359 -11.953 1 77.12 25 ILE B O 1
ATOM 3548 N N . LEU B 1 26 ? 4.84 22.531 -9.891 1 77.94 26 LEU B N 1
ATOM 3549 C CA . LEU B 1 26 ? 6.168 22.969 -9.484 1 77.94 26 LEU B CA 1
ATOM 3550 C C . LEU B 1 26 ? 7.246 22.328 -10.359 1 77.94 26 LEU B C 1
ATOM 3552 O O . LEU B 1 26 ? 8.203 23 -10.758 1 77.94 26 LEU B O 1
ATOM 3556 N N . ASN B 1 27 ? 7.02 21.109 -10.656 1 71.5 27 ASN B N 1
ATOM 3557 C CA . ASN B 1 27 ? 8.008 20.375 -11.43 1 71.5 27 ASN B CA 1
ATOM 3558 C C . ASN B 1 27 ? 8.117 20.906 -12.859 1 71.5 27 ASN B C 1
ATOM 3560 O O . ASN B 1 27 ? 9.133 20.719 -13.523 1 71.5 27 ASN B O 1
ATOM 3564 N N . GLU B 1 28 ? 7.055 21.641 -13.273 1 74.25 28 GLU B N 1
ATOM 3565 C CA . GLU B 1 28 ? 7.016 22.172 -14.633 1 74.25 28 GLU B CA 1
ATOM 3566 C C . GLU B 1 28 ? 7.293 23.672 -14.641 1 74.25 28 GLU B C 1
ATOM 3568 O O . GLU B 1 28 ? 7.359 24.297 -15.703 1 74.25 28 GLU B O 1
ATOM 3573 N N . SER B 1 29 ? 7.473 24.188 -13.547 1 80.19 29 SER B N 1
ATOM 3574 C CA . SER B 1 29 ? 7.59 25.641 -13.422 1 80.19 29 SER B CA 1
ATOM 3575 C C . SER B 1 29 ? 9.039 26.078 -13.555 1 80.19 29 SER B C 1
ATOM 3577 O O . SER B 1 29 ? 9.953 25.266 -13.531 1 80.19 29 SER B O 1
ATOM 3579 N N . SER B 1 30 ? 9.211 27.406 -13.812 1 81.75 30 SER B N 1
ATOM 3580 C CA . SER B 1 30 ? 10.539 27.984 -13.961 1 81.75 30 SER B CA 1
ATOM 3581 C C . SER B 1 30 ? 11.305 27.984 -12.641 1 81.75 30 SER B C 1
ATOM 3583 O O . SER B 1 30 ? 10.703 27.797 -11.578 1 81.75 30 SER B O 1
ATOM 3585 N N . ALA B 1 31 ? 12.586 28.328 -12.797 1 82.5 31 ALA B N 1
ATOM 3586 C CA . ALA B 1 31 ? 13.484 28.375 -11.648 1 82.5 31 ALA B CA 1
ATOM 3587 C C . ALA B 1 31 ? 13.141 29.531 -10.719 1 82.5 31 ALA B C 1
ATOM 3589 O O . ALA B 1 31 ? 13.523 29.531 -9.547 1 82.5 31 ALA B O 1
ATOM 3590 N N . GLU B 1 32 ? 12.359 30.328 -11.125 1 89.56 32 GLU B N 1
ATOM 3591 C CA . GLU B 1 32 ? 11.984 31.516 -10.352 1 89.56 32 GLU B CA 1
ATOM 3592 C C . GLU B 1 32 ? 10.789 31.234 -9.445 1 89.56 32 GLU B C 1
ATOM 3594 O O . GLU B 1 32 ? 10.484 32 -8.547 1 89.56 32 GLU B O 1
ATOM 3599 N N . MET B 1 33 ? 10.156 30.109 -9.688 1 93.25 33 MET B N 1
ATOM 3600 C CA . MET B 1 33 ? 8.977 29.75 -8.906 1 93.25 33 MET B CA 1
ATOM 3601 C C . MET B 1 33 ? 9.352 29.422 -7.465 1 93.25 33 MET B C 1
ATOM 3603 O O . MET B 1 33 ? 10.266 28.641 -7.219 1 93.25 33 MET B O 1
ATOM 3607 N N . ILE B 1 34 ? 8.766 30.141 -6.547 1 94.75 34 ILE B N 1
ATOM 3608 C CA . ILE B 1 34 ? 8.906 29.844 -5.125 1 94.75 34 ILE B CA 1
ATOM 3609 C C . ILE B 1 34 ? 7.688 29.062 -4.637 1 94.75 34 ILE B C 1
ATOM 3611 O O . ILE B 1 34 ? 6.559 29.562 -4.723 1 94.75 34 ILE B O 1
ATOM 3615 N N . SER B 1 35 ? 7.918 27.859 -4.203 1 93.88 35 SER B N 1
ATOM 3616 C CA . SER B 1 35 ? 6.785 27.062 -3.748 1 93.88 35 SER B CA 1
ATOM 3617 C C . SER B 1 35 ? 6.754 26.969 -2.227 1 93.88 35 SER B C 1
ATOM 3619 O O . SER B 1 35 ? 7.734 26.562 -1.603 1 93.88 35 SER B O 1
ATOM 3621 N N . MET B 1 36 ? 5.703 27.375 -1.669 1 95.56 36 MET B N 1
ATOM 3622 C CA . MET B 1 36 ? 5.352 27.109 -0.276 1 95.56 36 MET B CA 1
ATOM 3623 C C . MET B 1 36 ? 4.074 26.281 -0.183 1 95.56 36 MET B C 1
ATOM 3625 O O . MET B 1 36 ? 3.324 26.406 0.789 1 95.56 36 MET B O 1
ATOM 3629 N N . ALA B 1 37 ? 3.797 25.531 -1.287 1 91.25 37 ALA B N 1
ATOM 3630 C CA . ALA B 1 37 ? 2.561 24.766 -1.385 1 91.25 37 ALA B CA 1
ATOM 3631 C C . ALA B 1 37 ? 2.752 23.359 -0.84 1 91.25 37 ALA B C 1
ATOM 3633 O O . ALA B 1 37 ? 1.854 22.797 -0.2 1 91.25 37 ALA B O 1
ATOM 3634 N N . GLY B 1 38 ? 3.887 22.766 -1.08 1 85.31 38 GLY B N 1
ATOM 3635 C CA . GLY B 1 38 ? 4.07 21.359 -0.782 1 85.31 38 GLY B CA 1
ATOM 3636 C C . GLY B 1 38 ? 4.227 21.078 0.7 1 85.31 38 GLY B C 1
ATOM 3637 O O . GLY B 1 38 ? 4.824 21.875 1.429 1 85.31 38 GLY B O 1
ATOM 3638 N N . GLY B 1 39 ? 3.6 20.031 1.213 1 87.25 39 GLY B N 1
ATOM 3639 C CA . GLY B 1 39 ? 3.826 19.531 2.561 1 87.25 39 GLY B CA 1
ATOM 3640 C C . GLY B 1 39 ? 4.977 18.547 2.646 1 87.25 39 GLY B C 1
ATOM 3641 O O . GLY B 1 39 ? 4.879 17.531 3.34 1 87.25 39 GLY B O 1
ATOM 3642 N N . MET B 1 40 ? 6.055 18.859 1.974 1 91.56 40 MET B N 1
ATOM 3643 C CA . MET B 1 40 ? 7.211 17.969 1.921 1 91.56 40 MET B CA 1
ATOM 3644 C C . MET B 1 40 ? 8.188 18.281 3.051 1 91.56 40 MET B C 1
ATOM 3646 O O . MET B 1 40 ? 8.57 19.438 3.246 1 91.56 40 MET B O 1
ATOM 3650 N N . PRO B 1 41 ? 8.594 17.234 3.758 1 95.5 41 PRO B N 1
ATOM 3651 C CA . PRO B 1 41 ? 9.656 17.469 4.738 1 95.5 41 PRO B CA 1
ATOM 3652 C C . PRO B 1 41 ? 10.969 17.906 4.094 1 95.5 41 PRO B C 1
ATOM 3654 O O . PRO B 1 41 ? 11.18 17.672 2.9 1 95.5 41 PRO B O 1
ATOM 3657 N N . ASN B 1 42 ? 11.773 18.609 4.859 1 95.31 42 ASN B N 1
ATOM 3658 C CA . ASN B 1 42 ? 13.078 19.047 4.375 1 95.31 42 ASN B CA 1
ATOM 3659 C C . ASN B 1 42 ? 14.094 17.906 4.383 1 95.31 42 ASN B C 1
ATOM 3661 O O . ASN B 1 42 ? 14.398 17.359 5.438 1 95.31 42 ASN B O 1
ATOM 3665 N N . THR B 1 43 ? 14.664 17.578 3.275 1 92.44 43 THR B N 1
ATOM 3666 C CA . THR B 1 43 ? 15.57 16.438 3.146 1 92.44 43 THR B CA 1
ATOM 3667 C C . THR B 1 43 ? 16.812 16.641 4 1 92.44 43 THR B C 1
ATOM 3669 O O . THR B 1 43 ? 17.516 15.68 4.312 1 92.44 43 THR B O 1
ATOM 3672 N N . GLN B 1 44 ? 17.062 17.875 4.379 1 92.75 44 GLN B N 1
ATOM 3673 C CA . GLN B 1 44 ? 18.203 18.156 5.238 1 92.75 44 GLN B CA 1
ATOM 3674 C C . GLN B 1 44 ? 18.031 17.531 6.617 1 92.75 44 GLN B C 1
ATOM 3676 O O . GLN B 1 44 ? 19 17.375 7.359 1 92.75 44 GLN B O 1
ATOM 3681 N N . THR B 1 45 ? 16.781 17.25 6.945 1 95.81 45 THR B N 1
ATOM 3682 C CA . THR B 1 45 ? 16.516 16.688 8.258 1 95.81 45 THR B CA 1
ATOM 3683 C C . THR B 1 45 ? 16.578 15.164 8.219 1 95.81 45 THR B C 1
ATOM 3685 O O . THR B 1 45 ? 16.547 14.508 9.258 1 95.81 45 THR B O 1
ATOM 3688 N N . PHE B 1 46 ? 16.688 14.539 7.031 1 96.75 46 PHE B N 1
ATOM 3689 C CA . PHE B 1 46 ? 16.797 13.086 6.926 1 96.75 46 PHE B CA 1
ATOM 3690 C C . PHE B 1 46 ? 18.203 12.617 7.309 1 96.75 46 PHE B C 1
ATOM 3692 O O . PHE B 1 46 ? 19.188 13.242 6.926 1 96.75 46 PHE B O 1
ATOM 3699 N N . PRO B 1 47 ? 18.328 11.523 7.977 1 97 47 PRO B N 1
ATOM 3700 C CA . PRO B 1 47 ? 19.641 11.102 8.469 1 97 47 PRO B CA 1
ATOM 3701 C C . PRO B 1 47 ? 20.469 10.398 7.398 1 97 47 PRO B C 1
ATOM 3703 O O . PRO B 1 47 ? 21.672 10.219 7.566 1 97 47 PRO B O 1
ATOM 3706 N N . ILE B 1 48 ? 19.938 9.953 6.293 1 96.44 48 ILE B N 1
ATOM 3707 C CA . ILE B 1 48 ? 20.594 9.117 5.301 1 96.44 48 ILE B CA 1
ATOM 3708 C C . ILE B 1 48 ? 21.203 9.984 4.207 1 96.44 48 ILE B C 1
ATOM 3710 O O . ILE B 1 48 ? 20.562 10.922 3.721 1 96.44 48 ILE B O 1
ATOM 3714 N N . MET B 1 49 ? 22.406 9.68 3.799 1 96 49 MET B N 1
ATOM 3715 C CA . MET B 1 49 ? 23.062 10.461 2.76 1 96 49 MET B CA 1
ATOM 3716 C C . MET B 1 49 ? 23.266 9.633 1.495 1 96 49 MET B C 1
ATOM 3718 O O . MET B 1 49 ? 22.812 10.023 0.417 1 96 49 MET B O 1
ATOM 3722 N N . GLU B 1 50 ? 23.969 8.547 1.644 1 97.69 50 GLU B N 1
ATOM 3723 C CA . GLU B 1 50 ? 24.344 7.691 0.523 1 97.69 50 GLU B CA 1
ATOM 3724 C C . GLU B 1 50 ? 24.141 6.219 0.864 1 97.69 50 GLU B C 1
ATOM 3726 O O . GLU B 1 50 ? 23.922 5.867 2.027 1 97.69 50 GLU B O 1
ATOM 3731 N N . ALA B 1 51 ? 24.188 5.379 -0.199 1 98.38 51 ALA B N 1
ATOM 3732 C CA . ALA B 1 51 ? 24.109 3.936 0.01 1 98.38 51 ALA B CA 1
ATOM 3733 C C . ALA B 1 51 ? 24.906 3.188 -1.062 1 98.38 51 ALA B C 1
ATOM 3735 O O . ALA B 1 51 ? 25.281 3.768 -2.084 1 98.38 51 ALA B O 1
ATOM 3736 N N . SER B 1 52 ? 25.219 2.008 -0.807 1 98.44 52 SER B N 1
ATOM 3737 C CA . SER B 1 52 ? 25.797 1.084 -1.774 1 98.44 52 SER B CA 1
ATOM 3738 C C . SER B 1 52 ? 25.188 -0.307 -1.647 1 98.44 52 SER B C 1
ATOM 3740 O O . SER B 1 52 ? 24.859 -0.75 -0.544 1 98.44 52 SER B O 1
ATOM 3742 N N . PHE B 1 53 ? 25.047 -0.999 -2.773 1 98.44 53 PHE B N 1
ATOM 3743 C CA . PHE B 1 53 ? 24.516 -2.361 -2.828 1 98.44 53 PHE B CA 1
ATOM 3744 C C . PHE B 1 53 ? 25.5 -3.281 -3.555 1 98.44 53 PHE B C 1
ATOM 3746 O O . PHE B 1 53 ? 25.984 -2.945 -4.633 1 98.44 53 PHE B O 1
ATOM 3753 N N . LYS B 1 54 ? 25.781 -4.406 -2.953 1 98.38 54 LYS B N 1
ATOM 3754 C CA . LYS B 1 54 ? 26.609 -5.43 -3.568 1 98.38 54 LYS B CA 1
ATOM 3755 C C . LYS B 1 54 ? 25.766 -6.543 -4.172 1 98.38 54 LYS B C 1
ATOM 3757 O O . LYS B 1 54 ? 24.938 -7.141 -3.486 1 98.38 54 LYS B O 1
ATOM 3762 N N . LEU B 1 55 ? 26.016 -6.824 -5.438 1 97.94 55 LEU B N 1
ATOM 3763 C CA . LEU B 1 55 ? 25.297 -7.879 -6.145 1 97.94 55 LEU B CA 1
ATOM 3764 C C . LEU B 1 55 ? 26.031 -9.211 -6.031 1 97.94 55 LEU B C 1
ATOM 3766 O O . LEU B 1 55 ? 27.203 -9.25 -5.617 1 97.94 55 LEU B O 1
ATOM 3770 N N . ARG B 1 56 ? 25.375 -10.266 -6.371 1 95.31 56 ARG B N 1
ATOM 3771 C CA . ARG B 1 56 ? 25.922 -11.609 -6.277 1 95.31 56 ARG B CA 1
ATOM 3772 C C . ARG B 1 56 ? 27.141 -11.773 -7.199 1 95.31 56 ARG B C 1
ATOM 3774 O O . ARG B 1 56 ? 28.062 -12.531 -6.895 1 95.31 56 ARG B O 1
ATOM 3781 N N . ASP B 1 57 ? 27.188 -11.047 -8.297 1 94.88 57 ASP B N 1
ATOM 3782 C CA . ASP B 1 57 ? 28.281 -11.18 -9.242 1 94.88 57 ASP B CA 1
ATOM 3783 C C . ASP B 1 57 ? 29.484 -10.32 -8.82 1 94.88 57 ASP B C 1
ATOM 3785 O O . ASP B 1 57 ? 30.453 -10.195 -9.562 1 94.88 57 ASP B O 1
ATOM 3789 N N . GLY B 1 58 ? 29.328 -9.68 -7.754 1 96.19 58 GLY B N 1
ATOM 3790 C CA . GLY B 1 58 ? 30.438 -8.891 -7.207 1 96.19 58 GLY B CA 1
ATOM 3791 C C . GLY B 1 58 ? 30.328 -7.414 -7.543 1 96.19 58 GLY B C 1
ATOM 3792 O O . GLY B 1 58 ? 31.016 -6.59 -6.941 1 96.19 58 GLY B O 1
ATOM 3793 N N . THR B 1 59 ? 29.438 -7.047 -8.406 1 97.88 59 THR B N 1
ATOM 3794 C CA . THR B 1 59 ? 29.25 -5.648 -8.773 1 97.88 59 THR B CA 1
ATOM 3795 C C . THR B 1 59 ? 28.75 -4.836 -7.586 1 97.88 59 THR B C 1
ATOM 3797 O O . THR B 1 59 ? 27.891 -5.305 -6.82 1 97.88 59 THR B O 1
ATOM 3800 N N . VAL B 1 60 ? 29.297 -3.676 -7.457 1 98.31 60 VAL B N 1
ATOM 3801 C CA . VAL B 1 60 ? 28.828 -2.75 -6.434 1 98.31 60 VAL B CA 1
ATOM 3802 C C . VAL B 1 60 ? 28.125 -1.562 -7.09 1 98.31 60 VAL B C 1
ATOM 3804 O O . VAL B 1 60 ? 28.719 -0.865 -7.918 1 98.31 60 VAL B O 1
ATOM 3807 N N . LEU B 1 61 ? 26.875 -1.336 -6.789 1 98.56 61 LEU B N 1
ATOM 3808 C CA . LEU B 1 61 ? 26.094 -0.188 -7.25 1 98.56 61 LEU B CA 1
ATOM 3809 C C . LEU B 1 61 ? 26.125 0.931 -6.215 1 98.56 61 LEU B C 1
ATOM 3811 O O . LEU B 1 61 ? 25.703 0.732 -5.066 1 98.56 61 LEU B O 1
ATOM 3815 N N . GLU B 1 62 ? 26.547 2.082 -6.621 1 98.44 62 GLU B N 1
ATOM 3816 C CA . GLU B 1 62 ? 26.609 3.236 -5.73 1 98.44 62 GLU B CA 1
ATOM 3817 C C . GLU B 1 62 ? 25.422 4.16 -5.934 1 98.44 62 GLU B C 1
ATOM 3819 O O . GLU B 1 62 ? 25.078 4.512 -7.066 1 98.44 62 GLU B O 1
ATOM 3824 N N . LEU B 1 63 ? 24.766 4.461 -4.887 1 98.31 63 LEU B N 1
ATOM 3825 C CA . LEU B 1 63 ? 23.719 5.469 -4.867 1 98.31 63 LEU B CA 1
ATOM 3826 C C . LEU B 1 63 ? 24.188 6.742 -4.176 1 98.31 63 LEU B C 1
ATOM 3828 O O . LEU B 1 63 ? 24.219 6.812 -2.947 1 98.31 63 LEU B O 1
ATOM 3832 N N . ASP B 1 64 ? 24.516 7.73 -4.961 1 97.81 64 ASP B N 1
ATOM 3833 C CA . ASP B 1 64 ? 25.031 8.977 -4.398 1 97.81 64 ASP B CA 1
ATOM 3834 C C . ASP B 1 64 ? 23.906 9.828 -3.818 1 97.81 64 ASP B C 1
ATOM 3836 O O . ASP B 1 64 ? 22.75 9.414 -3.814 1 97.81 64 ASP B O 1
ATOM 3840 N N . GLN B 1 65 ? 24.25 10.922 -3.332 1 95.62 65 GLN B N 1
ATOM 3841 C CA . GLN B 1 65 ? 23.297 11.766 -2.619 1 95.62 65 GLN B CA 1
ATOM 3842 C C . GLN B 1 65 ? 22.172 12.227 -3.541 1 95.62 65 GLN B C 1
ATOM 3844 O O . GLN B 1 65 ? 21.031 12.375 -3.107 1 95.62 65 GLN B O 1
ATOM 3849 N N . ASN B 1 66 ? 22.453 12.461 -4.73 1 95.5 66 ASN B N 1
ATOM 3850 C CA . ASN B 1 66 ? 21.453 12.961 -5.672 1 95.5 66 ASN B CA 1
ATOM 3851 C C . ASN B 1 66 ? 20.328 11.953 -5.875 1 95.5 66 ASN B C 1
ATOM 3853 O O . ASN B 1 66 ? 19.141 12.297 -5.75 1 95.5 66 ASN B O 1
ATOM 3857 N N . ILE B 1 67 ? 20.641 10.742 -6.184 1 96.75 67 ILE B N 1
ATOM 3858 C CA . ILE B 1 67 ? 19.625 9.727 -6.414 1 96.75 67 ILE B CA 1
ATOM 3859 C C . ILE B 1 67 ? 18.953 9.359 -5.09 1 96.75 67 ILE B C 1
ATOM 3861 O O . ILE B 1 67 ? 17.766 9.055 -5.051 1 96.75 67 ILE B O 1
ATOM 3865 N N . MET B 1 68 ? 19.75 9.344 -4.012 1 96.56 68 MET B N 1
ATOM 3866 C CA . MET B 1 68 ? 19.172 9.055 -2.697 1 96.56 68 MET B CA 1
ATOM 3867 C C . MET B 1 68 ? 18.141 10.117 -2.311 1 96.56 68 MET B C 1
ATOM 3869 O O . MET B 1 68 ? 17.109 9.797 -1.738 1 96.56 68 MET B O 1
ATOM 3873 N N . ASN B 1 69 ? 18.391 11.383 -2.627 1 94.69 69 ASN B N 1
ATOM 3874 C CA . ASN B 1 69 ? 17.438 12.445 -2.338 1 94.69 69 ASN B CA 1
ATOM 3875 C C . ASN B 1 69 ? 16.109 12.203 -3.045 1 94.69 69 ASN B C 1
ATOM 3877 O O . ASN B 1 69 ? 15.047 12.477 -2.484 1 94.69 69 ASN B O 1
ATOM 3881 N N . LYS B 1 70 ? 16.172 11.688 -4.242 1 94.12 70 LYS B N 1
ATOM 3882 C CA . LYS B 1 70 ? 14.945 11.352 -4.973 1 94.12 70 LYS B CA 1
ATOM 3883 C C . LYS B 1 70 ? 14.188 10.219 -4.285 1 94.12 70 LYS B C 1
ATOM 3885 O O . LYS B 1 70 ? 12.969 10.281 -4.141 1 94.12 70 LYS B O 1
ATOM 3890 N N . GLY B 1 71 ? 14.953 9.266 -3.848 1 96.5 71 GLY B N 1
ATOM 3891 C CA . GLY B 1 71 ? 14.344 8.094 -3.232 1 96.5 71 GLY B CA 1
ATOM 3892 C C . GLY B 1 71 ? 13.812 8.367 -1.835 1 96.5 71 GLY B C 1
ATOM 3893 O O . GLY B 1 71 ? 12.867 7.711 -1.386 1 96.5 71 GLY B O 1
ATOM 3894 N N . LEU B 1 72 ? 14.406 9.328 -1.156 1 97.06 72 LEU B N 1
ATOM 3895 C CA . LEU B 1 72 ? 14.086 9.578 0.244 1 97.06 72 LEU B CA 1
ATOM 3896 C C . LEU B 1 72 ? 12.938 10.578 0.368 1 97.06 72 LEU B C 1
ATOM 3898 O O . LEU B 1 72 ? 12.359 10.734 1.443 1 97.06 72 LEU B O 1
ATOM 3902 N N . GLN B 1 73 ? 12.539 11.242 -0.683 1 95.19 73 GLN B N 1
ATOM 3903 C CA . GLN B 1 73 ? 11.461 12.227 -0.682 1 95.19 73 GLN B CA 1
ATOM 3904 C C . GLN B 1 73 ? 10.203 11.664 -1.334 1 95.19 73 GLN B C 1
ATOM 3906 O O . GLN B 1 73 ? 10.258 10.648 -2.029 1 95.19 73 GLN B O 1
ATOM 3911 N N . TYR B 1 74 ? 9.031 12.289 -1.055 1 94.06 74 TYR B N 1
ATOM 3912 C CA . TYR B 1 74 ? 7.812 11.953 -1.777 1 94.06 74 TYR B CA 1
ATOM 3913 C C . TYR B 1 74 ? 8.055 11.938 -3.281 1 94.06 74 TYR B C 1
ATOM 3915 O O . TYR B 1 74 ? 8.758 12.805 -3.811 1 94.06 74 TYR B O 1
ATOM 3923 N N . ALA B 1 75 ? 7.555 10.961 -3.928 1 93.06 75 ALA B N 1
ATOM 3924 C CA . ALA B 1 75 ? 7.684 10.805 -5.375 1 93.06 75 ALA B CA 1
ATOM 3925 C C . ALA B 1 75 ? 6.316 10.812 -6.051 1 93.06 75 ALA B C 1
ATOM 3927 O O . ALA B 1 75 ? 5.289 10.68 -5.387 1 93.06 75 ALA B O 1
ATOM 3928 N N . PRO B 1 76 ? 6.336 11.078 -7.398 1 93.38 76 PRO B N 1
ATOM 3929 C CA . PRO B 1 76 ? 5.074 10.898 -8.117 1 93.38 76 PRO B CA 1
ATOM 3930 C C . PRO B 1 76 ? 4.48 9.5 -7.926 1 93.38 76 PRO B C 1
ATOM 3932 O O . PRO B 1 76 ? 5.215 8.516 -7.895 1 93.38 76 PRO B O 1
ATOM 3935 N N . THR B 1 77 ? 3.176 9.445 -7.84 1 95.94 77 THR B N 1
ATOM 3936 C CA . THR B 1 77 ? 2.473 8.195 -7.57 1 95.94 77 THR B CA 1
ATOM 3937 C C . THR B 1 77 ? 2.777 7.16 -8.648 1 95.94 77 THR B C 1
ATOM 3939 O O . THR B 1 77 ? 3.049 5.996 -8.344 1 95.94 77 THR B O 1
ATOM 3942 N N . PRO B 1 78 ? 2.844 7.5 -9.984 1 96.06 78 PRO B N 1
ATOM 3943 C CA . PRO B 1 78 ? 3.078 6.488 -11.016 1 96.06 78 PRO B CA 1
ATOM 3944 C C . PRO B 1 78 ? 4.473 5.871 -10.93 1 96.06 78 PRO B C 1
ATOM 3946 O O . PRO B 1 78 ? 4.73 4.832 -11.555 1 96.06 78 PRO B O 1
ATOM 3949 N N . GLY B 1 79 ? 5.348 6.551 -10.195 1 96.25 79 GLY B N 1
ATOM 3950 C CA . GLY B 1 79 ? 6.738 6.137 -10.102 1 96.25 79 GLY B CA 1
ATOM 3951 C C . GLY B 1 79 ? 7.715 7.23 -10.492 1 96.25 79 GLY B C 1
ATOM 3952 O O . GLY B 1 79 ? 7.316 8.266 -11.023 1 96.25 79 GLY B O 1
ATOM 3953 N N . LEU B 1 80 ? 9.008 7.035 -10.109 1 96.69 80 LEU B N 1
ATOM 3954 C CA . LEU B 1 80 ? 10.055 7.941 -10.578 1 96.69 80 LEU B CA 1
ATOM 3955 C C . LEU B 1 80 ? 10.164 7.902 -12.102 1 96.69 80 LEU B C 1
ATOM 3957 O O . LEU B 1 80 ? 10.141 6.828 -12.703 1 96.69 80 LEU B O 1
ATOM 3961 N N . PRO B 1 81 ? 10.258 9 -12.734 1 94.81 81 PRO B N 1
ATOM 3962 C CA . PRO B 1 81 ? 10.211 9.07 -14.195 1 94.81 81 PRO B CA 1
ATOM 3963 C C . PRO B 1 81 ? 11.211 8.133 -14.867 1 94.81 81 PRO B C 1
ATOM 3965 O O . PRO B 1 81 ? 10.875 7.461 -15.844 1 94.81 81 PRO B O 1
ATOM 3968 N N . ASP B 1 82 ? 12.445 8.078 -14.336 1 96.5 82 ASP B N 1
ATOM 3969 C CA . ASP B 1 82 ? 13.469 7.211 -14.914 1 96.5 82 ASP B CA 1
ATOM 3970 C C . ASP B 1 82 ? 13.039 5.746 -14.867 1 96.5 82 ASP B C 1
ATOM 3972 O O . ASP B 1 82 ? 13.266 4.996 -15.82 1 96.5 82 ASP B O 1
ATOM 3976 N N . LEU B 1 83 ? 12.445 5.379 -13.812 1 98.19 83 LEU B N 1
ATOM 3977 C CA . LEU B 1 83 ? 11.992 4 -13.656 1 98.19 83 LEU B CA 1
ATOM 3978 C C . LEU B 1 83 ? 10.828 3.699 -14.594 1 98.19 83 LEU B C 1
ATOM 3980 O O . LEU B 1 83 ? 10.797 2.646 -15.234 1 98.19 83 LEU B O 1
ATOM 3984 N N . VAL B 1 84 ? 9.859 4.586 -14.688 1 98 84 VAL B N 1
ATOM 3985 C CA . VAL B 1 84 ? 8.688 4.41 -15.539 1 98 84 VAL B CA 1
ATOM 3986 C C . VAL B 1 84 ? 9.125 4.285 -17 1 98 84 VAL B C 1
ATOM 3988 O O . VAL B 1 84 ? 8.633 3.422 -17.734 1 98 84 VAL B O 1
ATOM 3991 N N . THR B 1 85 ? 10.078 5.137 -17.359 1 97.62 85 THR B N 1
ATOM 3992 C CA . THR B 1 85 ? 10.586 5.094 -18.719 1 97.62 85 THR B CA 1
ATOM 3993 C C . THR B 1 85 ? 11.242 3.744 -19.016 1 97.62 85 THR B C 1
ATOM 3995 O O . THR B 1 85 ? 11.023 3.16 -20.078 1 97.62 85 THR B O 1
ATOM 3998 N N . TRP B 1 86 ? 12.023 3.311 -18.125 1 98.56 86 TRP B N 1
ATOM 3999 C CA . TRP B 1 86 ? 12.68 2.018 -18.281 1 98.56 86 TRP B CA 1
ATOM 4000 C C . TRP B 1 86 ? 11.648 0.897 -18.406 1 98.56 86 TRP B C 1
ATOM 4002 O O . TRP B 1 86 ? 11.781 0.024 -19.281 1 98.56 86 TRP B O 1
ATOM 4012 N N . ILE B 1 87 ? 10.641 0.894 -17.578 1 98.44 87 ILE B N 1
ATOM 4013 C CA . ILE B 1 87 ? 9.586 -0.118 -17.578 1 98.44 87 ILE B CA 1
ATOM 4014 C C . ILE B 1 87 ? 8.812 -0.076 -18.891 1 98.44 87 ILE B C 1
ATOM 4016 O O . ILE B 1 87 ? 8.516 -1.12 -19.469 1 98.44 87 ILE B O 1
ATOM 4020 N N . GLU B 1 88 ? 8.477 1.119 -19.344 1 97.62 88 GLU B N 1
ATOM 4021 C CA . GLU B 1 88 ? 7.785 1.269 -20.609 1 97.62 88 GLU B CA 1
ATOM 4022 C C . GLU B 1 88 ? 8.609 0.683 -21.766 1 97.62 88 GLU B C 1
ATOM 4024 O O . GLU B 1 88 ? 8.062 0.046 -22.656 1 97.62 88 GLU B O 1
ATOM 4029 N N . GLY B 1 89 ? 9.898 0.965 -21.703 1 97.94 89 GLY B N 1
ATOM 4030 C CA . GLY B 1 89 ? 10.789 0.374 -22.688 1 97.94 89 GLY B CA 1
ATOM 4031 C C . GLY B 1 89 ? 10.789 -1.144 -22.656 1 97.94 89 GLY B C 1
ATOM 4032 O O . GLY B 1 89 ? 10.781 -1.788 -23.703 1 97.94 89 GLY B O 1
ATOM 4033 N N . LEU B 1 90 ? 10.797 -1.7 -21.484 1 98.44 90 LEU B N 1
ATOM 4034 C CA . LEU B 1 90 ? 10.75 -3.152 -21.344 1 98.44 90 LEU B CA 1
ATOM 4035 C C . LEU B 1 90 ? 9.445 -3.709 -21.891 1 98.44 90 LEU B C 1
ATOM 4037 O O . LEU B 1 90 ? 9.445 -4.723 -22.594 1 98.44 90 LEU B O 1
ATOM 4041 N N . GLN B 1 91 ? 8.297 -3.049 -21.562 1 98.19 91 GLN B N 1
ATOM 4042 C CA . GLN B 1 91 ? 6.984 -3.475 -22.047 1 98.19 91 GLN B CA 1
ATOM 4043 C C . GLN B 1 91 ? 6.93 -3.436 -23.562 1 98.19 91 GLN B C 1
ATOM 4045 O O . GLN B 1 91 ? 6.371 -4.336 -24.203 1 98.19 91 GLN B O 1
ATOM 4050 N N . SER B 1 92 ? 7.461 -2.402 -24.094 1 96.56 92 SER B N 1
ATOM 4051 C CA . SER B 1 92 ? 7.508 -2.277 -25.547 1 96.56 92 SER B CA 1
ATOM 4052 C C . SER B 1 92 ? 8.359 -3.381 -26.172 1 96.56 92 SER B C 1
ATOM 4054 O O . SER B 1 92 ? 7.969 -3.984 -27.172 1 96.56 92 SER B O 1
ATOM 4056 N N . ARG B 1 93 ? 9.469 -3.684 -25.594 1 97.06 93 ARG B N 1
ATOM 4057 C CA . ARG B 1 93 ? 10.406 -4.664 -26.109 1 97.06 93 ARG B CA 1
ATOM 4058 C C . ARG B 1 93 ? 9.828 -6.074 -26.047 1 97.06 93 ARG B C 1
ATOM 4060 O O . ARG B 1 93 ? 9.992 -6.867 -26.969 1 97.06 93 ARG B O 1
ATOM 4067 N N . VAL B 1 94 ? 9.18 -6.375 -25 1 98.06 94 VAL B N 1
ATOM 4068 C CA . VAL B 1 94 ? 8.789 -7.754 -24.719 1 98.06 94 VAL B CA 1
ATOM 4069 C C . VAL B 1 94 ? 7.383 -8.008 -25.25 1 98.06 94 VAL B C 1
ATOM 4071 O O . VAL B 1 94 ? 7.105 -9.07 -25.812 1 98.06 94 VAL B O 1
ATOM 4074 N N . HIS B 1 95 ? 6.469 -7.062 -25.016 1 98.06 95 HIS B N 1
ATOM 4075 C CA . HIS B 1 95 ? 5.062 -7.281 -25.344 1 98.06 95 HIS B CA 1
ATOM 4076 C C . HIS B 1 95 ? 4.66 -6.496 -26.594 1 98.06 95 HIS B C 1
ATOM 4078 O O . HIS B 1 95 ? 3.811 -6.941 -27.359 1 98.06 95 HIS B O 1
ATOM 4084 N N . ASN B 1 96 ? 5.137 -5.277 -26.734 1 96.12 96 ASN B N 1
ATOM 4085 C CA . ASN B 1 96 ? 4.898 -4.398 -27.875 1 96.12 96 ASN B CA 1
ATOM 4086 C C . ASN B 1 96 ? 3.42 -4.359 -28.25 1 96.12 96 ASN B C 1
ATOM 4088 O O . ASN B 1 96 ? 3.059 -4.633 -29.391 1 96.12 96 ASN B O 1
ATOM 4092 N N . PRO B 1 97 ? 2.557 -3.967 -27.312 1 95.62 97 PRO B N 1
ATOM 4093 C CA . PRO B 1 97 ? 1.135 -3.941 -27.672 1 95.62 97 PRO B CA 1
ATOM 4094 C C . PRO B 1 97 ? 0.817 -2.93 -28.766 1 95.62 97 PRO B C 1
ATOM 4096 O O . PRO B 1 97 ? 1.454 -1.877 -28.844 1 95.62 97 PRO B O 1
ATOM 4099 N N . PRO B 1 98 ? -0.208 -3.191 -29.594 1 94.69 98 PRO B N 1
ATOM 4100 C CA . PRO B 1 98 ? -0.606 -2.283 -30.672 1 94.69 98 PRO B CA 1
ATOM 4101 C C . PRO B 1 98 ? -0.969 -0.889 -30.172 1 94.69 98 PRO B C 1
ATOM 4103 O O . PRO B 1 98 ? -0.88 0.087 -30.922 1 94.69 98 PRO B O 1
ATOM 4106 N N . THR B 1 99 ? -1.343 -0.755 -28.969 1 92.75 99 THR B N 1
ATOM 4107 C CA . THR B 1 99 ? -1.798 0.51 -28.391 1 92.75 99 THR B CA 1
ATOM 4108 C C . THR B 1 99 ? -0.612 1.356 -27.938 1 92.75 99 THR B C 1
ATOM 4110 O O . THR B 1 99 ? -0.769 2.541 -27.641 1 92.75 99 THR B O 1
ATOM 4113 N N . TYR B 1 100 ? 0.545 0.81 -27.875 1 90.5 100 TYR B N 1
ATOM 4114 C CA . TYR B 1 100 ? 1.719 1.486 -27.328 1 90.5 100 TYR B CA 1
ATOM 4115 C C . TYR B 1 100 ? 2.096 2.689 -28.188 1 90.5 100 TYR B C 1
ATOM 4117 O O . TYR B 1 100 ? 2.277 3.795 -27.672 1 90.5 100 TYR B O 1
ATOM 4125 N N . ASN B 1 101 ? 2.162 2.539 -29.438 1 84.38 101 ASN B N 1
ATOM 4126 C CA . ASN B 1 101 ? 2.656 3.576 -30.344 1 84.38 101 ASN B CA 1
ATOM 4127 C C . ASN B 1 101 ? 1.511 4.363 -30.969 1 84.38 101 ASN B C 1
ATOM 4129 O O . ASN B 1 101 ? 1.737 5.219 -31.828 1 84.38 101 ASN B O 1
ATOM 4133 N N . ASP B 1 102 ? 0.333 4.125 -30.531 1 87.12 102 ASP B N 1
ATOM 4134 C CA . ASP B 1 102 ? -0.809 4.848 -31.078 1 87.12 102 ASP B CA 1
ATOM 4135 C C . ASP B 1 102 ? -1.301 5.918 -30.109 1 87.12 102 ASP B C 1
ATOM 4137 O O . ASP B 1 102 ? -2.26 5.699 -29.359 1 87.12 102 ASP B O 1
ATOM 4141 N N . LYS B 1 103 ? -0.736 7.074 -30.266 1 82.06 103 LYS B N 1
ATOM 4142 C CA . LYS B 1 103 ? -1.023 8.18 -29.344 1 82.06 103 LYS B CA 1
ATOM 4143 C C . LYS B 1 103 ? -2.486 8.602 -29.438 1 82.06 103 LYS B C 1
ATOM 4145 O O . LYS B 1 103 ? -3.021 9.211 -28.516 1 82.06 103 LYS B O 1
ATOM 4150 N N . SER B 1 104 ? -3.135 8.266 -30.469 1 90.25 104 SER B N 1
ATOM 4151 C CA . SER B 1 104 ? -4.52 8.672 -30.672 1 90.25 104 SER B CA 1
ATOM 4152 C C . SER B 1 104 ? -5.492 7.621 -30.141 1 90.25 104 SER B C 1
ATOM 4154 O O . SER B 1 104 ? -6.691 7.883 -30.031 1 90.25 104 SER B O 1
ATOM 4156 N N . HIS B 1 105 ? -4.941 6.5 -29.844 1 92.38 105 HIS B N 1
ATOM 4157 C CA . HIS B 1 105 ? -5.82 5.457 -29.328 1 92.38 105 HIS B CA 1
ATOM 4158 C C . HIS B 1 105 ? -6.441 5.879 -28 1 92.38 105 HIS B C 1
ATOM 4160 O O . HIS B 1 105 ? -5.742 6.367 -27.109 1 92.38 105 HIS B O 1
ATOM 4166 N N . PRO B 1 106 ? -7.738 5.699 -27.812 1 92.31 106 PRO B N 1
ATOM 4167 C CA . PRO B 1 106 ? -8.383 6.094 -26.562 1 92.31 106 PRO B CA 1
ATOM 4168 C C . PRO B 1 106 ? -7.871 5.309 -25.359 1 92.31 106 PRO B C 1
ATOM 4170 O O . PRO B 1 106 ? -7.988 5.77 -24.219 1 92.31 106 PRO B O 1
ATOM 4173 N N . GLY B 1 107 ? -7.359 4.199 -25.688 1 95.06 107 GLY B N 1
ATOM 4174 C CA . GLY B 1 107 ? -6.77 3.367 -24.656 1 95.06 107 GLY B CA 1
ATOM 4175 C C . GLY B 1 107 ? -5.266 3.232 -24.781 1 95.06 107 GLY B C 1
ATOM 4176 O O . GLY B 1 107 ? -4.727 2.123 -24.719 1 95.06 107 GLY B O 1
ATOM 4177 N N . LYS B 1 108 ? -4.602 4.316 -24.984 1 95.12 108 LYS B N 1
ATOM 4178 C CA . LYS B 1 108 ? -3.141 4.297 -25.062 1 95.12 108 LYS B CA 1
ATOM 4179 C C . LYS B 1 108 ? -2.541 3.611 -23.828 1 95.12 108 LYS B C 1
ATOM 4181 O O . LYS B 1 108 ? -3.018 3.803 -22.719 1 95.12 108 LYS B O 1
ATOM 4186 N N . MET B 1 109 ? -1.476 2.867 -24.078 1 96.44 109 MET B N 1
ATOM 4187 C CA . MET B 1 109 ? -0.858 2.119 -22.984 1 96.44 109 MET B CA 1
ATOM 4188 C C . MET B 1 109 ? -0.213 3.061 -21.969 1 96.44 109 MET B C 1
ATOM 4190 O O . MET B 1 109 ? 0.458 4.02 -22.359 1 96.44 109 MET B O 1
ATOM 4194 N N . GLU B 1 110 ? -0.39 2.795 -20.734 1 96.62 110 GLU B N 1
ATOM 4195 C CA . GLU B 1 110 ? 0.252 3.475 -19.609 1 96.62 110 GLU B CA 1
ATOM 4196 C C . GLU B 1 110 ? 0.754 2.477 -18.562 1 96.62 110 GLU B C 1
ATOM 4198 O O . GLU B 1 110 ? 0.22 1.371 -18.453 1 96.62 110 GLU B O 1
ATOM 4203 N N . CYS B 1 111 ? 1.867 2.859 -17.938 1 98 111 CYS B N 1
ATOM 4204 C CA . CYS B 1 111 ? 2.428 2.027 -16.875 1 98 111 CYS B CA 1
ATOM 4205 C C . CYS B 1 111 ? 2.33 2.725 -15.523 1 98 111 CYS B C 1
ATOM 4207 O O . CYS B 1 111 ? 2.445 3.949 -15.445 1 98 111 CYS B O 1
ATOM 4209 N N . LEU B 1 112 ? 2.105 1.975 -14.477 1 98.62 112 LEU B N 1
ATOM 4210 C CA . LEU B 1 112 ? 2.008 2.416 -13.094 1 98.62 112 LEU B CA 1
ATOM 4211 C C . LEU B 1 112 ? 2.811 1.503 -12.172 1 98.62 112 LEU B C 1
ATOM 4213 O O . LEU B 1 112 ? 2.582 0.291 -12.141 1 98.62 112 LEU B O 1
ATOM 4217 N N . VAL B 1 113 ? 3.824 2.082 -11.453 1 98.81 113 VAL B N 1
ATOM 4218 C CA . VAL B 1 113 ? 4.574 1.316 -10.461 1 98.81 113 VAL B CA 1
ATOM 4219 C C . VAL B 1 113 ? 3.732 1.144 -9.195 1 98.81 113 VAL B C 1
ATOM 4221 O O . VAL B 1 113 ? 3.193 2.117 -8.664 1 98.81 113 VAL B O 1
ATOM 4224 N N . THR B 1 114 ? 3.596 -0.069 -8.734 1 98.81 114 THR B N 1
ATOM 4225 C CA . THR B 1 114 ? 2.734 -0.363 -7.594 1 98.81 114 THR B CA 1
ATOM 4226 C C . THR B 1 114 ? 3.537 -0.986 -6.457 1 98.81 114 THR B C 1
ATOM 4228 O O . THR B 1 114 ? 4.699 -1.349 -6.637 1 98.81 114 THR B O 1
ATOM 4231 N N . CYS B 1 115 ? 2.945 -1.084 -5.25 1 98.56 115 CYS B N 1
ATOM 4232 C CA . CYS B 1 115 ? 3.557 -1.711 -4.082 1 98.56 115 CYS B CA 1
ATOM 4233 C C . CYS B 1 115 ? 3.41 -3.227 -4.137 1 98.56 115 CYS B C 1
ATOM 4235 O O . CYS B 1 115 ? 2.811 -3.83 -3.246 1 98.56 115 CYS B O 1
ATOM 4237 N N . GLY B 1 116 ? 4.062 -3.807 -5.125 1 98.31 116 GLY B N 1
ATOM 4238 C CA . GLY B 1 116 ? 3.818 -5.195 -5.48 1 98.31 116 GLY B CA 1
ATOM 4239 C C . GLY B 1 116 ? 2.645 -5.371 -6.426 1 98.31 116 GLY B C 1
ATOM 4240 O O . GLY B 1 116 ? 1.763 -4.512 -6.496 1 98.31 116 GLY B O 1
ATOM 4241 N N . SER B 1 117 ? 2.65 -6.473 -7.141 1 98.19 117 SER B N 1
ATOM 4242 C CA . SER B 1 117 ? 1.591 -6.691 -8.117 1 98.19 117 SER B CA 1
ATOM 4243 C C . SER B 1 117 ? 0.238 -6.867 -7.438 1 98.19 117 SER B C 1
ATOM 4245 O O . SER B 1 117 ? -0.796 -6.488 -7.992 1 98.19 117 SER B O 1
ATOM 4247 N N . GLN B 1 118 ? 0.207 -7.453 -6.223 1 97.75 118 GLN B N 1
ATOM 4248 C CA . GLN B 1 118 ? -1.049 -7.668 -5.512 1 97.75 118 GLN B CA 1
ATOM 4249 C C . GLN B 1 118 ? -1.724 -6.34 -5.176 1 97.75 118 GLN B C 1
ATOM 4251 O O . GLN B 1 118 ? -2.953 -6.246 -5.172 1 97.75 118 GLN B O 1
ATOM 4256 N N . ASP B 1 119 ? -0.928 -5.324 -4.855 1 98.56 119 ASP B N 1
ATOM 4257 C CA . ASP B 1 119 ? -1.509 -4.008 -4.617 1 98.56 119 ASP B CA 1
ATOM 4258 C C . ASP B 1 119 ? -2.207 -3.482 -5.867 1 98.56 119 ASP B C 1
ATOM 4260 O O . ASP B 1 119 ? -3.297 -2.912 -5.785 1 98.56 119 ASP B O 1
ATOM 4264 N N . GLY B 1 120 ? -1.529 -3.623 -7.055 1 98.75 120 GLY B N 1
ATOM 4265 C CA . GLY B 1 120 ? -2.164 -3.254 -8.312 1 98.75 120 GLY B CA 1
ATOM 4266 C C . GLY B 1 120 ? -3.477 -3.977 -8.547 1 98.75 120 GLY B C 1
ATOM 4267 O O . GLY B 1 120 ? -4.465 -3.359 -8.945 1 98.75 120 GLY B O 1
ATOM 4268 N N . LEU B 1 121 ? -3.492 -5.289 -8.266 1 98.75 121 LEU B N 1
ATOM 4269 C CA . LEU B 1 121 ? -4.695 -6.098 -8.406 1 98.75 121 LEU B CA 1
ATOM 4270 C C . LEU B 1 121 ? -5.797 -5.602 -7.48 1 98.75 121 LEU B C 1
ATOM 4272 O O . LEU B 1 121 ? -6.945 -5.438 -7.906 1 98.75 121 LEU B O 1
ATOM 4276 N N . CYS B 1 122 ? -5.418 -5.395 -6.254 1 98.69 122 CYS B N 1
ATOM 4277 C CA . CYS B 1 122 ? -6.391 -4.949 -5.262 1 98.69 122 CYS B CA 1
ATOM 4278 C C . CYS B 1 122 ? -7.027 -3.629 -5.676 1 98.69 122 CYS B C 1
ATOM 4280 O O . CYS B 1 122 ? -8.25 -3.492 -5.648 1 98.69 122 CYS B O 1
ATOM 4282 N N . LYS B 1 123 ? -6.219 -2.676 -6.082 1 98.81 123 LYS B N 1
ATOM 4283 C CA . LYS B 1 123 ? -6.723 -1.36 -6.461 1 98.81 123 LYS B CA 1
ATOM 4284 C C . LYS B 1 123 ? -7.547 -1.438 -7.746 1 98.81 123 LYS B C 1
ATOM 4286 O O . LYS B 1 123 ? -8.5 -0.678 -7.926 1 98.81 123 LYS B O 1
ATOM 4291 N N . ALA B 1 124 ? -7.156 -2.311 -8.648 1 98.88 124 ALA B N 1
ATOM 4292 C CA . ALA B 1 124 ? -7.965 -2.512 -9.844 1 98.88 124 ALA B CA 1
ATOM 4293 C C . ALA B 1 124 ? -9.352 -3.039 -9.492 1 98.88 124 ALA B C 1
ATOM 4295 O O . ALA B 1 124 ? -10.367 -2.529 -9.977 1 98.88 124 ALA B O 1
ATOM 4296 N N . PHE B 1 125 ? -9.422 -4.07 -8.633 1 98.81 125 PHE B N 1
ATOM 4297 C CA . PHE B 1 125 ? -10.719 -4.598 -8.219 1 98.81 125 PHE B CA 1
ATOM 4298 C C . PHE B 1 125 ? -11.531 -3.535 -7.492 1 98.81 125 PHE B C 1
ATOM 4300 O O . PHE B 1 125 ? -12.742 -3.43 -7.684 1 98.81 125 PHE B O 1
ATOM 4307 N N . GLU B 1 126 ? -10.891 -2.736 -6.648 1 98.44 126 GLU B N 1
ATOM 4308 C CA . GLU B 1 126 ? -11.57 -1.659 -5.934 1 98.44 126 GLU B CA 1
ATOM 4309 C C . GLU B 1 126 ? -12.156 -0.638 -6.906 1 98.44 126 GLU B C 1
ATOM 4311 O O . GLU B 1 126 ? -13.195 -0.036 -6.633 1 98.44 126 GLU B O 1
ATOM 4316 N N . ALA B 1 127 ? -11.5 -0.438 -7.992 1 98.69 127 ALA B N 1
ATOM 4317 C CA . ALA B 1 127 ? -11.93 0.55 -8.977 1 98.69 127 ALA B CA 1
ATOM 4318 C C . ALA B 1 127 ? -13.055 0.002 -9.852 1 98.69 127 ALA B C 1
ATOM 4320 O O . ALA B 1 127 ? -13.875 0.765 -10.375 1 98.69 127 ALA B O 1
ATOM 4321 N N . LEU B 1 128 ? -13.148 -1.348 -10 1 98.31 128 LEU B N 1
ATOM 4322 C CA . LEU B 1 128 ? -13.938 -1.918 -11.086 1 98.31 128 LEU B CA 1
ATOM 4323 C C . LEU B 1 128 ? -15.148 -2.67 -10.531 1 98.31 128 LEU B C 1
ATOM 4325 O O . LEU B 1 128 ? -16.125 -2.904 -11.258 1 98.31 128 LEU B O 1
ATOM 4329 N N . VAL B 1 129 ? -15.117 -3.137 -9.242 1 97.88 129 VAL B N 1
ATOM 4330 C CA . VAL B 1 129 ? -16.094 -4.109 -8.758 1 97.88 129 VAL B CA 1
ATOM 4331 C C . VAL B 1 129 ? -16.969 -3.473 -7.676 1 97.88 129 VAL B C 1
ATOM 4333 O O . VAL B 1 129 ? -16.453 -2.867 -6.734 1 97.88 129 VAL B O 1
ATOM 4336 N N . SER B 1 130 ? -18.25 -3.557 -7.801 1 95.44 130 SER B N 1
ATOM 4337 C CA . SER B 1 130 ? -19.234 -3.164 -6.809 1 95.44 130 SER B CA 1
ATOM 4338 C C . SER B 1 130 ? -19.969 -4.379 -6.254 1 95.44 130 SER B C 1
ATOM 4340 O O . SER B 1 130 ? -19.922 -5.465 -6.836 1 95.44 130 SER B O 1
ATOM 4342 N N . GLU B 1 131 ? -20.609 -4.184 -5.09 1 95.25 131 GLU B N 1
ATOM 4343 C CA . GLU B 1 131 ? -21.484 -5.215 -4.555 1 95.25 131 GLU B CA 1
ATOM 4344 C C . GLU B 1 131 ? -22.516 -5.648 -5.59 1 95.25 131 GLU B C 1
ATOM 4346 O O . GLU B 1 131 ? -23.109 -4.812 -6.273 1 95.25 131 GLU B O 1
ATOM 4351 N N . GLY B 1 132 ? -22.609 -6.977 -5.777 1 95.94 132 GLY B N 1
ATOM 4352 C CA . GLY B 1 132 ? -23.625 -7.516 -6.668 1 95.94 132 GLY B CA 1
ATOM 4353 C C . GLY B 1 132 ? -23.125 -7.742 -8.078 1 95.94 132 GLY B C 1
ATOM 4354 O O . GLY B 1 132 ? -23.766 -8.43 -8.875 1 95.94 132 GLY B O 1
ATOM 4355 N N . ASP B 1 133 ? -21.953 -7.195 -8.453 1 96.69 133 ASP B N 1
ATOM 4356 C CA . ASP B 1 133 ? -21.406 -7.395 -9.789 1 96.69 133 ASP B CA 1
ATOM 4357 C C . ASP B 1 133 ? -21.078 -8.867 -10.039 1 96.69 133 ASP B C 1
ATOM 4359 O O . ASP B 1 133 ? -20.719 -9.594 -9.102 1 96.69 133 ASP B O 1
ATOM 4363 N N . ASN B 1 134 ? -21.266 -9.32 -11.281 1 97.25 134 ASN B N 1
ATOM 4364 C CA . ASN B 1 134 ? -20.734 -10.602 -11.727 1 97.25 134 ASN B CA 1
ATOM 4365 C C . ASN B 1 134 ? -19.266 -10.484 -12.172 1 97.25 134 ASN B C 1
ATOM 4367 O O . ASN B 1 134 ? -18.938 -9.641 -13 1 97.25 134 ASN B O 1
ATOM 4371 N N . VAL B 1 135 ? -18.391 -11.266 -11.586 1 98.31 135 VAL B N 1
ATOM 4372 C CA . VAL B 1 135 ? -16.969 -11.234 -11.875 1 98.31 135 VAL B CA 1
ATOM 4373 C C . VAL B 1 135 ? -16.484 -12.617 -12.305 1 98.31 135 VAL B C 1
ATOM 4375 O O . VAL B 1 135 ? -16.672 -13.594 -11.578 1 98.31 135 VAL B O 1
ATOM 4378 N N . LEU B 1 136 ? -15.914 -12.742 -13.539 1 98.75 136 LEU B N 1
ATOM 4379 C CA . LEU B 1 136 ? -15.375 -14.008 -14.039 1 98.75 136 LEU B CA 1
ATOM 4380 C C . LEU B 1 136 ? -13.961 -14.234 -13.516 1 98.75 136 LEU B C 1
ATOM 4382 O O . LEU B 1 136 ? -13.086 -13.383 -13.711 1 98.75 136 LEU B O 1
ATOM 4386 N N . LEU B 1 137 ? -13.711 -15.391 -12.867 1 98.62 137 LEU B N 1
ATOM 4387 C CA . LEU B 1 137 ? -12.398 -15.75 -12.344 1 98.62 137 LEU B CA 1
ATOM 4388 C C . LEU B 1 137 ? -11.961 -17.109 -12.875 1 98.62 137 LEU B C 1
ATOM 4390 O O . LEU B 1 137 ? -12.734 -18.062 -12.867 1 98.62 137 LEU B O 1
ATOM 4394 N N . GLU B 1 138 ? -10.727 -17.109 -13.344 1 98.69 138 GLU B N 1
ATOM 4395 C CA . GLU B 1 138 ? -10.141 -18.422 -13.578 1 98.69 138 GLU B CA 1
ATOM 4396 C C . GLU B 1 138 ? -10.242 -19.297 -12.336 1 98.69 138 GLU B C 1
ATOM 4398 O O . GLU B 1 138 ? -10.07 -18.812 -11.211 1 98.69 138 GLU B O 1
ATOM 4403 N N . HIS B 1 139 ? -10.562 -20.594 -12.516 1 98.38 139 HIS B N 1
ATOM 4404 C CA . HIS B 1 139 ? -10.781 -21.516 -11.406 1 98.38 139 HIS B CA 1
ATOM 4405 C C . HIS B 1 139 ? -10.047 -22.828 -11.617 1 98.38 139 HIS B C 1
ATOM 4407 O O . HIS B 1 139 ? -10.188 -23.469 -12.672 1 98.38 139 HIS B O 1
ATOM 4413 N N . PRO B 1 140 ? -9.219 -23.359 -10.664 1 97.81 140 PRO B N 1
ATOM 4414 C CA . PRO B 1 140 ? -8.867 -22.672 -9.414 1 97.81 140 PRO B CA 1
ATOM 4415 C C . PRO B 1 140 ? -8.008 -21.438 -9.648 1 97.81 140 PRO B C 1
ATOM 4417 O O . PRO B 1 140 ? -7.547 -21.203 -10.773 1 97.81 140 PRO B O 1
ATOM 4420 N N . THR B 1 141 ? -7.941 -20.594 -8.594 1 97.75 141 THR B N 1
ATOM 4421 C CA . THR B 1 141 ? -7.211 -19.344 -8.797 1 97.75 141 THR B CA 1
ATOM 4422 C C . THR B 1 141 ? -6.391 -18.984 -7.562 1 97.75 141 THR B C 1
ATOM 4424 O O . THR B 1 141 ? -6.441 -19.688 -6.555 1 97.75 141 THR B O 1
ATOM 4427 N N . TYR B 1 142 ? -5.551 -17.984 -7.691 1 97.19 142 TYR B N 1
ATOM 4428 C CA . TYR B 1 142 ? -4.641 -17.531 -6.648 1 97.19 142 TYR B CA 1
ATOM 4429 C C . TYR B 1 142 ? -5.41 -17.094 -5.406 1 97.19 142 TYR B C 1
ATOM 4431 O O . TYR B 1 142 ? -6.312 -16.266 -5.488 1 97.19 142 TYR B O 1
ATOM 4439 N N . SER B 1 143 ? -5.031 -17.578 -4.238 1 96.56 143 SER B N 1
ATOM 4440 C CA . SER B 1 143 ? -5.723 -17.328 -2.979 1 96.56 143 SER B CA 1
ATOM 4441 C C . SER B 1 143 ? -5.664 -15.844 -2.611 1 96.56 143 SER B C 1
ATOM 4443 O O . SER B 1 143 ? -6.582 -15.32 -1.973 1 96.56 143 SER B O 1
ATOM 4445 N N . GLY B 1 144 ? -4.559 -15.102 -2.977 1 95.75 144 GLY B N 1
ATOM 4446 C CA . GLY B 1 144 ? -4.48 -13.672 -2.727 1 95.75 144 GLY B CA 1
ATOM 4447 C C . GLY B 1 144 ? -5.566 -12.883 -3.432 1 95.75 144 GLY B C 1
ATOM 4448 O O . GLY B 1 144 ? -6.105 -11.922 -2.875 1 95.75 144 GLY B O 1
ATOM 4449 N N . THR B 1 145 ? -5.875 -13.281 -4.691 1 97.69 145 THR B N 1
ATOM 4450 C CA . THR B 1 145 ? -6.965 -12.633 -5.418 1 97.69 145 THR B CA 1
ATOM 4451 C C . THR B 1 145 ? -8.305 -12.906 -4.734 1 97.69 145 THR B C 1
ATOM 4453 O O . THR B 1 145 ? -9.141 -12.008 -4.621 1 97.69 145 THR B O 1
ATOM 4456 N N . LEU B 1 146 ? -8.5 -14.141 -4.266 1 97.62 146 LEU B N 1
ATOM 4457 C CA . LEU B 1 146 ? -9.727 -14.477 -3.545 1 97.62 146 LEU B CA 1
ATOM 4458 C C . LEU B 1 146 ? -9.844 -13.648 -2.268 1 97.62 146 LEU B C 1
ATOM 4460 O O . LEU B 1 146 ? -10.945 -13.242 -1.887 1 97.62 146 LEU B O 1
ATOM 4464 N N . ALA B 1 147 ? -8.742 -13.43 -1.605 1 96.94 147 ALA B N 1
ATOM 4465 C CA . ALA B 1 147 ? -8.734 -12.602 -0.399 1 96.94 147 ALA B CA 1
ATOM 4466 C C . ALA B 1 147 ? -9.148 -11.172 -0.713 1 96.94 147 ALA B C 1
ATOM 4468 O O . ALA B 1 147 ? -9.719 -10.477 0.136 1 96.94 147 ALA B O 1
ATOM 4469 N N . ILE B 1 148 ? -8.867 -10.672 -1.919 1 97.81 148 ILE B N 1
ATOM 4470 C CA . ILE B 1 148 ? -9.211 -9.328 -2.352 1 97.81 148 ILE B CA 1
ATOM 4471 C C . ILE B 1 148 ? -10.703 -9.258 -2.682 1 97.81 148 ILE B C 1
ATOM 4473 O O . ILE B 1 148 ? -11.438 -8.453 -2.096 1 97.81 148 ILE B O 1
ATOM 4477 N N . VAL B 1 149 ? -11.195 -10.141 -3.545 1 97.81 149 VAL B N 1
ATOM 4478 C CA . VAL B 1 149 ? -12.492 -9.945 -4.188 1 97.81 149 VAL B CA 1
ATOM 4479 C C . VAL B 1 149 ? -13.57 -10.672 -3.396 1 97.81 149 VAL B C 1
ATOM 4481 O O . VAL B 1 149 ? -14.734 -10.273 -3.408 1 97.81 149 VAL B O 1
ATOM 4484 N N . GLY B 1 150 ? -13.227 -11.742 -2.645 1 96.88 150 GLY B N 1
ATOM 4485 C CA . GLY B 1 150 ? -14.195 -12.523 -1.889 1 96.88 150 GLY B CA 1
ATOM 4486 C C . GLY B 1 150 ? -15.062 -11.68 -0.973 1 96.88 150 GLY B C 1
ATOM 4487 O O . GLY B 1 150 ? -16.281 -11.789 -0.999 1 96.88 150 GLY B O 1
ATOM 4488 N N . PRO B 1 151 ? -14.43 -10.773 -0.257 1 97.5 151 PRO B N 1
ATOM 4489 C CA . PRO B 1 151 ? -15.172 -9.977 0.722 1 97.5 151 PRO B CA 1
ATOM 4490 C C . PRO B 1 151 ? -16.016 -8.883 0.074 1 97.5 151 PRO B C 1
ATOM 4492 O O . PRO B 1 151 ? -16.844 -8.25 0.745 1 97.5 151 PRO B O 1
ATOM 4495 N N . MET B 1 152 ? -15.906 -8.57 -1.233 1 97.19 152 MET B N 1
ATOM 4496 C CA . MET B 1 152 ? -16.531 -7.43 -1.89 1 97.19 152 MET B CA 1
ATOM 4497 C C . MET B 1 152 ? -18.016 -7.684 -2.145 1 97.19 152 MET B C 1
ATOM 4499 O O . MET B 1 152 ? -18.719 -6.809 -2.641 1 97.19 152 MET B O 1
ATOM 4503 N N . ALA B 1 153 ? -18.578 -8.852 -1.814 1 96.19 153 ALA B N 1
ATOM 4504 C CA . ALA B 1 153 ? -19.984 -9.227 -1.998 1 96.19 153 ALA B CA 1
ATOM 4505 C C . ALA B 1 153 ? -20.375 -9.195 -3.473 1 96.19 153 ALA B C 1
ATOM 4507 O O . ALA B 1 153 ? -21.484 -8.781 -3.82 1 96.19 153 ALA B O 1
ATOM 4508 N N . ALA B 1 154 ? -19.438 -9.43 -4.363 1 97.25 154 ALA B N 1
ATOM 4509 C CA . ALA B 1 154 ? -19.703 -9.68 -5.781 1 97.25 154 ALA B CA 1
ATOM 4510 C C . ALA B 1 154 ? -20.016 -11.148 -6.031 1 97.25 154 ALA B C 1
ATOM 4512 O O . ALA B 1 154 ? -19.766 -12 -5.18 1 97.25 154 ALA B O 1
ATOM 4513 N N . ASN B 1 155 ? -20.703 -11.375 -7.105 1 97.62 155 ASN B N 1
ATOM 4514 C CA . ASN B 1 155 ? -20.938 -12.75 -7.531 1 97.62 155 ASN B CA 1
ATOM 4515 C C . ASN B 1 155 ? -19.75 -13.297 -8.328 1 97.62 155 ASN B C 1
ATOM 4517 O O . ASN B 1 155 ? -19.594 -12.977 -9.508 1 97.62 155 ASN B O 1
ATOM 4521 N N . LEU B 1 156 ? -18.922 -14.117 -7.727 1 98.38 156 LEU B N 1
ATOM 4522 C CA . LEU B 1 156 ? -17.75 -14.68 -8.383 1 98.38 156 LEU B CA 1
ATOM 4523 C C . LEU B 1 156 ? -18.125 -15.906 -9.203 1 98.38 156 LEU B C 1
ATOM 4525 O O . LEU B 1 156 ? -18.578 -16.906 -8.656 1 98.38 156 LEU B O 1
ATOM 4529 N N . ILE B 1 157 ? -17.938 -15.828 -10.5 1 98.5 157 ILE B N 1
ATOM 4530 C CA . ILE B 1 157 ? -18.312 -16.891 -11.43 1 98.5 157 ILE B CA 1
ATOM 4531 C C . ILE B 1 157 ? -17.062 -17.609 -11.906 1 98.5 157 ILE B C 1
ATOM 4533 O O . ILE B 1 157 ? -16.203 -17.016 -12.562 1 98.5 157 ILE B O 1
ATOM 4537 N N . PRO B 1 158 ? -16.984 -18.922 -11.633 1 98.44 158 PRO B N 1
ATOM 4538 C CA . PRO B 1 158 ? -15.789 -19.672 -12.039 1 98.44 158 PRO B CA 1
ATOM 4539 C C . PRO B 1 158 ? -15.75 -19.938 -13.539 1 98.44 158 PRO B C 1
ATOM 4541 O O . PRO B 1 158 ? -16.781 -20.25 -14.141 1 98.44 158 PRO B O 1
ATOM 4544 N N . VAL B 1 159 ? -14.633 -19.703 -14.148 1 98.75 159 VAL B N 1
ATOM 4545 C CA . VAL B 1 159 ? -14.289 -20.219 -15.469 1 98.75 159 VAL B CA 1
ATOM 4546 C C . VAL B 1 159 ? -13.242 -21.328 -15.344 1 98.75 159 VAL B C 1
ATOM 4548 O O . VAL B 1 159 ? -12.102 -21.062 -14.961 1 98.75 159 VAL B O 1
ATOM 4551 N N . ASN B 1 160 ? -13.523 -22.484 -15.766 1 98 160 ASN B N 1
ATOM 4552 C CA . ASN B 1 160 ? -12.688 -23.656 -15.5 1 98 160 ASN B CA 1
ATOM 4553 C C . ASN B 1 160 ? -11.398 -23.625 -16.312 1 98 160 ASN B C 1
ATOM 4555 O O . ASN B 1 160 ? -11.367 -23.094 -17.406 1 98 160 ASN B O 1
ATOM 4559 N N . SER B 1 161 ? -10.398 -24.188 -15.688 1 96.94 161 SER B N 1
ATOM 4560 C CA . SER B 1 161 ? -9.117 -24.391 -16.359 1 96.94 161 SER B CA 1
ATOM 4561 C C . SER B 1 161 ? -8.766 -25.875 -16.438 1 96.94 161 SER B C 1
ATOM 4563 O O . SER B 1 161 ? -9.344 -26.688 -15.734 1 96.94 161 SER B O 1
ATOM 4565 N N . ASP B 1 162 ? -7.926 -26.25 -17.391 1 95.56 162 ASP B N 1
ATOM 4566 C CA . ASP B 1 162 ? -7.375 -27.594 -17.547 1 95.56 162 ASP B CA 1
ATOM 4567 C C . ASP B 1 162 ? -5.855 -27.547 -17.672 1 95.56 162 ASP B C 1
ATOM 4569 O O . ASP B 1 162 ? -5.215 -26.594 -17.219 1 95.56 162 ASP B O 1
ATOM 4573 N N . SER B 1 163 ? -5.242 -28.594 -18.156 1 94.19 163 SER B N 1
ATOM 4574 C CA . SER B 1 163 ? -3.791 -28.703 -18.219 1 94.19 163 SER B CA 1
ATOM 4575 C C . SER B 1 163 ? -3.191 -27.672 -19.156 1 94.19 163 SER B C 1
ATOM 4577 O O . SER B 1 163 ? -1.976 -27.469 -19.172 1 94.19 163 SER B O 1
ATOM 4579 N N . GLN B 1 164 ? -4.078 -26.969 -19.875 1 95 164 GLN B N 1
ATOM 4580 C CA . GLN B 1 164 ? -3.604 -25.938 -20.797 1 95 164 GLN B CA 1
ATOM 4581 C C . GLN B 1 164 ? -4.09 -24.562 -20.359 1 95 164 GLN B C 1
ATOM 4583 O O . GLN B 1 164 ? -4.125 -23.641 -21.172 1 95 164 GLN B O 1
ATOM 4588 N N . GLY B 1 165 ? -4.5 -24.422 -19.156 1 96.62 165 GLY B N 1
ATOM 4589 C CA . GLY B 1 165 ? -4.938 -23.125 -18.641 1 96.62 165 GLY B CA 1
ATOM 4590 C C . GLY B 1 165 ? -6.43 -22.906 -18.797 1 96.62 165 GLY B C 1
ATOM 4591 O O . GLY B 1 165 ? -7.199 -23.859 -18.938 1 96.62 165 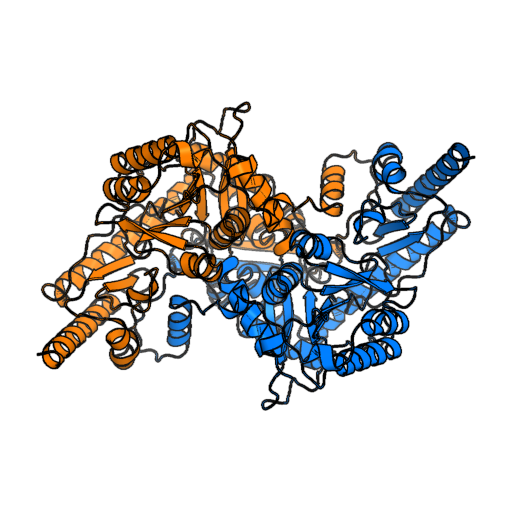GLY B O 1
ATOM 4592 N N . LEU B 1 166 ? -6.887 -21.688 -18.656 1 98.44 166 LEU B N 1
ATOM 4593 C CA . LEU B 1 166 ? -8.289 -21.281 -18.75 1 98.44 166 LEU B CA 1
ATOM 4594 C C . LEU B 1 166 ? -8.922 -21.828 -20.031 1 98.44 166 LEU B C 1
ATOM 4596 O O . LEU B 1 166 ? -8.352 -21.703 -21.109 1 98.44 166 LEU B O 1
ATOM 4600 N N . ASP B 1 167 ? -10.125 -22.453 -19.938 1 98.62 167 ASP B N 1
ATOM 4601 C CA . ASP B 1 167 ? -10.812 -23.078 -21.047 1 98.62 167 ASP B CA 1
ATOM 4602 C C . ASP B 1 167 ? -11.727 -22.094 -21.766 1 98.62 167 ASP B C 1
ATOM 4604 O O . ASP B 1 167 ? -12.789 -21.734 -21.25 1 98.62 167 ASP B O 1
ATOM 4608 N N . PRO B 1 168 ? -11.352 -21.734 -23.016 1 98.56 168 PRO B N 1
ATOM 4609 C CA . PRO B 1 168 ? -12.18 -20.766 -23.734 1 98.56 168 PRO B CA 1
ATOM 4610 C C . PRO B 1 168 ? -13.594 -21.281 -24 1 98.56 168 PRO B C 1
ATOM 4612 O O . PRO B 1 168 ? -14.547 -20.5 -24.031 1 98.56 168 PRO B O 1
ATOM 4615 N N . SER B 1 169 ? -13.719 -22.578 -24.172 1 98.31 169 SER B N 1
ATOM 4616 C CA . SER B 1 169 ? -15.047 -23.156 -24.391 1 98.31 169 SER B CA 1
ATOM 4617 C C . SER B 1 169 ? -15.93 -22.969 -23.156 1 98.31 169 SER B C 1
ATOM 4619 O O . SER B 1 169 ? -17.125 -22.656 -23.266 1 98.31 169 SER B O 1
ATOM 4621 N N . HIS B 1 170 ? -15.406 -23.188 -22.031 1 98.62 170 HIS B N 1
ATOM 4622 C CA . HIS B 1 170 ? -16.156 -22.969 -20.797 1 98.62 170 HIS B CA 1
ATOM 4623 C C . HIS B 1 170 ? -16.469 -21.484 -20.594 1 98.62 170 HIS B C 1
ATOM 4625 O O . HIS B 1 170 ? -17.547 -21.141 -20.094 1 98.62 170 HIS B O 1
ATOM 4631 N N . LEU B 1 171 ? -15.508 -20.609 -20.969 1 98.56 171 LEU B N 1
ATOM 4632 C CA . LEU B 1 171 ? -15.742 -19.172 -20.906 1 98.56 171 LEU B CA 1
ATOM 4633 C C . LEU B 1 171 ? -16.953 -18.781 -21.766 1 98.56 171 LEU B C 1
ATOM 4635 O O . LEU B 1 171 ? -17.844 -18.062 -21.297 1 98.56 171 LEU B O 1
ATOM 4639 N N . ARG B 1 172 ? -16.984 -19.297 -22.969 1 97.31 172 ARG B N 1
ATOM 4640 C CA . ARG B 1 172 ? -18.078 -19 -23.875 1 97.31 172 ARG B CA 1
ATOM 4641 C C . ARG B 1 172 ? -19.406 -19.516 -23.312 1 97.31 172 ARG B C 1
ATOM 4643 O O . ARG B 1 172 ? -20.422 -18.828 -23.359 1 97.31 172 ARG B O 1
ATOM 4650 N N . LYS B 1 173 ? -19.344 -20.734 -22.844 1 97.75 173 LYS B N 1
ATOM 4651 C CA . LYS B 1 173 ? -20.547 -21.344 -22.266 1 97.75 173 LYS B CA 1
ATOM 4652 C C . LYS B 1 173 ? -21.062 -20.516 -21.078 1 97.75 173 LYS B C 1
ATOM 4654 O O . LYS B 1 173 ? -22.266 -20.281 -20.969 1 97.75 173 LYS B O 1
ATOM 4659 N N . THR B 1 174 ? -20.188 -20.078 -20.203 1 97.38 174 THR B N 1
ATOM 4660 C CA . THR B 1 174 ? -20.531 -19.281 -19.031 1 97.38 174 THR B CA 1
ATOM 4661 C C . THR B 1 174 ? -21.172 -17.953 -19.453 1 97.38 174 THR B C 1
ATOM 4663 O O . THR B 1 174 ? -22.172 -17.531 -18.859 1 97.38 174 THR B O 1
ATOM 4666 N N . LEU B 1 175 ? -20.672 -17.328 -20.5 1 96.81 175 LEU B N 1
ATOM 4667 C CA . LEU B 1 175 ? -21.125 -16.016 -20.953 1 96.81 175 LEU B CA 1
ATOM 4668 C C . LEU B 1 175 ? -22.422 -16.141 -21.75 1 96.81 175 LEU B C 1
ATOM 4670 O O . LEU B 1 175 ? -23.156 -15.156 -21.906 1 96.81 175 LEU B O 1
ATOM 4674 N N . SER B 1 176 ? -22.719 -17.312 -22.234 1 94.38 176 SER B N 1
ATOM 4675 C CA . SER B 1 176 ? -23.891 -17.516 -23.062 1 94.38 176 SER B CA 1
ATOM 4676 C C . SER B 1 176 ? -25.172 -17.312 -22.266 1 94.38 176 SER B C 1
ATOM 4678 O O . SER B 1 176 ? -26.266 -17.219 -22.859 1 94.38 176 SER B O 1
ATOM 4680 N N . ARG B 1 177 ? -25 -17.188 -20.969 1 91.94 177 ARG B N 1
ATOM 4681 C CA . ARG B 1 177 ? -26.141 -16.891 -20.094 1 91.94 177 ARG B CA 1
ATOM 4682 C C . ARG B 1 177 ? -26.672 -15.492 -20.359 1 91.94 177 ARG B C 1
ATOM 4684 O O . ARG B 1 177 ? -27.797 -15.156 -19.938 1 91.94 177 ARG B O 1
ATOM 4691 N N . TRP B 1 178 ? -25.828 -14.648 -21.016 1 91.25 178 TRP B N 1
ATOM 4692 C CA . TRP B 1 178 ? -26.203 -13.273 -21.328 1 91.25 178 TRP B CA 1
ATOM 4693 C C . TRP B 1 178 ? -26.219 -13.047 -22.828 1 91.25 178 TRP B C 1
ATOM 4695 O O . TRP B 1 178 ? -25.484 -13.711 -23.578 1 91.25 178 TRP B O 1
ATOM 4705 N N . SER B 1 179 ? -27.125 -12.078 -23.234 1 85.62 179 SER B N 1
ATOM 4706 C CA . SER B 1 179 ? -27.094 -11.664 -24.625 1 85.62 179 SER B CA 1
ATOM 4707 C C . SER B 1 179 ? -26.047 -10.578 -24.859 1 85.62 179 SER B C 1
ATOM 4709 O O . SER B 1 179 ? -25.734 -9.812 -23.953 1 85.62 179 SER B O 1
ATOM 4711 N N . PRO B 1 180 ? -25.547 -10.594 -26.031 1 78.31 180 PRO B N 1
ATOM 4712 C CA . PRO B 1 180 ? -24.578 -9.531 -26.328 1 78.31 180 PRO B CA 1
ATOM 4713 C C . PRO B 1 180 ? -25.125 -8.141 -26.031 1 78.31 180 PRO B C 1
ATOM 4715 O O . PRO B 1 180 ? -24.359 -7.254 -25.609 1 78.31 180 PRO B O 1
ATOM 4718 N N . SER B 1 181 ? -26.359 -7.969 -26.203 1 81.81 181 SER B N 1
ATOM 4719 C CA . SER B 1 181 ? -26.969 -6.664 -25.969 1 81.81 181 SER B CA 1
ATOM 4720 C C . SER B 1 181 ? -26.938 -6.309 -24.484 1 81.81 181 SER B C 1
ATOM 4722 O O . SER B 1 181 ? -27.031 -5.133 -24.125 1 81.81 181 SER B O 1
ATOM 4724 N N . ASP B 1 182 ? -26.734 -7.328 -23.641 1 84.88 182 ASP B N 1
ATOM 4725 C CA . ASP B 1 182 ? -26.688 -7.109 -22.203 1 84.88 182 ASP B CA 1
ATOM 4726 C C . ASP B 1 182 ? -25.422 -6.348 -21.797 1 84.88 182 ASP B C 1
ATOM 4728 O O . ASP B 1 182 ? -25.422 -5.617 -20.812 1 84.88 182 ASP B O 1
ATOM 4732 N N . PHE B 1 183 ? -24.516 -6.434 -22.578 1 82.25 183 PHE B N 1
ATOM 4733 C CA . PHE B 1 183 ? -23.203 -5.867 -22.25 1 82.25 183 PHE B CA 1
ATOM 4734 C C . PHE B 1 183 ? -23.156 -4.387 -22.609 1 82.25 183 PHE B C 1
ATOM 4736 O O . PHE B 1 183 ? -22.25 -3.67 -22.188 1 82.25 183 PHE B O 1
ATOM 4743 N N . SER B 1 184 ? -24.125 -3.949 -23.25 1 75.75 184 SER B N 1
ATOM 4744 C CA . SER B 1 184 ? -24.203 -2.535 -23.609 1 75.75 184 SER B CA 1
ATOM 4745 C C . SER B 1 184 ? -25.203 -1.799 -22.719 1 75.75 184 SER B C 1
ATOM 4747 O O . SER B 1 184 ? -25.297 -0.571 -22.766 1 75.75 184 SER B O 1
ATOM 4749 N N . ARG B 1 185 ? -25.938 -2.572 -21.938 1 75.31 185 ARG B N 1
ATOM 4750 C CA . ARG B 1 185 ? -26.969 -1.964 -21.109 1 75.31 185 ARG B CA 1
ATOM 4751 C C . ARG B 1 185 ? -26.5 -1.838 -19.656 1 75.31 185 ARG B C 1
ATOM 4753 O O . ARG B 1 185 ? -26.109 -2.832 -19.031 1 75.31 185 ARG B O 1
ATOM 4760 N N . SER B 1 186 ? -26.531 -0.584 -19.156 1 72.19 186 SER B N 1
ATOM 4761 C CA . SER B 1 186 ? -26.203 -0.368 -17.75 1 72.19 186 SER B CA 1
ATOM 4762 C C . SER B 1 186 ? -27.156 -1.146 -16.844 1 72.19 186 SER B C 1
ATOM 4764 O O . SER B 1 186 ? -28.359 -1.197 -17.078 1 72.19 186 SER B O 1
ATOM 4766 N N . GLY B 1 187 ? -26.578 -2.008 -15.906 1 76.69 187 GLY B N 1
ATOM 4767 C CA . GLY B 1 187 ? -27.406 -2.688 -14.922 1 76.69 187 GLY B CA 1
ATOM 4768 C C . GLY B 1 187 ? -27.844 -4.074 -15.359 1 76.69 187 GLY B C 1
ATOM 4769 O O . GLY B 1 187 ? -28.641 -4.727 -14.688 1 76.69 187 GLY B O 1
ATOM 4770 N N . SER B 1 188 ? -27.406 -4.547 -16.531 1 82.12 188 SER B N 1
ATOM 4771 C CA . SER B 1 188 ? -27.797 -5.852 -17.062 1 82.12 188 SER B CA 1
ATOM 4772 C C . SER B 1 188 ? -27.266 -6.98 -16.188 1 82.12 188 SER B C 1
ATOM 4774 O O . SER B 1 188 ? -27.734 -8.117 -16.266 1 82.12 188 SER B O 1
ATOM 4776 N N . GLY B 1 189 ? -26.344 -6.727 -15.406 1 88.75 189 GLY B N 1
ATOM 4777 C CA . GLY B 1 189 ? -25.734 -7.75 -14.578 1 88.75 189 GLY B CA 1
ATOM 4778 C C . GLY B 1 189 ? -24.672 -8.562 -15.312 1 88.75 189 GLY B C 1
ATOM 4779 O O . GLY B 1 189 ? -24.047 -9.438 -14.734 1 88.75 189 GLY B O 1
ATOM 4780 N N . ALA B 1 190 ? -24.516 -8.297 -16.594 1 94.25 190 ALA B N 1
ATOM 4781 C CA . ALA B 1 190 ? -23.484 -8.992 -17.359 1 94.25 190 ALA B CA 1
ATOM 4782 C C . ALA B 1 190 ? -22.094 -8.719 -16.781 1 94.25 190 ALA B C 1
ATOM 4784 O O . ALA B 1 190 ? -21.812 -7.602 -16.344 1 94.25 190 ALA B O 1
ATOM 4785 N N . PRO B 1 191 ? -21.266 -9.812 -16.703 1 96.25 191 PRO B N 1
ATOM 4786 C CA . PRO B 1 191 ? -19.906 -9.578 -16.203 1 96.25 191 PRO B CA 1
ATOM 4787 C C . PRO B 1 191 ? -19.109 -8.617 -17.094 1 96.25 191 PRO B C 1
ATOM 4789 O O . PRO B 1 191 ? -19.344 -8.547 -18.297 1 96.25 191 PRO B O 1
ATOM 4792 N N . LYS B 1 192 ? -18.25 -7.895 -16.5 1 95.44 192 LYS B N 1
ATOM 4793 C CA . LYS B 1 192 ? -17.484 -6.926 -17.281 1 95.44 192 LYS B CA 1
ATOM 4794 C C . LYS B 1 192 ? -15.984 -7.188 -17.172 1 95.44 192 LYS B C 1
ATOM 4796 O O . LYS B 1 192 ? -15.188 -6.578 -17.891 1 95.44 192 LYS B O 1
ATOM 4801 N N . ILE B 1 193 ? -15.547 -8.07 -16.25 1 97.75 193 ILE B N 1
ATOM 4802 C CA . ILE B 1 193 ? -14.117 -8.32 -16.109 1 97.75 193 ILE B CA 1
ATOM 4803 C C . ILE B 1 193 ? -13.859 -9.828 -16.062 1 97.75 193 ILE B C 1
ATOM 4805 O O . ILE B 1 193 ? -14.672 -10.586 -15.531 1 97.75 193 ILE B O 1
ATOM 4809 N N . LEU B 1 194 ? -12.781 -10.281 -16.703 1 98.81 194 LEU B N 1
ATOM 4810 C CA . LEU B 1 194 ? -12.227 -11.625 -16.641 1 98.81 194 LEU B CA 1
ATOM 4811 C C . LEU B 1 194 ? -10.836 -11.609 -16.031 1 98.81 194 LEU B C 1
ATOM 4813 O O . LEU B 1 194 ? -9.938 -10.93 -16.531 1 98.81 194 LEU B O 1
ATOM 4817 N N . TYR B 1 195 ? -10.703 -12.297 -14.922 1 98.88 195 TYR B N 1
ATOM 4818 C CA . TYR B 1 195 ? -9.398 -12.469 -14.289 1 98.88 195 TYR B CA 1
ATOM 4819 C C . TYR B 1 195 ? -8.789 -13.812 -14.664 1 98.88 195 TYR B C 1
ATOM 4821 O O . TYR B 1 195 ? -9.438 -14.852 -14.547 1 98.88 195 TYR B O 1
ATOM 4829 N N . CYS B 1 196 ? -7.48 -13.812 -15.086 1 98.69 196 CYS B N 1
ATOM 4830 C CA . CYS B 1 196 ? -6.809 -15.07 -15.375 1 98.69 196 CYS B CA 1
ATOM 4831 C C . CYS B 1 196 ? -5.316 -14.984 -15.062 1 98.69 196 CYS B C 1
ATOM 4833 O O . CYS B 1 196 ? -4.773 -13.883 -14.938 1 98.69 196 CYS B O 1
ATOM 4835 N N . ILE B 1 197 ? -4.68 -16.047 -14.875 1 98.56 197 ILE B N 1
ATOM 4836 C CA . ILE B 1 197 ? -3.244 -16.219 -14.672 1 98.56 197 ILE B CA 1
ATOM 4837 C C . ILE B 1 197 ? -2.654 -17 -15.844 1 98.56 197 ILE B C 1
ATOM 4839 O O . ILE B 1 197 ? -2.549 -18.234 -15.789 1 98.56 197 ILE B O 1
ATOM 4843 N N . PRO B 1 198 ? -2.111 -16.328 -16.828 1 98.44 198 PRO B N 1
ATOM 4844 C CA . PRO B 1 198 ? -1.881 -16.969 -18.125 1 98.44 198 PRO B CA 1
ATOM 4845 C C . PRO B 1 198 ? -0.639 -17.859 -18.141 1 98.44 198 PRO B C 1
ATOM 4847 O O . PRO B 1 198 ? -0.491 -18.703 -19.016 1 98.44 198 PRO B O 1
ATOM 4850 N N . ASN B 1 199 ? 0.302 -17.609 -17.234 1 98.12 199 ASN B N 1
ATOM 4851 C CA . ASN B 1 199 ? 1.544 -18.375 -17.266 1 98.12 199 ASN B CA 1
ATOM 4852 C C . ASN B 1 199 ? 1.9 -18.906 -15.875 1 98.12 199 ASN B C 1
ATOM 4854 O O . ASN B 1 199 ? 1.925 -18.156 -14.906 1 98.12 199 ASN B O 1
ATOM 4858 N N . GLY B 1 200 ? 2.213 -20.219 -15.812 1 96.75 200 GLY B N 1
ATOM 4859 C CA . GLY B 1 200 ? 2.688 -20.781 -14.562 1 96.75 200 GLY B CA 1
ATOM 4860 C C . GLY B 1 200 ? 1.764 -20.516 -13.391 1 96.75 200 GLY B C 1
ATOM 4861 O O . GLY B 1 200 ? 2.219 -20.141 -12.312 1 96.75 200 GLY B O 1
ATOM 4862 N N . GLY B 1 201 ? 0.562 -20.703 -13.625 1 93.81 201 GLY B N 1
ATOM 4863 C CA . GLY B 1 201 ? -0.472 -20.25 -12.703 1 93.81 201 GLY B CA 1
ATOM 4864 C C . GLY B 1 201 ? -0.311 -20.812 -11.305 1 93.81 201 GLY B C 1
ATOM 4865 O O . GLY B 1 201 ? 0.063 -21.969 -11.133 1 93.81 201 GLY B O 1
ATOM 4866 N N . ASN B 1 202 ? -0.396 -19.984 -10.242 1 96.06 202 ASN B N 1
ATOM 4867 C CA . ASN B 1 202 ? -0.636 -20.406 -8.867 1 96.06 202 ASN B CA 1
ATOM 4868 C C . ASN B 1 202 ? -2.115 -20.672 -8.609 1 96.06 202 ASN B C 1
ATOM 4870 O O . ASN B 1 202 ? -2.922 -19.75 -8.547 1 96.06 202 ASN B O 1
ATOM 4874 N N . PRO B 1 203 ? -2.553 -21.891 -8.609 1 97.12 203 PRO B N 1
ATOM 4875 C CA . PRO B 1 203 ? -1.765 -23 -8.055 1 97.12 203 PRO B CA 1
ATOM 4876 C C . PRO B 1 203 ? -1.317 -23.984 -9.125 1 97.12 203 PRO B C 1
ATOM 4878 O O . PRO B 1 203 ? -0.552 -24.906 -8.836 1 97.12 203 PRO B O 1
ATOM 4881 N N . THR B 1 204 ? -1.697 -23.875 -10.359 1 97.06 204 THR B N 1
ATOM 4882 C CA . THR B 1 204 ? -1.767 -25.047 -11.234 1 97.06 204 THR B CA 1
ATOM 4883 C C . THR B 1 204 ? -0.423 -25.281 -11.922 1 97.06 204 THR B C 1
ATOM 4885 O O . THR B 1 204 ? -0.142 -26.406 -12.367 1 97.06 204 THR B O 1
ATOM 4888 N N . GLY B 1 205 ? 0.352 -24.203 -12.094 1 97.19 205 GLY B N 1
ATOM 4889 C CA . GLY B 1 205 ? 1.583 -24.312 -12.859 1 97.19 205 GLY B CA 1
ATOM 4890 C C . GLY B 1 205 ? 1.352 -24.391 -14.352 1 97.19 205 GLY B C 1
ATOM 4891 O O . GLY B 1 205 ? 2.305 -24.438 -15.133 1 97.19 205 GLY B O 1
ATOM 4892 N N . THR B 1 206 ? 0.121 -24.312 -14.75 1 95.88 206 THR B N 1
ATOM 4893 C CA . THR B 1 206 ? -0.237 -24.422 -16.156 1 95.88 206 THR B CA 1
ATOM 4894 C C . THR B 1 206 ? -0.154 -23.062 -16.844 1 95.88 206 THR B C 1
ATOM 4896 O O . THR B 1 206 ? -0.208 -22.016 -16.188 1 95.88 206 THR B O 1
ATOM 4899 N N . SER B 1 207 ? 0.007 -23.062 -18.188 1 97.56 207 SER B N 1
ATOM 4900 C CA . SER B 1 207 ? 0.059 -21.859 -19 1 97.56 207 SER B CA 1
ATOM 4901 C C . SER B 1 207 ? -0.86 -21.969 -20.219 1 97.56 207 SER B C 1
ATOM 4903 O O . SER B 1 207 ? -1.002 -23.047 -20.797 1 97.56 207 SER B O 1
ATOM 4905 N N . LEU B 1 208 ? -1.4 -20.875 -20.547 1 98.19 208 LEU B N 1
ATOM 4906 C CA . LEU B 1 208 ? -2.131 -20.781 -21.797 1 98.19 208 LEU B CA 1
ATOM 4907 C C . LEU B 1 208 ? -1.176 -20.844 -22.984 1 98.19 208 LEU B C 1
ATOM 4909 O O . LEU B 1 208 ? -0.103 -20.234 -22.953 1 98.19 208 LEU B O 1
ATOM 4913 N N . ASN B 1 209 ? -1.535 -21.625 -24.016 1 97.12 209 ASN B N 1
ATOM 4914 C CA . ASN B 1 209 ? -0.806 -21.484 -25.266 1 97.12 209 ASN B CA 1
ATOM 4915 C C . ASN B 1 209 ? -1.327 -20.328 -26.094 1 97.12 209 ASN B C 1
ATOM 4917 O O . ASN B 1 209 ? -2.287 -19.656 -25.703 1 97.12 209 ASN B O 1
ATOM 4921 N N . LEU B 1 210 ? -0.678 -20.062 -27.172 1 97.75 210 LEU B N 1
ATOM 4922 C CA . LEU B 1 210 ? -0.987 -18.875 -27.969 1 97.75 210 LEU B CA 1
ATOM 4923 C C . LEU B 1 210 ? -2.395 -18.969 -28.547 1 97.75 210 LEU B C 1
ATOM 4925 O O . LEU B 1 210 ? -3.121 -17.969 -28.578 1 97.75 210 LEU B O 1
ATOM 4929 N N . GLU B 1 211 ? -2.789 -20.109 -29.016 1 98.06 211 GLU B N 1
ATOM 4930 C CA . GLU B 1 211 ? -4.094 -20.297 -29.641 1 98.06 211 GLU B CA 1
ATOM 4931 C C . GLU B 1 211 ? -5.223 -20.016 -28.656 1 98.06 211 GLU B C 1
ATOM 4933 O O . GLU B 1 211 ? -6.211 -19.359 -29 1 98.06 211 GLU B O 1
ATOM 4938 N N . ARG B 1 212 ? -5.117 -20.5 -27.5 1 98.19 212 ARG B N 1
ATOM 4939 C CA . ARG B 1 212 ? -6.125 -20.25 -26.469 1 98.19 212 ARG B CA 1
ATOM 4940 C C . ARG B 1 212 ? -6.18 -18.766 -26.094 1 98.19 212 ARG B C 1
ATOM 4942 O O . ARG B 1 212 ? -7.262 -18.219 -25.859 1 98.19 212 ARG B O 1
ATOM 4949 N N . LYS B 1 213 ? -5.023 -18.125 -25.984 1 98.69 213 LYS B N 1
ATOM 4950 C CA . LYS B 1 213 ? -5.016 -16.688 -25.688 1 98.69 213 LYS B CA 1
ATOM 4951 C C . LYS B 1 213 ? -5.766 -15.898 -26.75 1 98.69 213 LYS B C 1
ATOM 4953 O O . LYS B 1 213 ? -6.535 -14.992 -26.438 1 98.69 213 LYS B O 1
ATOM 4958 N N . LYS B 1 214 ? -5.516 -16.25 -28 1 98.75 214 LYS B N 1
ATOM 4959 C CA . LYS B 1 214 ? -6.219 -15.594 -29.094 1 98.75 214 LYS B CA 1
ATOM 4960 C C . LYS B 1 214 ? -7.727 -15.805 -28.984 1 98.75 214 LYS B C 1
ATOM 4962 O O . LYS B 1 214 ? -8.5 -14.875 -29.219 1 98.75 214 LYS B O 1
ATOM 4967 N N . GLU B 1 215 ? -8.109 -17 -28.656 1 98.75 215 GLU B N 1
ATOM 4968 C CA . GLU B 1 215 ? -9.523 -17.312 -28.531 1 98.75 215 GLU B CA 1
ATOM 4969 C C . GLU B 1 215 ? -10.148 -16.547 -27.359 1 98.75 215 GLU B C 1
ATOM 4971 O O . GLU B 1 215 ? -11.242 -16 -27.484 1 98.75 215 GLU B O 1
ATOM 4976 N N . ILE B 1 216 ? -9.5 -16.516 -26.25 1 98.81 216 ILE B N 1
ATOM 4977 C CA . ILE B 1 216 ? -9.977 -15.805 -25.078 1 98.81 216 ILE B CA 1
ATOM 4978 C C . ILE B 1 216 ? -10.117 -14.312 -25.391 1 98.81 216 ILE B C 1
ATOM 4980 O O . ILE B 1 216 ? -11.117 -13.688 -25.031 1 98.81 216 ILE B O 1
ATOM 4984 N N . TYR B 1 217 ? -9.109 -13.734 -26.078 1 98.75 217 TYR B N 1
ATOM 4985 C CA . TYR B 1 217 ? -9.164 -12.328 -26.453 1 98.75 217 TYR B CA 1
ATOM 4986 C C . TYR B 1 217 ? -10.359 -12.062 -27.375 1 98.75 217 TYR B C 1
ATOM 4988 O O . TYR B 1 217 ? -11.062 -11.062 -27.203 1 98.75 217 TYR B O 1
ATOM 4996 N N . LYS B 1 218 ? -10.594 -12.984 -28.312 1 98.31 218 LYS B N 1
ATOM 4997 C CA . LYS B 1 218 ? -11.734 -12.836 -29.219 1 98.31 218 LYS B CA 1
ATOM 4998 C C . LYS B 1 218 ? -13.055 -12.867 -28.453 1 98.31 218 LYS B C 1
ATOM 5000 O O . LYS B 1 218 ? -13.953 -12.078 -28.75 1 98.31 218 LYS B O 1
ATOM 5005 N N . ILE B 1 219 ? -13.188 -13.789 -27.547 1 97.44 219 ILE B N 1
ATOM 5006 C CA . ILE B 1 219 ? -14.383 -13.867 -26.719 1 97.44 219 ILE B CA 1
ATOM 5007 C C . ILE B 1 219 ? -14.547 -12.562 -25.938 1 97.44 219 ILE B C 1
ATOM 5009 O O . ILE B 1 219 ? -15.656 -12.023 -25.859 1 97.44 219 ILE B O 1
ATOM 5013 N N . ALA B 1 220 ? -13.445 -12.039 -25.391 1 97.38 220 ALA B N 1
ATOM 5014 C CA . ALA B 1 220 ? -13.492 -10.789 -24.625 1 97.38 220 ALA B CA 1
ATOM 5015 C C . ALA B 1 220 ? -13.953 -9.633 -25.516 1 97.38 220 ALA B C 1
ATOM 5017 O O . ALA B 1 220 ? -14.656 -8.727 -25.047 1 97.38 220 ALA B O 1
ATOM 5018 N N . GLN B 1 221 ? -13.562 -9.625 -26.797 1 96.19 221 GLN B N 1
ATOM 5019 C CA . GLN B 1 221 ? -14.023 -8.617 -27.75 1 96.19 221 GLN B CA 1
ATOM 5020 C C . GLN B 1 221 ? -15.531 -8.734 -27.984 1 96.19 221 GLN B C 1
ATOM 5022 O O . GLN B 1 221 ? -16.234 -7.73 -27.969 1 96.19 221 GLN B O 1
ATOM 5027 N N . GLU B 1 222 ? -15.961 -9.945 -28.141 1 94.5 222 GLU B N 1
ATOM 5028 C CA . GLU B 1 222 ? -17.359 -10.195 -28.453 1 94.5 222 GLU B CA 1
ATOM 5029 C C . GLU B 1 222 ? -18.266 -9.789 -27.281 1 94.5 222 GLU B C 1
ATOM 5031 O O . GLU B 1 222 ? -19.359 -9.266 -27.5 1 94.5 222 GLU B O 1
ATOM 5036 N N . TYR B 1 223 ? -17.812 -9.945 -26.094 1 94.5 223 TYR B N 1
ATOM 5037 C CA . TYR B 1 223 ? -18.672 -9.734 -24.938 1 94.5 223 TYR B CA 1
ATOM 5038 C C . TYR B 1 223 ? -18.281 -8.469 -24.188 1 94.5 223 TYR B C 1
ATOM 5040 O O . TYR B 1 223 ? -18.75 -8.219 -23.078 1 94.5 223 TYR B O 1
ATOM 5048 N N . ASP B 1 224 ? -17.312 -7.723 -24.688 1 94.81 224 ASP B N 1
ATOM 5049 C CA . ASP B 1 224 ? -16.844 -6.449 -24.141 1 94.81 224 ASP B CA 1
ATOM 5050 C C . ASP B 1 224 ? -16.359 -6.609 -22.703 1 94.81 224 ASP B C 1
ATOM 5052 O O . ASP B 1 224 ? -16.828 -5.906 -21.812 1 94.81 224 ASP B O 1
ATOM 5056 N N . LEU B 1 225 ? -15.398 -7.539 -22.578 1 96.88 225 LEU B N 1
ATOM 5057 C CA . LEU B 1 225 ? -14.789 -7.789 -21.266 1 96.88 225 LEU B CA 1
ATOM 5058 C C . LEU B 1 225 ? -13.453 -7.062 -21.141 1 96.88 225 LEU B C 1
ATOM 5060 O O . LEU B 1 225 ? -12.719 -6.934 -22.125 1 96.88 225 LEU B O 1
ATOM 5064 N N . LEU B 1 226 ? -13.164 -6.496 -20 1 98 226 LEU B N 1
ATOM 5065 C CA . LEU B 1 226 ? -11.789 -6.199 -19.609 1 98 226 LEU B CA 1
ATOM 5066 C C . LEU B 1 226 ? -11.078 -7.453 -19.125 1 98 226 LEU B C 1
ATOM 5068 O O . LEU B 1 226 ? -11.656 -8.25 -18.375 1 98 226 LEU B O 1
ATOM 5072 N N . ILE B 1 227 ? -9.883 -7.684 -19.578 1 98.88 227 ILE B N 1
ATOM 5073 C CA . ILE B 1 227 ? -9.102 -8.836 -19.141 1 98.88 227 ILE B CA 1
ATOM 5074 C C . ILE B 1 227 ? -8.062 -8.398 -18.125 1 98.88 227 ILE B C 1
ATOM 5076 O O . ILE B 1 227 ? -7.242 -7.52 -18.391 1 98.88 227 ILE B O 1
ATOM 5080 N N . LEU B 1 228 ? -8.125 -8.891 -16.922 1 98.94 228 LEU B N 1
ATOM 5081 C CA . LEU B 1 228 ? -7.066 -8.75 -15.93 1 98.94 228 LEU B CA 1
ATOM 5082 C C . LEU B 1 228 ? -6.047 -9.883 -16.062 1 98.94 228 LEU B C 1
ATOM 5084 O O . LEU B 1 228 ? -6.293 -11 -15.609 1 98.94 228 LEU B O 1
ATOM 5088 N N . GLU B 1 229 ? -4.938 -9.562 -16.719 1 98.88 229 GLU B N 1
ATOM 5089 C CA . GLU B 1 229 ? -3.844 -10.5 -16.969 1 98.88 229 GLU B CA 1
ATOM 5090 C C . GLU B 1 229 ? -2.85 -10.516 -15.812 1 98.88 229 GLU B C 1
ATOM 5092 O O . GLU B 1 229 ? -1.867 -9.766 -15.82 1 98.88 229 GLU B O 1
ATOM 5097 N N . ASP B 1 230 ? -3.068 -11.352 -14.797 1 98.81 230 ASP B N 1
ATOM 5098 C CA . ASP B 1 230 ? -2.191 -11.523 -13.648 1 98.81 230 ASP B CA 1
ATOM 5099 C C . ASP B 1 230 ? -1.009 -12.43 -13.977 1 98.81 230 ASP B C 1
ATOM 5101 O O . ASP B 1 230 ? -1.141 -13.656 -13.984 1 98.81 230 ASP B O 1
ATOM 5105 N N . ASP B 1 231 ? 0.171 -11.805 -14.164 1 98.56 231 ASP B N 1
ATOM 5106 C CA . ASP B 1 231 ? 1.211 -12.625 -14.781 1 98.56 231 ASP B CA 1
ATOM 5107 C C . ASP B 1 231 ? 2.557 -12.414 -14.094 1 98.56 231 ASP B C 1
ATOM 5109 O O . ASP B 1 231 ? 3.557 -12.117 -14.75 1 98.56 231 ASP B O 1
ATOM 5113 N N . PRO B 1 232 ? 2.609 -12.719 -12.758 1 98.06 232 PRO B N 1
ATOM 5114 C CA . PRO B 1 232 ? 3.893 -12.609 -12.062 1 98.06 232 PRO B CA 1
ATOM 5115 C C . PRO B 1 232 ? 4.922 -13.625 -12.547 1 98.06 232 PRO B C 1
ATOM 5117 O O . PRO B 1 232 ? 6.109 -13.508 -12.242 1 98.06 232 PRO B O 1
ATOM 5120 N N . TYR B 1 233 ? 4.539 -14.617 -13.391 1 98.12 233 TYR B N 1
ATOM 5121 C CA . TYR B 1 233 ? 5.422 -15.711 -13.781 1 98.12 233 TYR B CA 1
ATOM 5122 C C . TYR B 1 233 ? 5.762 -15.633 -15.266 1 98.12 233 TYR B C 1
ATOM 5124 O O . TYR B 1 233 ? 6.316 -16.578 -15.836 1 98.12 233 TYR B O 1
ATOM 5132 N N . PHE B 1 234 ? 5.438 -14.547 -15.922 1 98.62 234 PHE B N 1
ATOM 5133 C CA . PHE B 1 234 ? 5.664 -14.43 -17.359 1 98.62 234 PHE B CA 1
ATOM 5134 C C . PHE B 1 234 ? 7.102 -14.797 -17.703 1 98.62 234 PHE B C 1
ATOM 5136 O O . PHE B 1 234 ? 7.34 -15.602 -18.609 1 98.62 234 PHE B O 1
ATOM 5143 N N . TYR B 1 235 ? 8.07 -14.32 -17 1 98.44 235 TYR B N 1
ATOM 5144 C CA . TYR B 1 235 ? 9.477 -14.484 -17.344 1 98.44 235 TYR B CA 1
ATOM 5145 C C . TYR B 1 235 ? 10.016 -15.812 -16.844 1 98.44 235 TYR B C 1
ATOM 5147 O O . TYR B 1 235 ? 11.172 -16.156 -17.094 1 98.44 235 TYR B O 1
ATOM 5155 N N . ILE B 1 236 ? 9.227 -16.531 -16.125 1 98.19 236 ILE B N 1
ATOM 5156 C CA . ILE B 1 236 ? 9.594 -17.875 -15.672 1 98.19 236 ILE B CA 1
ATOM 5157 C C . ILE B 1 236 ? 8.859 -18.906 -16.5 1 98.19 236 ILE B C 1
ATOM 5159 O O . ILE B 1 236 ? 8.359 -19.906 -15.969 1 98.19 236 ILE B O 1
ATOM 5163 N N . GLN B 1 237 ? 8.562 -18.656 -17.734 1 98.19 237 GLN B N 1
ATOM 5164 C CA . GLN B 1 237 ? 8.164 -19.672 -18.703 1 98.19 237 GLN B CA 1
ATOM 5165 C C . GLN B 1 237 ? 9.32 -20.625 -19.016 1 98.19 237 GLN B C 1
ATOM 5167 O O . GLN B 1 237 ? 10.461 -20.188 -19.172 1 98.19 237 GLN B O 1
ATOM 5172 N N . PHE B 1 238 ? 9.039 -21.891 -19.109 1 97.69 238 PHE B N 1
ATOM 5173 C CA . PHE B 1 238 ? 10.078 -22.859 -19.422 1 97.69 238 PHE B CA 1
ATOM 5174 C C . PHE B 1 238 ? 10.164 -23.094 -20.922 1 97.69 238 PHE B C 1
ATOM 5176 O O . PHE B 1 238 ? 11.156 -23.625 -21.422 1 97.69 238 PHE B O 1
ATOM 5183 N N . THR B 1 239 ? 9.109 -22.625 -21.578 1 93.12 239 THR B N 1
ATOM 5184 C CA . THR B 1 239 ? 9.102 -22.656 -23.047 1 93.12 239 THR B CA 1
ATOM 5185 C C . THR B 1 239 ? 9.734 -21.391 -23.609 1 93.12 239 THR B C 1
ATOM 5187 O O . THR B 1 239 ? 9.492 -20.281 -23.125 1 93.12 239 THR B O 1
ATOM 5190 N N . LYS B 1 240 ? 10.602 -21.609 -24.719 1 93.81 240 LYS B N 1
ATOM 5191 C CA . LYS B 1 240 ? 11.18 -20.484 -25.453 1 93.81 240 LYS B CA 1
ATOM 5192 C C . LYS B 1 240 ? 10.945 -20.641 -26.953 1 93.81 240 LYS B C 1
ATOM 5194 O O . LYS B 1 240 ? 10.953 -21.75 -27.484 1 93.81 240 LYS B O 1
ATOM 5199 N N . PRO B 1 241 ? 10.852 -19.594 -27.812 1 96.12 241 PRO B N 1
ATOM 5200 C CA . PRO B 1 241 ? 10.664 -18.25 -27.266 1 96.12 241 PRO B CA 1
ATOM 5201 C C . PRO B 1 241 ? 9.422 -18.141 -26.375 1 96.12 241 PRO B C 1
ATOM 5203 O O . PRO B 1 241 ? 8.594 -19.047 -26.359 1 96.12 241 PRO B O 1
ATOM 5206 N N . TYR B 1 242 ? 9.32 -17.047 -25.594 1 97.44 242 TYR B N 1
ATOM 5207 C CA . TYR B 1 242 ? 8.148 -16.828 -24.75 1 97.44 242 TYR B CA 1
ATOM 5208 C C . TYR B 1 242 ? 6.867 -16.938 -25.562 1 97.44 242 TYR B C 1
ATOM 5210 O O . TYR B 1 242 ? 6.793 -16.438 -26.688 1 97.44 242 TYR B O 1
ATOM 5218 N N . ILE B 1 243 ? 5.844 -17.641 -24.922 1 97.81 243 ILE B N 1
ATOM 5219 C CA . ILE B 1 243 ? 4.496 -17.469 -25.469 1 97.81 243 ILE B CA 1
ATOM 5220 C C . ILE B 1 243 ? 4.031 -16.031 -25.25 1 97.81 243 ILE B C 1
ATOM 5222 O O . ILE B 1 243 ? 4.039 -15.531 -24.109 1 97.81 243 ILE B O 1
ATOM 5226 N N . PRO B 1 244 ? 3.652 -15.32 -26.297 1 98.19 244 PRO B N 1
ATOM 5227 C CA . PRO B 1 244 ? 3.285 -13.906 -26.172 1 98.19 244 PRO B CA 1
ATOM 5228 C C . PRO B 1 244 ? 2.135 -13.68 -25.203 1 98.19 244 PRO B C 1
ATOM 5230 O O . PRO B 1 244 ? 1.284 -14.555 -25.031 1 98.19 244 PRO B O 1
ATOM 5233 N N . SER B 1 245 ? 2.148 -12.508 -24.594 1 98.62 245 SER B N 1
ATOM 5234 C CA . SER B 1 245 ? 1.127 -12.141 -23.625 1 98.62 245 SER B CA 1
ATOM 5235 C C . SER B 1 245 ? -0.183 -11.766 -24.312 1 98.62 245 SER B C 1
ATOM 5237 O O . SER B 1 245 ? -0.22 -11.57 -25.516 1 98.62 245 SER B O 1
ATOM 5239 N N . LEU B 1 246 ? -1.318 -11.734 -23.516 1 98.81 246 LEU B N 1
ATOM 5240 C CA . LEU B 1 246 ? -2.557 -11.133 -24 1 98.81 246 LEU B CA 1
ATOM 5241 C C . LEU B 1 246 ? -2.357 -9.664 -24.328 1 98.81 246 LEU B C 1
ATOM 5243 O O . LEU B 1 246 ? -2.91 -9.164 -25.312 1 98.81 246 LEU B O 1
ATOM 5247 N N . LEU B 1 247 ? -1.548 -8.984 -23.547 1 98.75 247 LEU B N 1
ATOM 5248 C CA . LEU B 1 247 ? -1.238 -7.582 -23.797 1 98.75 247 LEU B CA 1
ATOM 5249 C C . LEU B 1 247 ? -0.658 -7.398 -25.188 1 98.75 247 LEU B C 1
ATOM 5251 O O . LEU B 1 247 ? -0.94 -6.402 -25.859 1 98.75 247 LEU B O 1
ATOM 5255 N N . SER B 1 248 ? 0.139 -8.336 -25.641 1 98.19 248 SER B N 1
ATOM 5256 C CA . SER B 1 248 ? 0.823 -8.219 -26.938 1 98.19 248 SER B CA 1
ATOM 5257 C C . SER B 1 248 ? -0.171 -8.203 -28.094 1 98.19 248 SER B C 1
ATOM 5259 O O . SER B 1 248 ? 0.145 -7.715 -29.172 1 98.19 248 SER B O 1
ATOM 5261 N N . MET B 1 249 ? -1.403 -8.703 -27.922 1 98 249 MET B N 1
ATOM 5262 C CA . MET B 1 249 ? -2.389 -8.773 -28.984 1 98 249 MET B CA 1
ATOM 5263 C C . MET B 1 249 ? -3.521 -7.777 -28.75 1 98 249 MET B C 1
ATOM 5265 O O . MET B 1 249 ? -4.555 -7.836 -29.422 1 98 249 MET B O 1
ATOM 5269 N N . ASP B 1 250 ? -3.367 -6.879 -27.844 1 98.12 250 ASP B N 1
ATOM 5270 C CA . ASP B 1 250 ? -4.441 -6.008 -27.375 1 98.12 250 ASP B CA 1
ATOM 5271 C C . ASP B 1 250 ? -4.633 -4.816 -28.312 1 98.12 250 ASP B C 1
ATOM 5273 O O . ASP B 1 250 ? -4.172 -3.711 -28.016 1 98.12 250 ASP B O 1
ATOM 5277 N N . VAL B 1 251 ? -5.469 -4.988 -29.266 1 96.94 251 VAL B N 1
ATOM 5278 C CA . VAL B 1 251 ? -5.707 -3.934 -30.25 1 96.94 251 VAL B CA 1
ATOM 5279 C C . VAL B 1 251 ? -6.758 -2.963 -29.719 1 96.94 251 VAL B C 1
ATOM 5281 O O . VAL B 1 251 ? -6.785 -1.794 -30.109 1 96.94 251 VAL B O 1
ATOM 5284 N N . ASP B 1 252 ? -7.629 -3.352 -28.812 1 96.94 252 ASP B N 1
ATOM 5285 C CA . ASP B 1 252 ? -8.75 -2.539 -28.344 1 96.94 252 ASP B CA 1
ATOM 5286 C C . ASP B 1 252 ? -8.367 -1.703 -27.125 1 96.94 252 ASP B C 1
ATOM 5288 O O . ASP B 1 252 ? -9.055 -0.743 -26.781 1 96.94 252 ASP B O 1
ATOM 5292 N N . GLY B 1 253 ? -7.328 -2.061 -26.438 1 97.69 253 GLY B N 1
ATOM 5293 C CA . GLY B 1 253 ? -7.047 -1.48 -25.141 1 97.69 253 GLY B CA 1
ATOM 5294 C C . GLY B 1 253 ? -7.93 -2.031 -24.031 1 97.69 253 GLY B C 1
ATOM 5295 O O . GLY B 1 253 ? -8.539 -1.271 -23.281 1 97.69 253 GLY B O 1
ATOM 5296 N N . ARG B 1 254 ? -8.016 -3.451 -23.969 1 98.19 254 ARG B N 1
ATOM 5297 C CA . ARG B 1 254 ? -8.922 -4.055 -23 1 98.19 254 ARG B CA 1
ATOM 5298 C C . ARG B 1 254 ? -8.156 -4.918 -22 1 98.19 254 ARG B C 1
ATOM 5300 O O . ARG B 1 254 ? -8.75 -5.523 -21.109 1 98.19 254 ARG B O 1
ATOM 5307 N N . VAL B 1 255 ? -6.777 -4.934 -22.047 1 98.81 255 VAL B N 1
ATOM 5308 C CA . VAL B 1 255 ? -5.977 -5.785 -21.172 1 98.81 255 VAL B CA 1
ATOM 5309 C C . VAL B 1 255 ? -5.309 -4.938 -20.094 1 98.81 255 VAL B C 1
ATOM 5311 O O . VAL B 1 255 ? -4.66 -3.932 -20.391 1 98.81 255 VAL B O 1
ATOM 5314 N N . LEU B 1 256 ? -5.531 -5.262 -18.844 1 98.81 256 LEU B N 1
ATOM 5315 C CA . LEU B 1 256 ? -4.758 -4.809 -17.703 1 98.81 256 LEU B CA 1
ATOM 5316 C C . LEU B 1 256 ? -3.777 -5.887 -17.25 1 98.81 256 LEU B C 1
ATOM 5318 O O . LEU B 1 256 ? -4.188 -6.922 -16.719 1 98.81 256 LEU B O 1
ATOM 5322 N N . ARG B 1 257 ? -2.545 -5.578 -17.438 1 98.88 257 ARG B N 1
ATOM 5323 C CA . ARG B 1 257 ? -1.52 -6.562 -17.109 1 98.88 257 ARG B CA 1
ATOM 5324 C C . ARG B 1 257 ? -0.851 -6.227 -15.781 1 98.88 257 ARG B C 1
ATOM 5326 O O . ARG B 1 257 ? -0.554 -5.062 -15.508 1 98.88 257 ARG B O 1
ATOM 5333 N N . PHE B 1 258 ? -0.619 -7.254 -14.984 1 98.88 258 PHE B N 1
ATOM 5334 C CA . PHE B 1 258 ? 0.033 -7.117 -13.68 1 98.88 258 PHE B CA 1
ATOM 5335 C C . PHE B 1 258 ? 1.33 -7.914 -13.641 1 98.88 258 PHE B C 1
ATOM 5337 O O . PHE B 1 258 ? 1.307 -9.148 -13.578 1 98.88 258 PHE B O 1
ATOM 5344 N N . ASP B 1 259 ? 2.443 -7.188 -13.672 1 98.69 259 ASP B N 1
ATOM 5345 C CA . ASP B 1 259 ? 3.773 -7.773 -13.531 1 98.69 259 ASP B CA 1
ATOM 5346 C C . ASP B 1 259 ? 4.301 -7.605 -12.102 1 98.69 259 ASP B C 1
ATOM 5348 O O . ASP B 1 259 ? 3.846 -6.73 -11.367 1 98.69 259 ASP B O 1
ATOM 5352 N N . SER B 1 260 ? 5.199 -8.484 -11.742 1 98.12 260 SER B N 1
ATOM 5353 C CA . SER B 1 260 ? 5.781 -8.438 -10.406 1 98.12 260 SER B CA 1
ATOM 5354 C C . SER B 1 260 ? 7.301 -8.562 -10.461 1 98.12 260 SER B C 1
ATOM 5356 O O . SER B 1 260 ? 7.836 -9.336 -11.25 1 98.12 260 SER B O 1
ATOM 5358 N N . MET B 1 261 ? 7.992 -7.844 -9.648 1 98.19 261 MET B N 1
ATOM 5359 C CA . MET B 1 261 ? 9.43 -8.016 -9.484 1 98.19 261 MET B CA 1
ATOM 5360 C C . MET B 1 261 ? 9.734 -9.031 -8.383 1 98.19 261 MET B C 1
ATOM 5362 O O . MET B 1 261 ? 10.898 -9.375 -8.156 1 98.19 261 MET B O 1
ATOM 5366 N N . SER B 1 262 ? 8.734 -9.586 -7.773 1 97.5 262 SER B N 1
ATOM 5367 C CA . SER B 1 262 ? 8.875 -10.422 -6.586 1 97.5 262 SER B CA 1
ATOM 5368 C C . SER B 1 262 ? 9.555 -11.742 -6.918 1 97.5 262 SER B C 1
ATOM 5370 O O . SER B 1 262 ? 10.266 -12.312 -6.086 1 97.5 262 SER B O 1
ATOM 5372 N N . LYS B 1 263 ? 9.312 -12.25 -8.141 1 97.12 263 LYS B N 1
ATOM 5373 C CA . LYS B 1 263 ? 9.789 -13.586 -8.477 1 97.12 263 LYS B CA 1
ATOM 5374 C C . LYS B 1 263 ? 11.148 -13.523 -9.172 1 97.12 263 LYS B C 1
ATOM 5376 O O . LYS B 1 263 ? 11.805 -14.547 -9.359 1 97.12 263 LYS B O 1
ATOM 5381 N N . LEU B 1 264 ? 11.562 -12.305 -9.492 1 97.38 264 LEU B N 1
ATOM 5382 C CA . LEU B 1 264 ? 12.781 -12.156 -10.281 1 97.38 264 LEU B CA 1
ATOM 5383 C C . LEU B 1 264 ? 13.859 -11.43 -9.484 1 97.38 264 LEU B C 1
ATOM 5385 O O . LEU B 1 264 ? 15.055 -11.688 -9.664 1 97.38 264 LEU B O 1
ATOM 5389 N N . LEU B 1 265 ? 13.453 -10.492 -8.633 1 97.94 265 LEU B N 1
ATOM 5390 C CA . LEU B 1 265 ? 14.422 -9.602 -8.016 1 97.94 265 LEU B CA 1
ATOM 5391 C C . LEU B 1 265 ? 14.328 -9.672 -6.492 1 97.94 265 LEU B C 1
ATOM 5393 O O . LEU B 1 265 ? 15.336 -9.883 -5.812 1 97.94 265 LEU B O 1
ATOM 5397 N N . SER B 1 266 ? 13.164 -9.438 -5.949 1 97.88 266 SER B N 1
ATOM 5398 C CA . SER B 1 266 ? 12.945 -9.445 -4.508 1 97.88 266 SER B CA 1
ATOM 5399 C C . SER B 1 266 ? 11.453 -9.367 -4.18 1 97.88 266 SER B C 1
ATOM 5401 O O . SER B 1 266 ? 10.766 -8.438 -4.613 1 97.88 266 SER B O 1
ATOM 5403 N N . SER B 1 267 ? 10.992 -10.391 -3.447 1 97.06 267 SER B N 1
ATOM 5404 C CA . SER B 1 267 ? 9.609 -10.344 -2.984 1 97.06 267 SER B CA 1
ATOM 5405 C C . SER B 1 267 ? 9.43 -9.305 -1.884 1 97.06 267 SER B C 1
ATOM 5407 O O . SER B 1 267 ? 8.344 -8.742 -1.723 1 97.06 267 SER B O 1
ATOM 5409 N N . GLY B 1 268 ? 10.469 -8.945 -1.181 1 97.5 268 GLY B N 1
ATOM 5410 C CA . GLY B 1 268 ? 10.406 -8.031 -0.049 1 97.5 268 GLY B CA 1
ATOM 5411 C C . GLY B 1 268 ? 10.391 -6.57 -0.459 1 97.5 268 GLY B C 1
ATOM 5412 O O . GLY B 1 268 ? 9.859 -5.723 0.26 1 97.5 268 GLY B O 1
ATOM 5413 N N . MET B 1 269 ? 10.93 -6.219 -1.631 1 97.94 269 MET B N 1
ATOM 5414 C CA . MET B 1 269 ? 11.023 -4.832 -2.076 1 97.94 269 MET B CA 1
ATOM 5415 C C . MET B 1 269 ? 9.656 -4.293 -2.471 1 97.94 269 MET B C 1
ATOM 5417 O O . MET B 1 269 ? 9.461 -3.078 -2.557 1 97.94 269 MET B O 1
ATOM 5421 N N . ARG B 1 270 ? 8.719 -5.188 -2.717 1 98.44 270 ARG B N 1
ATOM 5422 C CA . ARG B 1 270 ? 7.32 -4.859 -2.977 1 98.44 270 ARG B CA 1
ATOM 5423 C C . ARG B 1 270 ? 7.195 -3.898 -4.156 1 98.44 270 ARG B C 1
ATOM 5425 O O . ARG B 1 270 ? 6.605 -2.824 -4.027 1 98.44 270 ARG B O 1
ATOM 5432 N N . ILE B 1 271 ? 7.691 -4.285 -5.309 1 98.75 271 ILE B N 1
ATOM 5433 C CA . ILE B 1 271 ? 7.523 -3.502 -6.531 1 98.75 271 ILE B CA 1
ATOM 5434 C C . ILE B 1 271 ? 6.785 -4.328 -7.578 1 98.75 271 ILE B C 1
ATOM 5436 O O . ILE B 1 271 ? 7.133 -5.488 -7.824 1 98.75 271 ILE B O 1
ATOM 5440 N N . GLY B 1 272 ? 5.715 -3.857 -8.07 1 98.75 272 GLY B N 1
ATOM 5441 C CA . GLY B 1 272 ? 4.965 -4.379 -9.203 1 98.75 272 GLY B CA 1
ATOM 5442 C C . GLY B 1 272 ? 4.691 -3.338 -10.273 1 98.75 272 GLY B C 1
ATOM 5443 O O . GLY B 1 272 ? 5.066 -2.172 -10.117 1 98.75 272 GLY B O 1
ATOM 5444 N N . VAL B 1 273 ? 4.152 -3.748 -11.391 1 98.81 273 VAL B N 1
ATOM 5445 C CA . VAL B 1 273 ? 3.828 -2.848 -12.492 1 98.81 273 VAL B CA 1
ATOM 5446 C C . VAL B 1 273 ? 2.439 -3.18 -13.039 1 98.81 273 VAL B C 1
ATOM 5448 O O . VAL B 1 273 ? 2.145 -4.336 -13.336 1 98.81 273 VAL B O 1
ATOM 5451 N N . LEU B 1 274 ? 1.611 -2.195 -13.07 1 98.88 274 LEU B N 1
ATOM 5452 C CA . LEU B 1 274 ? 0.344 -2.277 -13.789 1 98.88 274 LEU B CA 1
ATOM 5453 C C . LEU B 1 274 ? 0.451 -1.606 -15.156 1 98.88 274 LEU B C 1
ATOM 5455 O O . LEU B 1 274 ? 0.881 -0.456 -15.258 1 98.88 274 LEU B O 1
ATOM 5459 N N . THR B 1 275 ? 0.185 -2.338 -16.203 1 98.81 275 THR B N 1
ATOM 5460 C CA . THR B 1 275 ? 0.197 -1.845 -17.578 1 98.81 275 THR B CA 1
ATOM 5461 C C . THR B 1 275 ? -1.173 -2.018 -18.234 1 98.81 275 THR B C 1
ATOM 5463 O O . THR B 1 275 ? -1.777 -3.088 -18.141 1 98.81 275 THR B O 1
ATOM 5466 N N . GLY B 1 276 ? -1.721 -1.021 -18.891 1 98.38 276 GLY B N 1
ATOM 5467 C CA . GLY B 1 276 ? -3.01 -1.131 -19.547 1 98.38 276 GLY B CA 1
ATOM 5468 C C . GLY B 1 276 ? -3.496 0.185 -20.125 1 98.38 276 GLY B C 1
ATOM 5469 O O . GLY B 1 276 ? -2.707 1.112 -20.328 1 98.38 276 GLY B O 1
ATOM 5470 N N . PRO B 1 277 ? -4.805 0.228 -20.531 1 98.19 277 PRO B N 1
ATOM 5471 C CA . PRO B 1 277 ? -5.336 1.456 -21.125 1 98.19 277 PRO B CA 1
ATOM 5472 C C . PRO B 1 277 ? -5.348 2.629 -20.141 1 98.19 277 PRO B C 1
ATOM 5474 O O . PRO B 1 277 ? -5.812 2.486 -19.016 1 98.19 277 PRO B O 1
ATOM 5477 N N . LYS B 1 278 ? -4.887 3.762 -20.625 1 97.06 278 LYS B N 1
ATOM 5478 C CA . LYS B 1 278 ? -4.668 4.973 -19.828 1 97.06 278 LYS B CA 1
ATOM 5479 C C . LYS B 1 278 ? -5.906 5.32 -19.016 1 97.06 278 LYS B C 1
ATOM 5481 O O . LYS B 1 278 ? -5.805 5.625 -17.828 1 97.06 278 LYS B O 1
ATOM 5486 N N . PRO B 1 279 ? -7.168 5.219 -19.516 1 97.81 279 PRO B N 1
ATOM 5487 C CA . PRO B 1 279 ? -8.336 5.633 -18.734 1 97.81 279 PRO B CA 1
ATOM 5488 C C . PRO B 1 279 ? -8.516 4.801 -17.469 1 97.81 279 PRO B C 1
ATOM 5490 O O . PRO B 1 279 ? -8.961 5.32 -16.438 1 97.81 279 PRO B O 1
ATOM 5493 N N . ILE B 1 280 ? -8.18 3.516 -17.516 1 98.56 280 ILE B N 1
ATOM 5494 C CA . ILE B 1 280 ? -8.328 2.65 -16.344 1 98.56 280 ILE B CA 1
ATOM 5495 C C . ILE B 1 280 ? -7.125 2.822 -15.422 1 98.56 280 ILE B C 1
ATOM 5497 O O . ILE B 1 280 ? -7.285 2.916 -14.203 1 98.56 280 ILE B O 1
ATOM 5501 N N . VAL B 1 281 ? -5.922 2.92 -16.016 1 98.5 281 VAL B N 1
ATOM 5502 C CA . VAL B 1 281 ? -4.699 3.07 -15.227 1 98.5 281 VAL B CA 1
ATOM 5503 C C . VAL B 1 281 ? -4.75 4.375 -14.438 1 98.5 281 VAL B C 1
ATOM 5505 O O . VAL B 1 281 ? -4.328 4.422 -13.281 1 98.5 281 VAL B O 1
ATOM 5508 N N . ASP B 1 282 ? -5.289 5.438 -15.016 1 97.5 282 ASP B N 1
ATOM 5509 C CA . ASP B 1 282 ? -5.43 6.723 -14.336 1 97.5 282 ASP B CA 1
ATOM 5510 C C . ASP B 1 282 ? -6.297 6.59 -13.086 1 97.5 282 ASP B C 1
ATOM 5512 O O . ASP B 1 282 ? -6.031 7.234 -12.07 1 97.5 282 ASP B O 1
ATOM 5516 N N . ARG B 1 283 ? -7.32 5.789 -13.18 1 98.5 283 ARG B N 1
ATOM 5517 C CA . ARG B 1 283 ? -8.211 5.605 -12.031 1 98.5 283 ARG B CA 1
ATOM 5518 C C . ARG B 1 283 ? -7.523 4.801 -10.938 1 98.5 283 ARG B C 1
ATOM 5520 O O . ARG B 1 283 ? -7.637 5.129 -9.75 1 98.5 283 ARG B O 1
ATOM 5527 N N . VAL B 1 284 ? -6.812 3.762 -11.352 1 98.69 284 VAL B N 1
ATOM 5528 C CA . VAL B 1 284 ? -6.066 2.979 -10.367 1 98.69 284 VAL B CA 1
ATOM 5529 C C . VAL B 1 284 ? -5.016 3.857 -9.695 1 98.69 284 VAL B C 1
ATOM 5531 O O . VAL B 1 284 ? -4.758 3.723 -8.5 1 98.69 284 VAL B O 1
ATOM 5534 N N . ASN B 1 285 ? -4.445 4.742 -10.453 1 97.94 285 ASN B N 1
ATOM 5535 C CA . ASN B 1 285 ? -3.484 5.703 -9.93 1 97.94 285 ASN B CA 1
ATOM 5536 C C . ASN B 1 285 ? -4.086 6.547 -8.812 1 97.94 285 ASN B C 1
ATOM 5538 O O . ASN B 1 285 ? -3.418 6.832 -7.816 1 97.94 285 ASN B O 1
ATOM 5542 N N . LEU B 1 286 ? -5.32 6.973 -8.945 1 97.94 286 LEU B N 1
ATOM 5543 C CA . LEU B 1 286 ? -5.984 7.762 -7.91 1 97.94 286 LEU B CA 1
ATOM 5544 C C . LEU B 1 286 ? -6.223 6.926 -6.656 1 97.94 286 LEU B C 1
ATOM 5546 O O . LEU B 1 286 ? -6.152 7.441 -5.539 1 97.94 286 LEU B O 1
ATOM 5550 N N . HIS B 1 287 ? -6.504 5.629 -6.84 1 98.5 287 HIS B N 1
ATOM 5551 C CA . HIS B 1 287 ? -6.617 4.734 -5.691 1 98.5 287 HIS B CA 1
ATOM 5552 C C . HIS B 1 287 ? -5.285 4.613 -4.957 1 98.5 287 HIS B C 1
ATOM 5554 O O . HIS B 1 287 ? -5.254 4.578 -3.727 1 98.5 287 HIS B O 1
ATOM 5560 N N . MET B 1 288 ? -4.215 4.555 -5.723 1 97.81 288 MET B N 1
ATOM 5561 C CA . MET B 1 288 ? -2.889 4.5 -5.113 1 97.81 288 MET B CA 1
ATOM 5562 C C . MET B 1 288 ? -2.566 5.801 -4.391 1 97.81 288 MET B C 1
ATOM 5564 O O . MET B 1 288 ? -2.047 5.785 -3.273 1 97.81 288 MET B O 1
ATOM 5568 N N . GLN B 1 289 ? -2.916 6.848 -4.984 1 96.31 289 GLN B N 1
ATOM 5569 C CA . GLN B 1 289 ? -2.586 8.172 -4.473 1 96.31 289 GLN B CA 1
ATOM 5570 C C . GLN B 1 289 ? -3.193 8.398 -3.092 1 96.31 289 GLN B C 1
ATOM 5572 O O . GLN B 1 289 ? -2.553 8.977 -2.211 1 96.31 289 GLN B O 1
ATOM 5577 N N . CYS B 1 290 ? -4.359 7.941 -2.836 1 96.62 290 CYS B N 1
ATOM 5578 C CA . CYS B 1 290 ? -5.039 8.227 -1.576 1 96.62 290 CYS B CA 1
ATOM 5579 C C . CYS B 1 290 ? -4.711 7.172 -0.527 1 96.62 290 CYS B C 1
ATOM 5581 O O . CYS B 1 290 ? -5.027 7.344 0.652 1 96.62 290 CYS B O 1
ATOM 5583 N N . SER B 1 291 ? -4.07 6.086 -0.907 1 97.62 291 SER B N 1
ATOM 5584 C CA . SER B 1 291 ? -3.76 5.012 0.03 1 97.62 291 SER B CA 1
ATOM 5585 C C . SER B 1 291 ? -2.268 4.965 0.343 1 97.62 291 SER B C 1
ATOM 5587 O O . SER B 1 291 ? -1.787 5.695 1.213 1 97.62 291 SER B O 1
ATOM 5589 N N . VAL B 1 292 ? -1.505 4.383 -0.583 1 98.19 292 VAL B N 1
ATOM 5590 C CA . VAL B 1 292 ? -0.086 4.184 -0.307 1 98.19 292 VAL B CA 1
ATOM 5591 C C . VAL B 1 292 ? 0.714 5.375 -0.822 1 98.19 292 VAL B C 1
ATOM 5593 O O . VAL B 1 292 ? 1.908 5.5 -0.54 1 98.19 292 VAL B O 1
ATOM 5596 N N . MET B 1 293 ? 0.114 6.324 -1.544 1 96.19 293 MET B N 1
ATOM 5597 C CA . MET B 1 293 ? 0.733 7.465 -2.215 1 96.19 293 MET B CA 1
ATOM 5598 C C . MET B 1 293 ? 1.651 7.004 -3.34 1 96.19 293 MET B C 1
ATOM 5600 O O . MET B 1 293 ? 1.444 7.355 -4.5 1 96.19 293 MET B O 1
ATOM 5604 N N . HIS B 1 294 ? 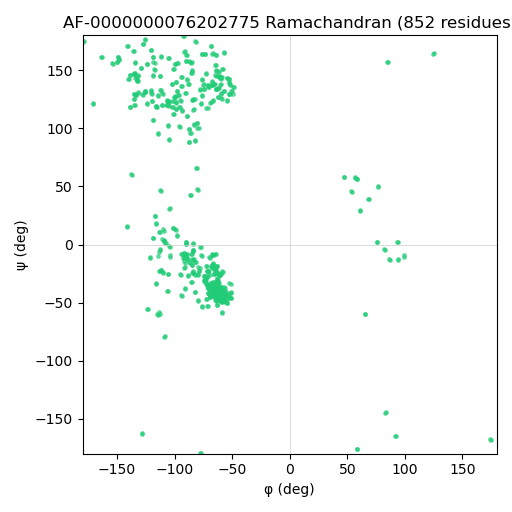2.619 6.27 -3.072 1 97.12 294 HIS B N 1
ATOM 5605 C CA . HIS B 1 294 ? 3.508 5.652 -4.051 1 97.12 294 HIS B CA 1
ATOM 5606 C C . HIS B 1 294 ? 4.312 4.52 -3.424 1 97.12 294 HIS B C 1
ATOM 5608 O O . HIS B 1 294 ? 4.371 4.395 -2.197 1 97.12 294 HIS B O 1
ATOM 5614 N N . ALA B 1 295 ? 4.871 3.633 -4.258 1 98.31 295 ALA B N 1
ATOM 5615 C CA . ALA B 1 295 ? 5.738 2.555 -3.793 1 98.31 295 ALA B CA 1
ATOM 5616 C C . ALA B 1 295 ? 7.012 3.109 -3.164 1 98.31 295 ALA B C 1
ATOM 5618 O O . ALA B 1 295 ? 7.352 4.281 -3.357 1 98.31 295 ALA B O 1
ATOM 5619 N N . SER B 1 296 ? 7.734 2.293 -2.402 1 98.56 296 SER B N 1
ATOM 5620 C CA . SER B 1 296 ? 8.922 2.697 -1.664 1 98.56 296 SER B CA 1
ATOM 5621 C C . SER B 1 296 ? 9.953 3.352 -2.584 1 98.56 296 SER B C 1
ATOM 5623 O O . SER B 1 296 ? 10.367 2.756 -3.578 1 98.56 296 SER B O 1
ATOM 5625 N N . GLY B 1 297 ? 10.312 4.574 -2.207 1 98.19 297 GLY B N 1
ATOM 5626 C CA . GLY B 1 297 ? 11.328 5.277 -2.973 1 98.19 297 GLY B CA 1
ATOM 5627 C C . GLY B 1 297 ? 12.688 4.602 -2.924 1 98.19 297 GLY B C 1
ATOM 5628 O O . GLY B 1 297 ? 13.422 4.598 -3.914 1 98.19 297 GLY B O 1
ATOM 5629 N N . LEU B 1 298 ? 13.031 4.012 -1.765 1 97.88 298 LEU B N 1
ATOM 5630 C CA . LEU B 1 298 ? 14.305 3.312 -1.625 1 97.88 298 LEU B CA 1
ATOM 5631 C C . LEU B 1 298 ? 14.383 2.129 -2.582 1 97.88 298 LEU B C 1
ATOM 5633 O O . LEU B 1 298 ? 15.406 1.914 -3.23 1 97.88 298 LEU B O 1
ATOM 5637 N N . SER B 1 299 ? 13.312 1.351 -2.678 1 98.44 299 SER B N 1
ATOM 5638 C CA . SER B 1 299 ? 13.258 0.248 -3.633 1 98.44 299 SER B CA 1
ATOM 5639 C C . SER B 1 299 ? 13.398 0.75 -5.066 1 98.44 299 SER B C 1
ATOM 5641 O O . SER B 1 299 ? 14.117 0.15 -5.871 1 98.44 299 SER B O 1
ATOM 5643 N N . LYS B 1 300 ? 12.773 1.885 -5.363 1 98.5 300 LYS B N 1
ATOM 5644 C CA . LYS B 1 300 ? 12.742 2.396 -6.73 1 98.5 300 LYS B CA 1
ATOM 5645 C C . LYS B 1 300 ? 14.117 2.898 -7.16 1 98.5 300 LYS B C 1
ATOM 5647 O O . LYS B 1 300 ? 14.555 2.635 -8.281 1 98.5 300 LYS B O 1
ATOM 5652 N N . VAL B 1 301 ? 14.82 3.607 -6.273 1 98.31 301 VAL B N 1
ATOM 5653 C CA . VAL B 1 301 ? 16.109 4.152 -6.688 1 98.31 301 VAL B CA 1
ATOM 5654 C C . VAL B 1 301 ? 17.141 3.023 -6.809 1 98.31 301 VAL B C 1
ATOM 5656 O O . VAL B 1 301 ? 18.016 3.064 -7.668 1 98.31 301 VAL B O 1
ATOM 5659 N N . PHE B 1 302 ? 17.047 1.982 -5.945 1 98.19 302 PHE B N 1
ATOM 5660 C CA . PHE B 1 302 ? 17.875 0.808 -6.152 1 98.19 302 PHE B CA 1
ATOM 5661 C C . PHE B 1 302 ? 17.641 0.205 -7.531 1 98.19 302 PHE B C 1
ATOM 5663 O O . PHE B 1 302 ? 18.578 -0.076 -8.266 1 98.19 302 PHE B O 1
ATOM 5670 N N . LEU B 1 303 ? 16.375 0.006 -7.895 1 98.5 303 LEU B N 1
ATOM 5671 C CA . LEU B 1 303 ? 16.031 -0.62 -9.164 1 98.5 303 LEU B CA 1
ATOM 5672 C C . LEU B 1 303 ? 16.516 0.225 -10.336 1 98.5 303 LEU B C 1
ATOM 5674 O O . LEU B 1 303 ? 16.953 -0.313 -11.359 1 98.5 303 LEU B O 1
ATOM 5678 N N . ILE B 1 304 ? 16.344 1.566 -10.195 1 98.5 304 ILE B N 1
ATOM 5679 C CA . ILE B 1 304 ? 16.828 2.447 -11.25 1 98.5 304 ILE B CA 1
ATOM 5680 C C . ILE B 1 304 ? 18.312 2.17 -11.508 1 98.5 304 ILE B C 1
ATOM 5682 O O . ILE B 1 304 ? 18.719 1.983 -12.656 1 98.5 304 ILE B O 1
ATOM 5686 N N . LYS B 1 305 ? 19.125 2.074 -10.453 1 98.38 305 LYS B N 1
ATOM 5687 C CA . LYS B 1 305 ? 20.547 1.843 -10.594 1 98.38 305 LYS B CA 1
ATOM 5688 C C . LYS B 1 305 ? 20.828 0.445 -11.141 1 98.38 305 LYS B C 1
ATOM 5690 O O . LYS B 1 305 ? 21.719 0.264 -11.977 1 98.38 305 LYS B O 1
ATOM 5695 N N . LEU B 1 306 ? 20.156 -0.544 -10.664 1 98.5 306 LEU B N 1
ATOM 5696 C CA . LEU B 1 306 ? 20.297 -1.91 -11.148 1 98.5 306 LEU B CA 1
ATOM 5697 C C . LEU B 1 306 ? 19.984 -1.993 -12.641 1 98.5 306 LEU B C 1
ATOM 5699 O O . LEU B 1 306 ? 20.719 -2.615 -13.406 1 98.5 306 LEU B O 1
ATOM 5703 N N . PHE B 1 307 ? 18.875 -1.372 -13.047 1 98.44 307 PHE B N 1
ATOM 5704 C CA . PHE B 1 307 ? 18.406 -1.439 -14.422 1 98.44 307 PHE B CA 1
ATOM 5705 C C . PHE B 1 307 ? 19.312 -0.643 -15.344 1 98.44 307 PHE B C 1
ATOM 5707 O O . PHE B 1 307 ? 19.516 -1.014 -16.5 1 98.44 307 PHE B O 1
ATOM 5714 N N . GLU B 1 308 ? 19.797 0.499 -14.836 1 97.88 308 GLU B N 1
ATOM 5715 C CA . GLU B 1 308 ? 20.828 1.214 -15.586 1 97.88 308 GLU B CA 1
ATOM 5716 C C . GLU B 1 308 ? 22.031 0.319 -15.859 1 97.88 308 GLU B C 1
ATOM 5718 O O . GLU B 1 308 ? 22.594 0.344 -16.953 1 97.88 308 GLU B O 1
ATOM 5723 N N . HIS B 1 309 ? 22.453 -0.421 -14.875 1 98 309 HIS B N 1
ATOM 5724 C CA . HIS B 1 309 ? 23.609 -1.308 -14.977 1 98 309 HIS B CA 1
ATOM 5725 C C . HIS B 1 309 ? 23.344 -2.455 -15.938 1 98 309 HIS B C 1
ATOM 5727 O O . HIS B 1 309 ? 24.172 -2.766 -16.797 1 98 309 HIS B O 1
ATOM 5733 N N . TRP B 1 310 ? 22.156 -3.062 -15.891 1 98 310 TRP B N 1
ATOM 5734 C CA . TRP B 1 310 ? 21.828 -4.27 -16.641 1 98 310 TRP B CA 1
ATOM 5735 C C . TRP B 1 310 ? 21.359 -3.918 -18.047 1 98 310 TRP B C 1
ATOM 5737 O O . TRP B 1 310 ? 21.578 -4.688 -18.984 1 98 310 TRP B O 1
ATOM 5747 N N . GLY B 1 311 ? 20.672 -2.727 -18.234 1 98.25 311 GLY B N 1
ATOM 5748 C CA . GLY B 1 311 ? 19.844 -2.549 -19.406 1 98.25 311 GLY B CA 1
ATOM 5749 C C . GLY B 1 311 ? 18.734 -3.59 -19.531 1 98.25 311 GLY B C 1
ATOM 5750 O O . GLY B 1 311 ? 18.578 -4.422 -18.641 1 98.25 311 GLY B O 1
ATOM 5751 N N . HIS B 1 312 ? 18 -3.502 -20.672 1 98.5 312 HIS B N 1
ATOM 5752 C CA . HIS B 1 312 ? 16.922 -4.48 -20.859 1 98.5 312 HIS B CA 1
ATOM 5753 C C . HIS B 1 312 ? 17.5 -5.867 -21.156 1 98.5 312 HIS B C 1
ATOM 5755 O O . HIS B 1 312 ? 16.938 -6.871 -20.703 1 98.5 312 HIS B O 1
ATOM 5761 N N . ASP B 1 313 ? 18.609 -5.953 -21.859 1 98.38 313 ASP B N 1
ATOM 5762 C CA . ASP B 1 313 ? 19.219 -7.234 -22.188 1 98.38 313 ASP B CA 1
ATOM 5763 C C . ASP B 1 313 ? 19.703 -7.949 -20.938 1 98.38 313 ASP B C 1
ATOM 5765 O O . ASP B 1 313 ? 19.516 -9.156 -20.781 1 98.38 313 ASP B O 1
ATOM 5769 N N . GLY B 1 314 ? 20.391 -7.16 -20.047 1 98.25 314 GLY B N 1
ATOM 5770 C CA . GLY B 1 314 ? 20.844 -7.742 -18.797 1 98.25 314 GLY B CA 1
ATOM 5771 C C . GLY B 1 314 ? 19.703 -8.234 -17.922 1 98.25 314 GLY B C 1
ATOM 5772 O O . GLY B 1 314 ? 19.828 -9.266 -17.266 1 98.25 314 GLY B O 1
ATOM 5773 N N . PHE B 1 315 ? 18.625 -7.523 -17.922 1 98.56 315 PHE B N 1
ATOM 5774 C CA . PHE B 1 315 ? 17.438 -7.953 -17.203 1 98.56 315 PHE B CA 1
ATOM 5775 C C . PHE B 1 315 ? 16.906 -9.266 -17.766 1 98.56 315 PHE B C 1
ATOM 5777 O O . PHE B 1 315 ? 16.594 -10.188 -17 1 98.56 315 PHE B O 1
ATOM 5784 N N . LEU B 1 316 ? 16.781 -9.352 -19.047 1 98.44 316 LEU B N 1
ATOM 5785 C CA . LEU B 1 316 ? 16.266 -10.555 -19.688 1 98.44 316 LEU B CA 1
ATOM 5786 C C . LEU B 1 316 ? 17.188 -11.734 -19.484 1 98.44 316 LEU B C 1
ATOM 5788 O O . LEU B 1 316 ? 16.734 -12.875 -19.344 1 98.44 316 LEU B O 1
ATOM 5792 N N . GLU B 1 317 ? 18.469 -11.484 -19.438 1 98.25 317 GLU B N 1
ATOM 5793 C CA . GLU B 1 317 ? 19.438 -12.539 -19.125 1 98.25 317 GLU B CA 1
ATOM 5794 C C . GLU B 1 317 ? 19.219 -13.07 -17.703 1 98.25 317 GLU B C 1
ATOM 5796 O O . GLU B 1 317 ? 19.25 -14.281 -17.469 1 98.25 317 GLU B O 1
ATOM 5801 N N . HIS B 1 318 ? 19.062 -12.18 -16.797 1 98.38 318 HIS B N 1
ATOM 5802 C CA . HIS B 1 318 ? 18.781 -12.57 -15.414 1 98.38 318 HIS B CA 1
ATOM 5803 C C . HIS B 1 318 ? 17.5 -13.383 -15.328 1 98.38 318 HIS B C 1
ATOM 5805 O O . HIS B 1 318 ? 17.453 -14.398 -14.625 1 98.38 318 HIS B O 1
ATOM 5811 N N . ALA B 1 319 ? 16.453 -12.93 -16 1 98.25 319 ALA B N 1
ATOM 5812 C CA . ALA B 1 319 ? 15.18 -13.633 -16.016 1 98.25 319 ALA B CA 1
ATOM 5813 C C . ALA B 1 319 ? 15.344 -15.047 -16.562 1 98.25 319 ALA B C 1
ATOM 5815 O O . ALA B 1 319 ? 14.75 -15.992 -16.031 1 98.25 319 ALA B O 1
ATOM 5816 N N . GLU B 1 320 ? 16.094 -15.156 -17.594 1 98.12 320 GLU B N 1
ATOM 5817 C CA . GLU B 1 320 ? 16.344 -16.469 -18.188 1 98.12 320 GLU B CA 1
ATOM 5818 C C . GLU B 1 320 ? 17.062 -17.391 -17.203 1 98.12 320 GLU B C 1
ATOM 5820 O O . GLU B 1 320 ? 16.719 -18.578 -17.094 1 98.12 320 GLU B O 1
ATOM 5825 N N . LYS B 1 321 ? 18.062 -16.891 -16.516 1 98.06 321 LYS B N 1
ATOM 5826 C CA . LYS B 1 321 ? 18.766 -17.656 -15.492 1 98.06 321 LYS B CA 1
ATOM 5827 C C . LYS B 1 321 ? 17.812 -18.109 -14.391 1 98.06 321 LYS B C 1
ATOM 5829 O O . LYS B 1 321 ? 17.891 -19.234 -13.906 1 98.06 321 LYS B O 1
ATOM 5834 N N . THR B 1 322 ? 16.969 -17.203 -14.008 1 98.31 322 THR B N 1
ATOM 5835 C CA . THR B 1 322 ? 15.984 -17.516 -12.984 1 98.31 322 THR B CA 1
ATOM 5836 C C . THR B 1 322 ? 15.023 -18.594 -13.461 1 98.31 322 THR B C 1
ATOM 5838 O O . THR B 1 322 ? 14.719 -19.531 -12.719 1 98.31 322 THR B O 1
ATOM 5841 N N . ALA B 1 323 ? 14.555 -18.484 -14.711 1 98.5 323 ALA B N 1
ATOM 5842 C CA . ALA B 1 323 ? 13.672 -19.484 -15.289 1 98.5 323 ALA B CA 1
ATOM 5843 C C . ALA B 1 323 ? 14.344 -20.859 -15.344 1 98.5 323 ALA B C 1
ATOM 5845 O O . ALA B 1 323 ? 13.727 -21.875 -15.031 1 98.5 323 ALA B O 1
ATOM 5846 N N . THR B 1 324 ? 15.578 -20.875 -15.711 1 98.44 324 THR B N 1
ATOM 5847 C CA . THR B 1 324 ? 16.344 -22.109 -15.781 1 98.44 324 THR B CA 1
ATOM 5848 C C . THR B 1 324 ? 16.453 -22.75 -14.406 1 98.44 324 THR B C 1
ATOM 5850 O O . THR B 1 324 ? 16.344 -23.969 -14.266 1 98.44 324 THR B O 1
ATOM 5853 N N . PHE B 1 325 ? 16.688 -21.938 -13.422 1 98.38 325 PHE B N 1
ATOM 5854 C CA . PHE B 1 325 ? 16.75 -22.406 -12.047 1 98.38 325 PHE B CA 1
ATOM 5855 C C . PHE B 1 325 ? 15.453 -23.109 -11.664 1 98.38 325 PHE B C 1
ATOM 5857 O O . PHE B 1 325 ? 15.477 -24.234 -11.164 1 98.38 325 PHE B O 1
ATOM 5864 N N . TYR B 1 326 ? 14.336 -22.531 -11.922 1 98.44 326 TYR B N 1
ATOM 5865 C CA . TYR B 1 326 ? 13.047 -23.109 -11.516 1 98.44 326 TYR B CA 1
ATOM 5866 C C . TYR B 1 326 ? 12.68 -24.297 -12.391 1 98.44 326 TYR B C 1
ATOM 5868 O O . TYR B 1 326 ? 12.023 -25.234 -11.93 1 98.44 326 TYR B O 1
ATOM 5876 N N . GLU B 1 327 ? 13.102 -24.266 -13.672 1 98.56 327 GLU B N 1
ATOM 5877 C CA . GLU B 1 327 ? 12.898 -25.438 -14.523 1 98.56 327 GLU B CA 1
ATOM 5878 C C . GLU B 1 327 ? 13.625 -26.656 -13.969 1 98.56 327 GLU B C 1
ATOM 5880 O O . GLU B 1 327 ? 13.078 -27.766 -13.961 1 98.56 327 GLU B O 1
ATOM 5885 N N . THR B 1 328 ? 14.828 -26.453 -13.516 1 98.5 328 THR B N 1
ATOM 5886 C CA . THR B 1 328 ? 15.594 -27.531 -12.891 1 98.5 328 THR B CA 1
ATOM 5887 C C . THR B 1 328 ? 14.891 -28.031 -11.633 1 98.5 328 THR B C 1
ATOM 5889 O O . THR B 1 328 ? 14.797 -29.25 -11.422 1 98.5 328 THR B O 1
ATOM 5892 N N . LYS B 1 329 ? 14.453 -27.125 -10.789 1 98.31 329 LYS B N 1
ATOM 5893 C CA . LYS B 1 329 ? 13.711 -27.484 -9.586 1 98.31 329 LYS B CA 1
ATOM 5894 C C . LYS B 1 329 ? 12.453 -28.281 -9.93 1 98.31 329 LYS B C 1
ATOM 5896 O O . LYS B 1 329 ? 12.133 -29.266 -9.25 1 98.31 329 LYS B O 1
ATOM 5901 N N . ARG B 1 330 ? 11.773 -27.859 -10.977 1 98.31 330 ARG B N 1
ATOM 5902 C CA . ARG B 1 330 ? 10.578 -28.547 -11.453 1 98.31 330 ARG B CA 1
ATOM 5903 C C . ARG B 1 330 ? 10.898 -29.984 -11.836 1 98.31 330 ARG B C 1
ATOM 5905 O O . ARG B 1 330 ? 10.195 -30.922 -11.438 1 98.31 330 ARG B O 1
ATOM 5912 N N . ASP B 1 331 ? 11.953 -30.203 -12.586 1 98.69 331 ASP B N 1
ATOM 5913 C CA . ASP B 1 331 ? 12.336 -31.547 -13.031 1 98.69 331 ASP B CA 1
ATOM 5914 C C . ASP B 1 331 ? 12.656 -32.438 -11.844 1 98.69 331 ASP B C 1
ATOM 5916 O O . ASP B 1 331 ? 12.266 -33.625 -11.828 1 98.69 331 ASP B O 1
ATOM 5920 N N . LEU B 1 332 ? 13.336 -31.906 -10.852 1 98.62 332 LEU B N 1
ATOM 5921 C CA . LEU B 1 332 ? 13.664 -32.656 -9.648 1 98.62 332 LEU B CA 1
ATOM 5922 C C . LEU B 1 332 ? 12.398 -33 -8.859 1 98.62 332 LEU B C 1
ATOM 5924 O O . LEU B 1 332 ? 12.273 -34.094 -8.328 1 98.62 332 LEU B O 1
ATOM 5928 N N . CYS B 1 333 ? 11.531 -32.062 -8.789 1 98.69 333 CYS B N 1
ATOM 5929 C CA . CYS B 1 333 ? 10.25 -32.281 -8.117 1 98.69 333 CYS B CA 1
ATOM 5930 C C . CYS B 1 333 ? 9.453 -33.375 -8.781 1 98.69 333 CYS B C 1
ATOM 5932 O O . CYS B 1 333 ? 8.906 -34.25 -8.109 1 98.69 333 CYS B O 1
ATOM 5934 N N . LEU B 1 334 ? 9.391 -33.375 -10.125 1 98.62 334 LEU B N 1
ATOM 5935 C CA . LEU B 1 334 ? 8.641 -34.344 -10.891 1 98.62 334 LEU B CA 1
ATOM 5936 C C . LEU B 1 334 ? 9.242 -35.75 -10.719 1 98.62 334 LEU B C 1
ATOM 5938 O O . LEU B 1 334 ? 8.508 -36.75 -10.656 1 98.62 334 LEU B O 1
ATOM 5942 N N . LYS B 1 335 ? 10.547 -35.781 -10.688 1 98.62 335 LYS B N 1
ATOM 5943 C CA . LYS B 1 335 ? 11.211 -37.062 -10.461 1 98.62 335 LYS B CA 1
ATOM 5944 C C . LYS B 1 335 ? 10.789 -37.656 -9.125 1 98.62 335 LYS B C 1
ATOM 5946 O O . LYS B 1 335 ? 10.484 -38.844 -9.055 1 98.62 335 LYS B O 1
ATOM 5951 N N . SER B 1 336 ? 10.797 -36.844 -8.102 1 98.69 336 SER B N 1
ATOM 5952 C CA . SER B 1 336 ? 10.375 -37.281 -6.781 1 98.69 336 SER B CA 1
ATOM 5953 C C . SER B 1 336 ? 8.898 -37.656 -6.77 1 98.69 336 SER B C 1
ATOM 5955 O O . SER B 1 336 ? 8.508 -38.656 -6.145 1 98.69 336 SER B O 1
ATOM 5957 N N . ALA B 1 337 ? 8.055 -36.875 -7.434 1 98.75 337 ALA B N 1
ATOM 5958 C CA . ALA B 1 337 ? 6.629 -37.188 -7.516 1 98.75 337 ALA B CA 1
ATOM 5959 C C . ALA B 1 337 ? 6.387 -38.531 -8.211 1 98.75 337 ALA B C 1
ATOM 5961 O O . ALA B 1 337 ? 5.574 -39.312 -7.754 1 98.75 337 ALA B O 1
ATOM 5962 N N . GLU B 1 338 ? 7.086 -38.75 -9.297 1 98.5 338 GLU B N 1
ATOM 5963 C CA . GLU B 1 338 ? 6.973 -40.031 -10.031 1 98.5 338 GLU B CA 1
ATOM 5964 C C . GLU B 1 338 ? 7.371 -41.188 -9.156 1 98.5 338 GLU B C 1
ATOM 5966 O O . GLU B 1 338 ? 6.723 -42.25 -9.188 1 98.5 338 GLU B O 1
ATOM 5971 N N . LYS B 1 339 ? 8.414 -41 -8.453 1 98.56 339 LYS B N 1
ATOM 5972 C CA . LYS B 1 339 ? 8.961 -42.062 -7.605 1 98.56 339 LYS B CA 1
ATOM 5973 C C . LYS B 1 339 ? 7.984 -42.438 -6.496 1 98.56 339 LYS B C 1
ATOM 5975 O O . LYS B 1 339 ? 7.789 -43.625 -6.215 1 98.56 339 LYS B O 1
ATOM 5980 N N . HIS B 1 340 ? 7.336 -41.5 -5.867 1 98.69 340 HIS B N 1
ATOM 5981 C CA . HIS B 1 340 ? 6.641 -41.781 -4.621 1 98.69 340 HIS B CA 1
ATOM 5982 C C . HIS B 1 340 ? 5.125 -41.719 -4.809 1 98.69 340 HIS B C 1
ATOM 5984 O O . HIS B 1 340 ? 4.379 -42.344 -4.062 1 98.69 340 HIS B O 1
ATOM 5990 N N . LEU B 1 341 ? 4.617 -40.969 -5.812 1 98.56 341 LEU B N 1
ATOM 5991 C CA . LEU B 1 341 ? 3.197 -40.656 -5.82 1 98.56 341 LEU B CA 1
ATOM 5992 C C . LEU B 1 341 ? 2.49 -41.312 -6.996 1 98.56 341 LEU B C 1
ATOM 5994 O O . LEU B 1 341 ? 1.268 -41.219 -7.125 1 98.56 341 LEU B O 1
ATOM 5998 N N . LYS B 1 342 ? 3.27 -41.938 -7.887 1 97.69 342 LYS B N 1
ATOM 5999 C CA . LYS B 1 342 ? 2.637 -42.656 -8.984 1 97.69 342 LYS B CA 1
ATOM 6000 C C . LYS B 1 342 ? 1.576 -43.625 -8.469 1 97.69 342 LYS B C 1
ATOM 6002 O O . LYS B 1 342 ? 1.838 -44.406 -7.551 1 97.69 342 LYS B O 1
ATOM 6007 N N . GLY B 1 343 ? 0.435 -43.5 -9.078 1 97.44 343 GLY B N 1
ATOM 6008 C CA . GLY B 1 343 ? -0.665 -44.375 -8.656 1 97.44 343 GLY B CA 1
ATOM 6009 C C . GLY B 1 343 ? -1.462 -43.812 -7.504 1 97.44 343 GLY B C 1
ATOM 6010 O O . GLY B 1 343 ? -2.574 -44.25 -7.227 1 97.44 343 GLY B O 1
ATOM 6011 N N . LEU B 1 344 ? -0.953 -42.812 -6.879 1 98 344 LEU B N 1
ATOM 6012 C CA . LEU B 1 344 ? -1.595 -42.219 -5.711 1 98 344 LEU B CA 1
ATOM 6013 C C . LEU B 1 344 ? -2.109 -40.812 -6.016 1 98 344 LEU B C 1
ATOM 6015 O O . LEU B 1 344 ? -2.959 -40.281 -5.297 1 98 344 LEU B O 1
ATOM 6019 N N . ALA B 1 345 ? -1.55 -40.188 -7.031 1 98.25 345 ALA B N 1
ATOM 6020 C CA . ALA B 1 345 ? -1.888 -38.812 -7.418 1 98.25 345 ALA B CA 1
ATOM 6021 C C . ALA B 1 345 ? -1.707 -38.625 -8.922 1 98.25 345 ALA B C 1
ATOM 6023 O O . ALA B 1 345 ? -1.021 -39.406 -9.578 1 98.25 345 ALA B O 1
ATOM 6024 N N . GLU B 1 346 ? -2.393 -37.656 -9.398 1 98 346 GLU B N 1
ATOM 6025 C CA . GLU B 1 346 ? -2.248 -37.219 -10.781 1 98 346 GLU B CA 1
ATOM 6026 C C . GLU B 1 346 ? -1.775 -35.75 -10.844 1 98 346 GLU B C 1
ATOM 6028 O O . GLU B 1 346 ? -2.105 -34.969 -9.969 1 98 346 GLU B O 1
ATOM 6033 N N . TRP B 1 347 ? -0.991 -35.438 -11.805 1 97.94 347 TRP B N 1
ATOM 6034 C CA . TRP B 1 347 ? -0.529 -34.094 -11.992 1 97.94 347 TRP B CA 1
ATOM 6035 C C . TRP B 1 347 ? -0.183 -33.812 -13.461 1 97.94 347 TRP B C 1
ATOM 6037 O O . TRP B 1 347 ? -0.005 -34.75 -14.234 1 97.94 347 TRP B O 1
ATOM 6047 N N . SER B 1 348 ? -0.237 -32.594 -13.859 1 95.62 348 SER B N 1
ATOM 6048 C CA . SER B 1 348 ? 0.307 -32.156 -15.141 1 95.62 348 SER B CA 1
ATOM 6049 C C . SER B 1 348 ? 1.673 -31.5 -14.961 1 95.62 348 SER B C 1
ATOM 6051 O O . SER B 1 348 ? 1.976 -30.969 -13.898 1 95.62 348 SER B O 1
ATOM 6053 N N . VAL B 1 349 ? 2.461 -31.609 -15.977 1 97.38 349 VAL B N 1
ATOM 6054 C CA . VAL B 1 349 ? 3.799 -31.031 -15.93 1 97.38 349 VAL B CA 1
ATOM 6055 C C . VAL B 1 349 ? 3.703 -29.516 -16.016 1 97.38 349 VAL B C 1
ATOM 6057 O O . VAL B 1 349 ? 3.191 -28.969 -17 1 97.38 349 VAL B O 1
ATOM 6060 N N . PRO B 1 350 ? 4.152 -28.781 -14.969 1 97.75 350 PRO B N 1
ATOM 6061 C CA . PRO B 1 350 ? 4.152 -27.312 -15.047 1 97.75 350 PRO B CA 1
ATOM 6062 C C . PRO B 1 350 ? 4.988 -26.797 -16.219 1 97.75 350 PRO B C 1
ATOM 6064 O O . PRO B 1 350 ? 6.055 -27.328 -16.5 1 97.75 350 PRO B O 1
ATOM 6067 N N . THR B 1 351 ? 4.551 -25.75 -16.828 1 97 351 THR B N 1
ATOM 6068 C CA . THR B 1 351 ? 5.25 -25.156 -17.969 1 97 351 THR B CA 1
ATOM 6069 C C . THR B 1 351 ? 5.91 -23.844 -17.562 1 97 351 THR B C 1
ATOM 6071 O O . THR B 1 351 ? 6.535 -23.172 -18.391 1 97 351 THR B O 1
ATOM 6074 N N . GLY B 1 352 ? 5.797 -23.469 -16.375 1 97.25 352 GLY B N 1
ATOM 6075 C CA . GLY B 1 352 ? 6.367 -22.281 -15.766 1 97.25 352 GLY B CA 1
ATOM 6076 C C . GLY B 1 352 ? 6.031 -22.156 -14.289 1 97.25 352 GLY B C 1
ATOM 6077 O O . GLY B 1 352 ? 5.328 -23 -13.727 1 97.25 352 GLY B O 1
ATOM 6078 N N . GLY B 1 353 ? 6.625 -21.156 -13.695 1 97.12 353 GLY B N 1
ATOM 6079 C CA . GLY B 1 353 ? 6.293 -20.828 -12.312 1 97.12 353 GLY B CA 1
ATOM 6080 C C . GLY B 1 353 ? 7.059 -21.672 -11.312 1 97.12 353 GLY B C 1
ATOM 6081 O O . GLY B 1 353 ? 8.25 -21.938 -11.492 1 97.12 353 GLY B O 1
ATOM 6082 N N . MET B 1 354 ? 6.324 -22 -10.164 1 98.06 354 MET B N 1
ATOM 6083 C CA . MET B 1 354 ? 7.047 -22.547 -9.023 1 98.06 354 MET B CA 1
ATOM 6084 C C . MET B 1 354 ? 6.23 -23.641 -8.344 1 98.06 354 MET B C 1
ATOM 6086 O O . MET B 1 354 ? 6.531 -24.031 -7.211 1 98.06 354 MET B O 1
ATOM 6090 N N . PHE B 1 355 ? 5.152 -24.188 -9.039 1 98.31 355 PHE B N 1
ATOM 6091 C CA . PHE B 1 355 ? 4.195 -24.969 -8.289 1 98.31 355 PHE B CA 1
ATOM 6092 C C . PHE B 1 355 ? 3.85 -26.266 -9.031 1 98.31 355 PHE B C 1
ATOM 6094 O O . PHE B 1 355 ? 3.881 -26.297 -10.258 1 98.31 355 PHE B O 1
ATOM 6101 N N . LEU B 1 356 ? 3.584 -27.266 -8.289 1 98.56 356 LEU B N 1
ATOM 6102 C CA . LEU B 1 356 ? 3.012 -28.531 -8.758 1 98.56 356 LEU B CA 1
ATOM 6103 C C . LEU B 1 356 ? 1.634 -28.75 -8.148 1 98.56 356 LEU B C 1
ATOM 6105 O O . LEU B 1 356 ? 1.486 -28.766 -6.922 1 98.56 356 LEU B O 1
ATOM 6109 N N . TRP B 1 357 ? 0.688 -28.828 -9 1 98.44 357 TRP B N 1
ATOM 6110 C CA . TRP B 1 357 ? -0.708 -29.047 -8.633 1 98.44 357 TRP B CA 1
ATOM 6111 C C . TRP B 1 357 ? -1.067 -30.531 -8.727 1 98.44 357 TRP B C 1
ATOM 6113 O O . TRP B 1 357 ? -0.972 -31.141 -9.805 1 98.44 357 TRP B O 1
ATOM 6123 N N . LEU B 1 358 ? -1.476 -31.156 -7.559 1 98.5 358 LEU B N 1
ATOM 6124 C CA . LEU B 1 358 ? -1.674 -32.594 -7.508 1 98.5 358 LEU B CA 1
ATOM 6125 C C . LEU B 1 358 ? -3.113 -32.938 -7.133 1 98.5 358 LEU B C 1
ATOM 6127 O O . LEU B 1 358 ? -3.678 -32.344 -6.215 1 98.5 358 LEU B O 1
ATOM 6131 N N . LYS B 1 359 ? -3.688 -33.781 -7.883 1 98.31 359 LYS B N 1
ATOM 6132 C CA . LYS B 1 359 ? -4.938 -34.406 -7.488 1 98.31 359 LYS B CA 1
ATOM 6133 C C . LYS B 1 359 ? -4.676 -35.75 -6.789 1 98.31 359 LYS B C 1
ATOM 6135 O O . LYS B 1 359 ? -4.168 -36.688 -7.406 1 98.31 359 LYS B O 1
ATOM 6140 N N . LEU B 1 360 ? -5.012 -35.812 -5.562 1 98.38 360 LEU B N 1
ATOM 6141 C CA . LEU B 1 360 ? -4.766 -37.031 -4.789 1 98.38 360 LEU B CA 1
ATOM 6142 C C . LEU B 1 360 ? -5.957 -37.969 -4.871 1 98.38 360 LEU B C 1
ATOM 6144 O O . LEU B 1 360 ? -7.078 -37.562 -5.141 1 98.38 360 LEU B O 1
ATOM 6148 N N . ASN B 1 361 ? -5.691 -39.25 -4.613 1 95.94 361 ASN B N 1
ATOM 6149 C CA . ASN B 1 361 ? -6.758 -40.219 -4.492 1 95.94 361 ASN B CA 1
ATOM 6150 C C . ASN B 1 361 ? -7.43 -40.156 -3.123 1 95.94 361 ASN B C 1
ATOM 6152 O O . ASN B 1 361 ? -7.559 -41.188 -2.439 1 95.94 361 ASN B O 1
ATOM 6156 N N . VAL B 1 362 ? -7.75 -39 -2.691 1 95.5 362 VAL B N 1
ATOM 6157 C CA . VAL B 1 362 ? -8.469 -38.719 -1.459 1 95.5 362 VAL B CA 1
ATOM 6158 C C . VAL B 1 362 ? -9.57 -37.688 -1.742 1 95.5 362 VAL B C 1
ATOM 6160 O O . VAL B 1 362 ? -9.406 -36.812 -2.592 1 95.5 362 VAL B O 1
ATOM 6163 N N . LYS B 1 363 ? -10.695 -37.844 -1.09 1 94 363 LYS B N 1
ATOM 6164 C CA . LYS B 1 363 ? -11.859 -37 -1.351 1 94 363 LYS B CA 1
ATOM 6165 C C . LYS B 1 363 ? -11.609 -35.562 -0.871 1 94 363 LYS B C 1
ATOM 6167 O O . LYS B 1 363 ? -12.023 -34.625 -1.523 1 94 363 LYS B O 1
ATOM 6172 N N . ASP B 1 364 ? -11.055 -35.406 0.232 1 95.62 364 ASP B N 1
ATOM 6173 C CA . ASP B 1 364 ? -10.82 -34.094 0.847 1 95.62 364 ASP B CA 1
ATOM 6174 C C . ASP B 1 364 ? -9.438 -34.031 1.503 1 95.62 364 ASP B C 1
ATOM 6176 O O . ASP B 1 364 ? -9.172 -34.781 2.459 1 95.62 364 ASP B O 1
ATOM 6180 N N . THR B 1 365 ? -8.633 -33.125 0.983 1 96.69 365 THR B N 1
ATOM 6181 C CA . THR B 1 365 ? -7.25 -33.094 1.433 1 96.69 365 THR B CA 1
ATOM 6182 C C . THR B 1 365 ? -7.094 -32.156 2.627 1 96.69 365 THR B C 1
ATOM 6184 O O . THR B 1 365 ? -6.047 -32.125 3.279 1 96.69 365 THR B O 1
ATOM 6187 N N . LYS B 1 366 ? -8.031 -31.359 3.018 1 93.75 366 LYS B N 1
ATOM 6188 C CA . LYS B 1 366 ? -7.891 -30.266 3.98 1 93.75 366 LYS B CA 1
ATOM 6189 C C . LYS B 1 366 ? -7.402 -30.781 5.328 1 93.75 366 LYS B C 1
ATOM 6191 O O . LYS B 1 366 ? -6.316 -30.422 5.785 1 93.75 366 LYS B O 1
ATOM 6196 N N . LYS B 1 367 ? -8.117 -31.688 5.918 1 92.38 367 LYS B N 1
ATOM 6197 C CA . LYS B 1 367 ? -7.75 -32.219 7.227 1 92.38 367 LYS B CA 1
ATOM 6198 C C . LYS B 1 367 ? -6.445 -33 7.156 1 92.38 367 LYS B C 1
ATOM 6200 O O . LYS B 1 367 ? -5.625 -32.938 8.078 1 92.38 367 LYS B O 1
ATOM 6205 N N . MET B 1 368 ? -6.312 -33.781 6.109 1 93.75 368 MET B N 1
ATOM 6206 C CA . MET B 1 368 ? -5.113 -34.594 5.934 1 93.75 368 MET B CA 1
ATOM 6207 C C . MET B 1 368 ? -3.861 -33.719 5.957 1 93.75 368 MET B C 1
ATOM 6209 O O . MET B 1 368 ? -2.871 -34.062 6.605 1 93.75 368 MET B O 1
ATOM 6213 N N . ILE B 1 369 ? -3.953 -32.594 5.277 1 92.38 369 ILE B N 1
ATOM 6214 C CA . ILE B 1 369 ? -2.789 -31.719 5.16 1 92.38 369 ILE B CA 1
ATOM 6215 C C . ILE B 1 369 ? -2.633 -30.891 6.441 1 92.38 369 ILE B C 1
ATOM 6217 O O . ILE B 1 369 ? -1.547 -30.844 7.02 1 92.38 369 ILE B O 1
ATOM 6221 N N . GLU B 1 370 ? -3.652 -30.25 6.984 1 89.88 370 GLU B N 1
ATOM 6222 C CA . GLU B 1 370 ? -3.584 -29.297 8.094 1 89.88 370 GLU B CA 1
ATOM 6223 C C . GLU B 1 370 ? -3.266 -30.016 9.406 1 89.88 370 GLU B C 1
ATOM 6225 O O . GLU B 1 370 ? -2.658 -29.422 10.305 1 89.88 370 GLU B O 1
ATOM 6230 N N . VAL B 1 371 ? -3.605 -31.312 9.523 1 91.38 371 VAL B N 1
ATOM 6231 C CA . VAL B 1 371 ? -3.43 -32 10.797 1 91.38 371 VAL B CA 1
ATOM 6232 C C . VAL B 1 371 ? -2.379 -33.094 10.641 1 91.38 371 VAL B C 1
ATOM 6234 O O . VAL B 1 371 ? -1.301 -33.031 11.234 1 91.38 371 VAL B O 1
ATOM 6237 N N . LYS B 1 372 ? -2.623 -34.062 9.766 1 94 372 LYS B N 1
ATOM 6238 C CA . LYS B 1 372 ? -1.79 -35.25 9.688 1 94 372 LYS B CA 1
ATOM 6239 C C . LYS B 1 372 ? -0.428 -34.938 9.078 1 94 372 LYS B C 1
ATOM 6241 O O . LYS B 1 372 ? 0.602 -35.406 9.57 1 94 372 LYS B O 1
ATOM 6246 N N . ALA B 1 373 ? -0.425 -34.219 7.988 1 93.81 373 ALA B N 1
ATOM 6247 C CA . ALA B 1 373 ? 0.845 -33.875 7.355 1 93.81 373 ALA B CA 1
ATOM 6248 C C . ALA B 1 373 ? 1.73 -33.094 8.305 1 93.81 373 ALA B C 1
ATOM 6250 O O . ALA B 1 373 ? 2.934 -33.344 8.406 1 93.81 373 ALA B O 1
ATOM 6251 N N . ARG B 1 374 ? 1.117 -32.094 8.961 1 90.75 374 ARG B N 1
ATOM 6252 C CA . ARG B 1 374 ? 1.849 -31.297 9.93 1 90.75 374 ARG B CA 1
ATOM 6253 C C . ARG B 1 374 ? 2.467 -32.156 11.016 1 90.75 374 ARG B C 1
ATOM 6255 O O . ARG B 1 374 ? 3.625 -31.969 11.391 1 90.75 374 ARG B O 1
ATOM 6262 N N . ALA B 1 375 ? 1.712 -33.062 11.484 1 92.12 375 ALA B N 1
ATOM 6263 C CA . ALA B 1 375 ? 2.186 -34 12.516 1 92.12 375 ALA B CA 1
ATOM 6264 C C . ALA B 1 375 ? 3.328 -34.875 12 1 92.12 375 ALA B C 1
ATOM 6266 O O . ALA B 1 375 ? 4.148 -35.344 12.781 1 92.12 375 ALA B O 1
ATOM 6267 N N . ASN B 1 376 ? 3.391 -35.062 10.711 1 94.44 376 ASN B N 1
ATOM 6268 C CA . ASN B 1 376 ? 4.449 -35.844 10.094 1 94.44 376 ASN B CA 1
ATOM 6269 C C . ASN B 1 376 ? 5.555 -34.969 9.531 1 94.44 376 ASN B C 1
ATOM 6271 O O . ASN B 1 376 ? 6.316 -35.406 8.664 1 94.44 376 ASN B O 1
ATOM 6275 N N . ASN B 1 377 ? 5.586 -33.719 9.859 1 94.31 377 ASN B N 1
ATOM 6276 C CA . ASN B 1 377 ? 6.656 -32.75 9.602 1 94.31 377 ASN B CA 1
ATOM 6277 C C . ASN B 1 377 ? 6.77 -32.438 8.109 1 94.31 377 ASN B C 1
ATOM 6279 O O . ASN B 1 377 ? 7.871 -32.375 7.562 1 94.31 377 ASN B O 1
ATOM 6283 N N . VAL B 1 378 ? 5.664 -32.344 7.488 1 95.56 378 VAL B N 1
ATOM 6284 C CA . VAL B 1 378 ? 5.625 -31.875 6.105 1 95.56 378 VAL B CA 1
ATOM 6285 C C . VAL B 1 378 ? 4.422 -30.953 5.902 1 95.56 378 VAL B C 1
ATOM 6287 O O . VAL B 1 378 ? 3.357 -31.172 6.477 1 95.56 378 VAL B O 1
ATOM 6290 N N . LEU B 1 379 ? 4.586 -29.906 5.109 1 94.56 379 LEU B N 1
ATOM 6291 C CA . LEU B 1 379 ? 3.514 -28.938 4.887 1 94.56 379 LEU B CA 1
ATOM 6292 C C . LEU B 1 379 ? 3.281 -28.719 3.395 1 94.56 379 LEU B C 1
ATOM 6294 O O . LEU B 1 379 ? 4.234 -28.578 2.629 1 94.56 379 LEU B O 1
ATOM 6298 N N . PHE B 1 380 ? 2.07 -28.812 2.949 1 96.19 380 PHE B N 1
ATOM 6299 C CA . PHE B 1 380 ? 1.553 -28.422 1.643 1 96.19 380 PHE B CA 1
ATOM 6300 C C . PHE B 1 380 ? 0.366 -27.469 1.787 1 96.19 380 PHE B C 1
ATOM 6302 O O . PHE B 1 380 ? -0.041 -27.141 2.904 1 96.19 380 PHE B O 1
ATOM 6309 N N . VAL B 1 381 ? -0.183 -26.969 0.693 1 96.06 381 VAL B N 1
ATOM 6310 C CA . VAL B 1 381 ? -1.405 -26.172 0.754 1 96.06 381 VAL B CA 1
ATOM 6311 C C . VAL B 1 381 ? -2.582 -27 0.235 1 96.06 381 VAL B C 1
ATOM 6313 O O . VAL B 1 381 ? -2.549 -27.5 -0.891 1 96.06 381 VAL B O 1
ATOM 6316 N N . PRO B 1 382 ? -3.633 -27.156 1.079 1 96.31 382 PRO B N 1
ATOM 6317 C CA . PRO B 1 382 ? -4.824 -27.828 0.559 1 96.31 382 PRO B CA 1
ATOM 6318 C C . PRO B 1 382 ? -5.453 -27.094 -0.619 1 96.31 382 PRO B C 1
ATOM 6320 O O . PRO B 1 382 ? -5.48 -25.859 -0.637 1 96.31 382 PRO B O 1
ATOM 6323 N N . GLY B 1 383 ? -5.984 -27.859 -1.568 1 97.25 383 GLY B N 1
ATOM 6324 C CA . GLY B 1 383 ? -6.543 -27.266 -2.775 1 97.25 383 GLY B CA 1
ATOM 6325 C C . GLY B 1 383 ? -7.699 -26.328 -2.5 1 97.25 383 GLY B C 1
ATOM 6326 O O . GLY B 1 383 ? -7.938 -25.391 -3.26 1 97.25 383 GLY B O 1
ATOM 6327 N N . SER B 1 384 ? -8.422 -26.516 -1.382 1 96.38 384 SER B N 1
ATOM 6328 C CA . SER B 1 384 ? -9.586 -25.703 -1.033 1 96.38 384 SER B CA 1
ATOM 6329 C C . SER B 1 384 ? -9.211 -24.234 -0.903 1 96.38 384 SER B C 1
ATOM 6331 O O . SER B 1 384 ? -10.039 -23.359 -1.143 1 96.38 384 SER B O 1
ATOM 6333 N N . ALA B 1 385 ? -7.957 -23.922 -0.61 1 95.94 385 ALA B N 1
ATOM 6334 C CA . ALA B 1 385 ? -7.469 -22.562 -0.433 1 95.94 385 ALA B CA 1
ATOM 6335 C C . ALA B 1 385 ? -7.566 -21.766 -1.734 1 95.94 385 ALA B C 1
ATOM 6337 O O . ALA B 1 385 ? -7.539 -20.531 -1.723 1 95.94 385 ALA B O 1
ATOM 6338 N N . PHE B 1 386 ? -7.66 -22.484 -2.893 1 97.62 386 PHE B N 1
ATOM 6339 C CA . PHE B 1 386 ? -7.602 -21.844 -4.203 1 97.62 386 PHE B CA 1
ATOM 6340 C C . PHE B 1 386 ? -8.961 -21.906 -4.891 1 97.62 386 PHE B C 1
ATOM 6342 O O . PHE B 1 386 ? -9.086 -21.516 -6.055 1 97.62 386 PHE B O 1
ATOM 6349 N N . MET B 1 387 ? -9.984 -22.438 -4.141 1 97.62 387 MET B N 1
ATOM 6350 C CA . MET B 1 387 ? -11.336 -22.562 -4.68 1 97.62 387 MET B CA 1
ATOM 6351 C C . MET B 1 387 ? -12.188 -21.359 -4.285 1 97.62 387 MET B C 1
ATOM 6353 O O . MET B 1 387 ? -12.047 -20.828 -3.184 1 97.62 387 MET B O 1
ATOM 6357 N N . ILE B 1 388 ? -13.062 -20.938 -5.164 1 97.06 388 ILE B N 1
ATOM 6358 C CA . ILE B 1 388 ? -13.992 -19.859 -4.859 1 97.06 388 ILE B CA 1
ATOM 6359 C C . ILE B 1 388 ? -14.859 -20.25 -3.662 1 97.06 388 ILE B C 1
ATOM 6361 O O . ILE B 1 388 ? -15.016 -19.469 -2.721 1 97.06 388 ILE B O 1
ATOM 6365 N N . ASP B 1 389 ? -15.445 -21.453 -3.689 1 95.94 389 ASP B N 1
ATOM 6366 C CA . ASP B 1 389 ? -16.141 -22.016 -2.535 1 95.94 389 ASP B CA 1
ATOM 6367 C C . ASP B 1 389 ? -15.219 -22.938 -1.737 1 95.94 389 ASP B C 1
ATOM 6369 O O . ASP B 1 389 ? -15.07 -24.125 -2.074 1 95.94 389 ASP B O 1
ATOM 6373 N N . GLN B 1 390 ? -14.711 -22.484 -0.688 1 93.88 390 GLN B N 1
ATOM 6374 C CA . GLN B 1 390 ? -13.695 -23.188 0.087 1 93.88 390 GLN B CA 1
ATOM 6375 C C . GLN B 1 390 ? -14.328 -24.188 1.047 1 93.88 390 GLN B C 1
ATOM 6377 O O . GLN B 1 390 ? -13.617 -24.953 1.703 1 93.88 390 GLN B O 1
ATOM 6382 N N . SER B 1 391 ? -15.656 -24.203 1.11 1 92.94 391 SER B N 1
ATOM 6383 C CA . SER B 1 391 ? -16.344 -25.109 2.029 1 92.94 391 SER B CA 1
ATOM 6384 C C . SER B 1 391 ? -16.516 -26.5 1.422 1 92.94 391 SER B C 1
ATOM 6386 O O . SER B 1 391 ? -16.828 -27.453 2.133 1 92.94 391 SER B O 1
ATOM 6388 N N . GLN B 1 392 ? -16.297 -26.625 0.102 1 95 392 GLN B N 1
ATOM 6389 C CA . GLN B 1 392 ? -16.469 -27.906 -0.584 1 95 392 GLN B CA 1
ATOM 6390 C C . GLN B 1 392 ? -15.203 -28.75 -0.477 1 95 392 GLN B C 1
ATOM 6392 O O . GLN B 1 392 ? -14.086 -28.219 -0.454 1 95 392 GLN B O 1
ATOM 6397 N N . PRO B 1 393 ? -15.43 -30.078 -0.425 1 96.38 393 PRO B N 1
ATOM 6398 C CA . PRO B 1 393 ? -14.25 -30.953 -0.445 1 96.38 393 PRO B CA 1
ATOM 6399 C C . PRO B 1 393 ? -13.406 -30.781 -1.707 1 96.38 393 PRO B C 1
ATOM 6401 O O . PRO B 1 393 ? -13.953 -30.562 -2.793 1 96.38 393 PRO B O 1
ATOM 6404 N N . CYS B 1 394 ? -12.109 -30.859 -1.532 1 97.56 394 CYS B N 1
ATOM 6405 C CA . CYS B 1 394 ? -11.164 -30.734 -2.637 1 97.56 394 CYS B CA 1
ATOM 6406 C C . CYS B 1 394 ? -10.078 -31.797 -2.555 1 97.56 394 CYS B C 1
ATOM 6408 O O . CYS B 1 394 ? -9.492 -32.031 -1.495 1 97.56 394 CYS B O 1
ATOM 6410 N N . SER B 1 395 ? -9.836 -32.5 -3.625 1 98.06 395 SER B N 1
ATOM 6411 C CA . SER B 1 395 ? -8.891 -33.594 -3.652 1 98.06 395 SER B CA 1
ATOM 6412 C C . SER B 1 395 ? -7.488 -33.125 -4.023 1 98.06 395 SER B C 1
ATOM 6414 O O . SER B 1 395 ? -6.559 -33.938 -4.129 1 98.06 395 SER B O 1
ATOM 6416 N N . HIS B 1 396 ? -7.344 -31.844 -4.219 1 98.06 396 HIS B N 1
ATOM 6417 C CA . HIS B 1 396 ? -6.086 -31.312 -4.73 1 98.06 396 HIS B CA 1
ATOM 6418 C C . HIS B 1 396 ? -5.211 -30.797 -3.598 1 98.06 396 HIS B C 1
ATOM 6420 O O . HIS B 1 396 ? -5.707 -30.484 -2.512 1 98.06 396 HIS B O 1
ATOM 6426 N N . ILE B 1 397 ? -3.922 -30.75 -3.816 1 97.88 397 ILE B N 1
ATOM 6427 C CA . ILE B 1 397 ? -2.963 -29.969 -3.035 1 97.88 397 ILE B CA 1
ATOM 6428 C C . ILE B 1 397 ? -2.012 -29.234 -3.971 1 97.88 397 ILE B C 1
ATOM 6430 O O . ILE B 1 397 ? -1.853 -29.609 -5.133 1 97.88 397 ILE B O 1
ATOM 6434 N N . ARG B 1 398 ? -1.427 -28.172 -3.502 1 98 398 ARG B N 1
ATOM 6435 C CA . ARG B 1 398 ? -0.355 -27.484 -4.207 1 98 398 ARG B CA 1
ATOM 6436 C C . ARG B 1 398 ? 0.978 -27.656 -3.486 1 98 398 ARG B C 1
ATOM 6438 O O . ARG B 1 398 ? 1.07 -27.422 -2.279 1 98 398 ARG B O 1
ATOM 6445 N N . ALA B 1 399 ? 1.968 -28.031 -4.184 1 97.88 399 ALA B N 1
ATOM 6446 C CA . ALA B 1 399 ? 3.34 -28.094 -3.691 1 97.88 399 ALA B CA 1
ATOM 6447 C C . ALA B 1 399 ? 4.223 -27.062 -4.371 1 97.88 399 ALA B C 1
ATOM 6449 O O . ALA B 1 399 ? 4.18 -26.906 -5.594 1 97.88 399 ALA B O 1
ATOM 6450 N N . SER B 1 400 ? 4.984 -26.359 -3.627 1 97.19 400 SER B N 1
ATOM 6451 C CA . SER B 1 400 ? 5.973 -25.438 -4.176 1 97.19 400 SER B CA 1
ATOM 6452 C C . SER B 1 400 ? 7.355 -26.078 -4.242 1 97.19 400 SER B C 1
ATOM 6454 O O . SER B 1 400 ? 7.852 -26.594 -3.238 1 97.19 400 SER B O 1
ATOM 6456 N N . TYR B 1 401 ? 8.008 -26.047 -5.352 1 98 401 TYR B N 1
ATOM 6457 C CA . TYR B 1 401 ? 9.336 -26.625 -5.473 1 98 401 TYR B CA 1
ATOM 6458 C C . TYR B 1 401 ? 10.414 -25.547 -5.418 1 98 401 TYR B C 1
ATOM 6460 O O . TYR B 1 401 ? 11.578 -25.812 -5.738 1 98 401 TYR B O 1
ATOM 6468 N N . SER B 1 402 ? 10.078 -24.375 -4.996 1 96.56 402 SER B N 1
ATOM 6469 C CA . SER B 1 402 ? 10.953 -23.203 -5.055 1 96.56 402 SER B CA 1
ATOM 6470 C C . SER B 1 402 ? 12.086 -23.312 -4.047 1 96.56 402 SER B C 1
ATOM 6472 O O . SER B 1 402 ? 13.266 -23.25 -4.418 1 96.56 402 SER B O 1
ATOM 6474 N N . THR B 1 403 ? 11.781 -23.562 -2.764 1 94.06 403 THR B N 1
ATOM 6475 C CA . THR B 1 403 ? 12.789 -23.391 -1.72 1 94.06 403 THR B CA 1
ATOM 6476 C C . THR B 1 403 ? 13.281 -24.75 -1.233 1 94.06 403 THR B C 1
ATOM 6478 O O . THR B 1 403 ? 14.398 -24.875 -0.734 1 94.06 403 THR B O 1
ATOM 6481 N N . ALA B 1 404 ? 12.508 -25.859 -1.333 1 95.62 404 ALA B N 1
ATOM 6482 C CA . ALA B 1 404 ? 12.875 -27.188 -0.843 1 95.62 404 ALA B CA 1
ATOM 6483 C C . ALA B 1 404 ? 14.039 -27.766 -1.65 1 95.62 404 ALA B C 1
ATOM 6485 O O . ALA B 1 404 ? 14.086 -27.609 -2.873 1 95.62 404 ALA B O 1
ATOM 6486 N N . THR B 1 405 ? 14.977 -28.438 -0.994 1 96.5 405 THR B N 1
ATOM 6487 C CA . THR B 1 405 ? 16.047 -29.141 -1.675 1 96.5 405 THR B CA 1
ATOM 6488 C C . THR B 1 405 ? 15.539 -30.422 -2.33 1 96.5 405 THR B C 1
ATOM 6490 O O . THR B 1 405 ? 14.422 -30.859 -2.037 1 96.5 405 THR B O 1
ATOM 6493 N N . PRO B 1 406 ? 16.344 -30.953 -3.234 1 97.38 406 PRO B N 1
ATOM 6494 C CA . PRO B 1 406 ? 15.914 -32.219 -3.844 1 97.38 406 PRO B CA 1
ATOM 6495 C C . PRO B 1 406 ? 15.648 -33.312 -2.812 1 97.38 406 PRO B C 1
ATOM 6497 O O . PRO B 1 406 ? 14.672 -34.062 -2.941 1 97.38 406 PRO B O 1
ATOM 6500 N N . GLU B 1 407 ? 16.5 -33.375 -1.791 1 98.12 407 GLU B N 1
ATOM 6501 C CA . GLU B 1 407 ? 16.328 -34.375 -0.731 1 98.12 407 GLU B CA 1
ATOM 6502 C C . GLU B 1 407 ? 15.047 -34.125 0.055 1 98.12 407 GLU B C 1
ATOM 6504 O O . GLU B 1 407 ? 14.32 -35.062 0.395 1 98.12 407 GLU B O 1
ATOM 6509 N N . GLU B 1 408 ? 14.797 -32.875 0.313 1 97.75 408 GLU B N 1
ATOM 6510 C CA . GLU B 1 408 ? 13.586 -32.5 1.031 1 97.75 408 GLU B CA 1
ATOM 6511 C C . GLU B 1 408 ? 12.336 -32.812 0.215 1 97.75 408 GLU B C 1
ATOM 6513 O O . GLU B 1 408 ? 11.344 -33.312 0.755 1 97.75 408 GLU B O 1
ATOM 6518 N N . MET B 1 409 ? 12.375 -32.531 -1.097 1 98.38 409 MET B N 1
ATOM 6519 C CA . MET B 1 409 ? 11.234 -32.844 -1.957 1 98.38 409 MET B CA 1
ATOM 6520 C C . MET B 1 409 ? 10.953 -34.344 -1.979 1 98.38 409 MET B C 1
ATOM 6522 O O . MET B 1 409 ? 9.797 -34.75 -1.902 1 98.38 409 MET B O 1
ATOM 6526 N N . ASP B 1 410 ? 12.055 -35.094 -2.084 1 98.5 410 ASP B N 1
ATOM 6527 C CA . ASP B 1 410 ? 11.914 -36.531 -2.111 1 98.5 410 ASP B CA 1
ATOM 6528 C C . ASP B 1 410 ? 11.273 -37.031 -0.825 1 98.5 410 ASP B C 1
ATOM 6530 O O . ASP B 1 410 ? 10.312 -37.812 -0.869 1 98.5 410 ASP B O 1
ATOM 6534 N N . LEU B 1 411 ? 11.766 -36.594 0.306 1 98.31 411 LEU B N 1
ATOM 6535 C CA . LEU B 1 411 ? 11.242 -37 1.604 1 98.31 411 LEU B CA 1
ATOM 6536 C C . LEU B 1 411 ? 9.812 -36.5 1.794 1 98.31 411 LEU B C 1
ATOM 6538 O O . LEU B 1 411 ? 8.969 -37.188 2.354 1 98.31 411 LEU B O 1
ATOM 6542 N N . ALA B 1 412 ? 9.555 -35.281 1.374 1 98.31 412 ALA B N 1
ATOM 6543 C CA . ALA B 1 412 ? 8.211 -34.719 1.493 1 98.31 412 ALA B CA 1
ATOM 6544 C C . ALA B 1 412 ? 7.188 -35.562 0.747 1 98.31 412 ALA B C 1
ATOM 6546 O O . ALA B 1 412 ? 6.117 -35.875 1.279 1 98.31 412 ALA B O 1
ATOM 6547 N N . PHE B 1 413 ? 7.453 -35.969 -0.449 1 98.69 413 PHE B N 1
ATOM 6548 C CA . PHE B 1 413 ? 6.512 -36.75 -1.249 1 98.69 413 PHE B CA 1
ATOM 6549 C C . PHE B 1 413 ? 6.414 -38.188 -0.731 1 98.69 413 PHE B C 1
ATOM 6551 O O . PHE B 1 413 ? 5.355 -38.812 -0.822 1 98.69 413 PHE B O 1
ATOM 6558 N N . LYS B 1 414 ? 7.547 -38.688 -0.161 1 98.62 414 LYS B N 1
ATOM 6559 C CA . LYS B 1 414 ? 7.457 -40 0.509 1 98.62 414 LYS B CA 1
ATOM 6560 C C . LYS B 1 414 ? 6.469 -39.938 1.668 1 98.62 414 LYS B C 1
ATOM 6562 O O . LYS B 1 414 ? 5.609 -40.812 1.795 1 98.62 414 LYS B O 1
ATOM 6567 N N . ARG B 1 415 ? 6.586 -38.938 2.463 1 98.06 415 ARG B N 1
ATOM 6568 C CA . ARG B 1 415 ? 5.68 -38.781 3.592 1 98.06 415 ARG B CA 1
ATOM 6569 C C . ARG B 1 415 ? 4.242 -38.594 3.117 1 98.06 415 ARG B C 1
ATOM 6571 O O . ARG B 1 415 ? 3.307 -39.125 3.729 1 98.06 415 ARG B O 1
ATOM 6578 N N . LEU B 1 416 ? 4.078 -37.844 2.062 1 98.31 416 LEU B N 1
ATOM 6579 C CA . LEU B 1 416 ? 2.746 -37.625 1.497 1 98.31 416 LEU B CA 1
ATOM 6580 C C . LEU B 1 416 ? 2.156 -38.938 1.016 1 98.31 416 LEU B C 1
ATOM 6582 O O . LEU B 1 416 ? 0.974 -39.219 1.235 1 98.31 416 LEU B O 1
ATOM 6586 N N . ALA B 1 417 ? 2.957 -39.75 0.343 1 98.38 417 ALA B N 1
ATOM 6587 C CA . ALA B 1 417 ? 2.512 -41.062 -0.138 1 98.38 417 ALA B CA 1
ATOM 6588 C C . ALA B 1 417 ? 2.004 -41.938 1.013 1 98.38 417 ALA B C 1
ATOM 6590 O O . ALA B 1 417 ? 0.96 -42.562 0.898 1 98.38 417 ALA B O 1
ATOM 6591 N N . ASP B 1 418 ? 2.77 -41.906 2.072 1 97.81 418 ASP B N 1
ATOM 6592 C CA . ASP B 1 418 ? 2.377 -42.688 3.244 1 97.81 418 ASP B CA 1
ATOM 6593 C C . ASP B 1 418 ? 1.037 -42.219 3.799 1 97.81 418 ASP B C 1
ATOM 6595 O O . ASP B 1 418 ? 0.191 -43.031 4.184 1 97.81 418 ASP B O 1
ATOM 6599 N N . LEU B 1 419 ? 0.83 -40.938 3.846 1 97.12 419 LEU B N 1
ATOM 6600 C CA . LEU B 1 419 ? -0.406 -40.375 4.355 1 97.12 419 LEU B CA 1
ATOM 6601 C C . LEU B 1 419 ? -1.589 -40.719 3.467 1 97.12 419 LEU B C 1
ATOM 6603 O O . LEU B 1 419 ? -2.684 -41 3.967 1 97.12 419 LEU B O 1
ATOM 6607 N N . ILE B 1 420 ? -1.398 -40.656 2.125 1 97.62 420 ILE B N 1
ATOM 6608 C CA . ILE B 1 420 ? -2.457 -41 1.183 1 97.62 420 ILE B CA 1
ATOM 6609 C C . ILE B 1 420 ? -2.881 -42.469 1.392 1 97.62 420 ILE B C 1
ATOM 6611 O O . ILE B 1 420 ? -4.074 -42.75 1.441 1 97.62 420 ILE B O 1
ATOM 6615 N N . ARG B 1 421 ? -1.921 -43.344 1.579 1 96.44 421 ARG B N 1
ATOM 6616 C CA . ARG B 1 421 ? -2.211 -44.781 1.782 1 96.44 421 ARG B CA 1
ATOM 6617 C C . ARG B 1 421 ? -2.994 -45 3.072 1 96.44 421 ARG B C 1
ATOM 6619 O O . ARG B 1 421 ? -3.908 -45.812 3.117 1 96.44 421 ARG B O 1
ATOM 6626 N N . GLU B 1 422 ? -2.615 -44.25 4.035 1 94.56 422 GLU B N 1
ATOM 6627 C CA . GLU B 1 422 ? -3.33 -44.344 5.305 1 94.56 422 GLU B CA 1
ATOM 6628 C C . GLU B 1 422 ? -4.77 -43.844 5.164 1 94.56 422 GLU B C 1
ATOM 6630 O O . GLU B 1 422 ? -5.691 -44.469 5.723 1 94.56 422 GLU B O 1
ATOM 6635 N N . GLU B 1 423 ? -4.988 -42.75 4.488 1 92.44 423 GLU B N 1
ATOM 6636 C CA . GLU B 1 423 ? -6.312 -42.156 4.305 1 92.44 423 GLU B CA 1
ATOM 6637 C C . GLU B 1 423 ? -7.219 -43.094 3.506 1 92.44 423 GLU B C 1
ATOM 6639 O O . GLU B 1 423 ? -8.43 -43.125 3.738 1 92.44 423 GLU B O 1
ATOM 6644 N N . VAL B 1 424 ? -6.711 -43.75 2.51 1 88.94 424 VAL B N 1
ATOM 6645 C CA . VAL B 1 424 ? -7.473 -44.656 1.667 1 88.94 424 VAL B CA 1
ATOM 6646 C C . VAL B 1 424 ? -7.895 -45.875 2.48 1 88.94 424 VAL B C 1
ATOM 6648 O O . VAL B 1 424 ? -9.016 -46.375 2.34 1 88.94 424 VAL B O 1
ATOM 6651 N N . LYS B 1 425 ? -7.07 -46.312 3.408 1 88.69 425 LYS B N 1
ATOM 6652 C CA . LYS B 1 425 ? -7.387 -47.469 4.27 1 88.69 425 LYS B CA 1
ATOM 6653 C C . LYS B 1 425 ? -8.492 -47.094 5.262 1 88.69 425 LYS B C 1
ATOM 6655 O O . LYS B 1 425 ? -9.344 -47.938 5.566 1 88.69 425 LYS B O 1
ATOM 6660 N N . GLU B 1 426 ? -8.375 -45.875 5.688 1 83.56 426 GLU B N 1
ATOM 6661 C CA . GLU B 1 426 ? -9.367 -45.438 6.664 1 83.56 426 GLU B CA 1
ATOM 6662 C C . GLU B 1 426 ? -10.727 -45.219 6.012 1 83.56 426 GLU B C 1
ATOM 6664 O O . GLU B 1 426 ? -11.766 -45.312 6.672 1 83.56 426 GLU B O 1
ATOM 6669 N N . SER B 1 427 ? -10.805 -44.906 4.801 1 78.94 427 SER B N 1
ATOM 6670 C CA . SER B 1 427 ? -12.055 -44.625 4.086 1 78.94 427 SER B CA 1
ATOM 6671 C C . SER B 1 427 ? -12.695 -45.938 3.598 1 78.94 427 SER B C 1
ATOM 6673 O O . SER B 1 427 ? -13.898 -45.969 3.354 1 78.94 427 SER B O 1
ATOM 6675 N N . ASP B 1 428 ? -11.984 -47 3.422 1 69.12 428 ASP B N 1
ATOM 6676 C CA . ASP B 1 428 ? -12.508 -48.312 3.072 1 69.12 428 ASP B CA 1
ATOM 6677 C C . ASP B 1 428 ? -13.039 -49.031 4.305 1 69.12 428 ASP B C 1
ATOM 6679 O O . ASP B 1 428 ? -14.039 -49.75 4.223 1 69.12 428 ASP B O 1
#